Protein AF-A0A812VWT5-F1 (afdb_monomer_lite)

pLDDT: mean 78.78, std 20.84, range [31.23, 96.88]

Foldseek 3Di:
DDDDDDDDDDDDDDDDDDDDDDDDDDPDPDAPDQDFQAWKWFPPDVPDTFIFTFHDADPVRFTWTQGPVRDIDGRGHPVRIGHDPDDDDDDDDDDDDDDDDDDDDDDDDDDDDDDDDPDDDDDDDPPDDVVVVVLLVQLVVCLVVLPLVSLVVSLVVCVVVVNDDPSSVVSVVSSVVSVLVVLQVVLVVLLVCCLVVLDLVSLVVSLVSCVVSVVCVPRVVVSVVSNVLSVQLVVLLVQCLVCLLVLPLVSLVVSLVSNVVSVHDPVSSVLSVQSSVLSVQLVVLLVQCVVCLVVLDLVSLVVSLVSNVVSQPPDRPPSYDDDVVSVVSSVVSLVSSVVSLLVVLVVCLVVLVLVVNVVSVVVVVVSPDDCVSCVVSVVSSVLSVLQVVLLVQLVVCLVVLPLVSNVVSLVSNPVRPPPDDPSSVVSVVSNVVVVVVVVLVVLLVVLLVQCVVVLPDLDLVSLVVSVVSCVVSVHDCVSCVSSVVSSVLSVQLVVLLVQLVVQLVVLDLVSNVVSLVSNVVSVHDVVSSVVSVVSNVLSVQLVVLLVQLVVCLVVLPLVSLVVSLVSNVVSVHDPVSSVVSVVSSLVSQLVVLVVQCVVCLVVLDLVSLVVSLVSCVVSVNDDDSSVVSVVSSVLSVLLVVLLVQCVVQLVVLDLVSNVVSLVSCVVSVHDPVSSVVSVVSSVLSVLLVVLLVQCVVLLVVLALVSNVVSLVSNVVSPPDVVSSVVSNVSSVVSVPDDDDDDDDDDDDDDDDDDDDDDPDDDDDDDDDDDDDDDDDDDDDDDDDDDDDDDDDDDDDDDDDDDDDDDDDDDDDDDDDDDDDDDDDDDDDDDDDDDDDDDDDDDDDDD

Sequence (846 aa):
MLAPSPWPGGAPGGSFRFSPSPAPPAVAQCGPALVPGLRVEAEWVPGRWHCGQVVEVAPDGAVTIRYDDGYLQKNVAHGKVRAAANGPAIASGPLRAGVPPPPPPAVYPWPEDGTAKPGEQVYVGEDEDPCTKKFRKRLSIAVDKGRTEEVQALLLDAHKVGLQGPEVRWARDVLLAAEAAEFRKSAVMLVEDAVESGDYWKLQAAMQAAVGCGLGAEQAPRLKQAMRTHKARSEASRELRRAAQVRDVPRLRTAIEGALKVHLEEDVVKRARATLRALQARESARKELRRAAEAKDMTRLKAAIIAAEKSFQEKVPEMCGDDPKEKQELDAARAALRTHAMSRLSRLADAEDIESLGKGLQELSGHGVPAEEWQHFEQRHSQLKTRQRCQDKLAQATKARDKDAIVAAMEDAKVVLEQNSEVIEIAQKTVSMLEAEETMAKTRAEVAEELTRSVHGEDQRRLIAALTAADAAGFTSSEVAFARERLRRLRARVGAAQELREAAHSADMYRLRAAITAAKRAEVSESELAGAREALRCLELQADVRRSIEAAVTAKDVELLRRCIEDGKQAGLNRQEVARAQKHLQKLGQSSVGRELAEALQTGDAVRLRAAARAATDAGMTGAEVESAWHRLRELESHSWLRQQLDGALASNDAVRLQAAIKQAELGGLGPPELSAAKRHLDALNARLHARQELHLARTSGNPYALLAAVRQGQEAGLPQHELEVARRSAEAFSGFDTGPDTVPQLSAPPTQPQVQLTAERLEPPTMPPTILGSLYPPPSQCHGGDAGDPGFYQQLQQPARPGVQRQQSWPPIQPVPDSPLSVGVLTPFANSPAKQVPAPHWTAI

Secondary structure (DSSP, 8-state):
---------------PPPPPPPPPPP----PPPP-TT-EEEEEEETTEEEEEEEEEE-TTS-EEEEETTS-EEEEE-GGGEEE-S--PPPPPPPPPP--PPPPPPPPPPPPP-----S-------S---HHHHHHHHHHHHHHHTT-HHHHHHHHHHHHHTT--SHHHHHHHHHHHHHHHHHHHHHHHHHHHHHHHH--HHHHHHHHHHHHHTT-HHHHHHHHHHHHHHHHHHHHHHHHHHHHHHHT-HHHHHHHHHHHHHTT--HHHHHHHHHHHHHHHHHHHHHHHHHHHHHTT-HHHHHHHHHHHHHHHHS---SS----HHHHHHHHHHHHHHHHHHHHHHHHHHHTT-HHHHHHHHHHHHTTT--HHHHHHHHHHHHHHHHHHHHHHHHHHHHHHT-HHHHHHHHHHHHHHS-TT-HHHHHHHHHHHHHHHHHHHHHHHHHHHHHHHHHHHSS-HHHHHHHHHHHHHTT--TTTTHHHHHHHHHHHHHHHHHHHHHHHHHHT-HHHHHHHHHHHHHTT--HHHHHHHHHHHHHHHHHHHHHHHHHHHHHHT-HHHHHHHHHHHHHTT--HHHHHHHHHHHHHHHHHHHHHHHHHHHHHT-HHHHHHHHHHHHHTT--SHHHHHHHHHHHHHHHHHHHHHHHHHHHHHT-HHHHHHHHHHHHHTT--HHHHHHHHHHHHHHHHHHHHHHHHHHHHHHT-HHHHHHHHHHHHHTT--HHHHHHHHHHHHHHT----------------------------PPPP------------PPPP-PPPP----------PPPPPP---PPPPPPPPPPPPP---------------PPPPPPP----

Structure (mmCIF, N/CA/C/O backbone):
data_AF-A0A812VWT5-F1
#
_entry.id   AF-A0A812VWT5-F1
#
loop_
_atom_site.group_PDB
_atom_site.id
_atom_site.type_symbol
_atom_site.label_atom_id
_atom_site.label_alt_id
_atom_site.label_comp_id
_atom_site.label_asym_id
_atom_site.label_entity_id
_atom_site.label_seq_id
_atom_site.pdbx_PDB_ins_code
_atom_site.Cartn_x
_atom_site.Cartn_y
_atom_site.Cartn_z
_atom_site.occupancy
_atom_site.B_iso_or_equiv
_atom_site.auth_seq_id
_atom_site.auth_comp_id
_atom_site.auth_asym_id
_atom_site.auth_atom_id
_atom_site.pdbx_PDB_model_num
ATOM 1 N N . MET A 1 1 ? -19.954 46.744 -19.098 1.00 35.16 1 MET A N 1
ATOM 2 C CA . MET A 1 1 ? -19.742 47.735 -18.019 1.00 35.16 1 MET A CA 1
ATOM 3 C C . MET A 1 1 ? -18.461 47.309 -17.307 1.00 35.16 1 MET A C 1
ATOM 5 O O . MET A 1 1 ? -18.455 46.208 -16.785 1.00 35.16 1 MET A O 1
ATOM 9 N N . LEU A 1 2 ? -17.289 47.903 -17.596 1.00 33.66 2 LEU A N 1
ATOM 10 C CA . LEU A 1 2 ? -16.763 49.172 -17.029 1.00 33.66 2 LEU A CA 1
ATOM 11 C C . LEU A 1 2 ? -16.832 49.121 -15.485 1.00 33.66 2 LEU A C 1
ATOM 13 O O . LEU A 1 2 ? -17.930 48.949 -14.981 1.00 33.66 2 LEU A O 1
ATOM 17 N N . ALA A 1 3 ? -15.787 49.264 -14.662 1.00 36.91 3 ALA A N 1
ATOM 18 C CA . ALA A 1 3 ? -14.436 49.830 -14.782 1.00 36.91 3 ALA A CA 1
ATOM 19 C C . ALA A 1 3 ? -13.597 49.423 -13.505 1.00 36.91 3 ALA A C 1
ATOM 21 O O . ALA A 1 3 ? -14.121 48.653 -12.701 1.00 36.91 3 ALA A O 1
ATOM 22 N N . PRO A 1 4 ? -12.334 49.887 -13.307 1.00 61.69 4 PRO A N 1
ATOM 23 C CA . PRO A 1 4 ? -11.251 49.185 -12.566 1.00 61.69 4 PRO A CA 1
ATOM 24 C C . PRO A 1 4 ? -10.670 49.849 -11.269 1.00 61.69 4 PRO A C 1
ATOM 26 O O . PRO A 1 4 ? -11.051 50.963 -10.924 1.00 61.69 4 PRO A O 1
ATOM 29 N N . SER A 1 5 ? -9.634 49.183 -10.690 1.00 44.12 5 SER A N 1
ATOM 30 C CA . SER A 1 5 ? -8.480 49.670 -9.851 1.00 44.12 5 SER A CA 1
ATOM 31 C C . SER A 1 5 ? -8.661 49.866 -8.318 1.00 44.12 5 SER A C 1
ATOM 33 O O . SER A 1 5 ? -9.802 50.051 -7.907 1.00 44.12 5 SER A O 1
ATOM 35 N N . PRO A 1 6 ? -7.596 49.960 -7.451 1.00 58.00 6 PRO A N 1
ATOM 36 C CA . PRO A 1 6 ? -6.144 49.631 -7.537 1.00 58.00 6 PRO A CA 1
ATOM 37 C C . PRO A 1 6 ? -5.521 48.882 -6.289 1.00 58.00 6 PRO A C 1
ATOM 39 O O . PRO A 1 6 ? -6.210 48.512 -5.348 1.00 58.00 6 PRO A O 1
ATOM 42 N N . TRP A 1 7 ? -4.187 48.685 -6.343 1.00 42.47 7 TRP A N 1
ATOM 43 C CA . TRP A 1 7 ? -3.127 48.139 -5.436 1.00 42.47 7 TRP A CA 1
ATOM 44 C C . TRP A 1 7 ? -3.078 48.672 -3.963 1.00 42.47 7 TRP A C 1
ATOM 46 O O . TRP A 1 7 ? -3.858 49.587 -3.705 1.00 42.47 7 TRP A O 1
ATOM 56 N N . PRO A 1 8 ? -2.162 48.262 -3.013 1.00 52.69 8 PRO A N 1
ATOM 57 C CA . PRO A 1 8 ? -0.878 47.503 -3.128 1.00 52.69 8 PRO A CA 1
ATOM 58 C C . PRO A 1 8 ? -0.504 46.483 -1.996 1.00 52.69 8 PRO A C 1
ATOM 60 O O . PRO A 1 8 ? -1.099 46.465 -0.925 1.00 52.69 8 PRO A O 1
ATOM 63 N N . GLY A 1 9 ? 0.609 45.743 -2.176 1.00 32.06 9 GLY A N 1
ATOM 64 C CA . GLY A 1 9 ? 1.564 45.454 -1.081 1.00 32.06 9 GLY A CA 1
ATOM 65 C C . GLY A 1 9 ? 1.948 43.988 -0.806 1.00 32.06 9 GLY A C 1
ATOM 66 O O . GLY A 1 9 ? 1.089 43.162 -0.527 1.00 32.06 9 GLY A O 1
ATOM 67 N N . GLY A 1 10 ? 3.261 43.702 -0.771 1.00 33.50 10 GLY A N 1
ATOM 68 C CA . GLY A 1 10 ? 3.827 42.571 -0.013 1.00 33.50 10 GLY A CA 1
ATOM 69 C C . GLY A 1 10 ? 4.896 41.734 -0.727 1.00 33.50 10 GLY A C 1
ATOM 70 O O . GLY A 1 10 ? 4.572 40.777 -1.418 1.00 33.50 10 GLY A O 1
ATOM 71 N N . ALA A 1 11 ? 6.175 42.057 -0.508 1.00 38.00 11 ALA A N 1
ATOM 72 C CA . ALA A 1 11 ? 7.322 41.174 -0.775 1.00 38.00 11 ALA A CA 1
ATOM 73 C C . ALA A 1 11 ? 7.376 40.009 0.247 1.00 38.00 11 ALA A C 1
ATOM 75 O O . ALA A 1 11 ? 6.800 40.150 1.329 1.00 38.00 11 ALA A O 1
ATOM 76 N N . PRO A 1 12 ? 8.100 38.897 -0.025 1.00 47.25 12 PRO A N 1
ATOM 77 C CA . PRO A 1 12 ? 9.494 38.839 0.445 1.00 47.25 12 PRO A CA 1
ATOM 78 C C . PRO A 1 12 ? 10.492 38.007 -0.402 1.00 47.25 12 PRO A C 1
ATOM 80 O O . PRO A 1 12 ? 10.179 36.956 -0.945 1.00 47.25 12 PRO A O 1
ATOM 83 N N . GLY A 1 13 ? 11.741 38.491 -0.413 1.00 39.12 13 GLY A N 1
ATOM 84 C CA . GLY A 1 13 ? 12.980 37.746 -0.127 1.00 39.12 13 GLY A CA 1
ATOM 85 C C . GLY A 1 13 ? 13.284 36.424 -0.844 1.00 39.12 13 GLY A C 1
ATOM 86 O O . GLY A 1 13 ? 12.952 35.359 -0.337 1.00 39.12 13 GLY A O 1
ATOM 87 N N . GLY A 1 14 ? 14.086 36.490 -1.912 1.00 35.12 14 GLY A N 1
ATOM 88 C CA . GLY A 1 14 ? 14.807 35.344 -2.480 1.00 35.12 14 GLY A CA 1
ATOM 89 C C . GLY A 1 14 ? 16.299 35.650 -2.633 1.00 35.12 14 GLY A C 1
ATOM 90 O O . GLY A 1 14 ? 16.683 36.524 -3.407 1.00 35.12 14 GLY A O 1
ATOM 91 N N . SER A 1 15 ? 17.136 34.948 -1.866 1.00 37.47 15 SER A N 1
ATOM 92 C CA . SER A 1 15 ? 18.599 35.042 -1.865 1.00 37.47 15 SER A CA 1
ATOM 93 C C . SER A 1 15 ? 19.213 34.661 -3.217 1.00 37.47 15 SE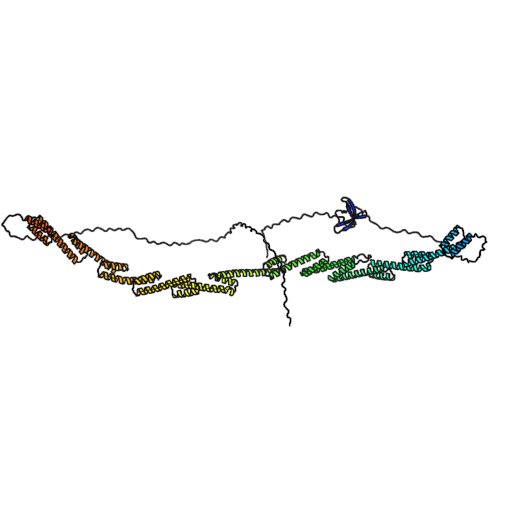R A C 1
ATOM 95 O O . SER A 1 15 ? 19.261 33.487 -3.579 1.00 37.47 15 SER A O 1
ATOM 97 N N . PHE A 1 16 ? 19.765 35.644 -3.928 1.00 33.09 16 PHE A N 1
ATOM 98 C CA . PHE A 1 16 ? 20.658 35.415 -5.062 1.00 33.09 16 PHE A CA 1
ATOM 99 C C . PHE A 1 16 ? 22.058 35.036 -4.557 1.00 33.09 16 PHE A C 1
ATOM 101 O O . PHE A 1 16 ? 22.739 35.830 -3.906 1.00 33.09 16 PHE A O 1
ATOM 108 N N . ARG A 1 17 ? 22.499 33.811 -4.866 1.00 36.69 17 ARG A N 1
ATOM 109 C CA . ARG A 1 17 ? 23.902 33.399 -4.744 1.00 36.69 17 ARG A CA 1
ATOM 110 C C . ARG A 1 17 ? 24.697 34.015 -5.897 1.00 36.69 17 ARG A C 1
ATOM 112 O O . ARG A 1 17 ? 24.420 33.736 -7.061 1.00 36.69 17 ARG A O 1
ATOM 119 N N . PHE A 1 18 ? 25.691 34.831 -5.557 1.00 33.50 18 PHE A N 1
ATOM 120 C CA . PHE A 1 18 ? 26.721 35.308 -6.477 1.00 33.50 18 PHE A CA 1
ATOM 121 C C . PHE A 1 18 ? 27.500 34.116 -7.052 1.00 33.50 18 PHE A C 1
ATOM 123 O O . PHE A 1 18 ? 28.161 33.388 -6.314 1.00 33.50 18 PHE A O 1
ATOM 130 N N . SER A 1 19 ? 27.427 33.932 -8.371 1.00 36.97 19 SER A N 1
ATOM 131 C CA . SER A 1 19 ? 28.408 33.151 -9.131 1.00 36.97 19 SER A CA 1
ATOM 132 C C . SER A 1 19 ? 29.555 34.081 -9.548 1.00 36.97 19 SER A C 1
ATOM 134 O O . SER A 1 19 ? 29.282 35.218 -9.942 1.00 36.97 19 SER A O 1
ATOM 136 N N . PRO A 1 20 ? 30.826 33.657 -9.445 1.00 39.16 20 PRO A N 1
ATOM 137 C CA . PRO A 1 20 ? 31.960 34.497 -9.799 1.00 39.16 20 PRO A CA 1
ATOM 138 C C . PRO A 1 20 ? 32.065 34.686 -11.317 1.00 39.16 20 PRO A C 1
ATOM 140 O O . PRO A 1 20 ? 31.946 33.747 -12.101 1.00 39.16 20 PRO A O 1
ATOM 143 N N . SER A 1 21 ? 32.298 35.940 -11.697 1.00 35.91 21 SER A N 1
ATOM 144 C CA . SER A 1 21 ? 32.537 36.418 -13.057 1.00 35.91 21 SER A CA 1
ATOM 145 C C . SER A 1 21 ? 33.792 35.768 -13.670 1.00 35.91 21 SER A C 1
ATOM 147 O O . SER A 1 21 ? 34.840 35.785 -13.017 1.00 35.91 21 SER A O 1
ATOM 149 N N . PRO A 1 22 ? 33.748 35.221 -14.899 1.00 40.50 22 PRO A N 1
ATOM 150 C CA . PRO A 1 22 ? 34.950 34.781 -15.595 1.00 40.50 22 PRO A CA 1
ATOM 151 C C . PRO A 1 22 ? 35.737 35.991 -16.124 1.00 40.50 22 PRO A C 1
ATOM 153 O O . PRO A 1 22 ? 35.184 36.911 -16.726 1.00 40.50 22 PRO A O 1
ATOM 156 N N . ALA A 1 23 ? 37.046 35.980 -15.877 1.00 38.72 23 ALA A N 1
ATOM 157 C CA . ALA A 1 23 ? 38.002 36.955 -16.389 1.00 38.72 23 ALA A CA 1
ATOM 158 C C . ALA A 1 23 ? 38.011 36.989 -17.936 1.00 38.72 23 ALA A C 1
ATOM 160 O O . ALA A 1 23 ? 37.822 35.946 -18.567 1.00 38.72 23 ALA A O 1
ATOM 161 N N . PRO A 1 24 ? 38.258 38.153 -18.567 1.00 39.75 24 PRO A N 1
ATOM 162 C CA . PRO A 1 24 ? 38.365 38.241 -20.020 1.00 39.75 24 PRO A CA 1
ATOM 163 C C . PRO A 1 24 ? 39.604 37.473 -20.521 1.00 39.75 24 PRO A C 1
ATOM 165 O O . PRO A 1 24 ? 40.674 37.591 -19.916 1.00 39.75 24 PRO A O 1
ATOM 168 N N . PRO A 1 25 ? 39.509 36.705 -21.623 1.00 39.38 25 PRO A N 1
ATOM 169 C CA . PRO A 1 25 ? 40.675 36.073 -22.222 1.00 39.38 25 PRO A CA 1
ATOM 170 C C . PRO A 1 25 ? 41.616 37.140 -22.789 1.00 39.38 25 PRO A C 1
ATOM 172 O O . PRO A 1 25 ? 41.198 38.061 -23.493 1.00 39.38 25 PRO A O 1
ATOM 175 N N . ALA A 1 26 ? 42.903 37.002 -22.474 1.00 37.00 26 ALA A N 1
ATOM 176 C CA . ALA A 1 26 ? 43.972 37.792 -23.059 1.00 37.00 26 ALA A CA 1
ATOM 177 C C . ALA A 1 26 ? 43.913 37.686 -24.590 1.00 37.00 26 ALA A C 1
ATOM 179 O O . ALA A 1 26 ? 43.965 36.593 -25.155 1.00 37.00 26 ALA A O 1
ATOM 180 N N . VAL A 1 27 ? 43.796 38.833 -25.257 1.00 35.31 27 VAL A N 1
ATOM 181 C CA . VAL A 1 27 ? 43.842 38.945 -26.714 1.00 35.31 27 VAL A CA 1
ATOM 182 C C . VAL A 1 27 ? 45.247 38.550 -27.170 1.00 35.31 27 VAL A C 1
ATOM 184 O O . VAL A 1 27 ? 46.178 39.352 -27.126 1.00 35.31 27 VAL A O 1
ATOM 187 N N . ALA A 1 28 ? 45.412 37.294 -27.583 1.00 38.78 28 ALA A N 1
ATOM 188 C CA . ALA A 1 28 ? 46.571 36.863 -28.345 1.00 38.78 28 ALA A CA 1
ATOM 189 C C . ALA A 1 28 ? 46.545 37.615 -29.681 1.00 38.78 28 ALA A C 1
ATOM 191 O O . ALA A 1 28 ? 45.610 37.477 -30.470 1.00 38.78 28 ALA A O 1
ATOM 192 N N . GLN A 1 29 ? 47.550 38.457 -29.908 1.00 39.56 29 GLN A N 1
ATOM 193 C CA . GLN A 1 29 ? 47.749 39.144 -31.177 1.00 39.56 29 GLN A CA 1
ATOM 194 C C . GLN A 1 29 ? 47.863 38.090 -32.287 1.00 39.56 29 GLN A C 1
ATOM 196 O O . GLN A 1 29 ? 48.835 37.340 -32.348 1.00 39.56 29 GLN A O 1
ATOM 201 N N . CYS A 1 30 ? 46.841 38.010 -33.140 1.00 35.66 30 CYS A N 1
ATOM 202 C CA . CYS A 1 30 ? 46.858 37.198 -34.350 1.00 35.66 30 CYS A CA 1
ATOM 203 C C . CYS A 1 30 ? 47.919 37.785 -35.289 1.00 35.66 30 CYS A C 1
ATOM 205 O O . CYS A 1 30 ? 47.693 38.809 -35.934 1.00 35.66 30 CYS A O 1
ATOM 207 N N . GLY A 1 31 ? 49.102 37.168 -35.323 1.00 58.31 31 GLY A N 1
ATOM 208 C CA . GLY A 1 31 ? 50.074 37.418 -36.380 1.00 58.31 31 GLY A CA 1
ATOM 209 C C . GLY A 1 31 ? 49.467 37.063 -37.748 1.00 58.31 31 GLY A C 1
ATOM 210 O O . GLY A 1 31 ? 48.572 36.219 -37.816 1.00 58.31 31 GLY A O 1
ATOM 211 N N . PRO A 1 32 ? 49.905 37.709 -38.841 1.00 67.38 32 PRO A N 1
ATOM 212 C CA . PRO A 1 32 ? 49.392 37.432 -40.180 1.00 67.38 32 PRO A CA 1
ATOM 213 C C . PRO A 1 32 ? 49.561 35.947 -40.525 1.00 67.38 32 PRO A C 1
ATOM 215 O O . PRO A 1 32 ? 50.627 35.376 -40.300 1.00 67.38 32 PRO A O 1
ATOM 218 N N . ALA A 1 33 ? 48.511 35.328 -41.071 1.00 83.31 33 ALA A N 1
ATOM 219 C CA . ALA A 1 33 ? 48.530 33.925 -41.473 1.00 83.31 33 ALA A CA 1
ATOM 220 C C . ALA A 1 33 ? 49.694 33.656 -42.446 1.00 83.31 33 ALA A C 1
ATOM 222 O O . ALA A 1 33 ? 49.816 34.317 -43.479 1.00 83.31 33 ALA A O 1
ATOM 223 N N . LEU A 1 34 ? 50.559 32.696 -42.111 1.00 89.81 34 LEU A N 1
ATOM 224 C CA . LEU A 1 34 ? 51.659 32.266 -42.972 1.00 89.81 34 LEU A CA 1
ATOM 225 C C . LEU A 1 34 ? 51.077 31.486 -44.161 1.00 89.81 34 LEU A C 1
ATOM 227 O O . LEU A 1 34 ? 50.364 30.506 -43.971 1.00 89.81 34 LEU A O 1
ATOM 231 N N . VAL A 1 35 ? 51.363 31.925 -45.388 1.00 92.38 35 VAL A N 1
ATOM 232 C CA . VAL A 1 35 ? 50.877 31.304 -46.636 1.00 92.38 35 VAL A CA 1
ATOM 233 C C . VAL A 1 35 ? 52.084 30.879 -47.482 1.00 92.38 35 VAL A C 1
ATOM 235 O O . VAL A 1 35 ? 53.073 31.621 -47.518 1.00 92.38 35 VAL A O 1
ATOM 238 N N . PRO A 1 36 ? 52.043 29.728 -48.186 1.00 93.88 36 PRO A N 1
ATOM 239 C CA . PRO A 1 36 ? 53.053 29.377 -49.182 1.00 93.88 36 PRO A CA 1
ATOM 240 C C . PRO A 1 36 ? 53.334 30.529 -50.152 1.00 93.88 36 PRO A C 1
ATOM 242 O O . PRO A 1 36 ? 52.423 31.133 -50.712 1.00 93.88 36 PRO A O 1
ATOM 245 N N . GLY A 1 37 ? 54.610 30.851 -50.328 1.00 91.12 37 GLY A N 1
ATOM 246 C CA . GLY A 1 37 ? 55.100 31.966 -51.130 1.00 91.12 37 GLY A CA 1
ATOM 247 C C . GLY A 1 37 ? 55.459 33.225 -50.332 1.00 91.12 37 GLY A C 1
ATOM 248 O O . GLY A 1 37 ? 56.142 34.091 -50.884 1.00 91.12 37 GLY A O 1
ATOM 249 N N . LEU A 1 38 ? 55.071 33.333 -49.056 1.00 92.75 38 LEU A N 1
ATOM 250 C CA . LEU A 1 38 ? 55.360 34.504 -48.222 1.00 92.75 38 LEU A CA 1
ATOM 251 C C . LEU A 1 38 ? 56.853 34.587 -47.856 1.00 92.75 38 LEU A C 1
ATOM 253 O O . LEU A 1 38 ? 57.447 33.588 -47.443 1.00 92.75 38 LEU A O 1
ATOM 257 N N . ARG A 1 39 ? 57.454 35.781 -47.976 1.00 94.31 39 ARG A N 1
ATOM 258 C CA . ARG A 1 39 ? 58.814 36.049 -47.478 1.00 94.31 39 ARG A CA 1
ATOM 259 C C . ARG A 1 39 ? 58.801 36.205 -45.960 1.00 94.31 39 ARG A C 1
ATOM 261 O O . ARG A 1 39 ? 58.067 37.026 -45.412 1.00 94.31 39 ARG A O 1
ATOM 268 N N . VAL A 1 40 ? 59.643 35.429 -45.298 1.00 95.94 40 VAL A N 1
ATOM 269 C CA . VAL A 1 40 ? 59.745 35.362 -43.841 1.00 95.94 40 VAL A CA 1
ATOM 270 C C . VAL A 1 40 ? 61.206 35.344 -43.423 1.00 95.94 40 VAL A C 1
ATOM 272 O O . VAL A 1 40 ? 62.080 34.949 -44.190 1.00 95.94 40 VAL A O 1
ATOM 275 N N . GLU A 1 41 ? 61.473 35.759 -42.198 1.00 96.12 41 GLU A N 1
ATOM 276 C CA . GLU A 1 41 ? 62.720 35.459 -41.515 1.00 96.12 41 GLU A CA 1
ATOM 277 C C . GLU A 1 41 ? 62.474 34.299 -40.557 1.00 96.12 41 GLU A C 1
ATOM 279 O O . GLU A 1 41 ? 61.500 34.320 -39.800 1.00 96.12 41 GLU A O 1
ATOM 284 N N . ALA A 1 42 ? 63.355 33.303 -40.562 1.00 96.00 42 ALA A N 1
ATOM 285 C CA . ALA A 1 42 ? 63.283 32.191 -39.627 1.00 96.00 42 ALA A CA 1
ATOM 286 C C . ALA A 1 42 ? 64.560 32.017 -38.820 1.00 96.00 42 ALA A C 1
ATOM 288 O O . ALA A 1 42 ? 65.673 32.194 -39.323 1.00 96.00 42 ALA A O 1
ATOM 289 N N . GLU A 1 43 ? 64.374 31.671 -37.553 1.00 95.94 43 GLU A N 1
ATOM 290 C CA . GLU A 1 43 ? 65.446 31.485 -36.591 1.00 95.94 43 GLU A CA 1
ATOM 291 C C . GLU A 1 43 ? 66.073 30.094 -36.753 1.00 95.94 43 GLU A C 1
ATOM 293 O O . GLU A 1 43 ? 65.530 29.085 -36.296 1.00 95.94 43 GLU A O 1
ATOM 298 N N . TRP A 1 44 ? 67.228 30.039 -37.418 1.00 88.19 44 TRP A N 1
ATOM 299 C CA . TRP A 1 44 ? 67.973 28.790 -37.607 1.00 88.19 44 TRP A CA 1
ATOM 300 C C . TRP A 1 44 ? 68.721 28.390 -36.328 1.00 88.19 44 TRP A C 1
ATOM 302 O O . TRP A 1 44 ? 68.715 27.229 -35.917 1.00 88.19 44 TRP A O 1
ATOM 312 N N . VAL A 1 45 ? 69.352 29.373 -35.679 1.00 88.38 45 VAL A N 1
ATOM 313 C CA . VAL A 1 45 ? 70.033 29.253 -34.383 1.00 88.38 45 VAL A CA 1
ATOM 314 C C . VAL A 1 45 ? 69.410 30.293 -33.453 1.00 88.38 45 VAL A C 1
ATOM 316 O O . VAL A 1 45 ? 69.203 31.413 -33.920 1.00 88.38 45 VAL A O 1
ATOM 319 N N . PRO A 1 46 ? 69.132 29.984 -32.171 1.00 91.19 46 PRO A N 1
ATOM 320 C CA . PRO A 1 46 ? 68.585 30.958 -31.228 1.00 91.19 46 PRO A CA 1
ATOM 321 C C . PRO A 1 46 ? 69.328 32.303 -31.287 1.00 91.19 46 PRO A C 1
ATOM 323 O O . PRO A 1 46 ? 70.546 32.355 -31.107 1.00 91.19 46 PRO A O 1
ATOM 326 N N . GLY A 1 47 ? 68.608 33.379 -31.594 1.00 88.81 47 GLY A N 1
ATOM 327 C CA . GLY A 1 47 ? 69.127 34.736 -31.763 1.00 88.81 47 GLY A CA 1
ATOM 328 C C . GLY A 1 47 ? 69.571 35.126 -33.182 1.00 88.81 47 GLY A C 1
ATOM 329 O O . GLY A 1 47 ? 69.898 36.295 -33.390 1.00 88.81 47 GLY A O 1
ATOM 330 N N . ARG A 1 48 ? 69.575 34.218 -34.172 1.00 92.62 48 ARG A N 1
ATOM 331 C CA . ARG A 1 48 ? 69.954 34.513 -35.571 1.00 92.62 48 ARG A CA 1
ATOM 332 C C . ARG A 1 48 ? 68.840 34.173 -36.557 1.00 92.62 48 ARG A C 1
ATOM 334 O O . ARG A 1 48 ? 68.450 33.017 -36.704 1.00 92.62 48 ARG A O 1
ATOM 341 N N . TRP A 1 49 ? 68.391 35.198 -37.274 1.00 95.81 49 TRP A N 1
ATOM 342 C CA . TRP A 1 49 ? 67.277 35.146 -38.214 1.00 95.81 49 TRP A CA 1
ATOM 343 C C . TRP A 1 49 ? 67.789 35.219 -39.652 1.00 95.81 49 TRP A C 1
ATOM 345 O O . TRP A 1 49 ? 68.624 36.064 -39.968 1.00 95.81 49 TRP A O 1
ATOM 355 N N . HIS A 1 50 ? 67.292 34.333 -40.512 1.00 95.56 50 HIS A N 1
ATOM 356 C CA . HIS A 1 50 ? 67.673 34.256 -41.922 1.00 95.56 50 HIS A CA 1
ATOM 357 C C . HIS A 1 50 ? 66.441 34.392 -42.816 1.00 95.56 50 HIS A C 1
ATOM 359 O O . HIS A 1 50 ? 65.399 33.799 -42.532 1.00 95.56 50 HIS A O 1
ATOM 365 N N . CYS A 1 51 ? 66.564 35.159 -43.900 1.00 95.62 51 CYS A N 1
ATOM 366 C CA . CYS A 1 51 ? 65.491 35.365 -44.867 1.00 95.62 51 CYS A CA 1
ATOM 367 C C . CYS A 1 51 ? 65.238 34.109 -45.709 1.00 95.62 51 CYS A C 1
ATOM 369 O O . CYS A 1 51 ? 66.165 33.445 -46.180 1.00 95.62 51 CYS A O 1
ATOM 371 N N . GLY A 1 52 ? 63.965 33.811 -45.935 1.00 94.94 52 GLY A N 1
ATOM 372 C CA . GLY A 1 52 ? 63.518 32.722 -46.784 1.00 94.94 52 GLY A CA 1
ATOM 373 C C . GLY A 1 52 ? 62.074 32.900 -47.235 1.00 94.94 52 GLY A C 1
ATOM 374 O O . GLY A 1 52 ? 61.432 33.926 -46.998 1.00 94.94 52 GLY A O 1
ATOM 375 N N . GLN A 1 53 ? 61.558 31.882 -47.909 1.00 96.50 53 GLN A N 1
ATOM 376 C CA . GLN A 1 53 ? 60.196 31.825 -48.416 1.00 96.50 53 GLN A CA 1
ATOM 377 C C . GLN A 1 53 ? 59.492 30.585 -47.871 1.00 96.50 53 GLN A C 1
ATOM 379 O O . GLN A 1 53 ? 60.050 29.486 -47.902 1.00 96.50 53 GLN A O 1
ATOM 384 N N . VAL A 1 54 ? 58.256 30.749 -47.402 1.00 96.38 54 VAL A N 1
ATOM 385 C CA . VAL A 1 54 ? 57.415 29.617 -46.996 1.00 96.38 54 VAL A CA 1
ATOM 386 C C . VAL A 1 54 ? 57.097 28.769 -48.227 1.00 96.38 54 VAL A C 1
ATOM 388 O O . VAL A 1 54 ? 56.555 29.278 -49.202 1.00 96.38 54 VAL A O 1
ATOM 391 N N . VAL A 1 55 ? 57.434 27.484 -48.205 1.00 96.06 55 VAL A N 1
ATOM 392 C CA . VAL A 1 55 ? 57.129 26.532 -49.287 1.00 96.06 55 VAL A CA 1
ATOM 393 C C . VAL A 1 55 ? 55.831 25.788 -48.995 1.00 96.06 55 VAL A C 1
ATOM 395 O O . VAL A 1 55 ? 55.023 25.582 -49.893 1.00 96.06 55 VAL A O 1
ATOM 398 N N . GLU A 1 56 ? 55.621 25.410 -47.736 1.00 94.88 56 GLU A N 1
ATOM 399 C CA . GLU A 1 56 ? 54.493 24.589 -47.301 1.00 94.88 56 GLU A CA 1
ATOM 400 C C . GLU A 1 56 ? 54.171 24.883 -45.831 1.00 94.88 56 GLU A C 1
ATOM 402 O O . GLU A 1 56 ? 55.079 25.147 -45.039 1.00 94.88 56 GLU A O 1
ATOM 407 N N . VAL A 1 57 ? 52.887 24.837 -45.471 1.00 95.50 57 VAL A N 1
ATOM 408 C CA . VAL A 1 57 ? 52.396 24.986 -44.094 1.00 95.50 57 VAL A CA 1
ATOM 409 C C . VAL A 1 57 ? 51.652 23.706 -43.737 1.00 95.50 57 VAL A C 1
ATOM 411 O O . VAL A 1 57 ? 50.692 23.342 -44.416 1.00 95.50 57 VAL A O 1
ATOM 414 N N . ALA A 1 58 ? 52.118 23.008 -42.708 1.00 90.81 58 ALA A N 1
ATOM 415 C CA . ALA A 1 58 ? 51.514 21.774 -42.234 1.00 90.81 58 ALA A CA 1
ATOM 416 C C . ALA A 1 58 ? 50.250 22.056 -41.385 1.00 90.81 58 ALA A C 1
ATOM 418 O O . ALA A 1 58 ? 50.099 23.160 -40.852 1.00 90.81 58 ALA A O 1
ATOM 419 N N . PRO A 1 59 ? 49.328 21.081 -41.234 1.00 87.12 59 PRO A N 1
ATOM 420 C CA . PRO A 1 59 ? 48.064 21.270 -40.508 1.00 87.12 59 PRO A CA 1
ATOM 421 C C . PRO A 1 59 ? 48.233 21.612 -39.019 1.00 87.12 59 PRO A C 1
ATOM 423 O O . PRO A 1 59 ? 47.326 22.172 -38.411 1.00 87.12 59 PRO A O 1
ATOM 426 N N . ASP A 1 60 ? 49.382 21.267 -38.435 1.00 85.06 60 ASP A N 1
ATOM 427 C CA . ASP A 1 60 ? 49.771 21.547 -37.048 1.00 85.06 60 ASP A CA 1
ATOM 428 C C . ASP A 1 60 ? 50.388 22.950 -36.861 1.00 85.06 60 ASP A C 1
ATOM 430 O O . ASP A 1 60 ? 50.735 23.333 -35.743 1.00 85.06 60 ASP A O 1
ATOM 434 N N . GLY A 1 61 ? 50.515 23.726 -37.944 1.00 89.25 61 GLY A N 1
ATOM 435 C CA . GLY A 1 61 ? 51.090 25.071 -37.950 1.00 89.25 61 GLY A CA 1
ATOM 436 C C . GLY A 1 61 ? 52.613 25.114 -38.112 1.00 89.25 61 GLY A C 1
ATOM 437 O O . GLY A 1 61 ? 53.189 26.206 -38.066 1.00 89.25 61 GLY A O 1
ATOM 438 N N . ALA A 1 62 ? 53.283 23.973 -38.309 1.00 93.44 62 ALA A N 1
ATOM 439 C CA . ALA A 1 62 ? 54.704 23.942 -38.640 1.00 93.44 62 ALA A CA 1
ATOM 440 C C . ALA A 1 62 ? 54.938 24.332 -40.111 1.00 93.44 62 ALA A C 1
ATOM 442 O O . ALA A 1 62 ? 54.128 24.044 -40.992 1.00 93.44 62 ALA A O 1
ATOM 443 N N . VAL A 1 63 ? 56.056 25.001 -40.394 1.00 96.38 63 VAL A N 1
ATOM 444 C CA . VAL A 1 63 ? 56.294 25.630 -41.699 1.00 96.38 63 VAL A CA 1
ATOM 445 C C . VAL A 1 63 ? 57.574 25.100 -42.330 1.00 96.38 63 VAL A C 1
ATOM 447 O O . VAL A 1 63 ? 58.595 24.945 -41.661 1.00 96.38 63 VAL A O 1
ATOM 450 N N . THR A 1 64 ? 57.537 24.831 -43.631 1.00 96.81 64 THR A N 1
ATOM 451 C CA . THR A 1 64 ? 58.734 24.511 -44.414 1.00 96.81 64 THR A CA 1
ATOM 452 C C . THR A 1 64 ? 59.236 25.770 -45.106 1.00 96.81 64 THR A C 1
ATOM 454 O O . THR A 1 64 ? 58.489 26.397 -45.858 1.00 96.81 64 THR A O 1
ATOM 457 N N . ILE A 1 65 ? 60.496 26.139 -44.874 1.00 96.81 65 ILE A N 1
ATOM 458 C CA . ILE A 1 65 ? 61.101 27.379 -45.376 1.00 96.81 65 ILE A CA 1
ATOM 459 C C . ILE A 1 65 ? 62.250 27.043 -46.320 1.00 96.81 65 ILE A C 1
ATOM 461 O O . ILE A 1 65 ? 63.131 26.249 -45.988 1.00 96.81 65 ILE A O 1
ATOM 465 N N . ARG A 1 66 ? 62.239 27.665 -47.501 1.00 96.88 66 ARG A N 1
ATOM 466 C CA . ARG A 1 66 ? 63.377 27.697 -48.421 1.00 96.88 66 ARG A CA 1
ATOM 467 C C . ARG A 1 66 ? 64.119 29.011 -48.219 1.00 96.88 66 ARG A C 1
ATOM 469 O O . ARG A 1 66 ? 63.584 30.064 -48.563 1.00 96.88 66 ARG A O 1
ATOM 476 N N . TYR A 1 67 ? 65.311 28.945 -47.652 1.00 96.12 67 TYR A N 1
ATOM 477 C CA . TYR A 1 67 ? 66.173 30.104 -47.449 1.00 96.12 67 TYR A CA 1
ATOM 478 C C . TYR A 1 67 ? 66.706 30.633 -48.785 1.00 96.12 67 TYR A C 1
ATOM 480 O O . TYR A 1 67 ? 66.721 29.918 -49.791 1.00 96.12 67 TYR A O 1
ATOM 488 N N . ASP A 1 68 ? 67.117 31.902 -48.810 1.00 93.06 68 ASP A N 1
ATOM 489 C CA . ASP A 1 68 ? 67.632 32.546 -50.030 1.00 93.06 68 ASP A CA 1
ATOM 490 C C . ASP A 1 68 ? 68.940 31.897 -50.551 1.00 93.06 68 ASP A C 1
ATOM 492 O O . ASP A 1 68 ? 69.279 32.057 -51.721 1.00 93.06 68 ASP A O 1
ATOM 496 N N . ASP A 1 69 ? 69.644 31.115 -49.723 1.00 92.00 69 ASP A N 1
ATOM 497 C CA . ASP A 1 69 ? 70.811 30.301 -50.106 1.00 92.00 69 ASP A CA 1
ATOM 498 C C . ASP A 1 69 ? 70.442 28.960 -50.782 1.00 92.00 69 ASP A C 1
ATOM 500 O O . ASP A 1 69 ? 71.320 28.203 -51.199 1.00 92.00 69 ASP A O 1
ATOM 504 N N . GLY A 1 70 ? 69.143 28.670 -50.914 1.00 91.44 70 GLY A N 1
ATOM 505 C CA . GLY A 1 70 ? 68.610 27.445 -51.505 1.00 91.44 70 GLY A CA 1
ATOM 506 C C . GLY A 1 70 ? 68.398 26.296 -50.515 1.00 91.44 70 GLY A C 1
ATOM 507 O O . GLY A 1 70 ? 67.826 25.277 -50.915 1.00 91.44 70 GLY A O 1
ATOM 508 N N . TYR A 1 71 ? 68.790 26.435 -49.242 1.00 94.38 71 TYR A N 1
ATOM 509 C CA . TYR A 1 71 ? 68.559 25.397 -48.237 1.00 94.38 71 TYR A CA 1
ATOM 510 C C . TYR A 1 71 ? 67.080 25.304 -47.848 1.00 94.38 71 TYR A C 1
ATOM 512 O O . TYR A 1 71 ? 66.374 26.306 -47.736 1.00 94.38 71 TYR A O 1
ATOM 520 N N . LEU A 1 72 ? 66.606 24.082 -47.603 1.00 94.81 72 LEU A N 1
ATOM 521 C CA . LEU A 1 72 ? 65.205 23.783 -47.324 1.00 94.81 72 LEU A CA 1
ATOM 522 C C . LEU A 1 72 ? 65.067 23.172 -45.924 1.00 94.81 72 LEU A C 1
ATOM 524 O O . LEU A 1 72 ? 65.461 22.029 -45.695 1.00 94.81 72 LEU A O 1
ATOM 528 N N . GLN A 1 73 ? 64.499 23.927 -44.983 1.00 96.06 73 GLN A N 1
ATOM 529 C CA . GLN A 1 73 ? 64.269 23.472 -43.612 1.00 96.06 73 GLN A CA 1
ATOM 530 C C . GLN A 1 73 ? 62.789 23.166 -43.397 1.00 96.06 73 GLN A C 1
ATOM 532 O O . GLN A 1 73 ? 61.930 24.028 -43.571 1.00 96.06 73 GLN A O 1
ATOM 537 N N . LYS A 1 74 ? 62.495 21.921 -43.021 1.00 96.69 74 LYS A N 1
ATOM 538 C CA . LYS A 1 74 ? 61.136 21.437 -42.746 1.00 96.69 74 LYS A CA 1
ATOM 539 C C . LYS A 1 74 ? 60.802 21.570 -41.259 1.00 96.69 74 LYS A C 1
ATOM 541 O O . LYS A 1 74 ? 61.702 21.518 -40.422 1.00 96.69 74 LYS A O 1
ATOM 546 N N . ASN A 1 75 ? 59.511 21.672 -40.946 1.00 94.19 75 ASN A N 1
ATOM 547 C CA . ASN A 1 75 ? 58.959 21.685 -39.584 1.00 94.19 75 ASN A CA 1
ATOM 548 C C . ASN A 1 75 ? 59.490 22.811 -38.673 1.00 94.19 75 ASN A C 1
ATOM 550 O O . ASN A 1 75 ? 59.737 22.600 -37.484 1.00 94.19 75 ASN A O 1
ATOM 554 N N . VAL A 1 76 ? 59.663 24.022 -39.205 1.00 95.44 76 VAL A N 1
ATOM 555 C CA . VAL A 1 76 ? 59.998 25.199 -38.394 1.00 95.44 76 VAL A CA 1
ATOM 556 C C . VAL A 1 76 ? 58.757 25.620 -37.603 1.00 95.44 76 VAL A C 1
ATOM 558 O O . VAL A 1 76 ? 57.706 25.892 -38.181 1.00 95.44 76 VAL A O 1
ATOM 561 N N . ALA A 1 77 ? 58.864 25.651 -36.273 1.00 94.19 77 ALA A N 1
ATOM 562 C CA . ALA A 1 77 ? 57.764 26.049 -35.397 1.00 94.19 77 ALA A CA 1
ATOM 563 C C . ALA A 1 77 ? 57.342 27.503 -35.665 1.00 94.19 77 ALA A C 1
ATOM 565 O O . ALA A 1 77 ? 58.200 28.368 -35.830 1.00 94.19 77 ALA A O 1
ATOM 566 N N . HIS A 1 78 ? 56.039 27.791 -35.622 1.00 92.31 78 HIS A N 1
ATOM 567 C CA . HIS A 1 78 ? 55.488 29.121 -35.913 1.00 92.31 78 HIS A CA 1
ATOM 568 C C . HIS A 1 78 ? 56.146 30.256 -35.097 1.00 92.31 78 HIS A C 1
ATOM 570 O O . HIS A 1 78 ? 56.383 31.337 -35.620 1.00 92.31 78 HIS A O 1
ATOM 576 N N . GLY A 1 79 ? 56.516 30.009 -33.832 1.00 91.88 79 GLY A N 1
ATOM 577 C CA . GLY A 1 79 ? 57.208 30.993 -32.981 1.00 91.88 79 GLY A CA 1
ATOM 578 C C . GLY A 1 79 ? 58.645 31.337 -33.408 1.00 91.88 79 GLY A C 1
ATOM 579 O O . GLY A 1 79 ? 59.208 32.306 -32.909 1.00 91.88 79 GLY A O 1
ATOM 580 N N . LYS A 1 80 ? 59.231 30.568 -34.334 1.00 95.12 80 LYS A N 1
ATOM 581 C CA . LYS A 1 80 ? 60.566 30.787 -34.918 1.00 95.12 80 LYS A CA 1
ATOM 582 C C . LYS A 1 80 ? 60.512 31.403 -36.314 1.00 95.12 80 LYS A C 1
ATOM 584 O O . LYS A 1 80 ? 61.521 31.411 -37.015 1.00 95.12 80 LYS A O 1
ATOM 589 N N . VAL A 1 81 ? 59.347 31.890 -36.732 1.00 94.62 81 VAL A N 1
ATOM 590 C CA . VAL A 1 81 ? 59.125 32.510 -38.039 1.00 94.62 81 VAL A CA 1
ATOM 591 C C . VAL A 1 81 ? 58.493 33.877 -37.816 1.00 94.62 81 VAL A C 1
ATOM 593 O O . VAL A 1 81 ? 57.524 34.007 -37.071 1.00 94.62 81 VAL A O 1
ATOM 596 N N . ARG A 1 82 ? 59.030 34.912 -38.459 1.00 94.31 82 ARG A N 1
ATOM 597 C CA . ARG A 1 82 ? 58.464 36.266 -38.431 1.00 94.31 82 ARG A CA 1
ATOM 598 C C . ARG A 1 82 ? 58.414 36.849 -39.836 1.00 94.31 82 ARG A C 1
ATOM 600 O O . ARG A 1 82 ? 59.200 36.468 -40.700 1.00 94.31 82 ARG A O 1
ATOM 607 N N . ALA A 1 83 ? 57.484 37.765 -40.083 1.00 90.25 83 ALA A N 1
ATOM 608 C CA . ALA A 1 83 ? 57.395 38.437 -41.375 1.00 90.25 83 ALA A CA 1
ATOM 609 C C . ALA A 1 83 ? 58.683 39.237 -41.641 1.00 90.25 83 ALA A C 1
ATOM 611 O O . ALA A 1 83 ? 59.123 40.001 -40.781 1.00 90.25 83 ALA A O 1
ATOM 612 N N . ALA A 1 84 ? 59.283 39.055 -42.821 1.00 86.50 84 ALA A N 1
ATOM 613 C CA . ALA A 1 84 ? 60.454 39.826 -43.222 1.00 86.50 84 ALA A CA 1
ATOM 614 C C . ALA A 1 84 ? 60.015 41.273 -43.494 1.00 86.50 84 ALA A C 1
ATOM 616 O O . ALA A 1 84 ? 59.233 41.533 -44.412 1.00 86.50 84 ALA A O 1
ATOM 617 N N . ALA A 1 85 ? 60.474 42.217 -42.675 1.00 65.56 85 ALA A N 1
ATOM 618 C CA . ALA A 1 85 ? 60.141 43.623 -42.844 1.00 65.56 85 ALA A CA 1
ATOM 619 C C . ALA A 1 85 ? 60.914 44.191 -44.050 1.00 65.56 85 ALA A C 1
ATOM 621 O O . ALA A 1 85 ? 62.093 44.505 -43.940 1.00 65.56 85 ALA A O 1
ATOM 622 N N . ASN A 1 86 ? 60.212 44.351 -45.178 1.00 60.06 86 ASN A N 1
ATOM 623 C CA . ASN A 1 86 ? 60.616 45.034 -46.419 1.00 60.06 86 ASN A CA 1
ATOM 624 C C . ASN A 1 86 ? 61.508 44.254 -47.410 1.00 60.06 86 ASN A C 1
ATOM 626 O O . ASN A 1 86 ? 62.716 44.130 -47.237 1.00 60.06 86 ASN A O 1
ATOM 630 N N . GLY A 1 87 ? 60.922 43.873 -48.553 1.00 41.62 87 GLY A N 1
ATOM 631 C CA . GLY A 1 87 ? 61.652 43.531 -49.781 1.00 41.62 87 GLY A CA 1
ATOM 632 C C . GLY A 1 87 ? 60.797 43.787 -51.040 1.00 41.62 87 GLY A C 1
ATOM 633 O O . GLY A 1 87 ? 59.677 43.277 -51.095 1.00 41.62 87 GLY A O 1
ATOM 634 N N . PRO A 1 88 ? 61.259 44.580 -52.032 1.00 45.00 88 PRO A N 1
ATOM 635 C CA . PRO A 1 88 ? 60.466 44.993 -53.196 1.00 45.00 88 PRO A CA 1
ATOM 636 C C . PRO A 1 88 ? 60.290 43.868 -54.233 1.00 45.00 88 PRO A C 1
ATOM 638 O O . PRO A 1 88 ? 61.214 43.112 -54.527 1.00 45.00 88 PRO A O 1
ATOM 641 N N . ALA A 1 89 ? 59.087 43.778 -54.806 1.00 38.25 89 ALA A N 1
ATOM 642 C CA . ALA A 1 89 ? 58.701 42.792 -55.814 1.00 38.25 89 ALA A CA 1
ATOM 643 C C . ALA A 1 89 ? 59.372 43.067 -57.175 1.00 38.25 89 ALA A C 1
ATOM 645 O O . ALA A 1 89 ? 59.147 44.115 -57.777 1.00 38.25 89 ALA A O 1
ATOM 646 N N . ILE A 1 90 ? 60.162 42.115 -57.685 1.00 38.97 90 ILE A N 1
ATOM 647 C CA . ILE A 1 90 ? 60.749 42.176 -59.033 1.00 38.97 90 ILE A CA 1
ATOM 648 C C . ILE A 1 90 ? 59.875 41.362 -59.994 1.00 38.97 90 ILE A C 1
ATOM 650 O O . ILE A 1 90 ? 59.735 40.148 -59.854 1.00 38.97 90 ILE A O 1
ATOM 654 N N . ALA A 1 91 ? 59.292 42.052 -60.975 1.00 38.59 91 ALA A N 1
ATOM 655 C CA . ALA A 1 91 ? 58.537 41.487 -62.087 1.00 38.59 91 ALA A CA 1
ATOM 656 C C . ALA A 1 91 ? 59.476 40.936 -63.177 1.00 38.59 91 ALA A C 1
ATOM 658 O O . ALA A 1 91 ? 60.452 41.584 -63.551 1.00 38.59 91 ALA A O 1
ATOM 659 N N . SER A 1 92 ? 59.165 39.757 -63.719 1.00 36.50 92 SER A N 1
ATOM 660 C CA . SER A 1 92 ? 59.895 39.133 -64.832 1.00 36.50 92 SER A CA 1
ATOM 661 C C . SER A 1 92 ? 59.103 39.279 -66.140 1.00 36.50 92 SER A C 1
ATOM 663 O O . SER A 1 92 ? 57.973 38.804 -66.230 1.00 36.50 92 SER A O 1
ATOM 665 N N . GLY A 1 93 ? 59.688 39.938 -67.147 1.00 31.23 93 GLY A N 1
ATOM 666 C CA . GLY A 1 93 ? 59.147 40.063 -68.512 1.00 31.23 93 GLY A CA 1
ATOM 667 C C . GLY A 1 93 ? 59.787 39.077 -69.515 1.00 31.23 93 GLY A C 1
ATOM 668 O O . GLY A 1 93 ? 60.849 38.527 -69.219 1.00 31.23 93 GLY A O 1
ATOM 669 N N . PRO A 1 94 ? 59.174 38.838 -70.697 1.00 42.97 94 PRO A N 1
ATOM 670 C CA . PRO A 1 94 ? 59.603 37.802 -71.641 1.00 42.97 94 PRO A CA 1
ATOM 671 C C . PRO A 1 94 ? 60.583 38.301 -72.725 1.00 42.97 94 PRO A C 1
ATOM 673 O O . PRO A 1 94 ? 60.505 39.436 -73.196 1.00 42.97 94 PRO A O 1
ATOM 676 N N . LEU A 1 95 ? 61.485 37.407 -73.148 1.00 32.91 95 LEU A N 1
ATOM 677 C CA . LEU A 1 95 ? 62.522 37.597 -74.175 1.00 32.91 95 LEU A CA 1
ATOM 678 C C . LEU A 1 95 ? 61.979 37.520 -75.616 1.00 32.91 95 LEU A C 1
ATOM 680 O O . LEU A 1 95 ? 61.080 36.741 -75.932 1.00 32.91 95 LEU A O 1
ATOM 684 N N . ARG A 1 96 ? 62.584 38.330 -76.493 1.00 34.34 96 ARG A N 1
ATOM 685 C CA . ARG A 1 96 ? 62.236 38.585 -77.901 1.00 34.34 96 ARG A CA 1
ATOM 686 C C . ARG A 1 96 ? 63.194 37.844 -78.852 1.00 34.34 96 ARG A C 1
ATOM 688 O O . ARG A 1 96 ? 64.375 37.703 -78.557 1.00 34.34 96 ARG A O 1
ATOM 695 N N . ALA A 1 97 ? 62.670 37.406 -79.996 1.00 38.50 97 ALA A N 1
ATOM 696 C CA . ALA A 1 97 ? 63.345 36.641 -81.047 1.00 38.50 97 ALA A CA 1
ATOM 697 C C . ALA A 1 97 ? 64.002 37.509 -82.148 1.00 38.50 97 ALA A C 1
ATOM 699 O O . ALA A 1 97 ? 63.507 38.597 -82.438 1.00 38.50 97 ALA A O 1
ATOM 700 N N . GLY A 1 98 ? 65.005 36.941 -82.841 1.00 35.22 98 GLY A N 1
ATOM 701 C CA . GLY A 1 98 ? 65.181 37.078 -84.300 1.00 35.22 98 GLY A CA 1
ATOM 702 C C . GLY A 1 98 ? 66.404 37.849 -84.827 1.00 35.22 98 GLY A C 1
ATOM 703 O O . GLY A 1 98 ? 66.397 39.073 -84.840 1.00 35.22 98 GLY A O 1
ATOM 704 N N . VAL A 1 99 ? 67.377 37.127 -85.403 1.00 38.34 99 VAL A N 1
ATOM 705 C CA . VAL A 1 99 ? 68.335 37.630 -86.415 1.00 38.34 99 VAL A CA 1
ATOM 706 C C . VAL A 1 99 ? 68.469 36.562 -87.523 1.00 38.34 99 VAL A C 1
ATOM 708 O O . VAL A 1 99 ? 68.721 35.406 -87.179 1.00 38.34 99 VAL A O 1
ATOM 711 N N . PRO A 1 100 ? 68.281 36.882 -88.821 1.00 47.19 100 PRO A N 1
ATOM 712 C CA . PRO A 1 100 ? 68.485 35.940 -89.931 1.00 47.19 100 PRO A CA 1
ATOM 713 C C . PRO A 1 100 ? 69.897 36.038 -90.567 1.00 47.19 100 PRO A C 1
ATOM 715 O O . PRO A 1 100 ? 70.478 37.125 -90.568 1.00 47.19 100 PRO A O 1
ATOM 718 N N . PRO A 1 101 ? 70.448 34.946 -91.145 1.00 43.81 101 PRO A N 1
ATOM 719 C CA . PRO A 1 101 ? 71.720 34.958 -91.883 1.00 43.81 101 PRO A CA 1
ATOM 720 C C . PRO A 1 101 ? 71.578 35.253 -93.405 1.00 43.81 101 PRO A C 1
ATOM 722 O O . PRO A 1 101 ? 70.483 35.108 -93.954 1.00 43.81 101 PRO A O 1
ATOM 725 N N . PRO A 1 102 ? 72.674 35.665 -94.089 1.00 50.25 102 PRO A N 1
ATOM 726 C CA . PRO A 1 102 ? 72.688 36.174 -95.473 1.00 50.25 102 PRO A CA 1
ATOM 727 C C . PRO A 1 102 ? 72.791 35.083 -96.573 1.00 50.25 102 PRO A C 1
ATOM 729 O O . PRO A 1 102 ? 73.141 33.941 -96.271 1.00 50.25 102 PRO A O 1
ATOM 732 N N . PRO A 1 103 ? 72.506 35.417 -97.855 1.00 46.12 103 PRO A N 1
ATOM 733 C CA . PRO A 1 103 ? 72.470 34.457 -98.969 1.00 46.12 103 PRO A CA 1
ATOM 734 C C . PRO A 1 103 ? 73.856 34.125 -99.581 1.00 46.12 103 PRO A C 1
ATOM 736 O O . PRO A 1 103 ? 74.737 34.987 -99.584 1.00 46.12 103 PRO A O 1
ATOM 739 N N . PRO A 1 104 ? 74.053 32.911 -100.147 1.00 45.91 104 PRO A N 1
ATOM 740 C CA . PRO A 1 104 ? 75.295 32.508 -100.820 1.00 45.91 104 PRO A CA 1
ATOM 741 C C . PRO A 1 104 ? 75.396 32.945 -102.307 1.00 45.91 104 PRO A C 1
ATOM 743 O O . PRO A 1 104 ? 74.370 33.177 -102.951 1.00 45.91 104 PRO A O 1
ATOM 746 N N . PRO A 1 105 ? 76.630 33.048 -102.857 1.00 41.84 105 PRO A N 1
ATOM 747 C CA . PRO A 1 105 ? 76.931 33.654 -104.161 1.00 41.84 105 PRO A CA 1
ATOM 748 C C . PRO A 1 105 ? 76.715 32.739 -105.383 1.00 41.84 105 PRO A C 1
ATOM 750 O O . PRO A 1 105 ? 76.757 31.513 -105.298 1.00 41.84 105 PRO A O 1
ATOM 753 N N . ALA A 1 106 ? 76.514 33.385 -106.537 1.00 38.31 106 ALA A N 1
ATOM 754 C CA . ALA A 1 106 ? 76.243 32.796 -107.848 1.00 38.31 106 ALA A CA 1
ATOM 755 C C . ALA A 1 106 ? 77.430 31.999 -108.427 1.00 38.31 106 ALA A C 1
ATOM 757 O O . ALA A 1 106 ? 78.567 32.470 -108.438 1.00 38.31 106 ALA A O 1
ATOM 758 N N . VAL A 1 107 ? 77.134 30.809 -108.957 1.00 41.06 107 VAL A N 1
ATOM 759 C CA . VAL A 1 107 ? 78.076 29.903 -109.634 1.00 41.06 107 VAL A CA 1
ATOM 760 C C . VAL A 1 107 ? 77.949 30.082 -111.151 1.00 41.06 107 VAL A C 1
ATOM 762 O O . VAL A 1 107 ? 76.851 29.989 -111.696 1.00 41.06 107 VAL A O 1
ATOM 765 N N . TYR A 1 108 ? 79.075 30.350 -111.818 1.00 32.25 108 TYR A N 1
ATOM 766 C CA . TYR A 1 108 ? 79.201 30.429 -113.278 1.00 32.25 108 TYR A CA 1
ATOM 767 C C . TYR A 1 108 ? 79.320 29.028 -113.916 1.00 32.25 108 TYR A C 1
ATOM 769 O O . TYR A 1 108 ? 79.968 28.158 -113.330 1.00 32.25 108 TYR A O 1
ATOM 777 N N . PRO A 1 109 ? 78.755 28.807 -115.120 1.00 39.41 109 PRO A N 1
ATOM 778 C CA . PRO A 1 109 ? 78.828 27.534 -115.833 1.00 39.41 109 PRO A CA 1
ATOM 779 C C . PRO A 1 109 ? 80.141 27.401 -116.624 1.00 39.41 109 PRO A C 1
ATOM 781 O O . PRO A 1 109 ? 80.515 28.308 -117.366 1.00 39.41 109 PRO A O 1
ATOM 784 N N . TRP A 1 110 ? 80.810 26.252 -116.499 1.00 37.62 110 TRP A N 1
ATOM 785 C CA . TRP A 1 110 ? 81.843 25.804 -117.441 1.00 37.62 110 TRP A CA 1
ATOM 786 C C . TRP A 1 110 ? 81.240 24.767 -118.404 1.00 37.62 110 TRP A C 1
ATOM 788 O O . TRP A 1 110 ? 80.376 24.003 -117.971 1.00 37.62 110 TRP A O 1
ATOM 798 N N . PRO A 1 111 ? 81.649 24.742 -119.686 1.00 41.94 111 PRO A N 1
ATOM 799 C CA . PRO A 1 111 ? 81.001 23.934 -120.710 1.00 41.94 111 PRO A CA 1
ATOM 800 C C . PRO A 1 111 ? 81.458 22.472 -120.694 1.00 41.94 111 PRO A C 1
ATOM 802 O O . PRO A 1 111 ? 82.642 22.167 -120.547 1.00 41.94 111 PRO A O 1
ATOM 805 N N . GLU A 1 112 ? 80.472 21.601 -120.886 1.00 35.94 112 GLU A N 1
ATOM 806 C CA . GLU A 1 112 ? 80.604 20.207 -121.292 1.00 35.94 112 GLU A CA 1
ATOM 807 C C . GLU A 1 112 ? 81.127 20.103 -122.737 1.00 35.94 112 GLU A C 1
ATOM 809 O O . GLU A 1 112 ? 80.938 21.014 -123.539 1.00 35.94 112 GLU A O 1
ATOM 814 N N . ASP A 1 113 ? 81.741 18.952 -123.022 1.00 35.75 113 ASP A N 1
ATOM 815 C CA . ASP A 1 113 ? 81.971 18.313 -124.326 1.00 35.75 113 ASP A CA 1
ATOM 816 C C . ASP A 1 113 ? 83.431 18.127 -124.739 1.00 35.75 113 ASP A C 1
ATOM 818 O O . ASP A 1 113 ? 84.238 19.049 -124.838 1.00 35.75 113 ASP A O 1
ATOM 822 N N . GLY A 1 114 ? 83.753 16.867 -125.041 1.00 37.53 114 GLY A N 1
ATOM 823 C CA . GLY A 1 114 ? 85.027 16.486 -125.635 1.00 37.53 114 GLY A CA 1
ATOM 824 C C . GLY A 1 114 ? 85.344 15.002 -125.522 1.00 37.53 114 GLY A C 1
ATOM 825 O O . GLY A 1 114 ? 86.397 14.630 -125.015 1.00 37.53 114 GLY A O 1
ATOM 826 N N . THR A 1 115 ? 84.431 14.149 -125.982 1.00 45.38 115 THR A N 1
ATOM 827 C CA . THR A 1 115 ? 84.678 12.733 -126.271 1.00 45.38 115 THR A CA 1
ATOM 828 C C . THR A 1 115 ? 85.826 12.591 -127.279 1.00 45.38 115 THR A C 1
ATOM 830 O O . THR A 1 115 ? 85.706 12.987 -128.436 1.00 45.38 115 THR A O 1
ATOM 833 N N . ALA A 1 116 ? 86.944 11.990 -126.865 1.00 35.84 116 ALA A N 1
ATOM 834 C CA . ALA A 1 116 ? 88.033 11.614 -127.764 1.00 35.84 116 ALA A CA 1
ATOM 835 C C . ALA A 1 116 ? 88.390 10.132 -127.588 1.00 35.84 116 ALA A C 1
ATOM 837 O O . ALA A 1 116 ? 88.565 9.622 -126.484 1.00 35.84 116 ALA A O 1
ATOM 838 N N . LYS A 1 117 ? 88.415 9.452 -128.733 1.00 45.03 117 LYS A N 1
ATOM 839 C CA . LYS A 1 117 ? 88.550 8.011 -128.962 1.00 45.03 117 LYS A CA 1
ATOM 840 C C . LYS A 1 117 ? 89.942 7.493 -128.544 1.00 45.03 117 LYS A C 1
ATOM 842 O O . LYS A 1 117 ? 90.923 8.174 -128.828 1.00 45.03 117 LYS A O 1
ATOM 847 N N . PRO A 1 118 ? 90.073 6.283 -127.965 1.00 38.38 118 PRO A N 1
ATOM 848 C CA . PRO A 1 118 ? 91.371 5.668 -127.714 1.00 38.38 118 PRO A CA 1
ATOM 849 C C . PRO A 1 118 ? 91.823 4.919 -128.973 1.00 38.38 118 PRO A C 1
ATOM 851 O O . PRO A 1 118 ? 91.232 3.910 -129.351 1.00 38.38 118 PRO A O 1
ATOM 854 N N . GLY A 1 119 ? 92.848 5.421 -129.655 1.00 46.25 119 GLY A N 1
ATOM 855 C CA . GLY A 1 119 ? 93.344 4.768 -130.864 1.00 46.25 119 GLY A CA 1
ATOM 856 C C . GLY A 1 119 ? 94.437 5.543 -131.576 1.00 46.25 119 GLY A C 1
ATOM 857 O O . GLY A 1 119 ? 94.329 5.759 -132.774 1.00 46.25 119 GLY A O 1
ATOM 858 N N . GLU A 1 120 ? 95.473 5.971 -130.858 1.00 38.81 120 GLU A N 1
ATOM 859 C CA . GLU A 1 120 ? 96.681 6.505 -131.486 1.00 38.81 120 GLU A CA 1
ATOM 860 C C . GLU A 1 120 ? 97.901 6.007 -130.699 1.00 38.81 120 GLU A C 1
ATOM 862 O O . GLU A 1 120 ? 98.144 6.401 -129.559 1.00 38.81 120 GLU A O 1
ATOM 867 N N . GLN A 1 121 ? 98.599 5.023 -131.276 1.00 43.44 121 GLN A N 1
ATOM 868 C CA . GLN A 1 121 ? 99.848 4.473 -130.752 1.00 43.44 121 GLN A CA 1
ATOM 869 C C . GLN A 1 121 ? 100.929 5.554 -130.837 1.00 43.44 121 GLN A C 1
ATOM 871 O O . GLN A 1 121 ? 101.488 5.798 -131.905 1.00 43.44 121 GLN A O 1
ATOM 876 N N . VAL A 1 122 ? 101.233 6.191 -129.706 1.00 39.59 122 VAL A N 1
ATOM 877 C CA . VAL A 1 122 ? 102.417 7.042 -129.575 1.00 39.59 122 VAL A CA 1
ATOM 878 C C . VAL A 1 122 ? 103.631 6.138 -129.395 1.00 39.59 122 VAL A C 1
ATOM 880 O O . VAL A 1 122 ? 103.740 5.373 -128.438 1.00 39.59 122 VAL A O 1
ATOM 883 N N . TYR A 1 123 ? 104.514 6.223 -130.381 1.00 41.97 123 TYR A N 1
ATOM 884 C CA . TYR A 1 123 ? 105.811 5.571 -130.463 1.00 41.97 123 TYR A CA 1
ATOM 885 C C . TYR A 1 123 ? 106.649 5.921 -129.218 1.00 41.97 123 TYR A C 1
ATOM 887 O O . TYR A 1 123 ? 107.005 7.079 -129.005 1.00 41.97 123 TYR A O 1
ATOM 895 N N . VAL A 1 124 ? 106.924 4.926 -128.371 1.00 42.31 124 VAL A N 1
ATOM 896 C CA . VAL A 1 124 ? 107.772 5.068 -127.179 1.00 42.31 124 VAL A CA 1
ATOM 897 C C . VAL A 1 124 ? 109.224 5.039 -127.647 1.00 42.31 124 VAL A C 1
ATOM 899 O O . VAL A 1 124 ? 109.696 4.008 -128.119 1.00 42.31 124 VAL A O 1
ATOM 902 N N . GLY A 1 125 ? 109.917 6.174 -127.544 1.00 43.69 125 GLY A N 1
ATOM 903 C CA . GLY A 1 125 ? 111.375 6.214 -127.663 1.00 43.69 125 GLY A CA 1
ATOM 904 C C . GLY A 1 125 ? 112.000 5.329 -126.583 1.00 43.69 125 GLY A C 1
ATOM 905 O O . GLY A 1 125 ? 111.574 5.368 -125.432 1.00 43.69 125 GLY A O 1
ATOM 906 N N . GLU A 1 126 ? 112.971 4.500 -126.955 1.00 45.06 126 GLU A N 1
ATOM 907 C CA . GLU A 1 126 ? 113.493 3.391 -126.141 1.00 45.06 126 GLU A CA 1
ATOM 908 C C . GLU A 1 126 ? 114.343 3.799 -124.914 1.00 45.06 126 GLU A C 1
ATOM 910 O O . GLU A 1 126 ? 114.920 2.932 -124.266 1.00 45.06 126 GLU A O 1
ATOM 915 N N . ASP A 1 127 ? 114.329 5.071 -124.502 1.00 55.28 127 ASP A N 1
ATOM 916 C CA . ASP A 1 127 ? 115.115 5.591 -123.371 1.00 55.28 127 ASP A CA 1
ATOM 917 C C . ASP A 1 127 ? 114.236 6.017 -122.170 1.00 55.28 127 ASP A C 1
ATOM 919 O O . ASP A 1 127 ? 114.417 7.087 -121.587 1.00 55.28 127 ASP A O 1
ATOM 923 N N . GLU A 1 128 ? 113.247 5.199 -121.779 1.00 54.75 128 GLU A N 1
ATOM 924 C CA . GLU A 1 128 ? 112.492 5.412 -120.529 1.00 54.75 128 GLU A CA 1
ATOM 925 C C . GLU A 1 128 ? 113.158 4.734 -119.315 1.00 54.75 128 GLU A C 1
ATOM 927 O O . GLU A 1 128 ? 113.421 3.529 -119.305 1.00 54.75 128 GLU A O 1
ATOM 932 N N . ASP A 1 129 ? 113.349 5.512 -118.245 1.00 63.69 129 ASP A N 1
ATOM 933 C CA . ASP A 1 129 ? 113.923 5.084 -116.965 1.00 63.69 129 ASP A CA 1
ATOM 934 C C . ASP A 1 129 ? 113.100 3.928 -116.328 1.00 63.69 129 ASP A C 1
ATOM 936 O O . ASP A 1 129 ? 111.895 4.071 -116.085 1.00 63.69 129 ASP A O 1
ATOM 940 N N . PRO A 1 130 ? 113.690 2.752 -116.028 1.00 72.81 130 PRO A N 1
ATOM 941 C CA . PRO A 1 130 ? 112.959 1.567 -115.558 1.00 72.81 130 PRO A CA 1
ATOM 942 C C . PRO A 1 130 ? 112.116 1.784 -114.287 1.00 72.81 130 PRO A C 1
ATOM 944 O O . PRO A 1 130 ? 111.170 1.022 -114.036 1.00 72.81 130 PRO A O 1
ATOM 947 N N . CYS A 1 131 ? 112.418 2.810 -113.486 1.00 72.31 131 CYS A N 1
ATOM 948 C CA . CYS A 1 131 ? 111.631 3.180 -112.308 1.00 72.31 131 CYS A CA 1
ATOM 949 C C . CYS A 1 131 ? 110.236 3.733 -112.657 1.00 72.31 131 CYS A C 1
ATOM 951 O O . CYS A 1 131 ? 109.249 3.317 -112.036 1.00 72.31 131 CYS A O 1
ATOM 953 N N . THR A 1 132 ? 110.105 4.594 -113.670 1.00 77.31 132 THR A N 1
ATOM 954 C CA . THR A 1 132 ? 108.805 5.176 -114.065 1.00 77.31 132 THR A CA 1
ATOM 955 C C . THR A 1 132 ? 107.907 4.126 -114.719 1.00 77.31 132 THR A C 1
ATOM 957 O O . THR A 1 132 ? 106.706 4.071 -114.440 1.00 77.31 132 THR A O 1
ATOM 960 N N . LYS A 1 133 ? 108.493 3.195 -115.480 1.00 79.00 133 LYS A N 1
ATOM 961 C CA . LYS A 1 133 ? 107.780 2.064 -116.098 1.00 79.00 133 LYS A CA 1
ATOM 962 C C . LYS A 1 133 ? 107.179 1.112 -115.059 1.00 79.00 133 LYS A C 1
ATOM 964 O O . LYS A 1 133 ? 106.023 0.696 -115.183 1.00 79.00 133 LYS A O 1
ATOM 969 N N . LYS A 1 134 ? 107.926 0.798 -113.989 1.00 82.50 134 LYS A N 1
ATOM 970 C CA . LYS A 1 134 ? 107.402 0.022 -112.847 1.00 82.50 134 LYS A CA 1
ATOM 971 C C . LYS A 1 134 ? 106.266 0.760 -112.137 1.00 82.50 134 LYS A C 1
ATOM 973 O O . LYS A 1 134 ? 105.287 0.123 -111.746 1.00 82.50 134 LYS A O 1
ATOM 978 N N . PHE A 1 135 ? 106.378 2.079 -111.989 1.00 85.56 135 PHE A N 1
ATOM 979 C CA . PHE A 1 135 ? 105.365 2.901 -111.335 1.00 85.56 135 PHE A CA 1
ATOM 980 C C . PHE A 1 135 ? 104.061 2.980 -112.140 1.00 85.56 135 PHE A C 1
ATOM 982 O O . PHE A 1 135 ? 103.004 2.665 -111.596 1.00 85.56 135 PHE A O 1
ATOM 989 N N . ARG A 1 136 ? 104.132 3.279 -113.448 1.00 83.75 136 ARG A N 1
ATOM 990 C CA . ARG A 1 136 ? 102.965 3.259 -114.352 1.00 83.75 136 ARG A CA 1
ATOM 991 C C . ARG A 1 136 ? 102.260 1.903 -114.326 1.00 83.75 136 ARG A C 1
ATOM 993 O O . ARG A 1 136 ? 101.039 1.849 -114.223 1.00 83.75 136 ARG A O 1
ATOM 1000 N N . LYS A 1 137 ? 103.023 0.802 -114.310 1.00 85.38 137 LYS A N 1
ATOM 1001 C CA . LYS A 1 137 ? 102.461 -0.551 -114.188 1.00 85.38 137 LYS A CA 1
ATOM 1002 C C . LYS A 1 137 ? 101.730 -0.765 -112.857 1.00 85.38 137 LYS A C 1
ATOM 1004 O O . LYS A 1 137 ? 100.653 -1.348 -112.856 1.00 85.38 137 LYS A O 1
ATOM 1009 N N . ARG A 1 138 ? 102.277 -0.294 -111.728 1.00 88.19 138 ARG A N 1
ATOM 1010 C CA . ARG A 1 138 ? 101.601 -0.379 -110.418 1.00 88.19 138 ARG A CA 1
ATOM 1011 C C . ARG A 1 138 ? 100.335 0.474 -110.364 1.00 88.19 138 ARG A C 1
ATOM 1013 O O . ARG A 1 138 ? 99.333 -0.010 -109.849 1.00 88.19 138 ARG A O 1
ATOM 1020 N N . LEU A 1 139 ? 100.377 1.691 -110.910 1.00 88.81 139 LEU A N 1
ATOM 1021 C CA . LEU A 1 139 ? 99.222 2.584 -110.985 1.00 88.81 139 LEU A CA 1
ATOM 1022 C C . LEU A 1 139 ? 98.109 1.967 -111.840 1.00 88.81 139 LEU A C 1
ATOM 1024 O O . LEU A 1 139 ? 96.986 1.867 -111.364 1.00 88.81 139 LEU A O 1
ATOM 1028 N N . SER A 1 140 ? 98.435 1.448 -113.029 1.00 87.31 140 SER A N 1
ATOM 1029 C CA . SER A 1 140 ? 97.478 0.716 -113.873 1.00 87.31 140 SER A CA 1
ATOM 1030 C C . SER A 1 140 ? 96.854 -0.458 -113.120 1.00 87.31 140 SER A C 1
ATOM 1032 O O . SER A 1 140 ? 95.639 -0.563 -113.062 1.00 87.31 140 SER A O 1
ATOM 1034 N N . ILE A 1 141 ? 97.666 -1.289 -112.453 1.00 87.25 141 ILE A N 1
ATOM 1035 C CA . ILE A 1 141 ? 97.163 -2.440 -111.688 1.00 87.25 141 ILE A CA 1
ATOM 1036 C C . ILE A 1 141 ? 96.232 -2.004 -110.545 1.00 87.25 141 ILE A C 1
ATOM 1038 O O . ILE A 1 141 ? 95.253 -2.696 -110.273 1.00 87.25 141 ILE A O 1
ATOM 1042 N N . ALA A 1 142 ? 96.534 -0.908 -109.843 1.00 88.31 142 ALA A N 1
ATOM 1043 C CA . ALA A 1 142 ? 95.691 -0.408 -108.755 1.00 88.31 142 ALA A CA 1
ATOM 1044 C C . ALA A 1 142 ? 94.346 0.123 -109.275 1.00 88.31 142 ALA A C 1
ATOM 1046 O O . ALA A 1 142 ? 93.307 -0.152 -108.668 1.00 88.31 142 ALA A O 1
ATOM 1047 N N . VAL A 1 143 ? 94.367 0.812 -110.421 1.00 88.88 143 VAL A N 1
ATOM 1048 C CA . VAL A 1 143 ? 93.165 1.289 -111.116 1.00 88.88 143 VAL A CA 1
ATOM 1049 C C . VAL A 1 143 ? 92.322 0.113 -111.615 1.00 88.88 143 VAL A C 1
ATOM 1051 O O . VAL A 1 143 ? 91.132 0.060 -111.317 1.00 88.88 143 VAL A O 1
ATOM 1054 N N . ASP A 1 144 ? 92.936 -0.882 -112.262 1.00 84.25 144 ASP A N 1
ATOM 1055 C CA . ASP A 1 144 ? 92.249 -2.085 -112.761 1.00 84.25 144 ASP A CA 1
ATOM 1056 C C . ASP A 1 144 ? 91.626 -2.912 -111.627 1.00 84.25 144 ASP A C 1
ATOM 1058 O O . ASP A 1 144 ? 90.577 -3.535 -111.789 1.00 84.25 144 ASP A O 1
ATOM 1062 N N . LYS A 1 145 ? 92.261 -2.913 -110.449 1.00 87.00 145 LYS A N 1
ATOM 1063 C CA . LYS A 1 145 ? 91.742 -3.577 -109.244 1.00 87.00 145 LYS A CA 1
ATOM 1064 C C . LYS A 1 145 ? 90.695 -2.751 -108.492 1.00 87.00 145 LYS A C 1
ATOM 1066 O O . LYS A 1 145 ? 90.132 -3.270 -107.529 1.00 87.00 145 LYS A O 1
ATOM 1071 N N . GLY A 1 146 ? 90.464 -1.494 -108.875 1.00 84.06 146 GLY A N 1
ATOM 1072 C CA . GLY A 1 146 ? 89.491 -0.605 -108.237 1.00 84.06 146 GLY A CA 1
ATOM 1073 C C . GLY A 1 146 ? 89.782 -0.287 -106.766 1.00 84.06 146 GLY A C 1
ATOM 1074 O O . GLY A 1 146 ? 88.855 -0.002 -106.013 1.00 84.06 146 GLY A O 1
ATOM 1075 N N . ARG A 1 147 ? 91.045 -0.364 -106.321 1.00 89.12 147 ARG A N 1
ATOM 1076 C CA . ARG A 1 147 ? 91.419 -0.085 -104.923 1.00 89.12 147 ARG A CA 1
ATOM 1077 C C . ARG A 1 147 ? 91.665 1.412 -104.741 1.00 89.12 147 ARG A C 1
ATOM 1079 O O . ARG A 1 147 ? 92.779 1.880 -104.956 1.00 89.12 147 ARG A O 1
ATOM 1086 N N . THR A 1 148 ? 90.630 2.154 -104.357 1.00 89.75 148 THR A N 1
ATOM 1087 C CA . THR A 1 148 ? 90.644 3.626 -104.241 1.00 89.75 148 THR A CA 1
ATOM 1088 C C . THR A 1 148 ? 91.763 4.151 -103.340 1.00 89.75 148 THR A C 1
ATOM 1090 O O . THR A 1 148 ? 92.498 5.041 -103.758 1.00 89.75 148 THR A O 1
ATOM 1093 N N . GLU A 1 149 ? 91.977 3.543 -102.171 1.00 89.06 149 GLU A N 1
ATOM 1094 C CA . GLU A 1 149 ? 93.059 3.916 -101.244 1.00 89.06 149 GLU A CA 1
ATOM 1095 C C . GLU A 1 149 ? 94.457 3.727 -101.861 1.00 89.06 149 GLU A C 1
ATOM 1097 O O . GLU A 1 149 ? 95.329 4.590 -101.735 1.00 89.06 149 GLU A O 1
ATOM 1102 N N . GLU A 1 150 ? 94.673 2.619 -102.584 1.00 89.94 150 GLU A N 1
ATOM 1103 C CA . GLU A 1 150 ? 95.944 2.353 -103.270 1.00 89.94 150 GLU A CA 1
ATOM 1104 C C . GLU A 1 150 ? 96.156 3.318 -104.442 1.00 89.94 150 GLU A C 1
ATOM 1106 O O . GLU A 1 150 ? 97.269 3.804 -104.641 1.00 89.94 150 GLU A O 1
ATOM 1111 N N . VAL A 1 151 ? 95.098 3.634 -105.197 1.00 88.94 151 VAL A N 1
ATOM 1112 C CA . VAL A 1 151 ? 95.145 4.626 -106.280 1.00 88.94 151 VAL A CA 1
ATOM 1113 C C . VAL A 1 151 ? 95.448 6.016 -105.720 1.00 88.94 151 VAL A C 1
ATOM 1115 O O . VAL A 1 151 ? 96.293 6.708 -106.278 1.00 88.94 151 VAL A O 1
ATOM 1118 N N . GLN A 1 152 ? 94.842 6.418 -104.601 1.00 89.75 152 GLN A N 1
ATOM 1119 C CA . GLN A 1 152 ? 95.098 7.711 -103.961 1.00 89.75 152 GLN A CA 1
ATOM 1120 C C . GLN A 1 152 ? 96.541 7.821 -103.448 1.00 89.75 152 GLN A C 1
ATOM 1122 O O . GLN A 1 152 ? 97.215 8.821 -103.712 1.00 89.75 152 GLN A O 1
ATOM 1127 N N . ALA A 1 153 ? 97.049 6.777 -102.782 1.00 90.31 153 ALA A N 1
ATOM 1128 C CA . ALA A 1 153 ? 98.438 6.718 -102.329 1.00 90.31 153 ALA A CA 1
ATOM 1129 C C . ALA A 1 153 ? 99.423 6.796 -103.508 1.00 90.31 153 ALA A C 1
ATOM 1131 O O . ALA A 1 153 ? 100.378 7.575 -103.476 1.00 90.31 153 ALA A O 1
ATOM 1132 N N . LEU A 1 154 ? 99.156 6.052 -104.588 1.00 90.25 154 LEU A N 1
ATOM 1133 C CA . LEU A 1 154 ? 99.977 6.092 -105.796 1.00 90.25 154 LEU A CA 1
ATOM 1134 C C . LEU A 1 154 ? 99.850 7.431 -106.537 1.00 90.25 154 LEU A C 1
ATOM 1136 O O . LEU A 1 154 ? 100.841 7.917 -107.055 1.00 90.25 154 LEU A O 1
ATOM 1140 N N . LEU A 1 155 ? 98.695 8.093 -106.567 1.00 89.94 155 LEU A N 1
ATOM 1141 C CA . LEU A 1 155 ? 98.574 9.432 -107.161 1.00 89.94 155 LEU A CA 1
ATOM 1142 C C . LEU A 1 155 ? 99.377 10.483 -106.381 1.00 89.94 155 LEU A C 1
ATOM 1144 O O . LEU A 1 155 ? 100.010 11.349 -106.989 1.00 89.94 155 LEU A O 1
ATOM 1148 N N . LEU A 1 156 ? 99.399 10.393 -105.048 1.00 89.94 156 LEU A N 1
ATOM 1149 C CA . LEU A 1 156 ? 100.233 11.253 -104.205 1.00 89.94 156 LEU A CA 1
ATOM 1150 C C . LEU A 1 156 ? 101.724 11.024 -104.467 1.00 89.94 156 LEU A C 1
ATOM 1152 O O . LEU A 1 156 ? 102.483 11.988 -104.586 1.00 89.94 156 LEU A O 1
ATOM 1156 N N . ASP A 1 157 ? 102.148 9.769 -104.600 1.00 89.06 157 ASP A N 1
ATOM 1157 C CA . ASP A 1 157 ? 103.535 9.448 -104.942 1.00 89.06 157 ASP A CA 1
ATOM 1158 C C . ASP A 1 157 ? 103.883 9.864 -106.382 1.00 89.06 157 ASP A C 1
ATOM 1160 O O . ASP A 1 157 ? 104.977 10.375 -106.619 1.00 89.06 157 ASP A O 1
ATOM 1164 N N . ALA A 1 158 ? 102.941 9.761 -107.327 1.00 86.12 158 ALA A N 1
ATOM 1165 C CA . ALA A 1 158 ? 103.106 10.252 -108.697 1.00 86.12 158 ALA A CA 1
ATOM 1166 C C . ALA A 1 158 ? 103.361 11.764 -108.710 1.00 86.12 158 ALA A C 1
ATOM 1168 O O . ALA A 1 158 ? 104.267 12.241 -109.393 1.00 86.12 158 ALA A O 1
ATOM 1169 N N . HIS A 1 159 ? 102.601 12.511 -107.904 1.00 88.06 159 HIS A N 1
ATOM 1170 C CA . HIS A 1 159 ? 102.759 13.954 -107.769 1.00 88.06 159 HIS A CA 1
ATOM 1171 C C . HIS A 1 159 ? 104.130 14.336 -107.193 1.00 88.06 159 HIS A C 1
ATOM 1173 O O . HIS A 1 159 ? 104.780 15.235 -107.724 1.00 88.06 159 HIS A O 1
ATOM 1179 N N . LYS A 1 160 ? 104.612 13.621 -106.165 1.00 86.56 160 LYS A N 1
ATOM 1180 C CA . LYS A 1 160 ? 105.938 13.862 -105.559 1.00 86.56 160 LYS A CA 1
ATOM 1181 C C . LYS A 1 160 ? 107.093 13.646 -106.537 1.00 86.56 160 LYS A C 1
ATOM 1183 O O . LYS A 1 160 ? 108.084 14.362 -106.466 1.00 86.56 160 LYS A O 1
ATOM 1188 N N . VAL A 1 161 ? 106.971 12.668 -107.435 1.00 84.19 161 VAL A N 1
ATOM 1189 C CA . VAL A 1 161 ? 107.995 12.351 -108.450 1.00 84.19 161 VAL A CA 1
ATOM 1190 C C . VAL A 1 161 ? 107.835 13.230 -109.706 1.00 84.19 161 VAL A C 1
ATOM 1192 O O . VAL A 1 161 ? 108.599 13.107 -110.657 1.00 84.19 161 VAL A O 1
ATOM 1195 N N . GLY A 1 162 ? 106.857 14.145 -109.725 1.00 84.31 162 GLY A N 1
ATOM 1196 C CA . GLY A 1 162 ? 106.588 15.018 -110.872 1.00 84.31 162 GLY A CA 1
ATOM 1197 C C . GLY A 1 162 ? 106.026 14.274 -112.086 1.00 84.31 162 GLY A C 1
ATOM 1198 O O . GLY A 1 162 ? 106.071 14.789 -113.201 1.00 84.31 162 GLY A O 1
ATOM 1199 N N . LEU A 1 163 ? 105.497 13.064 -111.888 1.00 81.62 163 LEU A N 1
ATOM 1200 C CA . LEU A 1 163 ? 104.954 12.224 -112.948 1.00 81.62 163 LEU A CA 1
ATOM 1201 C C . LEU A 1 163 ? 103.612 12.802 -113.406 1.00 81.62 163 LEU A C 1
ATOM 1203 O O . LEU A 1 163 ? 102.592 12.697 -112.723 1.00 81.62 163 LEU A O 1
ATOM 1207 N N . GLN A 1 164 ? 103.627 13.426 -114.579 1.00 81.81 164 GLN A N 1
ATOM 1208 C CA . GLN A 1 164 ? 102.439 13.900 -115.275 1.00 81.81 164 GLN A CA 1
ATOM 1209 C C . GLN A 1 164 ? 102.303 13.093 -116.561 1.00 81.81 164 GLN A C 1
ATOM 1211 O O . GLN A 1 164 ? 103.237 12.998 -117.352 1.00 81.81 164 GLN A O 1
ATOM 1216 N N . GLY A 1 165 ? 101.155 12.452 -116.744 1.00 85.00 165 GLY A N 1
ATOM 1217 C CA . GLY A 1 165 ? 100.918 11.585 -117.887 1.00 85.00 165 GLY A CA 1
ATOM 1218 C C . GLY A 1 165 ? 99.452 11.184 -117.995 1.00 85.00 165 GLY A C 1
ATOM 1219 O O . GLY A 1 165 ? 98.696 11.345 -117.025 1.00 85.00 165 GLY A O 1
ATOM 1220 N N . PRO A 1 166 ? 99.036 10.676 -119.164 1.00 83.19 166 PRO A N 1
ATOM 1221 C CA . PRO A 1 166 ? 97.664 10.243 -119.401 1.00 83.19 166 PRO A CA 1
ATOM 1222 C C . PRO A 1 166 ? 97.214 9.171 -118.399 1.00 83.19 166 PRO A C 1
ATOM 1224 O O . PRO A 1 166 ? 96.054 9.174 -117.997 1.00 83.19 166 PRO A O 1
ATOM 1227 N N . GLU A 1 167 ? 98.125 8.328 -117.906 1.00 83.38 167 GLU A N 1
ATOM 1228 C CA . GLU A 1 167 ? 97.823 7.290 -116.914 1.00 83.38 167 GLU A CA 1
ATOM 1229 C C . GLU A 1 167 ? 97.486 7.874 -115.536 1.00 83.38 167 GLU A C 1
ATOM 1231 O O . GLU A 1 167 ? 96.600 7.371 -114.852 1.00 83.38 167 GLU A O 1
ATOM 1236 N N . VAL A 1 168 ? 98.160 8.956 -115.130 1.00 86.12 168 VAL A N 1
ATOM 1237 C CA . VAL A 1 168 ? 97.898 9.654 -113.856 1.00 86.12 168 VAL A CA 1
ATOM 1238 C C . VAL A 1 168 ? 96.562 10.388 -113.919 1.00 86.12 168 VAL A C 1
ATOM 1240 O O . VAL A 1 168 ? 95.790 10.351 -112.962 1.00 86.12 168 VAL A O 1
ATOM 1243 N N . ARG A 1 169 ? 96.257 11.017 -115.061 1.00 87.06 169 ARG A N 1
ATOM 1244 C CA . ARG A 1 169 ? 94.948 11.640 -115.294 1.00 87.06 169 ARG A CA 1
ATOM 1245 C C . ARG A 1 169 ? 93.834 10.595 -115.270 1.00 87.06 169 ARG A C 1
ATOM 1247 O O . ARG A 1 169 ? 92.870 10.776 -114.539 1.00 87.06 169 ARG A O 1
ATOM 1254 N N . TRP A 1 170 ? 94.013 9.482 -115.978 1.00 86.50 170 TRP A N 1
ATOM 1255 C CA . TRP A 1 170 ? 93.056 8.379 -115.980 1.00 86.50 170 TRP A CA 1
ATOM 1256 C C . TRP A 1 170 ? 92.843 7.796 -114.578 1.00 86.50 170 TRP A C 1
ATOM 1258 O O . TRP A 1 170 ? 91.706 7.647 -114.148 1.00 86.50 170 TRP A O 1
ATOM 1268 N N . ALA A 1 171 ? 93.913 7.555 -113.817 1.00 86.50 171 ALA A N 1
ATOM 1269 C CA . ALA A 1 171 ? 93.813 7.088 -112.436 1.00 86.50 171 ALA A CA 1
ATOM 1270 C C . ALA A 1 171 ? 93.063 8.078 -111.527 1.00 86.50 171 ALA A C 1
ATOM 1272 O O . ALA A 1 171 ? 92.272 7.657 -110.683 1.00 86.50 171 ALA A O 1
ATOM 1273 N N . ARG A 1 172 ? 93.264 9.390 -111.716 1.00 88.75 172 ARG A N 1
ATOM 1274 C CA . ARG A 1 172 ? 92.515 10.433 -111.001 1.00 88.75 172 ARG A CA 1
ATOM 1275 C C . ARG A 1 172 ? 91.040 10.444 -111.391 1.00 88.75 172 ARG A C 1
ATOM 1277 O O . ARG A 1 172 ? 90.198 10.539 -110.505 1.00 88.75 172 ARG A O 1
ATOM 1284 N N . ASP A 1 173 ? 90.730 10.320 -112.677 1.00 87.81 173 ASP A N 1
ATOM 1285 C CA . ASP A 1 173 ? 89.351 10.268 -113.167 1.00 87.81 173 ASP A CA 1
ATOM 1286 C C . ASP A 1 173 ? 88.632 9.010 -112.647 1.00 87.81 173 ASP A C 1
ATOM 1288 O O . ASP A 1 173 ? 87.481 9.092 -112.219 1.00 87.81 173 ASP A O 1
ATOM 1292 N N . VAL A 1 174 ? 89.323 7.863 -112.585 1.00 86.75 174 VAL A N 1
ATOM 1293 C CA . VAL A 1 174 ? 88.783 6.626 -111.995 1.00 86.75 174 VAL A CA 1
ATOM 1294 C C . VAL A 1 174 ? 88.590 6.756 -110.482 1.00 86.75 174 VAL A C 1
ATOM 1296 O O . VAL A 1 174 ? 87.554 6.326 -109.977 1.00 86.75 174 VAL A O 1
ATOM 1299 N N . LEU A 1 175 ? 89.523 7.383 -109.755 1.00 89.81 175 LEU A N 1
ATOM 1300 C CA . LEU A 1 175 ? 89.359 7.651 -108.322 1.00 89.81 175 LEU A CA 1
ATOM 1301 C C . LEU A 1 175 ? 88.159 8.572 -108.062 1.00 89.81 175 LEU A C 1
ATOM 1303 O O . LEU A 1 175 ? 87.306 8.231 -107.248 1.00 89.81 175 LEU A O 1
ATOM 1307 N N . LEU A 1 176 ? 88.042 9.683 -108.796 1.00 88.88 176 LEU A N 1
ATOM 1308 C CA . LEU A 1 176 ? 86.903 10.600 -108.686 1.00 88.88 176 LEU A CA 1
ATOM 1309 C C . LEU A 1 176 ? 85.579 9.904 -109.027 1.00 88.88 176 LEU A C 1
ATOM 1311 O O . LEU A 1 176 ? 84.575 10.125 -108.352 1.00 88.88 176 LEU A O 1
ATOM 1315 N N . ALA A 1 177 ? 85.563 9.032 -110.039 1.00 86.56 177 ALA A N 1
ATOM 1316 C CA . ALA A 1 177 ? 84.382 8.244 -110.382 1.00 86.56 177 ALA A CA 1
ATOM 1317 C C . ALA A 1 177 ? 84.005 7.244 -109.272 1.00 86.56 177 ALA A C 1
ATOM 1319 O O . ALA A 1 177 ? 82.814 7.066 -108.994 1.00 86.56 177 ALA A O 1
ATOM 1320 N N . ALA A 1 178 ? 84.995 6.619 -108.628 1.00 86.19 178 ALA A N 1
ATOM 1321 C CA . ALA A 1 178 ? 84.795 5.683 -107.526 1.00 86.19 178 ALA A CA 1
ATOM 1322 C C . ALA A 1 178 ? 84.317 6.388 -106.246 1.00 86.19 178 ALA A C 1
ATOM 1324 O O . ALA A 1 178 ? 83.313 5.971 -105.670 1.00 86.19 178 ALA A O 1
ATOM 1325 N N . GLU A 1 179 ? 84.941 7.504 -105.859 1.00 87.75 179 GLU A N 1
ATOM 1326 C CA . GLU A 1 179 ? 84.492 8.341 -104.738 1.00 87.75 179 GLU A CA 1
ATOM 1327 C C . GLU A 1 179 ? 83.072 8.869 -104.993 1.00 87.75 179 GLU A C 1
ATOM 1329 O O . GLU A 1 179 ? 82.195 8.743 -104.139 1.00 87.75 179 GLU A O 1
ATOM 1334 N N . ALA A 1 180 ? 82.774 9.361 -106.202 1.00 86.25 180 ALA A N 1
ATOM 1335 C CA . ALA A 1 180 ? 81.418 9.771 -106.573 1.00 86.25 180 ALA A CA 1
ATOM 1336 C C . ALA A 1 180 ? 80.408 8.605 -106.533 1.00 86.25 180 ALA A C 1
ATOM 1338 O O . ALA A 1 180 ? 79.215 8.815 -106.297 1.00 86.25 180 ALA A O 1
ATOM 1339 N N . ALA A 1 181 ? 80.839 7.364 -106.775 1.00 86.56 181 ALA A N 1
ATOM 1340 C CA . ALA A 1 181 ? 79.993 6.183 -106.610 1.00 86.56 181 ALA A CA 1
ATOM 1341 C C . ALA A 1 181 ? 79.755 5.842 -105.127 1.00 86.56 181 ALA A C 1
ATOM 1343 O O . ALA A 1 181 ? 78.624 5.519 -104.759 1.00 86.56 181 ALA A O 1
ATOM 1344 N N . GLU A 1 182 ? 80.766 5.958 -104.263 1.00 87.50 182 GLU A N 1
ATOM 1345 C CA . GLU A 1 182 ? 80.624 5.767 -102.811 1.00 87.50 182 GLU A CA 1
ATOM 1346 C C . GLU A 1 182 ? 79.761 6.849 -102.154 1.00 87.50 182 GLU A C 1
ATOM 1348 O O . GLU A 1 182 ? 78.878 6.525 -101.354 1.00 87.50 182 GLU A O 1
ATOM 1353 N N . PHE A 1 183 ? 79.927 8.116 -102.543 1.00 88.44 183 PHE A N 1
ATOM 1354 C CA . PHE A 1 183 ? 79.049 9.202 -102.102 1.00 88.44 183 PHE A CA 1
ATOM 1355 C C . PHE A 1 183 ? 77.599 8.959 -102.524 1.00 88.44 183 PHE A C 1
ATOM 1357 O O . PHE A 1 183 ? 76.691 9.147 -101.715 1.00 88.44 183 PHE A O 1
ATOM 1364 N N . ARG A 1 184 ? 77.363 8.458 -103.746 1.00 89.44 184 ARG A N 1
ATOM 1365 C CA . ARG A 1 184 ? 76.019 8.052 -104.187 1.00 89.44 184 ARG A CA 1
ATOM 1366 C C . ARG A 1 184 ? 75.450 6.918 -103.333 1.00 89.44 184 ARG A C 1
ATOM 1368 O O . ARG A 1 184 ? 74.303 7.024 -102.911 1.00 89.44 184 ARG A O 1
ATOM 1375 N N . LYS A 1 185 ? 76.230 5.878 -103.013 1.00 90.38 185 LYS A N 1
ATOM 1376 C CA . LYS A 1 185 ? 75.789 4.795 -102.108 1.00 90.38 185 LYS A CA 1
ATOM 1377 C C . LYS A 1 185 ? 75.438 5.326 -100.715 1.00 90.38 185 LYS A C 1
ATOM 1379 O O . LYS A 1 185 ? 74.370 5.013 -100.198 1.00 90.38 185 LYS A O 1
ATOM 1384 N N . SER A 1 186 ? 76.292 6.173 -100.143 1.00 91.50 186 SER A N 1
ATOM 1385 C CA . SER A 1 186 ? 76.047 6.809 -98.842 1.00 91.50 186 SER A CA 1
ATOM 1386 C C . SER A 1 186 ? 74.797 7.694 -98.860 1.00 91.50 186 SER A C 1
ATOM 1388 O O . SER A 1 186 ? 73.998 7.657 -97.927 1.00 91.50 186 SER A O 1
ATOM 1390 N N . ALA A 1 187 ? 74.575 8.448 -99.941 1.00 92.00 187 ALA A N 1
ATOM 1391 C CA . ALA A 1 187 ? 73.369 9.250 -100.111 1.00 92.00 187 ALA A CA 1
ATOM 1392 C C . ALA A 1 187 ? 72.107 8.378 -100.209 1.00 92.00 187 ALA A C 1
ATOM 1394 O O . ALA A 1 187 ? 71.099 8.731 -99.604 1.00 92.00 187 ALA A O 1
ATOM 1395 N N . VAL A 1 188 ? 72.152 7.227 -100.892 1.00 92.06 188 VAL A N 1
ATOM 1396 C CA . VAL A 1 188 ? 71.032 6.266 -100.910 1.00 92.06 188 VAL A CA 1
ATOM 1397 C C . VAL A 1 188 ? 70.736 5.737 -99.503 1.00 92.06 188 VAL A C 1
ATOM 1399 O O . VAL A 1 188 ? 69.583 5.785 -99.083 1.00 92.06 188 VAL A O 1
ATOM 1402 N N . MET A 1 189 ? 71.758 5.337 -98.739 1.00 92.31 189 MET A N 1
ATOM 1403 C CA . MET A 1 189 ? 71.582 4.886 -97.348 1.00 92.31 189 MET A CA 1
ATOM 1404 C C . MET A 1 189 ? 70.970 5.977 -96.455 1.00 92.31 189 MET A C 1
ATOM 1406 O O . MET A 1 189 ? 70.091 5.695 -95.644 1.00 92.31 189 MET A O 1
ATOM 1410 N N . LEU A 1 190 ? 71.384 7.240 -96.627 1.00 93.19 190 LEU A N 1
ATOM 1411 C CA . LEU A 1 190 ? 70.791 8.378 -95.914 1.00 93.19 190 LEU A CA 1
ATOM 1412 C C . LEU A 1 190 ? 69.322 8.602 -96.290 1.00 93.19 190 LEU A C 1
ATOM 1414 O O . LEU A 1 190 ? 68.524 8.968 -95.429 1.00 93.19 190 LEU A O 1
ATOM 1418 N N . VAL A 1 191 ? 68.950 8.394 -97.557 1.00 93.06 191 VAL A N 1
ATOM 1419 C CA . VAL A 1 191 ? 67.548 8.451 -97.996 1.00 93.06 191 VAL A CA 1
ATOM 1420 C C . VAL A 1 191 ? 66.725 7.356 -97.329 1.00 93.06 191 VAL A C 1
ATOM 1422 O O . VAL A 1 191 ? 65.613 7.635 -96.882 1.00 93.06 191 VAL A O 1
ATOM 1425 N N . GLU A 1 192 ? 67.256 6.140 -97.234 1.00 92.81 192 GLU A N 1
ATOM 1426 C CA . GLU A 1 192 ? 66.568 5.023 -96.584 1.00 92.81 192 GLU A CA 1
ATOM 1427 C C . GLU A 1 192 ? 66.389 5.266 -95.081 1.00 92.81 192 GLU A C 1
ATOM 1429 O O . GLU A 1 192 ? 65.246 5.263 -94.624 1.00 92.81 192 GLU A O 1
ATOM 1434 N N . ASP A 1 193 ? 67.449 5.634 -94.349 1.00 93.00 193 ASP A N 1
ATOM 1435 C CA . ASP A 1 193 ? 67.350 5.986 -92.918 1.00 93.00 193 ASP A CA 1
ATOM 1436 C C . ASP A 1 193 ? 66.388 7.166 -92.683 1.00 93.00 193 ASP A C 1
ATOM 1438 O O . ASP A 1 193 ? 65.605 7.184 -91.730 1.00 93.00 193 ASP A O 1
ATOM 1442 N N . ALA A 1 194 ? 66.379 8.164 -93.571 1.00 93.50 194 ALA A N 1
ATOM 1443 C CA . ALA A 1 194 ? 65.468 9.299 -93.462 1.00 93.50 194 ALA A CA 1
ATOM 1444 C C . ALA A 1 194 ? 63.996 8.916 -93.699 1.00 93.50 194 ALA A C 1
ATOM 1446 O O . ALA A 1 194 ? 63.106 9.417 -93.007 1.00 93.50 194 ALA A O 1
ATOM 1447 N N . VAL A 1 195 ? 63.722 8.033 -94.662 1.00 92.00 195 VAL A N 1
ATOM 1448 C CA . VAL A 1 195 ? 62.365 7.532 -94.929 1.00 92.00 195 VAL A CA 1
ATOM 1449 C C . VAL A 1 195 ? 61.887 6.612 -93.806 1.00 92.00 195 VAL A C 1
ATOM 1451 O O . VAL A 1 195 ? 60.727 6.719 -93.407 1.00 92.00 195 VAL A O 1
ATOM 1454 N N . GLU A 1 196 ? 62.763 5.759 -93.276 1.00 90.56 196 GLU A N 1
ATOM 1455 C CA . GLU A 1 196 ? 62.450 4.845 -92.172 1.00 90.56 196 GLU A CA 1
ATOM 1456 C C . GLU A 1 196 ? 62.220 5.585 -90.855 1.00 90.56 196 GLU A C 1
ATOM 1458 O O . GLU A 1 196 ? 61.217 5.350 -90.180 1.00 90.56 196 GLU A O 1
ATOM 1463 N N . SER A 1 197 ? 63.099 6.529 -90.511 1.00 88.75 197 SER A N 1
ATOM 1464 C CA . SER A 1 197 ? 62.943 7.342 -89.299 1.00 88.75 197 SER A CA 1
ATOM 1465 C C . SER A 1 197 ? 61.725 8.261 -89.357 1.00 88.75 197 SER A C 1
ATOM 1467 O O . SER A 1 197 ? 61.186 8.642 -88.318 1.00 88.75 197 SER A O 1
ATOM 1469 N N . GLY A 1 198 ? 61.296 8.650 -90.563 1.00 86.19 198 GLY A N 1
ATOM 1470 C CA . GLY A 1 198 ? 60.192 9.580 -90.762 1.00 86.19 198 GLY A CA 1
ATOM 1471 C C . GLY A 1 198 ? 60.451 10.975 -90.185 1.00 86.19 198 GLY A C 1
ATOM 1472 O O . GLY A 1 198 ? 59.515 11.769 -90.118 1.00 86.19 198 GLY A O 1
ATOM 1473 N N . ASP A 1 199 ? 61.683 11.288 -89.772 1.00 90.00 199 ASP A N 1
ATOM 1474 C CA . ASP A 1 199 ? 62.047 12.592 -89.227 1.00 90.00 199 ASP A CA 1
ATOM 1475 C C . ASP A 1 199 ? 62.157 13.605 -90.368 1.00 90.00 199 ASP A C 1
ATOM 1477 O O . ASP A 1 199 ? 62.928 13.444 -91.316 1.00 90.00 199 ASP A O 1
ATOM 1481 N N . TYR A 1 200 ? 61.383 14.683 -90.267 1.00 90.31 200 TYR A N 1
ATOM 1482 C CA . TYR A 1 200 ? 61.375 15.756 -91.252 1.00 90.31 200 TYR A CA 1
ATOM 1483 C C . TYR A 1 200 ? 62.765 16.336 -91.526 1.00 90.31 200 TYR A C 1
ATOM 1485 O O . TYR A 1 200 ? 63.085 16.621 -92.682 1.00 90.31 200 TYR A O 1
ATOM 1493 N N . TRP A 1 201 ? 63.595 16.505 -90.494 1.00 92.50 201 TRP A N 1
ATOM 1494 C CA . TRP A 1 201 ? 64.928 17.083 -90.663 1.00 92.50 201 TRP A CA 1
ATOM 1495 C C . TRP A 1 201 ? 65.875 16.117 -91.366 1.00 92.50 201 TRP A C 1
ATOM 1497 O O . TRP A 1 201 ? 66.611 16.541 -92.259 1.00 92.50 201 TRP A O 1
ATOM 1507 N N . LYS A 1 202 ? 65.796 14.819 -91.048 1.00 92.44 202 LYS A N 1
ATOM 1508 C CA . LYS A 1 202 ? 66.531 13.780 -91.781 1.00 92.44 202 LYS A CA 1
ATOM 1509 C C . LYS A 1 202 ? 66.075 13.700 -93.237 1.00 92.44 202 LYS A C 1
ATOM 1511 O O . LYS A 1 202 ? 66.916 13.665 -94.129 1.00 92.44 202 LYS A O 1
ATOM 1516 N N . LEU A 1 203 ? 64.766 13.767 -93.500 1.00 93.25 203 LEU A N 1
ATOM 1517 C CA . LEU A 1 203 ? 64.205 13.798 -94.859 1.00 93.25 203 LEU A CA 1
ATOM 1518 C C . LEU A 1 203 ? 64.682 15.016 -95.659 1.00 93.25 203 LEU A C 1
ATOM 1520 O O . LEU A 1 203 ? 65.005 14.893 -96.841 1.00 93.25 203 LEU A O 1
ATOM 1524 N N . GLN A 1 204 ? 64.752 16.187 -95.024 1.00 93.56 204 GLN A N 1
ATOM 1525 C CA . GLN A 1 204 ? 65.242 17.405 -95.664 1.00 93.56 204 GLN A CA 1
ATOM 1526 C C . GLN A 1 204 ? 66.753 17.341 -95.944 1.00 93.56 204 GLN A C 1
ATOM 1528 O O . GLN A 1 204 ? 67.179 17.725 -97.035 1.00 93.56 204 GLN A O 1
ATOM 1533 N N . ALA A 1 205 ? 67.553 16.823 -95.008 1.00 92.12 205 ALA A N 1
ATOM 1534 C CA . ALA A 1 205 ? 68.989 16.615 -95.202 1.00 92.12 205 ALA A CA 1
ATOM 1535 C C . ALA A 1 205 ? 69.268 15.583 -96.311 1.00 92.12 205 ALA A C 1
ATOM 1537 O O . ALA A 1 205 ? 70.069 15.838 -97.212 1.00 92.12 205 ALA A O 1
ATOM 1538 N N . ALA A 1 206 ? 68.539 14.463 -96.313 1.00 93.19 206 ALA A N 1
ATOM 1539 C CA . ALA A 1 206 ? 68.631 13.438 -97.348 1.00 93.19 206 ALA A CA 1
ATOM 1540 C C . ALA A 1 206 ? 68.220 13.969 -98.732 1.00 93.19 206 ALA A C 1
ATOM 1542 O O . ALA A 1 206 ? 68.838 13.612 -99.732 1.00 93.19 206 ALA A O 1
ATOM 1543 N N . MET A 1 207 ? 67.239 14.879 -98.806 1.00 92.94 207 MET A N 1
ATOM 1544 C CA . MET A 1 207 ? 66.877 15.563 -100.056 1.00 92.94 207 MET A CA 1
ATOM 1545 C C . MET A 1 207 ? 68.034 16.391 -100.613 1.00 92.94 207 MET A C 1
ATOM 1547 O O . MET A 1 207 ? 68.321 16.313 -101.806 1.00 92.94 207 MET A O 1
ATOM 1551 N N . GLN A 1 208 ? 68.708 17.171 -99.766 1.00 92.81 208 GLN A N 1
ATOM 1552 C CA . GLN A 1 208 ? 69.856 17.976 -100.189 1.00 92.81 208 GLN A CA 1
ATOM 1553 C C . GLN A 1 208 ? 71.017 17.087 -100.660 1.00 92.81 208 GLN A C 1
ATOM 1555 O O . GLN A 1 208 ? 71.585 17.347 -101.721 1.00 92.81 208 GLN A O 1
ATOM 1560 N N . ALA A 1 209 ? 71.308 16.002 -99.935 1.00 91.31 209 ALA A N 1
ATOM 1561 C CA . ALA A 1 209 ? 72.338 15.034 -100.313 1.00 91.31 209 ALA A CA 1
ATOM 1562 C C . ALA A 1 209 ? 72.014 14.315 -101.638 1.00 91.31 209 ALA A C 1
ATOM 1564 O O . ALA A 1 209 ? 72.878 14.202 -102.509 1.00 91.31 209 ALA A O 1
ATOM 1565 N N . ALA A 1 210 ? 70.761 13.886 -101.830 1.00 91.62 210 ALA A N 1
ATOM 1566 C CA . ALA A 1 210 ? 70.318 13.218 -103.053 1.00 91.62 210 ALA A CA 1
ATOM 1567 C C . ALA A 1 210 ? 70.413 14.134 -104.284 1.00 91.62 210 ALA A C 1
ATOM 1569 O O . ALA A 1 210 ? 70.839 13.685 -105.349 1.00 91.62 210 ALA A O 1
ATOM 1570 N N . VAL A 1 211 ? 70.061 15.419 -104.146 1.00 91.25 211 VAL A N 1
ATOM 1571 C CA . VAL A 1 211 ? 70.212 16.411 -105.225 1.00 91.25 211 VAL A CA 1
ATOM 1572 C C . VAL A 1 211 ? 71.690 16.668 -105.528 1.00 91.25 211 VAL A C 1
ATOM 1574 O O . VAL A 1 211 ? 72.072 16.632 -106.695 1.00 91.25 211 VAL A O 1
ATOM 1577 N N . GLY A 1 212 ? 72.527 16.856 -104.500 1.00 87.94 212 GLY A N 1
ATOM 1578 C CA . GLY A 1 212 ? 73.966 17.094 -104.668 1.00 87.94 212 GLY A CA 1
ATOM 1579 C C . GLY A 1 212 ? 74.720 15.937 -105.336 1.00 87.94 212 GLY A C 1
ATOM 1580 O O . GLY A 1 212 ? 75.685 16.176 -106.053 1.00 87.94 212 GLY A O 1
ATOM 1581 N N . CYS A 1 213 ? 74.252 14.696 -105.164 1.00 89.62 213 CYS A N 1
ATOM 1582 C CA . CYS A 1 213 ? 74.870 13.500 -105.753 1.00 89.62 213 CYS A CA 1
ATOM 1583 C C . CYS A 1 213 ? 74.262 13.074 -107.107 1.00 89.62 213 CYS A C 1
ATOM 1585 O O . CYS A 1 213 ? 74.582 11.992 -107.604 1.00 89.62 213 CYS A O 1
ATOM 1587 N N . GLY A 1 214 ? 73.349 13.864 -107.689 1.00 88.12 214 GLY A N 1
ATOM 1588 C CA . GLY A 1 214 ? 72.692 13.536 -108.963 1.00 88.12 214 GLY A CA 1
ATOM 1589 C C . GLY A 1 214 ? 71.639 12.417 -108.889 1.00 88.12 214 GLY A C 1
ATOM 1590 O O . GLY A 1 214 ? 71.182 11.941 -109.923 1.00 88.12 214 GLY A O 1
ATOM 1591 N N . LEU A 1 215 ? 71.198 12.013 -107.691 1.00 87.38 215 LEU A N 1
ATOM 1592 C CA . LEU A 1 215 ? 70.166 10.980 -107.468 1.00 87.38 215 LEU A CA 1
ATOM 1593 C C . LEU A 1 215 ? 68.728 11.533 -107.550 1.00 87.38 215 LEU A C 1
ATOM 1595 O O . LEU A 1 215 ? 67.756 10.861 -107.192 1.00 87.38 215 LEU A O 1
ATOM 1599 N N . GLY A 1 216 ? 68.579 12.785 -107.992 1.00 83.12 216 GLY A N 1
ATOM 1600 C CA . GLY A 1 216 ? 67.324 13.530 -107.933 1.00 83.12 216 GLY A CA 1
ATOM 1601 C C . GLY A 1 216 ? 66.180 12.922 -108.748 1.00 83.12 216 GLY A C 1
ATOM 1602 O O . GLY A 1 216 ? 65.029 13.051 -108.340 1.00 83.12 216 GLY A O 1
ATOM 1603 N N . ALA A 1 217 ? 66.461 12.238 -109.860 1.00 83.12 217 ALA A N 1
ATOM 1604 C CA . ALA A 1 217 ? 65.412 11.670 -110.710 1.00 83.12 217 ALA A CA 1
ATOM 1605 C C . ALA A 1 217 ? 64.660 10.508 -110.032 1.00 83.12 217 ALA A C 1
ATOM 1607 O O . ALA A 1 217 ? 63.441 10.410 -110.160 1.00 83.12 217 ALA A O 1
ATOM 1608 N N . GLU A 1 218 ? 65.364 9.675 -109.261 1.00 87.56 218 GLU A N 1
ATOM 1609 C CA . GLU A 1 218 ? 64.789 8.469 -108.652 1.00 87.56 218 GLU A CA 1
ATOM 1610 C C . GLU A 1 218 ? 64.376 8.682 -107.191 1.00 87.56 218 GLU A C 1
ATOM 1612 O O . GLU A 1 218 ? 63.276 8.300 -106.787 1.00 87.56 218 GLU A O 1
ATOM 1617 N N . GLN A 1 219 ? 65.223 9.328 -106.382 1.00 92.25 219 GLN A N 1
ATOM 1618 C CA . GLN A 1 219 ? 65.020 9.385 -104.928 1.00 92.25 219 GLN A CA 1
ATOM 1619 C C . GLN A 1 219 ? 64.217 10.612 -104.468 1.00 92.25 219 GLN A C 1
ATOM 1621 O O . GLN A 1 219 ? 63.508 10.553 -103.459 1.00 92.25 219 GLN A O 1
ATOM 1626 N N . ALA A 1 220 ? 64.247 11.723 -105.215 1.00 89.25 220 ALA A N 1
ATOM 1627 C CA . ALA A 1 220 ? 63.489 12.921 -104.852 1.00 89.25 220 ALA A CA 1
ATOM 1628 C C . ALA A 1 220 ? 61.959 12.718 -104.785 1.00 89.25 220 ALA A C 1
ATOM 1630 O O . ALA A 1 220 ? 61.354 13.261 -103.855 1.00 89.25 220 ALA A O 1
ATOM 1631 N N . PRO A 1 221 ? 61.279 11.981 -105.696 1.00 91.56 221 PRO A N 1
ATOM 1632 C CA . PRO A 1 221 ? 59.841 11.739 -105.551 1.00 91.56 221 PRO A CA 1
ATOM 1633 C C . PRO A 1 221 ? 59.518 10.915 -104.297 1.00 91.56 221 PRO A C 1
ATOM 1635 O O . PRO A 1 221 ? 58.573 11.262 -103.584 1.00 91.56 221 PRO A O 1
ATOM 1638 N N . ARG A 1 222 ? 60.340 9.904 -103.971 1.00 92.12 222 ARG A N 1
ATOM 1639 C CA . ARG A 1 222 ? 60.197 9.072 -102.763 1.00 92.12 222 ARG A CA 1
ATOM 1640 C C . ARG A 1 222 ? 60.315 9.910 -101.487 1.00 92.12 222 ARG A C 1
ATOM 1642 O O . ARG A 1 222 ? 59.432 9.859 -100.632 1.00 92.12 222 ARG A O 1
ATOM 1649 N N . LEU A 1 223 ? 61.334 10.767 -101.398 1.00 92.31 223 LEU A N 1
ATOM 1650 C CA . LEU A 1 223 ? 61.503 11.697 -100.277 1.00 92.31 223 LEU A CA 1
ATOM 1651 C C . LEU A 1 223 ? 60.379 12.742 -100.195 1.00 92.31 223 LEU A C 1
ATOM 1653 O O . LEU A 1 223 ? 59.863 13.005 -99.110 1.00 92.31 223 LEU A O 1
ATOM 1657 N N . LYS A 1 224 ? 59.943 13.325 -101.323 1.00 92.69 224 LYS A N 1
ATOM 1658 C CA . LYS A 1 224 ? 58.813 14.278 -101.344 1.00 92.69 224 LYS A CA 1
ATOM 1659 C C . LYS A 1 224 ? 57.528 13.624 -100.840 1.00 92.69 224 LYS A C 1
ATOM 1661 O O . LYS A 1 224 ? 56.762 14.265 -100.117 1.00 92.69 224 LYS A O 1
ATOM 1666 N N . GLN A 1 225 ? 57.285 12.368 -101.207 1.00 92.69 225 GLN A N 1
ATOM 1667 C CA . GLN A 1 225 ? 56.155 11.596 -100.702 1.00 92.69 225 GLN A CA 1
ATOM 1668 C C . GLN A 1 225 ? 56.278 11.360 -99.190 1.00 92.69 225 GLN A C 1
ATOM 1670 O O . GLN A 1 225 ? 55.323 11.657 -98.471 1.00 92.69 225 GLN A O 1
ATOM 1675 N N . ALA A 1 226 ? 57.452 10.949 -98.698 1.00 91.75 226 ALA A N 1
ATOM 1676 C CA . ALA A 1 226 ? 57.716 10.771 -97.267 1.00 91.75 226 ALA A CA 1
ATOM 1677 C C . ALA A 1 226 ? 57.519 12.075 -96.458 1.00 91.75 226 ALA A C 1
ATOM 1679 O O . ALA A 1 226 ? 56.863 12.083 -95.412 1.00 91.75 226 ALA A O 1
ATOM 1680 N N . MET A 1 227 ? 57.977 13.218 -96.982 1.00 91.38 227 MET A N 1
ATOM 1681 C CA . MET A 1 227 ? 57.759 14.534 -96.365 1.00 91.38 227 MET A CA 1
ATOM 1682 C C . MET A 1 227 ? 56.274 14.925 -96.334 1.00 91.38 227 MET A C 1
ATOM 1684 O O . MET A 1 227 ? 55.802 15.463 -95.330 1.00 91.38 227 MET A O 1
ATOM 1688 N N . ARG A 1 228 ? 55.509 14.635 -97.400 1.00 92.31 228 ARG A N 1
ATOM 1689 C CA . ARG A 1 228 ? 54.049 14.852 -97.421 1.00 92.31 228 ARG A CA 1
ATOM 1690 C C . ARG A 1 228 ? 53.346 13.980 -96.382 1.00 92.31 228 ARG A C 1
ATOM 1692 O O . ARG A 1 228 ? 52.489 14.491 -95.663 1.00 92.31 228 ARG A O 1
ATOM 1699 N N . THR A 1 229 ? 53.732 12.708 -96.257 1.00 91.12 229 THR A N 1
ATOM 1700 C CA . THR A 1 229 ? 53.172 11.815 -95.232 1.00 91.12 229 THR A CA 1
ATOM 1701 C C . THR A 1 229 ? 53.513 12.282 -93.820 1.00 91.12 229 THR A C 1
ATOM 1703 O O . THR A 1 229 ? 52.624 12.321 -92.972 1.00 91.12 229 THR A O 1
ATOM 1706 N N . HIS A 1 230 ? 54.746 12.738 -93.566 1.00 91.94 230 HIS A N 1
ATOM 1707 C CA . HIS A 1 230 ? 55.121 13.308 -92.270 1.00 91.94 230 HIS A CA 1
ATOM 1708 C C . HIS A 1 230 ? 54.315 14.577 -91.952 1.00 91.94 230 HIS A C 1
ATOM 1710 O O . HIS A 1 230 ? 53.779 14.716 -90.851 1.00 91.94 230 HIS A O 1
ATOM 1716 N N . LYS A 1 231 ? 54.166 15.493 -92.920 1.00 92.50 231 LYS A N 1
ATOM 1717 C CA . LYS A 1 231 ? 53.365 16.714 -92.741 1.00 92.50 231 LYS A CA 1
ATOM 1718 C C . LYS A 1 231 ? 51.910 16.385 -92.396 1.00 92.50 231 LYS A C 1
ATOM 1720 O O . LYS A 1 231 ? 51.390 16.930 -91.425 1.00 92.50 231 LYS A O 1
ATOM 1725 N N . ALA A 1 232 ? 51.295 15.451 -93.119 1.00 92.00 232 ALA A N 1
ATOM 1726 C CA . ALA A 1 232 ? 49.933 15.002 -92.842 1.00 92.00 232 ALA A CA 1
ATOM 1727 C C . ALA A 1 232 ? 49.808 14.348 -91.448 1.00 92.00 232 ALA A C 1
ATOM 1729 O O . ALA A 1 232 ? 48.845 14.618 -90.731 1.00 92.00 232 ALA A O 1
ATOM 1730 N N . ARG A 1 233 ? 50.801 13.554 -91.008 1.00 92.00 233 ARG A N 1
ATOM 1731 C CA . ARG A 1 233 ? 50.849 12.993 -89.641 1.00 92.00 233 ARG A CA 1
ATOM 1732 C C . ARG A 1 233 ? 50.967 14.089 -88.579 1.00 92.00 233 ARG A C 1
ATOM 1734 O O . ARG A 1 233 ? 50.262 14.049 -87.571 1.00 92.00 233 ARG A O 1
ATOM 1741 N N . SER A 1 234 ? 51.814 15.091 -88.806 1.00 91.56 234 SER A N 1
ATOM 1742 C CA . SER A 1 234 ? 51.993 16.224 -87.889 1.00 91.56 234 SER A CA 1
ATOM 1743 C C . SER A 1 234 ? 50.718 17.068 -87.762 1.00 91.56 234 SER A C 1
ATOM 1745 O O . SER A 1 234 ? 50.316 17.426 -86.651 1.00 91.56 234 SER A O 1
ATOM 1747 N N . GLU A 1 235 ? 50.035 17.335 -88.877 1.00 92.25 235 GLU A N 1
ATOM 1748 C CA . GLU A 1 235 ? 48.745 18.034 -88.896 1.00 92.25 235 GLU A CA 1
ATOM 1749 C C . GLU A 1 235 ? 47.654 17.227 -88.179 1.00 92.25 235 GLU A C 1
ATOM 1751 O O . GLU A 1 235 ? 46.965 17.781 -87.320 1.00 92.25 235 GLU A O 1
ATOM 1756 N N . ALA A 1 236 ? 47.563 15.915 -88.425 1.00 92.75 236 ALA A N 1
ATOM 1757 C CA . ALA A 1 236 ? 46.637 15.033 -87.715 1.00 92.75 236 ALA A CA 1
ATOM 1758 C C . ALA A 1 236 ? 46.922 14.976 -86.201 1.00 92.75 236 ALA A C 1
ATOM 1760 O O . ALA A 1 236 ? 45.997 15.058 -85.393 1.00 92.75 236 ALA A O 1
ATOM 1761 N N . SER A 1 237 ? 48.196 14.917 -85.790 1.00 92.25 237 SER A N 1
ATOM 1762 C CA . SER A 1 237 ? 48.598 14.990 -84.375 1.00 92.25 237 SER A CA 1
ATOM 1763 C C . SER A 1 237 ? 48.200 16.324 -83.737 1.00 92.25 237 SER A C 1
ATOM 1765 O O . SER A 1 237 ? 47.722 16.362 -82.600 1.00 92.25 237 SER A O 1
ATOM 1767 N N . ARG A 1 238 ? 48.368 17.435 -84.464 1.00 91.75 238 ARG A N 1
ATOM 1768 C CA . ARG A 1 238 ? 47.979 18.769 -83.992 1.00 91.75 238 ARG A CA 1
ATOM 1769 C C . ARG A 1 238 ? 46.466 18.895 -83.855 1.00 91.75 238 ARG A C 1
ATOM 1771 O O . ARG A 1 238 ? 46.009 19.457 -82.863 1.00 91.75 238 ARG A O 1
ATOM 1778 N N . GLU A 1 239 ? 45.700 18.362 -84.802 1.00 92.38 239 GLU A N 1
ATOM 1779 C CA . GLU A 1 239 ? 44.238 18.402 -84.739 1.00 92.38 239 GLU A CA 1
ATOM 1780 C C . GLU A 1 239 ? 43.691 17.502 -83.626 1.00 92.38 239 GLU A C 1
ATOM 1782 O O . GLU A 1 239 ? 42.806 17.934 -82.895 1.00 92.38 239 GLU A O 1
ATOM 1787 N N . LEU A 1 240 ? 44.287 16.325 -83.391 1.00 92.25 240 LEU A N 1
ATOM 1788 C CA . LEU A 1 240 ? 43.992 15.500 -82.212 1.00 92.25 240 LEU A CA 1
ATOM 1789 C C . LEU A 1 240 ? 44.215 16.266 -80.904 1.00 92.25 240 LEU A C 1
ATOM 1791 O O . LEU A 1 240 ? 43.367 16.230 -80.012 1.00 92.25 240 LEU A O 1
ATOM 1795 N N . ARG A 1 241 ? 45.337 16.989 -80.794 1.00 90.38 241 ARG A N 1
ATOM 1796 C CA . ARG A 1 241 ? 45.630 17.808 -79.610 1.00 90.38 241 ARG A CA 1
ATOM 1797 C C . ARG A 1 241 ? 44.637 18.954 -79.447 1.00 90.38 241 ARG A C 1
ATOM 1799 O O . ARG A 1 241 ? 44.151 19.155 -78.340 1.00 90.38 241 ARG A O 1
ATOM 1806 N N . ARG A 1 242 ? 44.303 19.671 -80.525 1.00 90.00 242 ARG A N 1
ATOM 1807 C CA . ARG A 1 242 ? 43.312 20.761 -80.498 1.00 90.00 242 ARG A CA 1
ATOM 1808 C C . ARG A 1 242 ? 41.924 20.253 -80.126 1.00 90.00 242 ARG A C 1
ATOM 1810 O O . ARG A 1 242 ? 41.285 20.838 -79.263 1.00 90.00 242 ARG A O 1
ATOM 1817 N N . ALA A 1 243 ? 41.474 19.159 -80.733 1.00 91.81 243 ALA A N 1
ATOM 1818 C CA . ALA A 1 243 ? 40.176 18.566 -80.436 1.00 91.81 243 ALA A CA 1
ATOM 1819 C C . ALA A 1 243 ? 40.092 18.081 -78.980 1.00 91.81 243 ALA A C 1
ATOM 1821 O O . ALA A 1 243 ? 39.084 18.310 -78.315 1.00 91.81 243 ALA A O 1
ATOM 1822 N N . ALA A 1 244 ? 41.176 17.494 -78.456 1.00 89.38 244 ALA A N 1
ATOM 1823 C CA . ALA A 1 244 ? 41.270 17.127 -77.046 1.00 89.38 244 ALA A CA 1
ATOM 1824 C C . ALA A 1 244 ? 41.247 18.361 -76.124 1.00 89.38 244 ALA A C 1
ATOM 1826 O O . ALA A 1 244 ? 40.501 18.365 -75.152 1.00 89.38 244 ALA A O 1
ATOM 1827 N N . GLN A 1 245 ? 41.992 19.425 -76.449 1.00 88.31 245 GLN A N 1
ATOM 1828 C CA . GLN A 1 245 ? 42.026 20.672 -75.666 1.00 88.31 245 GLN A CA 1
ATOM 1829 C C . GLN A 1 245 ? 40.674 21.392 -75.629 1.00 88.31 245 GLN A C 1
ATOM 1831 O O . GLN A 1 245 ? 40.268 21.879 -74.579 1.00 88.31 245 GLN A O 1
ATOM 1836 N N . VAL A 1 246 ? 39.965 21.443 -76.761 1.00 88.81 246 VAL A N 1
ATOM 1837 C CA . VAL A 1 246 ? 38.627 22.055 -76.857 1.00 88.81 246 VAL A CA 1
ATOM 1838 C C . VAL A 1 246 ? 37.556 21.176 -76.190 1.00 88.81 246 VAL A C 1
ATOM 1840 O O . VAL A 1 246 ? 36.457 21.653 -75.928 1.00 88.81 246 VAL A O 1
ATOM 1843 N N . ARG A 1 247 ? 37.879 19.913 -75.863 1.00 88.06 247 ARG A N 1
ATOM 1844 C CA . ARG A 1 247 ? 36.972 18.929 -75.240 1.00 88.06 247 ARG A CA 1
ATOM 1845 C C . ARG A 1 247 ? 35.709 18.649 -76.052 1.00 88.06 247 ARG A C 1
ATOM 1847 O O . ARG A 1 247 ? 34.679 18.246 -75.519 1.00 88.06 247 ARG A O 1
ATOM 1854 N N . ASP A 1 248 ? 35.803 18.828 -77.361 1.00 89.38 248 ASP A N 1
ATOM 1855 C CA . ASP A 1 248 ? 34.711 18.588 -78.289 1.00 89.38 248 ASP A CA 1
ATOM 1856 C C . ASP A 1 248 ? 34.729 17.107 -78.707 1.00 89.38 248 ASP A C 1
ATOM 1858 O O . ASP A 1 248 ? 35.558 16.670 -79.508 1.00 89.38 248 ASP A O 1
ATOM 1862 N N . VAL A 1 249 ? 33.833 16.318 -78.102 1.00 92.19 249 VAL A N 1
ATOM 1863 C CA . VAL A 1 249 ? 33.687 14.869 -78.328 1.00 92.19 249 VAL A CA 1
ATOM 1864 C C . VAL A 1 249 ? 33.504 14.530 -79.818 1.00 92.19 249 VAL A C 1
ATOM 1866 O O . VAL A 1 249 ? 34.258 13.681 -80.310 1.00 92.19 249 VAL A O 1
ATOM 1869 N N . PRO A 1 250 ? 32.552 15.136 -80.563 1.00 92.81 250 PRO A N 1
ATOM 1870 C CA . PRO A 1 250 ? 32.419 14.877 -81.994 1.00 92.81 250 PRO A CA 1
ATOM 1871 C C . PRO A 1 250 ? 33.667 15.281 -82.783 1.00 92.81 250 PRO A C 1
ATOM 1873 O O . PRO A 1 250 ? 34.131 14.491 -83.608 1.00 92.81 250 PRO A O 1
ATOM 1876 N N . ARG A 1 251 ? 34.282 16.433 -82.492 1.00 93.06 251 ARG A N 1
ATOM 1877 C CA . ARG A 1 251 ? 35.516 16.845 -83.184 1.00 93.06 251 ARG A CA 1
ATOM 1878 C C . ARG A 1 251 ? 36.687 15.896 -82.919 1.00 93.06 251 ARG A C 1
ATOM 1880 O O . ARG A 1 251 ? 37.453 15.601 -83.836 1.00 93.06 251 ARG A O 1
ATOM 1887 N N . LEU A 1 252 ? 36.817 15.379 -81.697 1.00 93.44 252 LEU A N 1
ATOM 1888 C CA . LEU A 1 252 ? 37.867 14.427 -81.329 1.00 93.44 252 LEU A CA 1
ATOM 1889 C C . LEU A 1 252 ? 37.677 13.069 -82.015 1.00 93.44 252 LEU A C 1
ATOM 1891 O O . LEU A 1 252 ? 38.664 12.471 -82.441 1.00 93.44 252 LEU A O 1
ATOM 1895 N N . ARG A 1 253 ? 36.431 12.603 -82.195 1.00 94.25 253 ARG A N 1
ATOM 1896 C CA . ARG A 1 253 ? 36.136 11.409 -83.014 1.00 94.25 253 ARG A CA 1
ATOM 1897 C C . ARG A 1 253 ? 36.621 11.592 -84.450 1.00 94.25 253 ARG A C 1
ATOM 1899 O O . ARG A 1 253 ? 37.402 10.772 -84.928 1.00 94.25 253 ARG A O 1
ATOM 1906 N N . THR A 1 254 ? 36.243 12.702 -85.085 1.00 94.38 254 THR A N 1
ATOM 1907 C CA . THR A 1 254 ? 36.661 13.022 -86.458 1.00 94.38 254 THR A CA 1
ATOM 1908 C C . THR A 1 254 ? 38.185 13.123 -86.577 1.00 94.38 254 THR A C 1
ATOM 1910 O O . THR A 1 254 ? 38.772 12.621 -87.535 1.00 94.38 254 THR A O 1
ATOM 1913 N N . ALA A 1 255 ? 38.855 13.712 -85.581 1.00 93.12 255 ALA A N 1
ATOM 1914 C CA . ALA A 1 255 ? 40.313 13.811 -85.555 1.00 93.12 255 ALA A CA 1
ATOM 1915 C C . ALA A 1 255 ? 41.007 12.441 -85.385 1.00 93.12 255 ALA A C 1
ATOM 1917 O O . ALA A 1 255 ? 42.048 12.207 -85.999 1.00 93.12 255 ALA A O 1
ATOM 1918 N N . ILE A 1 256 ? 40.429 11.512 -84.610 1.00 93.56 256 ILE A N 1
ATOM 1919 C CA . ILE A 1 256 ? 40.923 10.126 -84.478 1.00 93.56 256 ILE A CA 1
ATOM 1920 C C . ILE A 1 256 ? 40.799 9.372 -85.803 1.00 93.56 256 ILE A C 1
ATOM 1922 O O . ILE A 1 256 ? 41.749 8.708 -86.217 1.00 93.56 256 ILE A O 1
ATOM 1926 N N . GLU A 1 257 ? 39.663 9.491 -86.488 1.00 93.94 257 GLU A N 1
ATOM 1927 C CA . GLU A 1 257 ? 39.470 8.890 -87.813 1.00 93.94 257 GLU A CA 1
ATOM 1928 C C . GLU A 1 257 ? 40.457 9.458 -88.839 1.00 93.94 257 GLU A C 1
ATOM 1930 O O . GLU A 1 257 ? 41.060 8.703 -89.604 1.00 93.94 257 GLU A O 1
ATOM 1935 N N . GLY A 1 258 ? 40.678 10.777 -88.813 1.00 92.44 258 GLY A N 1
ATOM 1936 C CA . GLY A 1 258 ? 41.700 11.439 -89.621 1.00 92.44 258 GLY A CA 1
ATOM 1937 C C . GLY A 1 258 ? 43.104 10.899 -89.340 1.00 92.44 258 GLY A C 1
ATOM 1938 O O . GLY A 1 258 ? 43.821 10.552 -90.272 1.00 92.44 258 GLY A O 1
ATOM 1939 N N . ALA A 1 259 ? 43.483 10.749 -88.069 1.00 92.94 259 ALA A N 1
ATOM 1940 C CA . ALA A 1 259 ? 44.794 10.232 -87.679 1.00 92.94 259 ALA A CA 1
ATOM 1941 C C . ALA A 1 259 ? 45.034 8.775 -88.108 1.00 92.94 259 ALA A C 1
ATOM 1943 O O . ALA A 1 259 ? 46.142 8.437 -88.529 1.00 92.94 259 ALA A O 1
ATOM 1944 N N . LEU A 1 260 ? 44.000 7.927 -88.058 1.00 93.81 260 LEU A N 1
ATOM 1945 C CA . LEU A 1 260 ? 44.078 6.542 -88.535 1.00 93.81 260 LEU A CA 1
ATOM 1946 C C . LEU A 1 260 ? 44.314 6.471 -90.050 1.00 93.81 260 LEU A C 1
ATOM 1948 O O . LEU A 1 260 ? 45.111 5.650 -90.496 1.00 93.81 260 LEU A O 1
ATOM 1952 N N . LYS A 1 261 ? 43.693 7.366 -90.834 1.00 94.00 261 LYS A N 1
ATOM 1953 C CA . LYS A 1 261 ? 43.881 7.432 -92.297 1.00 94.00 261 LYS A CA 1
ATOM 1954 C C . LYS A 1 261 ? 45.313 7.786 -92.713 1.00 94.00 261 LYS A C 1
ATOM 1956 O O . LYS A 1 261 ? 45.730 7.401 -93.798 1.00 94.00 261 LYS A O 1
ATOM 1961 N N . VAL A 1 262 ? 46.066 8.506 -91.876 1.00 92.94 262 VAL A N 1
ATOM 1962 C CA . VAL A 1 262 ? 47.468 8.890 -92.156 1.00 92.94 262 VAL A CA 1
ATOM 1963 C C . VAL A 1 262 ? 48.480 7.969 -91.447 1.00 92.94 262 VAL A C 1
ATOM 1965 O O . VAL A 1 262 ? 49.686 8.232 -91.452 1.00 92.94 262 VAL A O 1
ATOM 1968 N N . HIS A 1 263 ? 48.010 6.876 -90.834 1.00 92.00 263 HIS A N 1
ATOM 1969 C CA . HIS A 1 263 ? 48.838 5.941 -90.066 1.00 92.00 263 HIS A CA 1
ATOM 1970 C C . HIS A 1 263 ? 49.697 6.656 -89.009 1.00 92.00 263 HIS A C 1
ATOM 1972 O O . HIS A 1 263 ? 50.917 6.488 -88.965 1.00 92.00 263 HIS A O 1
ATOM 1978 N N . LEU A 1 264 ? 49.073 7.526 -88.209 1.00 92.69 264 LEU A N 1
ATOM 1979 C CA . LEU A 1 264 ? 49.732 8.132 -87.052 1.00 92.69 264 LEU A CA 1
ATOM 1980 C C . LEU A 1 264 ? 50.096 7.049 -86.019 1.00 92.69 264 LEU A C 1
ATOM 1982 O O . LEU A 1 264 ? 49.417 6.029 -85.937 1.00 92.69 264 LEU A O 1
ATOM 1986 N N . GLU A 1 265 ? 51.135 7.290 -85.217 1.00 91.62 265 GLU A N 1
ATOM 1987 C CA . GLU A 1 265 ? 51.572 6.377 -84.153 1.00 91.62 265 GLU A CA 1
ATOM 1988 C C . GLU A 1 265 ? 50.414 5.917 -83.255 1.00 91.62 265 GLU A C 1
ATOM 1990 O O . GLU A 1 265 ? 49.616 6.726 -82.760 1.00 91.62 265 GLU A O 1
ATOM 1995 N N . GLU A 1 266 ? 50.354 4.606 -83.012 1.00 91.94 266 GLU A N 1
ATOM 1996 C CA . GLU A 1 266 ? 49.261 3.968 -82.279 1.00 91.94 266 GLU A CA 1
ATOM 1997 C C . GLU A 1 266 ? 49.112 4.530 -80.862 1.00 91.94 266 GLU A C 1
ATOM 1999 O O . GLU A 1 266 ? 47.990 4.748 -80.405 1.00 91.94 266 GLU A O 1
ATOM 2004 N N . ASP A 1 267 ? 50.214 4.877 -80.195 1.00 90.56 267 ASP A N 1
ATOM 2005 C CA . ASP A 1 267 ? 50.191 5.454 -78.849 1.00 90.56 267 ASP A CA 1
ATOM 2006 C C . ASP A 1 267 ? 49.485 6.810 -78.794 1.00 90.56 267 ASP A C 1
ATOM 2008 O O . ASP A 1 267 ? 48.743 7.100 -77.849 1.00 90.56 267 ASP A O 1
ATOM 2012 N N . VAL A 1 268 ? 49.663 7.650 -79.819 1.00 91.31 268 VAL A N 1
ATOM 2013 C CA . VAL A 1 268 ? 48.988 8.953 -79.903 1.00 91.31 268 VAL A CA 1
ATOM 2014 C C . VAL A 1 268 ? 47.484 8.747 -80.078 1.00 91.31 268 VAL A C 1
ATOM 2016 O O . VAL A 1 268 ? 46.684 9.394 -79.395 1.00 91.31 268 VAL A O 1
ATOM 2019 N N . VAL A 1 269 ? 47.092 7.804 -80.936 1.00 92.31 269 VAL A N 1
ATOM 2020 C CA . VAL A 1 269 ? 45.683 7.465 -81.174 1.00 92.31 269 VAL A CA 1
ATOM 2021 C C . VAL A 1 269 ? 45.055 6.795 -79.947 1.00 92.31 269 VAL A C 1
ATOM 2023 O O . VAL A 1 269 ? 43.917 7.104 -79.589 1.00 92.31 269 VAL A O 1
ATOM 2026 N N . LYS A 1 270 ? 45.787 5.921 -79.251 1.00 92.06 270 LYS A N 1
ATOM 2027 C CA . LYS A 1 270 ? 45.352 5.254 -78.017 1.00 92.06 270 LYS A CA 1
ATOM 2028 C C . LYS A 1 270 ? 45.113 6.264 -76.899 1.00 92.06 270 LYS A C 1
ATOM 2030 O O . LYS A 1 270 ? 44.062 6.206 -76.257 1.00 92.06 270 LYS A O 1
ATOM 2035 N N . ARG A 1 271 ? 46.016 7.239 -76.726 1.00 90.69 271 ARG A N 1
ATOM 2036 C CA . ARG A 1 271 ? 45.817 8.369 -75.801 1.00 90.69 271 ARG A CA 1
ATOM 2037 C C . ARG A 1 271 ? 44.570 9.179 -76.162 1.00 90.69 271 ARG A C 1
ATOM 2039 O O . ARG A 1 271 ? 43.760 9.444 -75.280 1.00 90.69 271 ARG A O 1
ATOM 2046 N N . ALA A 1 272 ? 44.360 9.495 -77.442 1.00 90.81 272 ALA A N 1
ATOM 2047 C CA . ALA A 1 272 ? 43.171 10.222 -77.897 1.00 90.81 272 ALA A CA 1
ATOM 2048 C C . ALA A 1 272 ? 41.855 9.434 -77.715 1.00 90.81 272 ALA A C 1
ATOM 2050 O O . ALA A 1 272 ? 40.815 9.998 -77.384 1.00 90.81 272 ALA A O 1
ATOM 2051 N N . ARG A 1 273 ? 41.873 8.108 -77.892 1.00 92.12 273 ARG A N 1
ATOM 2052 C CA . ARG A 1 273 ? 40.712 7.246 -77.606 1.00 92.12 273 ARG A CA 1
ATOM 2053 C C . ARG A 1 273 ? 40.405 7.187 -76.110 1.00 92.12 273 ARG A C 1
ATOM 2055 O O . ARG A 1 273 ? 39.234 7.172 -75.738 1.00 92.12 273 ARG A O 1
ATOM 2062 N N . ALA A 1 274 ? 41.432 7.158 -75.261 1.00 89.94 274 ALA A N 1
ATOM 2063 C CA . ALA A 1 274 ? 41.262 7.210 -73.812 1.00 89.94 274 ALA A CA 1
ATOM 2064 C C . ALA A 1 274 ? 40.655 8.551 -73.368 1.00 89.94 274 ALA A C 1
ATOM 2066 O O . ALA A 1 274 ? 39.670 8.548 -72.631 1.00 89.94 274 ALA A O 1
ATOM 2067 N N . THR A 1 275 ? 41.153 9.683 -73.886 1.00 89.69 275 THR A N 1
ATOM 2068 C CA . THR A 1 275 ? 40.558 11.002 -73.602 1.00 89.69 275 THR A CA 1
ATOM 2069 C C . THR A 1 275 ? 39.115 11.089 -74.099 1.00 89.69 275 THR A C 1
ATOM 2071 O O . THR A 1 275 ? 38.255 11.588 -73.379 1.00 89.69 275 THR A O 1
ATOM 2074 N N . LEU A 1 276 ? 38.806 10.535 -75.276 1.00 91.69 276 LEU A N 1
ATOM 2075 C CA . LEU A 1 276 ? 37.440 10.491 -75.800 1.00 91.69 276 LEU A CA 1
ATOM 2076 C C . LEU A 1 276 ? 36.477 9.711 -74.889 1.00 91.69 276 LEU A C 1
ATOM 2078 O O . LEU A 1 276 ? 35.361 10.175 -74.649 1.00 91.69 276 LEU A O 1
ATOM 2082 N N . ARG A 1 277 ? 36.885 8.535 -74.392 1.00 90.38 277 ARG A N 1
ATOM 2083 C CA . ARG A 1 277 ? 36.067 7.733 -73.463 1.00 90.38 277 ARG A CA 1
ATOM 2084 C C . ARG A 1 277 ? 35.836 8.473 -72.150 1.00 90.38 277 ARG A C 1
ATOM 2086 O O . ARG A 1 277 ? 34.703 8.508 -71.682 1.00 90.38 277 ARG A O 1
ATOM 2093 N N . ALA A 1 278 ? 36.875 9.108 -71.608 1.00 88.62 278 ALA A N 1
ATOM 2094 C CA . ALA A 1 278 ? 36.758 9.893 -70.386 1.00 88.62 278 ALA A CA 1
ATOM 2095 C C . ALA A 1 278 ? 35.795 11.083 -70.562 1.00 88.62 278 ALA A C 1
ATOM 2097 O O . ALA A 1 278 ? 34.912 11.284 -69.733 1.00 88.62 278 ALA A O 1
ATOM 2098 N N . LEU A 1 279 ? 35.882 11.823 -71.675 1.00 89.38 279 LEU A N 1
ATOM 2099 C CA . LEU A 1 279 ? 34.962 12.933 -71.960 1.00 89.38 279 LEU A CA 1
ATOM 2100 C C . LEU A 1 279 ? 33.505 12.464 -72.128 1.00 89.38 279 LEU A C 1
ATOM 2102 O O . LEU A 1 279 ? 32.594 13.110 -71.619 1.00 89.38 279 LEU A O 1
ATOM 2106 N N . GLN A 1 280 ? 33.272 11.321 -72.782 1.00 91.69 280 GLN A N 1
ATOM 2107 C CA . GLN A 1 280 ? 31.926 10.739 -72.904 1.00 91.69 280 GLN A CA 1
ATOM 2108 C C . GLN A 1 280 ? 31.368 10.272 -71.558 1.00 91.69 280 GLN A C 1
ATOM 2110 O O . GLN A 1 280 ? 30.191 10.498 -71.275 1.00 91.69 280 GLN A O 1
ATOM 2115 N N . ALA A 1 281 ? 32.206 9.653 -70.720 1.00 88.62 281 ALA A N 1
ATOM 2116 C CA . ALA A 1 281 ? 31.826 9.262 -69.368 1.00 88.62 281 ALA A CA 1
ATOM 2117 C C . ALA A 1 281 ? 31.403 10.493 -68.551 1.00 88.62 281 ALA A C 1
ATOM 2119 O O . ALA A 1 281 ? 30.314 10.492 -67.977 1.00 88.62 281 ALA A O 1
ATOM 2120 N N . ARG A 1 282 ? 32.183 11.581 -68.604 1.00 89.88 282 ARG A N 1
ATOM 2121 C CA . ARG A 1 282 ? 31.843 12.857 -67.952 1.00 89.88 282 ARG A CA 1
ATOM 2122 C C . ARG A 1 282 ? 30.541 13.465 -68.474 1.00 89.88 282 ARG A C 1
ATOM 2124 O O . ARG A 1 282 ? 29.694 13.861 -67.677 1.00 89.88 282 ARG A O 1
ATOM 2131 N N . GLU A 1 283 ? 30.325 13.497 -69.791 1.00 90.25 283 GLU A N 1
ATOM 2132 C CA . GLU A 1 283 ? 29.079 14.024 -70.370 1.00 90.25 283 GLU A CA 1
ATOM 2133 C C . GLU A 1 283 ? 27.855 13.193 -69.947 1.00 90.25 283 GLU A C 1
ATOM 2135 O O . GLU A 1 283 ? 26.804 13.747 -69.614 1.00 90.25 283 GLU A O 1
ATOM 2140 N N . SER A 1 284 ? 27.990 11.863 -69.913 1.00 90.50 284 SER A N 1
ATOM 2141 C CA . SER A 1 284 ? 26.924 10.973 -69.442 1.00 90.50 284 SER A CA 1
ATOM 2142 C C . SER A 1 284 ? 26.627 11.164 -67.952 1.00 90.50 284 SER A C 1
ATOM 2144 O O . SER A 1 284 ? 25.460 11.288 -67.581 1.00 90.50 284 SER A O 1
ATOM 2146 N N . ALA A 1 285 ? 27.662 11.305 -67.116 1.00 89.62 285 ALA A N 1
ATOM 2147 C CA . ALA A 1 285 ? 27.513 11.555 -65.687 1.00 89.62 285 ALA A CA 1
ATOM 2148 C C . ALA A 1 285 ? 26.828 12.902 -65.410 1.00 89.62 285 ALA A C 1
ATOM 2150 O O . ALA A 1 285 ? 25.963 12.978 -64.542 1.00 89.62 285 ALA A O 1
ATOM 2151 N N . ARG A 1 286 ? 27.124 13.949 -66.196 1.00 90.25 286 ARG A N 1
ATOM 2152 C CA . ARG A 1 286 ? 26.418 15.243 -66.118 1.00 90.25 286 ARG A CA 1
ATOM 2153 C C . ARG A 1 286 ? 24.939 15.124 -66.478 1.00 90.25 286 ARG A C 1
ATOM 2155 O O . ARG A 1 286 ? 24.092 15.696 -65.794 1.00 90.25 286 ARG A O 1
ATOM 2162 N N . LYS A 1 287 ? 24.604 14.384 -67.541 1.00 90.81 287 LYS A N 1
ATOM 2163 C CA . LYS A 1 287 ? 23.200 14.159 -67.934 1.00 90.81 287 LYS A CA 1
ATOM 2164 C C . LYS A 1 287 ? 22.434 13.400 -66.852 1.00 90.81 287 LYS A C 1
ATOM 2166 O O . LYS A 1 287 ? 21.316 13.795 -66.529 1.00 90.81 287 LYS A O 1
ATOM 2171 N N . GLU A 1 288 ? 23.038 12.369 -66.266 1.00 90.44 288 GLU A N 1
ATOM 2172 C CA . GLU A 1 288 ? 22.432 11.614 -65.163 1.00 90.44 288 GLU A CA 1
ATOM 2173 C C . GLU A 1 288 ? 22.306 12.450 -63.883 1.00 90.44 288 GLU A C 1
ATOM 2175 O O . GLU A 1 288 ? 21.256 12.418 -63.248 1.00 90.44 288 GLU A O 1
ATOM 2180 N N . LEU A 1 289 ? 23.299 13.283 -63.551 1.00 89.81 289 LEU A N 1
ATOM 2181 C CA . LEU A 1 289 ? 23.203 14.255 -62.455 1.00 89.81 289 LEU A CA 1
ATOM 2182 C C . LEU A 1 289 ? 22.005 15.194 -62.615 1.00 89.81 289 LEU A C 1
ATOM 2184 O O . LEU A 1 289 ? 21.229 15.363 -61.675 1.00 89.81 289 LEU A O 1
ATOM 2188 N N . ARG A 1 290 ? 21.827 15.781 -63.806 1.00 90.06 290 ARG A N 1
ATOM 2189 C CA . ARG A 1 290 ? 20.698 16.685 -64.088 1.00 90.06 290 ARG A CA 1
ATOM 2190 C C . ARG A 1 290 ? 19.357 15.959 -63.997 1.00 90.06 290 ARG A C 1
ATOM 2192 O O . ARG A 1 290 ? 18.460 16.433 -63.308 1.00 90.06 290 ARG A O 1
ATOM 2199 N N . ARG A 1 291 ? 19.245 14.775 -64.610 1.00 90.00 291 ARG A N 1
ATOM 2200 C CA . ARG A 1 291 ? 18.032 13.939 -64.533 1.00 90.00 291 ARG A CA 1
ATOM 2201 C C . ARG A 1 291 ? 17.688 13.558 -63.098 1.00 90.00 291 ARG A C 1
ATOM 2203 O O . ARG A 1 291 ? 16.525 13.617 -62.710 1.00 90.00 291 ARG A O 1
ATOM 2210 N N . ALA A 1 292 ? 18.684 13.170 -62.306 1.00 89.81 292 ALA A N 1
ATOM 2211 C CA . ALA A 1 292 ? 18.475 12.785 -60.919 1.00 89.81 292 ALA A CA 1
ATOM 2212 C C . ALA A 1 292 ? 18.078 13.983 -60.040 1.00 89.81 292 ALA A C 1
ATOM 2214 O O . ALA A 1 292 ? 17.241 13.830 -59.150 1.00 89.81 292 ALA A O 1
ATOM 2215 N N . ALA A 1 293 ? 18.620 15.174 -60.319 1.00 87.44 293 ALA A N 1
ATOM 2216 C CA . ALA A 1 293 ? 18.229 16.407 -59.642 1.00 87.44 293 ALA A CA 1
ATOM 2217 C C . ALA A 1 293 ? 16.779 16.806 -59.977 1.00 87.44 293 ALA A C 1
ATOM 2219 O O . ALA A 1 293 ? 16.016 17.160 -59.081 1.00 87.44 293 ALA A O 1
ATOM 2220 N N . GLU A 1 294 ? 16.368 16.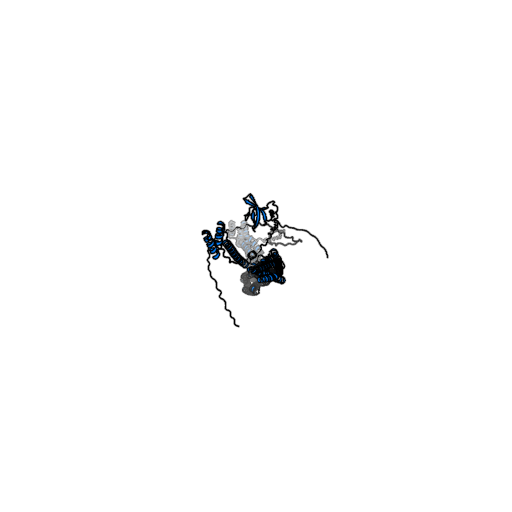682 -61.242 1.00 88.69 294 GLU A N 1
ATOM 222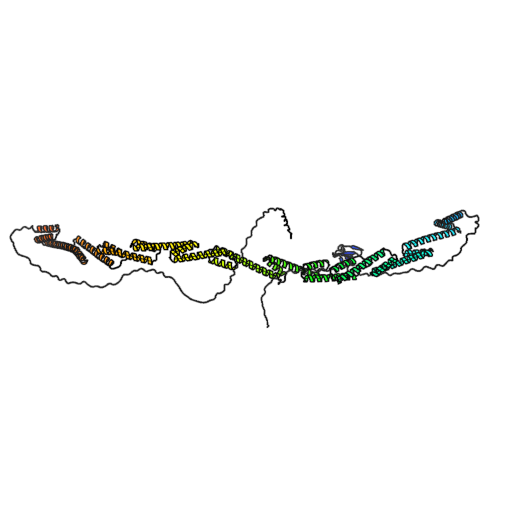1 C CA . GLU A 1 294 ? 14.994 16.961 -61.687 1.00 88.69 294 GLU A CA 1
ATOM 2222 C C . GLU A 1 294 ? 13.974 15.954 -61.136 1.00 88.69 294 GLU A C 1
ATOM 2224 O O . GLU A 1 294 ? 12.866 16.338 -60.756 1.00 88.69 294 GLU A O 1
ATOM 2229 N N . ALA A 1 295 ? 14.347 14.673 -61.044 1.00 88.19 295 ALA A N 1
ATOM 2230 C CA . ALA A 1 295 ? 13.470 13.607 -60.560 1.00 88.19 295 ALA A CA 1
ATOM 2231 C C . ALA A 1 295 ? 13.141 13.704 -59.058 1.00 88.19 295 ALA A C 1
ATOM 2233 O O . ALA A 1 295 ? 12.241 13.005 -58.594 1.00 88.19 295 ALA A O 1
ATOM 2234 N N . LYS A 1 296 ? 13.864 14.538 -58.291 1.00 86.94 296 LYS A N 1
ATOM 2235 C CA . LYS A 1 296 ? 13.734 14.681 -56.825 1.00 86.94 296 LYS A CA 1
ATOM 2236 C C . LYS A 1 296 ? 13.869 13.356 -56.055 1.00 86.94 296 LYS A C 1
ATOM 2238 O O . LYS A 1 296 ? 13.454 13.259 -54.900 1.00 86.94 296 LYS A O 1
ATOM 2243 N N . ASP A 1 297 ? 14.459 12.335 -56.675 1.00 86.88 297 ASP A N 1
ATOM 2244 C CA . ASP A 1 297 ? 14.740 11.050 -56.044 1.00 86.88 297 ASP A CA 1
ATOM 2245 C C . ASP A 1 297 ? 16.117 11.116 -55.387 1.00 86.88 297 ASP A C 1
ATOM 2247 O O . ASP A 1 297 ? 17.162 11.104 -56.042 1.00 86.88 297 ASP A O 1
ATOM 2251 N N . MET A 1 298 ? 16.103 11.177 -54.058 1.00 86.38 298 MET A N 1
ATOM 2252 C CA . MET A 1 298 ? 17.299 11.303 -53.238 1.00 86.38 298 MET A CA 1
ATOM 2253 C C . MET A 1 298 ? 18.289 10.147 -53.462 1.00 86.38 298 MET A C 1
ATOM 2255 O O . MET A 1 298 ? 19.498 10.365 -53.434 1.00 86.38 298 MET A O 1
ATOM 2259 N N . THR A 1 299 ? 17.806 8.923 -53.696 1.00 88.00 299 THR A N 1
ATOM 2260 C CA . THR A 1 299 ? 18.679 7.751 -53.885 1.00 88.00 299 THR A CA 1
ATOM 2261 C C . THR A 1 299 ? 19.392 7.800 -55.231 1.00 88.00 299 THR A C 1
ATOM 2263 O O . THR A 1 299 ? 20.609 7.608 -55.299 1.00 88.00 299 THR A O 1
ATOM 2266 N N . ARG A 1 300 ? 18.660 8.159 -56.290 1.00 88.38 300 ARG A N 1
ATOM 2267 C CA . ARG A 1 300 ? 19.219 8.352 -57.633 1.00 88.38 300 ARG A CA 1
ATOM 2268 C C . ARG A 1 300 ? 20.186 9.529 -57.676 1.00 88.38 300 ARG A C 1
ATOM 2270 O O . ARG A 1 300 ? 21.246 9.406 -58.281 1.00 88.38 300 ARG A O 1
ATOM 2277 N N . LEU A 1 301 ? 19.870 10.632 -56.994 1.00 89.81 301 LEU A N 1
ATOM 2278 C CA . LEU A 1 301 ? 20.743 11.807 -56.925 1.00 89.81 301 LEU A CA 1
ATOM 2279 C C . LEU A 1 301 ? 22.067 11.492 -56.218 1.00 89.81 301 LEU A C 1
ATOM 2281 O O . LEU A 1 301 ? 23.124 11.878 -56.712 1.00 89.81 301 LEU A O 1
ATOM 2285 N N . LYS A 1 302 ? 22.035 10.715 -55.126 1.00 87.19 302 LYS A N 1
ATOM 2286 C CA . LYS A 1 302 ? 23.252 10.222 -54.453 1.00 87.19 302 LYS A CA 1
ATOM 2287 C C . LYS A 1 302 ? 24.110 9.368 -55.387 1.00 87.19 302 LYS A C 1
ATOM 2289 O O . LYS A 1 302 ? 25.306 9.620 -55.520 1.00 87.19 302 LYS A O 1
ATOM 2294 N N . ALA A 1 303 ? 23.503 8.382 -56.051 1.00 88.06 303 ALA A N 1
ATOM 2295 C CA . ALA A 1 303 ? 24.218 7.513 -56.983 1.00 88.06 303 ALA A CA 1
ATOM 2296 C C . ALA A 1 303 ? 24.844 8.311 -58.142 1.00 88.06 303 ALA A C 1
ATOM 2298 O O . ALA A 1 303 ? 25.991 8.058 -58.512 1.00 88.06 303 ALA A O 1
ATOM 2299 N N . ALA A 1 304 ? 24.129 9.315 -58.659 1.00 89.88 304 ALA A N 1
ATOM 2300 C CA . ALA A 1 304 ? 24.616 10.186 -59.722 1.00 89.88 304 ALA A CA 1
ATOM 2301 C C . ALA A 1 304 ? 25.790 11.078 -59.275 1.00 89.88 304 ALA A C 1
ATOM 2303 O O . ALA A 1 304 ? 26.748 11.223 -60.030 1.00 89.88 304 ALA A O 1
ATOM 2304 N N . ILE A 1 305 ? 25.769 11.621 -58.048 1.00 89.81 305 ILE A N 1
ATOM 2305 C CA . ILE A 1 305 ? 26.895 12.393 -57.485 1.00 89.81 305 ILE A CA 1
ATOM 2306 C C . ILE A 1 305 ? 28.142 11.518 -57.353 1.00 89.81 305 ILE A C 1
ATOM 2308 O O . ILE A 1 305 ? 29.202 11.909 -57.833 1.00 89.81 305 ILE A O 1
ATOM 2312 N N . ILE A 1 306 ? 28.016 10.310 -56.794 1.00 88.56 306 ILE A N 1
ATOM 2313 C CA . ILE A 1 306 ? 29.148 9.379 -56.650 1.00 88.56 306 ILE A CA 1
ATOM 2314 C C . ILE A 1 306 ? 29.713 8.987 -58.025 1.00 88.56 306 ILE A C 1
ATOM 2316 O O . ILE A 1 306 ? 30.930 8.975 -58.227 1.00 88.56 306 ILE A O 1
ATOM 2320 N N . ALA A 1 307 ? 28.840 8.687 -58.992 1.00 87.69 307 ALA A N 1
ATOM 2321 C CA . ALA A 1 307 ? 29.252 8.360 -60.355 1.00 87.69 307 ALA A CA 1
ATOM 2322 C C . ALA A 1 307 ? 29.974 9.537 -61.036 1.00 87.69 307 ALA A C 1
ATOM 2324 O O . ALA A 1 307 ? 31.001 9.334 -61.688 1.00 87.69 307 ALA A O 1
ATOM 2325 N N . ALA A 1 308 ? 29.481 10.763 -60.840 1.00 87.56 308 ALA A N 1
ATOM 2326 C CA . ALA A 1 308 ? 30.100 11.970 -61.367 1.00 87.56 308 ALA A CA 1
ATOM 2327 C C . ALA A 1 308 ? 31.465 12.247 -60.732 1.00 87.56 308 ALA A C 1
ATOM 2329 O O . ALA A 1 308 ? 32.432 12.428 -61.467 1.00 87.56 308 ALA A O 1
ATOM 2330 N N . GLU A 1 309 ? 31.586 12.176 -59.403 1.00 88.94 309 GLU A N 1
ATOM 2331 C CA . GLU A 1 309 ? 32.863 12.329 -58.692 1.00 88.94 309 GLU A CA 1
ATOM 2332 C C . GLU A 1 309 ? 33.911 11.338 -59.195 1.00 88.94 309 GLU A C 1
ATOM 2334 O O . GLU A 1 309 ? 35.031 11.736 -59.518 1.00 88.94 309 GLU A O 1
ATOM 2339 N N . LYS A 1 310 ? 33.535 10.063 -59.349 1.00 88.69 310 LYS A N 1
ATOM 2340 C CA . LYS A 1 310 ? 34.430 9.037 -59.892 1.00 88.69 310 LYS A CA 1
ATOM 2341 C C . LYS A 1 310 ? 34.863 9.360 -61.326 1.00 88.69 310 LYS A C 1
ATOM 2343 O O . LYS A 1 310 ? 36.043 9.239 -61.645 1.00 88.69 310 LYS A O 1
ATOM 2348 N N . SER A 1 311 ? 33.934 9.810 -62.173 1.00 85.94 311 SER A N 1
ATOM 2349 C CA . SER A 1 311 ? 34.233 10.192 -63.563 1.00 85.94 311 SER A CA 1
ATOM 2350 C C . SER A 1 311 ? 35.088 11.465 -63.681 1.00 85.94 311 SER A C 1
ATOM 2352 O O . SER A 1 311 ? 35.838 11.635 -64.645 1.00 85.94 311 SER A O 1
ATOM 2354 N N . PHE A 1 312 ? 35.007 12.361 -62.694 1.00 83.62 312 PHE A N 1
ATOM 2355 C CA . PHE A 1 312 ? 35.817 13.577 -62.634 1.00 83.62 312 PHE A CA 1
ATOM 2356 C C . PHE A 1 312 ? 37.215 13.306 -62.067 1.00 83.62 312 PHE A C 1
ATOM 2358 O O . PHE A 1 312 ? 38.179 13.894 -62.553 1.00 83.62 312 PHE A O 1
ATOM 2365 N N . GLN A 1 313 ? 37.345 12.376 -61.114 1.00 82.69 313 GLN A N 1
ATOM 2366 C CA . GLN A 1 313 ? 38.627 11.955 -60.532 1.00 82.69 313 GLN A CA 1
ATOM 2367 C C . GLN A 1 313 ? 39.465 11.058 -61.450 1.00 82.69 313 GLN A C 1
ATOM 2369 O O . GLN A 1 313 ? 40.684 10.988 -61.277 1.00 82.69 313 GLN A O 1
ATOM 2374 N N . GLU A 1 314 ? 38.848 10.358 -62.408 1.00 81.38 314 GLU A N 1
ATOM 2375 C CA . GLU A 1 314 ? 39.583 9.573 -63.398 1.00 81.38 314 GLU A CA 1
ATOM 2376 C C . GLU A 1 314 ? 40.527 10.509 -64.171 1.00 81.38 314 GLU A C 1
ATOM 2378 O O . GLU A 1 314 ? 40.086 11.369 -64.939 1.00 81.38 314 GLU A O 1
ATOM 2383 N N . LYS A 1 315 ? 41.837 10.389 -63.887 1.00 72.88 315 LYS A N 1
ATOM 2384 C CA . LYS A 1 315 ? 42.892 11.249 -64.436 1.00 72.88 315 LYS A CA 1
ATOM 2385 C C . LYS A 1 315 ? 42.835 11.199 -65.957 1.00 72.88 315 LYS A C 1
ATOM 2387 O O . LYS A 1 315 ? 43.321 10.257 -66.583 1.00 72.88 315 LYS A O 1
ATOM 2392 N N . VAL A 1 316 ? 42.267 12.238 -66.558 1.00 69.38 316 VAL A N 1
ATOM 2393 C CA . VAL A 1 316 ? 42.382 12.452 -67.997 1.00 69.38 316 VAL A CA 1
ATOM 2394 C C . VAL A 1 316 ? 43.863 12.723 -68.275 1.00 69.38 316 VAL A C 1
ATOM 2396 O O . VAL A 1 316 ? 44.466 13.510 -67.541 1.00 69.38 316 VAL A O 1
ATOM 2399 N N . PRO A 1 317 ? 44.475 12.081 -69.291 1.00 68.75 317 PRO A N 1
ATOM 2400 C CA . PRO A 1 317 ? 45.828 12.416 -69.732 1.00 68.75 317 PRO A CA 1
ATOM 2401 C C . PRO A 1 317 ? 45.990 13.941 -69.807 1.00 68.75 317 PRO A C 1
ATOM 2403 O O . PRO A 1 317 ? 45.094 14.576 -70.356 1.00 68.75 317 PRO A O 1
ATOM 2406 N N . GLU A 1 318 ? 47.087 14.489 -69.255 1.00 65.88 318 GLU A N 1
ATOM 2407 C CA . GLU A 1 318 ? 47.386 15.891 -68.830 1.00 65.88 318 GLU A CA 1
ATOM 2408 C C . GLU A 1 318 ? 46.912 17.065 -69.724 1.00 65.88 318 GLU A C 1
ATOM 2410 O O . GLU A 1 318 ? 46.977 18.231 -69.356 1.00 65.88 318 GLU A O 1
ATOM 2415 N N . MET A 1 319 ? 46.386 16.768 -70.899 1.00 57.28 319 MET A N 1
ATOM 2416 C CA . MET A 1 319 ? 45.857 17.637 -71.941 1.00 57.28 319 MET A CA 1
ATOM 2417 C C . MET A 1 319 ? 44.574 18.424 -71.587 1.00 57.28 319 MET A C 1
ATOM 2419 O O . MET A 1 319 ? 44.094 19.177 -72.433 1.00 57.28 319 MET A O 1
ATOM 2423 N N . CYS A 1 320 ? 43.962 18.235 -70.412 1.00 60.72 320 CYS A N 1
ATOM 2424 C CA . CYS A 1 320 ? 42.602 18.709 -70.110 1.00 60.72 320 CYS A CA 1
ATOM 2425 C C . CYS A 1 320 ? 42.453 19.181 -68.645 1.00 60.72 320 CYS A C 1
ATOM 2427 O O . CYS A 1 320 ? 42.120 18.368 -67.791 1.00 60.72 320 CYS A O 1
ATOM 2429 N N . GLY A 1 321 ? 42.621 20.478 -68.354 1.00 70.69 321 GLY A N 1
ATOM 2430 C CA . GLY A 1 321 ? 42.446 21.051 -66.999 1.00 70.69 321 GLY A CA 1
ATOM 2431 C C . GLY A 1 321 ? 40.981 21.182 -66.552 1.00 70.69 321 GLY A C 1
ATOM 2432 O O . GLY A 1 321 ? 40.119 21.401 -67.390 1.00 70.69 321 GLY A O 1
ATOM 2433 N N . ASP A 1 322 ? 40.667 21.005 -65.269 1.00 75.94 322 ASP A N 1
ATOM 2434 C CA . ASP A 1 322 ? 39.293 20.886 -64.728 1.00 75.94 322 ASP A CA 1
ATOM 2435 C C . ASP A 1 322 ? 38.287 21.927 -65.270 1.00 75.94 322 ASP A C 1
ATOM 2437 O O . ASP A 1 322 ? 38.576 23.122 -65.315 1.00 75.94 322 ASP A O 1
ATOM 2441 N N . ASP A 1 323 ? 37.101 21.482 -65.722 1.00 79.69 323 ASP A N 1
ATOM 2442 C CA . ASP A 1 323 ? 36.038 22.399 -66.172 1.00 79.69 323 ASP A CA 1
ATOM 2443 C C . ASP A 1 323 ? 35.338 23.012 -64.942 1.00 79.69 323 ASP A C 1
ATOM 2445 O O . ASP A 1 323 ? 34.702 22.277 -64.178 1.00 79.69 323 ASP A O 1
ATOM 2449 N N . PRO A 1 324 ? 35.377 24.342 -64.732 1.00 82.56 324 PRO A N 1
ATOM 2450 C CA . PRO A 1 324 ? 34.657 24.971 -63.624 1.00 82.56 324 PRO A CA 1
ATOM 2451 C C . PRO A 1 324 ? 33.143 24.716 -63.686 1.00 82.56 324 PRO A C 1
ATOM 2453 O O . PRO A 1 324 ? 32.490 24.696 -62.641 1.00 82.56 324 PRO A O 1
ATOM 2456 N N . LYS A 1 325 ? 32.578 24.458 -64.877 1.00 85.44 325 LYS A N 1
ATOM 2457 C CA . LYS A 1 325 ? 31.154 24.118 -65.030 1.00 85.44 325 LYS A CA 1
ATOM 2458 C C . LYS A 1 325 ? 30.812 22.742 -64.457 1.00 85.44 325 LYS A C 1
ATOM 2460 O O . LYS A 1 325 ? 29.719 22.574 -63.929 1.00 85.44 325 LYS A O 1
ATOM 2465 N N . GLU A 1 326 ? 31.723 21.769 -64.542 1.00 85.81 326 GLU A N 1
ATOM 2466 C CA . GLU A 1 326 ? 31.527 20.430 -63.956 1.00 85.81 326 GLU A CA 1
ATOM 2467 C C . GLU A 1 326 ? 31.446 20.522 -62.433 1.00 85.81 326 GLU A C 1
ATOM 2469 O O . GLU A 1 326 ? 30.538 19.962 -61.817 1.00 85.81 326 GLU A O 1
ATOM 2474 N N . LYS A 1 327 ? 32.345 21.312 -61.838 1.00 86.00 327 LYS A N 1
ATOM 2475 C CA . LYS A 1 327 ? 32.334 21.589 -60.402 1.00 86.00 327 LYS A CA 1
ATOM 2476 C C . LYS A 1 327 ? 31.057 22.318 -59.978 1.00 86.00 327 LYS A C 1
ATOM 2478 O O . LYS A 1 327 ? 30.414 21.898 -59.024 1.00 86.00 327 LYS A O 1
ATOM 2483 N N . GLN A 1 328 ? 30.645 23.344 -60.727 1.00 87.81 328 GLN A N 1
ATOM 2484 C CA . GLN A 1 328 ? 29.419 24.093 -60.441 1.00 87.81 328 GLN A CA 1
ATOM 2485 C C . GLN A 1 328 ? 28.159 23.210 -60.504 1.00 87.81 328 GLN A C 1
ATOM 2487 O O . GLN A 1 328 ? 27.284 23.341 -59.652 1.00 87.81 328 GLN A O 1
ATOM 2492 N N . GLU A 1 329 ? 28.054 22.300 -61.478 1.00 88.12 329 GLU A N 1
ATOM 2493 C CA . GLU A 1 329 ? 26.918 21.368 -61.582 1.00 88.12 329 GLU A CA 1
ATOM 2494 C C . GLU A 1 329 ? 26.896 20.338 -60.452 1.00 88.12 329 GLU A C 1
ATOM 2496 O O . GLU A 1 329 ? 25.829 20.008 -59.934 1.00 88.12 329 GLU A O 1
ATOM 2501 N N . LEU A 1 330 ? 28.066 19.852 -60.044 1.00 87.62 330 LEU A N 1
ATOM 2502 C CA . LEU A 1 330 ? 28.194 18.922 -58.930 1.00 87.62 330 LEU A CA 1
ATOM 2503 C C . LEU A 1 330 ? 27.853 19.595 -57.594 1.00 87.62 330 LEU A C 1
ATOM 2505 O O . LEU A 1 330 ? 27.122 19.022 -56.785 1.00 87.62 330 LEU A O 1
ATOM 2509 N N . ASP A 1 331 ? 28.310 20.829 -57.385 1.00 87.00 331 ASP A N 1
ATOM 2510 C CA . ASP A 1 331 ? 27.959 21.622 -56.205 1.00 87.00 331 ASP A CA 1
ATOM 2511 C C . ASP A 1 331 ? 26.459 21.971 -56.192 1.00 87.00 331 ASP A C 1
ATOM 2513 O O . ASP A 1 331 ? 25.817 21.876 -55.144 1.00 87.00 331 ASP A O 1
ATOM 2517 N N . ALA A 1 332 ? 25.857 22.263 -57.352 1.00 87.50 332 ALA A N 1
ATOM 2518 C CA . ALA A 1 332 ? 24.411 22.456 -57.478 1.00 87.50 332 ALA A CA 1
ATOM 2519 C C . ALA A 1 332 ? 23.616 21.175 -57.152 1.00 87.50 332 ALA A C 1
ATOM 2521 O O . ALA A 1 332 ? 22.613 21.235 -56.440 1.00 87.50 332 ALA A O 1
ATOM 2522 N N . ALA A 1 333 ? 24.075 20.005 -57.609 1.00 87.19 333 ALA A N 1
ATOM 2523 C CA . ALA A 1 333 ? 23.455 18.720 -57.282 1.00 87.19 333 ALA A CA 1
ATOM 2524 C C . ALA A 1 333 ? 23.571 18.385 -55.785 1.00 87.19 333 ALA A C 1
ATOM 2526 O O . ALA A 1 333 ? 22.605 17.917 -55.176 1.00 87.19 333 ALA A O 1
ATOM 2527 N N . ARG A 1 334 ? 24.722 18.678 -55.163 1.00 87.75 334 ARG A N 1
ATOM 2528 C CA . ARG A 1 334 ? 24.907 18.558 -53.708 1.00 87.75 334 ARG A CA 1
ATOM 2529 C C . ARG A 1 334 ? 23.974 19.499 -52.945 1.00 87.75 334 ARG A C 1
ATOM 2531 O O . ARG A 1 334 ? 23.367 19.070 -51.967 1.00 87.75 334 ARG A O 1
ATOM 2538 N N . ALA A 1 335 ? 23.813 20.742 -53.398 1.00 87.12 335 ALA A N 1
ATOM 2539 C CA . ALA A 1 335 ? 22.868 21.684 -52.803 1.00 87.12 335 ALA A CA 1
ATOM 2540 C C . ALA A 1 335 ? 21.419 21.172 -52.899 1.00 87.12 335 ALA A C 1
ATOM 2542 O O . ALA A 1 335 ? 20.715 21.157 -51.893 1.00 87.12 335 ALA A O 1
ATOM 2543 N N . ALA A 1 336 ? 20.999 20.651 -54.058 1.00 87.12 336 ALA A N 1
ATOM 2544 C CA . ALA A 1 336 ? 19.672 20.054 -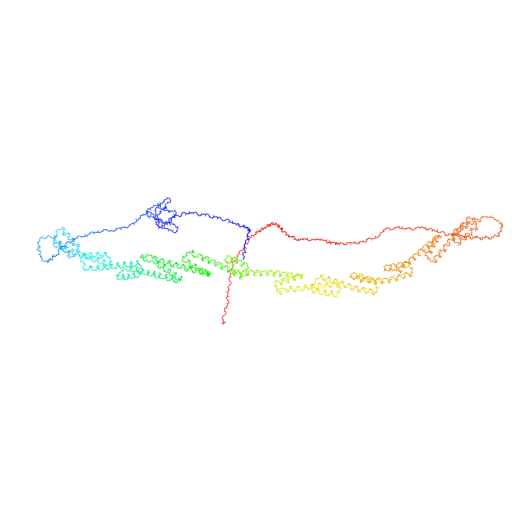54.227 1.00 87.12 336 ALA A CA 1
ATOM 2545 C C . ALA A 1 336 ? 19.452 18.839 -53.305 1.00 87.12 336 ALA A C 1
ATOM 2547 O O . ALA A 1 336 ? 18.394 18.713 -52.682 1.00 87.12 336 ALA A O 1
ATOM 2548 N N . LEU A 1 337 ? 20.464 17.972 -53.160 1.00 88.88 337 LEU A N 1
ATOM 2549 C CA . LEU A 1 337 ? 20.419 16.841 -52.231 1.00 88.88 337 LEU A CA 1
ATOM 2550 C C . LEU A 1 337 ? 20.233 17.314 -50.782 1.00 88.88 337 LEU A C 1
ATOM 2552 O O . LEU A 1 337 ? 19.400 16.753 -50.066 1.00 88.88 337 LEU A O 1
ATOM 2556 N N . ARG A 1 338 ? 20.962 18.361 -50.368 1.00 87.56 338 ARG A N 1
ATOM 2557 C CA . ARG A 1 338 ? 20.819 18.979 -49.039 1.00 87.56 338 ARG A CA 1
ATOM 2558 C C . ARG A 1 338 ? 19.403 19.497 -48.820 1.00 87.56 338 ARG A C 1
ATOM 2560 O O . ARG A 1 338 ? 18.775 19.123 -47.833 1.00 87.56 338 ARG A O 1
ATOM 2567 N N . THR A 1 339 ? 18.864 20.279 -49.756 1.00 89.00 339 THR A N 1
ATOM 2568 C CA . THR A 1 339 ? 17.501 20.822 -49.651 1.00 89.00 339 THR A CA 1
ATOM 2569 C C . THR A 1 339 ? 16.461 19.709 -49.510 1.00 89.00 339 THR A C 1
ATOM 2571 O O . THR A 1 339 ? 15.615 19.767 -48.619 1.00 89.00 339 THR A O 1
ATOM 2574 N N . HIS A 1 340 ? 16.545 18.655 -50.327 1.00 88.62 340 HIS A N 1
ATOM 2575 C CA . HIS A 1 340 ? 15.610 17.529 -50.246 1.00 88.62 340 HIS A CA 1
ATOM 2576 C C . HIS A 1 340 ? 15.708 16.755 -48.933 1.00 88.62 340 HIS A C 1
ATOM 2578 O O . HIS A 1 340 ? 14.676 16.383 -48.364 1.00 88.62 340 HIS A O 1
ATOM 2584 N N . ALA A 1 341 ? 16.924 16.525 -48.444 1.00 88.56 341 ALA A N 1
ATOM 2585 C CA . ALA A 1 341 ? 17.141 15.841 -47.180 1.00 88.56 341 ALA A CA 1
ATOM 2586 C C . ALA A 1 341 ? 16.600 16.662 -45.994 1.00 88.56 341 ALA A C 1
ATOM 2588 O O . ALA A 1 341 ? 15.905 16.101 -45.147 1.00 88.56 341 ALA A O 1
ATOM 2589 N N . MET A 1 342 ? 16.788 17.988 -45.992 1.00 88.69 342 MET A N 1
ATOM 2590 C CA . MET A 1 342 ? 16.205 18.872 -44.971 1.00 88.69 342 MET A CA 1
ATOM 2591 C C . MET A 1 342 ? 14.675 18.900 -45.023 1.00 88.69 342 MET A C 1
ATOM 2593 O O . MET A 1 342 ? 14.023 18.767 -43.990 1.00 88.69 342 MET A O 1
ATOM 2597 N N . SER A 1 343 ? 14.067 18.963 -46.213 1.00 90.81 343 SER A N 1
ATOM 2598 C CA . SER A 1 343 ? 12.602 18.874 -46.340 1.00 90.81 343 SER A CA 1
ATOM 2599 C C . SER A 1 343 ? 12.034 17.512 -45.914 1.00 90.81 343 SER A C 1
ATOM 2601 O O . SER A 1 343 ? 10.857 17.417 -45.561 1.00 90.81 343 SER A O 1
ATOM 2603 N N . ARG A 1 344 ? 12.822 16.430 -45.989 1.00 91.50 344 ARG A N 1
ATOM 2604 C CA . ARG A 1 344 ? 12.436 15.117 -45.449 1.00 91.50 344 ARG A CA 1
ATOM 2605 C C . ARG A 1 344 ? 12.534 15.111 -43.925 1.00 91.50 344 ARG A C 1
ATOM 2607 O O . ARG A 1 344 ? 11.574 14.681 -43.298 1.00 91.50 344 ARG A O 1
ATOM 2614 N N . LEU A 1 345 ? 13.628 15.613 -43.345 1.00 91.31 345 LEU A N 1
ATOM 2615 C CA . LEU A 1 345 ? 13.764 15.729 -41.888 1.00 91.31 345 LEU A CA 1
ATOM 2616 C C . LEU A 1 345 ? 12.662 16.588 -41.270 1.00 91.31 345 LEU A C 1
ATOM 2618 O O . LEU A 1 345 ? 12.081 16.164 -40.281 1.00 91.31 345 LEU A O 1
ATOM 2622 N N . SER A 1 346 ? 12.321 17.725 -41.886 1.00 92.81 346 SER A N 1
ATOM 2623 C CA . SER A 1 346 ? 11.212 18.571 -41.426 1.00 92.81 346 SER A CA 1
ATOM 2624 C C . SER A 1 346 ? 9.907 17.787 -41.358 1.00 92.81 346 SER A C 1
ATOM 2626 O O . SER A 1 346 ? 9.301 17.709 -40.301 1.00 92.81 346 SER A O 1
ATOM 2628 N N . ARG A 1 347 ? 9.531 17.095 -42.443 1.00 91.81 347 ARG A N 1
ATOM 2629 C CA . ARG A 1 347 ? 8.308 16.277 -42.468 1.00 91.81 347 ARG A CA 1
ATOM 2630 C C . ARG A 1 347 ? 8.312 15.155 -41.429 1.00 91.81 347 ARG A C 1
ATOM 2632 O O . ARG A 1 347 ? 7.267 14.859 -40.868 1.00 91.81 347 ARG A O 1
ATOM 2639 N N . LEU A 1 348 ? 9.463 14.527 -41.182 1.00 91.81 348 LEU A N 1
ATOM 2640 C CA . LEU A 1 348 ? 9.598 13.478 -40.164 1.00 91.81 348 LEU A CA 1
ATOM 2641 C C . LEU A 1 348 ? 9.518 14.041 -38.740 1.00 91.81 348 LEU A C 1
ATOM 2643 O O . LEU A 1 348 ? 8.943 13.401 -37.866 1.00 91.81 348 LEU A O 1
ATOM 2647 N N . ALA A 1 349 ? 10.066 15.235 -38.515 1.00 90.94 349 ALA A N 1
ATOM 2648 C CA . ALA A 1 349 ? 9.978 15.938 -37.243 1.00 90.94 349 ALA A CA 1
ATOM 2649 C C . ALA A 1 349 ? 8.545 16.411 -36.950 1.00 90.94 349 ALA A C 1
ATOM 2651 O O . ALA A 1 349 ? 8.098 16.287 -35.809 1.00 90.94 349 ALA A O 1
ATOM 2652 N N . ASP A 1 350 ? 7.830 16.888 -37.972 1.00 88.69 350 ASP A N 1
ATOM 2653 C CA . ASP A 1 350 ? 6.423 17.300 -37.885 1.00 88.69 350 ASP A CA 1
ATOM 2654 C C . ASP A 1 350 ? 5.489 16.099 -37.665 1.00 88.69 350 ASP A C 1
ATOM 2656 O O . ASP A 1 350 ? 4.515 16.197 -36.925 1.00 88.69 350 ASP A O 1
ATOM 2660 N N . ALA A 1 351 ? 5.801 14.947 -38.270 1.00 90.25 351 ALA A N 1
ATOM 2661 C CA . ALA A 1 351 ? 5.064 13.695 -38.077 1.00 90.25 351 ALA A CA 1
ATOM 2662 C C . ALA A 1 351 ? 5.391 12.973 -36.753 1.00 90.25 351 ALA A C 1
ATOM 2664 O O . ALA A 1 351 ? 4.802 11.931 -36.477 1.00 90.25 351 ALA A O 1
ATOM 2665 N N . GLU A 1 352 ? 6.342 13.488 -35.967 1.00 91.12 352 GLU A N 1
ATOM 2666 C CA . GLU A 1 352 ? 6.844 12.885 -34.722 1.00 91.12 352 GLU A CA 1
ATOM 2667 C C . GLU A 1 352 ? 7.343 11.423 -34.866 1.00 91.12 352 GLU A C 1
ATOM 2669 O O . GLU A 1 352 ? 7.393 10.675 -33.890 1.00 91.12 352 GLU A O 1
ATOM 2674 N N . ASP A 1 353 ? 7.780 11.005 -36.063 1.00 92.06 353 ASP A N 1
ATOM 2675 C CA . ASP A 1 353 ? 8.318 9.656 -36.305 1.00 92.06 353 ASP A CA 1
ATOM 2676 C C . ASP A 1 353 ? 9.787 9.569 -35.855 1.00 92.06 353 ASP A C 1
ATOM 2678 O O . ASP A 1 353 ? 10.726 9.848 -36.609 1.00 92.06 353 ASP A O 1
ATOM 2682 N N . ILE A 1 354 ? 9.981 9.184 -34.592 1.00 90.12 354 ILE A N 1
ATOM 2683 C CA . ILE A 1 354 ? 11.284 9.125 -33.917 1.00 90.12 354 ILE A CA 1
ATOM 2684 C C . ILE A 1 354 ? 12.275 8.212 -34.651 1.00 90.12 354 ILE A C 1
ATOM 2686 O O . ILE A 1 354 ? 13.446 8.571 -34.804 1.00 90.12 354 ILE A O 1
ATOM 2690 N N . GLU A 1 355 ? 11.835 7.038 -35.109 1.00 90.44 355 GLU A N 1
ATOM 2691 C CA . GLU A 1 355 ? 12.727 6.064 -35.744 1.00 90.44 355 GLU A CA 1
ATOM 2692 C C . GLU A 1 355 ? 13.187 6.538 -37.120 1.00 90.44 355 GLU A C 1
ATOM 2694 O O . GLU A 1 355 ? 14.384 6.486 -37.437 1.00 90.44 355 GLU A O 1
ATOM 2699 N N . SER A 1 356 ? 12.248 7.018 -37.937 1.00 91.44 356 SER A N 1
ATOM 2700 C CA . SER A 1 356 ? 12.563 7.523 -39.271 1.00 91.44 356 SER A CA 1
ATOM 2701 C C . SER A 1 356 ? 13.385 8.808 -39.205 1.00 91.44 356 SER A C 1
ATOM 2703 O O . SER A 1 356 ? 14.298 8.977 -40.019 1.00 91.44 356 SER A O 1
ATOM 2705 N N . LEU A 1 357 ? 13.120 9.690 -38.232 1.00 91.00 357 LEU A N 1
ATOM 2706 C CA . LEU A 1 357 ? 13.904 10.906 -38.000 1.00 91.00 357 LEU A CA 1
ATOM 2707 C C . LEU A 1 357 ? 15.350 10.567 -37.607 1.00 91.00 357 LEU A C 1
ATOM 2709 O O . LEU A 1 357 ? 16.286 11.136 -38.170 1.00 91.00 357 LEU A O 1
ATOM 2713 N N . GLY A 1 358 ? 15.545 9.584 -36.721 1.00 90.19 358 GLY A N 1
ATOM 2714 C CA . GLY A 1 358 ? 16.873 9.092 -36.344 1.00 90.19 358 GLY A CA 1
ATOM 2715 C C . GLY A 1 358 ? 17.657 8.507 -37.526 1.00 90.19 358 GLY A C 1
ATOM 2716 O O . GLY A 1 358 ? 18.823 8.855 -37.725 1.00 90.19 358 GLY A O 1
ATOM 2717 N N . LYS A 1 359 ? 17.012 7.677 -38.360 1.00 90.81 359 LYS A N 1
ATOM 2718 C CA . LYS A 1 359 ? 17.619 7.148 -39.600 1.00 90.81 359 LYS A CA 1
ATOM 2719 C C . LYS A 1 359 ? 17.965 8.272 -40.582 1.00 90.81 359 LYS A C 1
ATOM 2721 O O . LYS A 1 359 ? 19.052 8.273 -41.152 1.00 90.81 359 LYS A O 1
ATOM 2726 N N . GLY A 1 360 ? 17.080 9.258 -40.738 1.00 90.00 360 GLY A N 1
ATOM 2727 C CA . GLY A 1 360 ? 17.311 10.425 -41.592 1.00 90.00 360 GLY A CA 1
ATOM 2728 C C . GLY A 1 360 ? 18.515 11.268 -41.156 1.00 90.00 360 GLY A C 1
ATOM 2729 O O . GLY A 1 360 ? 19.297 11.691 -42.007 1.00 90.00 360 GLY A O 1
ATOM 2730 N N . LEU A 1 361 ? 18.698 11.473 -39.847 1.00 89.94 361 LEU A N 1
ATOM 2731 C CA . LEU A 1 361 ? 19.858 12.179 -39.285 1.00 89.94 361 LEU A CA 1
ATOM 2732 C C . LEU A 1 361 ? 21.169 11.417 -39.534 1.00 89.94 361 LEU A C 1
ATOM 2734 O O . LEU A 1 361 ? 22.166 12.018 -39.935 1.00 89.94 361 LEU A O 1
ATOM 2738 N N . GLN A 1 362 ? 21.161 10.090 -39.369 1.00 89.31 362 GLN A N 1
ATOM 2739 C CA . GLN A 1 362 ? 22.326 9.245 -39.653 1.00 89.31 362 GLN A CA 1
ATOM 2740 C C . GLN A 1 362 ? 22.688 9.232 -41.145 1.00 89.31 362 GLN A C 1
ATOM 2742 O O . GLN A 1 362 ? 23.864 9.251 -41.501 1.00 89.31 362 GLN A O 1
ATOM 2747 N N . GLU A 1 363 ? 21.690 9.225 -42.032 1.00 87.38 363 GLU A N 1
ATOM 2748 C CA . GLU A 1 363 ? 21.928 9.363 -43.470 1.00 87.38 363 GLU A CA 1
ATOM 2749 C C . GLU A 1 363 ? 22.578 10.717 -43.798 1.00 87.38 363 GLU A C 1
ATOM 2751 O O . GLU A 1 363 ? 23.481 10.775 -44.626 1.00 87.38 363 GLU A O 1
ATOM 2756 N N . LEU A 1 364 ? 22.152 11.804 -43.150 1.00 86.50 364 LEU A N 1
ATOM 2757 C CA . LEU A 1 364 ? 22.664 13.153 -43.403 1.00 86.50 364 LEU A CA 1
ATOM 2758 C C . LEU A 1 364 ? 24.091 13.388 -42.903 1.00 86.50 364 LEU A C 1
ATOM 2760 O O . LEU A 1 364 ? 24.868 14.053 -43.596 1.00 86.50 364 LEU A O 1
ATOM 2764 N N . SER A 1 365 ? 24.462 12.811 -41.757 1.00 86.06 365 SER A N 1
ATOM 2765 C CA . SER A 1 365 ? 25.829 12.914 -41.230 1.00 86.06 365 SER A CA 1
ATOM 2766 C C . SER A 1 365 ? 26.861 12.288 -42.178 1.00 86.06 365 SER A C 1
ATOM 2768 O O . SER A 1 365 ? 27.954 12.827 -42.350 1.00 86.06 365 SER A O 1
ATOM 2770 N N . GLY A 1 366 ? 26.485 11.225 -42.897 1.00 82.00 366 GLY A N 1
ATOM 2771 C CA . GLY A 1 366 ? 27.317 10.595 -43.927 1.00 82.00 366 GLY A CA 1
ATOM 2772 C C . GLY A 1 366 ? 27.524 11.427 -45.202 1.00 82.00 366 GLY A C 1
ATOM 2773 O O . GLY A 1 366 ? 28.319 11.037 -46.056 1.00 82.00 366 GLY A O 1
ATOM 2774 N N . HIS A 1 367 ? 26.833 12.562 -45.362 1.00 78.75 367 HIS A N 1
ATOM 2775 C CA . HIS A 1 367 ? 26.849 13.367 -46.592 1.00 78.75 367 HIS A CA 1
ATOM 2776 C C . HIS A 1 367 ? 27.556 14.720 -46.461 1.00 78.75 367 HIS A C 1
ATOM 2778 O O . HIS A 1 367 ? 27.448 15.558 -47.359 1.00 78.75 367 HIS A O 1
ATOM 2784 N N . GLY A 1 368 ? 28.297 14.938 -45.369 1.00 77.06 368 GLY A N 1
ATOM 2785 C CA . GLY A 1 368 ? 29.093 16.156 -45.184 1.00 77.06 368 GLY A CA 1
ATOM 2786 C C . GLY A 1 368 ? 28.243 17.428 -45.140 1.00 77.06 368 GLY A C 1
ATOM 2787 O O . GLY A 1 368 ? 28.692 18.494 -45.564 1.00 77.06 368 GLY A O 1
ATOM 2788 N N . VAL A 1 369 ? 26.991 17.309 -44.690 1.00 83.06 369 VAL A N 1
ATOM 2789 C CA . VAL A 1 369 ? 26.153 18.465 -44.369 1.00 83.06 369 VAL A CA 1
ATOM 2790 C C . VAL A 1 369 ? 26.616 19.004 -43.016 1.00 83.06 369 VAL A C 1
ATOM 2792 O O . VAL A 1 369 ? 26.712 18.213 -42.071 1.00 83.06 369 VAL A O 1
ATOM 2795 N N . PRO A 1 370 ? 26.949 20.302 -42.908 1.00 82.38 370 PRO A N 1
ATOM 2796 C CA . PRO A 1 370 ? 27.460 20.869 -41.666 1.00 82.38 370 PRO A CA 1
ATOM 2797 C C . PRO A 1 370 ? 26.466 20.642 -40.523 1.00 82.38 370 PRO A C 1
ATOM 2799 O O . PRO A 1 370 ? 25.256 20.765 -40.710 1.00 82.38 370 PRO A O 1
ATOM 2802 N N . ALA A 1 371 ? 26.991 20.290 -39.345 1.00 84.25 371 ALA A N 1
ATOM 2803 C CA . ALA A 1 371 ? 26.190 19.923 -38.174 1.00 84.25 371 ALA A CA 1
ATOM 2804 C C . ALA A 1 371 ? 25.183 21.010 -37.770 1.00 84.25 371 ALA A C 1
ATOM 2806 O O . ALA A 1 371 ? 24.067 20.706 -37.355 1.00 84.25 371 ALA A O 1
ATOM 2807 N N . GLU A 1 372 ? 25.553 22.272 -37.979 1.00 88.75 372 GLU A N 1
ATOM 2808 C CA . GLU A 1 372 ? 24.735 23.450 -37.684 1.00 88.75 372 GLU A CA 1
ATOM 2809 C C . GLU A 1 372 ? 23.365 23.417 -38.385 1.00 88.75 372 GLU A C 1
ATOM 2811 O O . GLU A 1 372 ? 22.361 23.821 -37.800 1.00 88.75 372 GLU A O 1
ATOM 2816 N N . GLU A 1 373 ? 23.283 22.877 -39.609 1.00 87.19 373 GLU A N 1
ATOM 2817 C CA . GLU A 1 373 ? 22.039 22.867 -40.392 1.00 87.19 373 GLU A CA 1
ATOM 2818 C C . GLU A 1 373 ? 20.999 21.868 -39.855 1.00 87.19 373 GLU A C 1
ATOM 2820 O O . GLU A 1 373 ? 19.800 22.077 -40.038 1.00 87.19 373 GLU A O 1
ATOM 2825 N N . TRP A 1 374 ? 21.420 20.801 -39.165 1.00 91.00 374 TRP A N 1
ATOM 2826 C CA . TRP A 1 374 ? 20.521 19.746 -38.667 1.00 91.00 374 TRP A CA 1
ATOM 2827 C C . TRP A 1 374 ? 20.509 19.581 -37.143 1.00 91.00 374 TRP A C 1
ATOM 2829 O O . TRP A 1 374 ? 19.740 18.769 -36.625 1.00 91.00 374 TRP A O 1
ATOM 2839 N N . GLN A 1 375 ? 21.272 20.391 -36.407 1.00 88.75 375 GLN A N 1
ATOM 2840 C CA . GLN A 1 375 ? 21.321 20.365 -34.942 1.00 88.75 375 GLN A CA 1
ATOM 2841 C C . GLN A 1 375 ? 19.937 20.544 -34.292 1.00 88.75 375 GLN A C 1
ATOM 2843 O O . GLN A 1 375 ? 19.614 19.881 -33.307 1.00 88.75 375 GLN A O 1
ATOM 2848 N N . HIS A 1 376 ? 19.078 21.391 -34.865 1.00 90.75 376 HIS A N 1
ATOM 2849 C CA . HIS A 1 376 ? 17.713 21.585 -34.367 1.00 90.75 376 HIS A CA 1
ATOM 2850 C C . HIS A 1 376 ? 16.846 20.317 -34.510 1.00 90.75 376 HIS A C 1
ATOM 2852 O O . HIS A 1 376 ? 16.031 20.029 -33.633 1.00 90.75 376 HIS A O 1
ATOM 2858 N N . PHE A 1 377 ? 17.053 19.511 -35.560 1.00 92.12 377 PHE A N 1
ATOM 2859 C CA . PHE A 1 377 ? 16.386 18.215 -35.724 1.00 92.12 377 PHE A CA 1
ATOM 2860 C C . PHE A 1 377 ? 16.930 17.162 -34.758 1.00 92.12 377 PHE A C 1
ATOM 2862 O O . PHE A 1 377 ? 16.161 16.344 -34.259 1.00 92.12 377 PHE A O 1
ATOM 2869 N N . GLU A 1 378 ? 18.229 17.190 -34.453 1.00 90.50 378 GLU A N 1
ATOM 2870 C CA . GLU A 1 378 ? 18.820 16.326 -33.426 1.00 90.50 378 GLU A CA 1
ATOM 2871 C C . GLU A 1 378 ? 18.259 16.654 -32.036 1.00 90.50 378 GLU A C 1
ATOM 2873 O O . GLU A 1 378 ? 17.816 15.756 -31.313 1.00 90.50 378 GLU A O 1
ATOM 2878 N N . GLN A 1 379 ? 18.174 17.944 -31.698 1.00 91.06 379 GLN A N 1
ATOM 2879 C CA . GLN A 1 379 ? 17.533 18.412 -30.472 1.00 91.06 379 GLN A CA 1
ATOM 2880 C C . GLN A 1 379 ? 16.060 17.977 -30.428 1.00 91.06 379 GLN A C 1
ATOM 2882 O O . GLN A 1 379 ? 15.624 17.396 -29.432 1.00 91.06 379 GLN A O 1
ATOM 2887 N N . ARG A 1 380 ? 15.308 18.152 -31.522 1.00 90.81 380 ARG A N 1
ATOM 2888 C CA . ARG A 1 380 ? 13.908 17.708 -31.629 1.00 90.81 380 ARG A CA 1
ATOM 2889 C C . ARG A 1 380 ? 13.770 16.193 -31.462 1.00 90.81 380 ARG A C 1
ATOM 2891 O O . ARG A 1 380 ? 12.915 15.738 -30.710 1.00 90.81 380 ARG A O 1
ATOM 2898 N N . HIS A 1 381 ? 14.633 15.404 -32.095 1.00 91.94 381 HIS A N 1
ATOM 2899 C CA . HIS A 1 381 ? 14.665 13.950 -31.943 1.00 91.94 381 HIS A CA 1
ATOM 2900 C C . HIS A 1 381 ? 14.984 13.530 -30.499 1.00 91.94 381 HIS A C 1
ATOM 2902 O O . HIS A 1 381 ? 14.341 12.617 -29.976 1.00 91.94 381 HIS A O 1
ATOM 2908 N N . SER A 1 382 ? 15.918 14.207 -29.818 1.00 89.12 382 SER A N 1
ATOM 2909 C CA . SER A 1 382 ? 16.184 13.940 -28.397 1.00 89.12 382 SER A CA 1
ATOM 2910 C C . SER A 1 382 ? 14.981 14.264 -27.508 1.00 89.12 382 SER A C 1
ATOM 2912 O O . SER A 1 382 ? 14.654 13.455 -26.642 1.00 89.12 382 SER A O 1
ATOM 2914 N N . GLN A 1 383 ? 14.272 15.367 -27.783 1.00 89.25 383 GLN A N 1
ATOM 2915 C CA . GLN A 1 383 ? 13.059 15.762 -27.062 1.00 89.25 383 GLN A CA 1
ATOM 2916 C C . GLN A 1 383 ? 11.938 14.734 -27.254 1.00 89.25 383 GLN A C 1
ATOM 2918 O O . GLN A 1 383 ? 11.308 14.313 -26.283 1.00 89.25 383 GLN A O 1
ATOM 2923 N N . LEU A 1 384 ? 11.714 14.277 -28.490 1.00 89.31 384 LEU A N 1
ATOM 2924 C CA . LEU A 1 384 ? 10.711 13.251 -28.782 1.00 89.31 384 LEU A CA 1
ATOM 2925 C C . LEU A 1 384 ? 11.070 11.905 -28.130 1.00 89.31 384 LEU A C 1
ATOM 2927 O O . LEU A 1 384 ? 10.199 11.252 -27.562 1.00 89.31 384 LEU A O 1
ATOM 2931 N N . LYS A 1 385 ? 12.353 11.514 -28.103 1.00 90.62 385 LYS A N 1
ATOM 2932 C CA . LYS A 1 385 ? 12.802 10.310 -27.379 1.00 90.62 385 LYS A CA 1
ATOM 2933 C C . LYS A 1 385 ? 12.593 10.405 -25.874 1.00 90.62 385 LYS A C 1
ATOM 2935 O O . LYS A 1 385 ? 12.171 9.425 -25.260 1.00 90.62 385 LYS A O 1
ATOM 2940 N N . THR A 1 386 ? 12.903 11.547 -25.260 1.00 88.75 386 THR A N 1
ATOM 2941 C CA . THR A 1 386 ? 12.625 11.748 -23.831 1.00 88.75 386 THR A CA 1
ATOM 2942 C C . THR A 1 386 ? 11.126 11.697 -23.566 1.00 88.75 386 THR A C 1
ATOM 2944 O O . THR A 1 386 ? 10.707 11.027 -22.627 1.00 88.75 386 THR A O 1
ATOM 2947 N N . ARG A 1 387 ? 10.319 12.299 -24.449 1.00 89.81 387 ARG A N 1
ATOM 2948 C CA . ARG A 1 387 ? 8.856 12.274 -24.380 1.00 89.81 387 ARG A CA 1
ATOM 2949 C C . ARG A 1 387 ? 8.306 10.846 -24.418 1.00 89.81 387 ARG A C 1
ATOM 2951 O O . ARG A 1 387 ? 7.556 10.472 -23.521 1.00 89.81 387 ARG A O 1
ATOM 2958 N N . GLN A 1 388 ? 8.731 10.043 -25.397 1.00 91.19 388 GLN A N 1
ATOM 2959 C CA . GLN A 1 388 ? 8.315 8.645 -25.543 1.00 91.19 388 GLN A CA 1
ATOM 2960 C C . GLN A 1 388 ? 8.721 7.805 -24.325 1.00 91.19 388 GLN A C 1
ATOM 2962 O O . GLN A 1 388 ? 7.891 7.104 -23.761 1.00 91.19 388 GLN A O 1
ATOM 2967 N N . ARG A 1 389 ? 9.962 7.941 -23.837 1.00 89.06 389 ARG A N 1
ATOM 2968 C CA . ARG A 1 389 ? 10.415 7.225 -22.630 1.00 89.06 389 ARG A CA 1
ATOM 2969 C C . ARG A 1 389 ? 9.594 7.577 -21.392 1.00 89.06 389 ARG A C 1
ATOM 2971 O O . ARG A 1 389 ? 9.305 6.689 -20.595 1.00 89.06 389 ARG A O 1
ATOM 2978 N N . CYS A 1 390 ? 9.243 8.849 -21.206 1.00 89.12 390 CYS A N 1
ATOM 2979 C CA . CYS A 1 390 ? 8.381 9.270 -20.101 1.00 89.12 390 CYS A CA 1
ATOM 2980 C C . CYS A 1 390 ? 6.971 8.677 -20.236 1.00 89.12 390 CYS A C 1
ATOM 2982 O O . CYS A 1 390 ? 6.428 8.196 -19.245 1.00 89.12 390 CYS A O 1
ATOM 2984 N N . GLN A 1 391 ? 6.405 8.644 -21.448 1.00 88.69 391 GLN A N 1
ATOM 2985 C CA . GLN A 1 391 ? 5.110 8.004 -21.709 1.00 88.69 391 GLN A CA 1
ATOM 2986 C C . GLN A 1 391 ? 5.145 6.494 -21.441 1.00 88.69 391 GLN A C 1
ATOM 2988 O O . GLN A 1 391 ? 4.261 5.991 -20.752 1.00 88.69 391 GLN A O 1
ATOM 2993 N N . ASP A 1 392 ? 6.176 5.787 -21.909 1.00 88.69 392 ASP A N 1
ATOM 2994 C CA . ASP A 1 392 ? 6.334 4.343 -21.697 1.00 88.69 392 ASP A CA 1
ATOM 2995 C C . ASP A 1 392 ? 6.498 4.005 -20.211 1.00 88.69 392 ASP A C 1
ATOM 2997 O O . ASP A 1 392 ? 5.841 3.093 -19.705 1.00 88.69 392 ASP A O 1
ATOM 3001 N N . LYS A 1 393 ? 7.329 4.769 -19.485 1.00 89.50 393 LYS A N 1
ATOM 3002 C CA . LYS A 1 393 ? 7.486 4.630 -18.028 1.00 89.50 393 LYS A CA 1
ATOM 3003 C C . LYS A 1 393 ? 6.162 4.841 -17.301 1.00 89.50 393 LYS A C 1
ATOM 3005 O O . LYS A 1 393 ? 5.818 4.050 -16.426 1.00 89.50 393 LYS A O 1
ATOM 3010 N N . LEU A 1 394 ? 5.422 5.888 -17.668 1.00 89.75 394 LEU A N 1
ATOM 3011 C CA . LEU A 1 394 ? 4.136 6.204 -17.058 1.00 89.75 394 LEU A CA 1
ATOM 3012 C C . LEU A 1 394 ? 3.113 5.098 -17.346 1.00 89.75 394 LEU A C 1
ATOM 3014 O O . LEU A 1 394 ? 2.493 4.591 -16.418 1.00 89.75 394 LEU A O 1
ATOM 3018 N N . ALA A 1 395 ? 3.016 4.634 -18.595 1.00 87.19 395 ALA A N 1
ATOM 3019 C CA . ALA A 1 395 ? 2.145 3.526 -18.981 1.00 87.19 395 ALA A CA 1
ATOM 3020 C C . ALA A 1 395 ? 2.506 2.216 -18.259 1.00 87.19 395 ALA A C 1
ATOM 3022 O O . ALA A 1 395 ? 1.615 1.487 -17.813 1.00 87.19 395 ALA A O 1
ATOM 3023 N N . GLN A 1 396 ? 3.799 1.916 -18.106 1.00 89.75 396 GLN A N 1
ATOM 3024 C CA . GLN A 1 396 ? 4.272 0.744 -17.370 1.00 89.75 396 GLN A CA 1
ATOM 3025 C C . GLN A 1 396 ? 3.924 0.835 -15.879 1.00 89.75 396 GLN A C 1
ATOM 3027 O O . GLN A 1 396 ? 3.427 -0.144 -15.321 1.00 89.75 396 GLN A O 1
ATOM 3032 N N . ALA A 1 397 ? 4.122 1.999 -15.253 1.00 90.31 397 ALA A N 1
ATOM 3033 C CA . ALA A 1 397 ? 3.763 2.236 -13.856 1.00 90.31 397 ALA A CA 1
ATOM 3034 C C . ALA A 1 397 ? 2.244 2.118 -13.636 1.00 90.31 397 ALA A C 1
ATOM 3036 O O . ALA A 1 397 ? 1.798 1.424 -12.720 1.00 90.31 397 ALA A O 1
ATOM 3037 N N . THR A 1 398 ? 1.436 2.693 -14.535 1.00 88.31 398 THR A N 1
ATOM 3038 C CA . THR A 1 398 ? -0.029 2.570 -14.496 1.00 88.31 398 THR A CA 1
ATOM 3039 C C . THR A 1 398 ? -0.480 1.118 -14.661 1.00 88.31 398 THR A C 1
ATOM 3041 O O . THR A 1 398 ? -1.356 0.659 -13.927 1.00 88.31 398 THR A O 1
ATOM 3044 N N . LYS A 1 399 ? 0.142 0.355 -15.573 1.00 89.38 399 LYS A N 1
ATOM 3045 C CA . LYS A 1 399 ? -0.147 -1.076 -15.767 1.00 89.38 399 LYS A CA 1
ATOM 3046 C C . LYS A 1 399 ? 0.228 -1.917 -14.544 1.00 89.38 399 LYS A C 1
ATOM 3048 O O . LYS A 1 399 ? -0.476 -2.876 -14.237 1.00 89.38 399 LYS A O 1
ATOM 3053 N N . ALA A 1 400 ? 1.313 -1.564 -13.857 1.00 89.62 400 ALA A N 1
ATOM 3054 C CA . ALA A 1 400 ? 1.749 -2.231 -12.634 1.00 89.62 400 ALA A CA 1
ATOM 3055 C C . ALA A 1 400 ? 0.882 -1.886 -11.407 1.00 89.62 400 ALA A C 1
ATOM 3057 O O . ALA A 1 400 ? 0.976 -2.590 -10.406 1.00 89.62 400 ALA A O 1
ATOM 3058 N N . ARG A 1 401 ? 0.034 -0.843 -11.483 1.00 90.25 401 ARG A N 1
ATOM 3059 C CA . ARG A 1 401 ? -0.735 -0.293 -10.347 1.00 90.25 401 ARG A CA 1
ATOM 3060 C C . ARG A 1 401 ? 0.140 0.075 -9.135 1.00 90.25 401 ARG A C 1
ATOM 3062 O O . ARG A 1 401 ? -0.328 0.060 -8.002 1.00 90.25 401 ARG A O 1
ATOM 3069 N N . ASP A 1 402 ? 1.399 0.432 -9.371 1.00 89.75 402 ASP A N 1
ATOM 3070 C CA . ASP A 1 402 ? 2.312 0.886 -8.322 1.00 89.75 402 ASP A CA 1
ATOM 3071 C C . ASP A 1 402 ? 2.171 2.404 -8.149 1.00 89.75 402 ASP A C 1
ATOM 3073 O O . ASP A 1 402 ? 2.570 3.182 -9.018 1.00 89.75 402 ASP A O 1
ATOM 3077 N N . LYS A 1 403 ? 1.559 2.824 -7.037 1.00 90.12 403 LYS A N 1
ATOM 3078 C CA . LYS A 1 403 ? 1.257 4.230 -6.748 1.00 90.12 403 LYS A CA 1
ATOM 3079 C C . LYS A 1 403 ? 2.515 5.102 -6.765 1.00 90.12 403 LYS A C 1
ATOM 3081 O O . LYS A 1 403 ? 2.508 6.152 -7.410 1.00 90.12 403 LYS A O 1
ATOM 3086 N N . ASP A 1 404 ? 3.577 4.671 -6.092 1.00 89.56 404 ASP A N 1
ATOM 3087 C CA . ASP A 1 404 ? 4.796 5.467 -5.935 1.00 89.56 404 ASP A CA 1
ATOM 3088 C C . ASP A 1 404 ? 5.531 5.586 -7.274 1.00 89.56 404 ASP A C 1
ATOM 3090 O O . ASP A 1 404 ? 5.990 6.669 -7.651 1.00 89.56 404 ASP A O 1
ATOM 3094 N N . ALA A 1 405 ? 5.547 4.501 -8.056 1.00 90.25 405 ALA A N 1
ATOM 3095 C CA . ALA A 1 405 ? 6.093 4.519 -9.409 1.00 90.25 405 ALA A CA 1
ATOM 3096 C C . ALA A 1 405 ? 5.297 5.436 -10.355 1.00 90.25 405 ALA A C 1
ATOM 3098 O O . ALA A 1 405 ? 5.902 6.117 -11.185 1.00 90.25 405 ALA A O 1
ATOM 3099 N N . ILE A 1 406 ? 3.961 5.489 -10.238 1.00 89.44 406 ILE A N 1
ATOM 3100 C CA . ILE A 1 406 ? 3.125 6.390 -11.051 1.00 89.44 406 ILE A CA 1
ATOM 3101 C C . ILE A 1 406 ? 3.413 7.850 -10.689 1.00 89.44 406 ILE A C 1
ATOM 3103 O O . ILE A 1 406 ? 3.590 8.665 -11.592 1.00 89.44 406 ILE A O 1
ATOM 3107 N N . VAL A 1 407 ? 3.507 8.189 -9.399 1.00 90.44 407 VAL A N 1
ATOM 3108 C CA . VAL A 1 407 ? 3.804 9.564 -8.954 1.00 90.44 407 VAL A CA 1
ATOM 3109 C C . VAL A 1 407 ? 5.187 10.013 -9.433 1.00 90.44 407 VAL A C 1
ATOM 3111 O O . VAL A 1 407 ? 5.297 11.085 -10.030 1.00 90.44 407 VAL A O 1
ATOM 3114 N N . ALA A 1 408 ? 6.216 9.176 -9.270 1.00 89.50 408 ALA A N 1
ATOM 3115 C CA . ALA A 1 408 ? 7.563 9.477 -9.758 1.00 89.50 408 ALA A CA 1
ATOM 3116 C C . ALA A 1 408 ? 7.596 9.637 -11.291 1.00 89.50 408 ALA A C 1
ATOM 3118 O O . ALA A 1 408 ? 8.148 10.607 -11.811 1.00 89.50 408 ALA A O 1
ATOM 3119 N N . ALA A 1 409 ? 6.939 8.733 -12.029 1.00 90.00 409 ALA A N 1
ATOM 3120 C CA . ALA A 1 409 ? 6.841 8.830 -13.485 1.00 90.00 409 ALA A CA 1
ATOM 3121 C C . ALA A 1 409 ? 6.053 10.072 -13.939 1.00 90.00 409 ALA A C 1
ATOM 3123 O O . ALA A 1 409 ? 6.358 10.638 -14.989 1.00 90.00 409 ALA A O 1
ATOM 3124 N N . MET A 1 410 ? 5.064 10.526 -13.162 1.00 89.44 410 MET A N 1
ATOM 3125 C CA . MET A 1 410 ? 4.328 11.761 -13.432 1.00 89.44 410 MET A CA 1
ATOM 3126 C C . MET A 1 410 ? 5.175 13.017 -13.212 1.00 89.44 410 MET A C 1
ATOM 3128 O O . MET A 1 410 ? 5.010 13.980 -13.959 1.00 89.44 410 MET A O 1
ATOM 3132 N N . GLU A 1 411 ? 6.051 13.049 -12.207 1.00 88.88 411 GLU A N 1
ATOM 3133 C CA . GLU A 1 411 ? 6.976 14.172 -11.999 1.00 88.88 411 GLU A CA 1
ATOM 3134 C C . GLU A 1 411 ? 7.973 14.286 -13.155 1.00 88.88 411 GLU A C 1
ATOM 3136 O O . GLU A 1 411 ? 8.089 15.360 -13.752 1.00 88.88 411 GLU A O 1
ATOM 3141 N N . ASP A 1 412 ? 8.581 13.164 -13.554 1.00 86.88 412 ASP A N 1
ATOM 3142 C CA . ASP A 1 412 ? 9.433 13.078 -14.747 1.00 86.88 412 ASP A CA 1
ATOM 3143 C C . ASP A 1 412 ? 8.675 13.535 -16.008 1.00 86.88 412 ASP A C 1
ATOM 3145 O O . ASP A 1 412 ? 9.194 14.280 -16.844 1.00 86.88 412 ASP A O 1
ATOM 3149 N N . ALA A 1 413 ? 7.420 13.100 -16.149 1.00 88.06 413 ALA A N 1
ATOM 3150 C CA . ALA A 1 413 ? 6.564 13.433 -17.277 1.00 88.06 413 ALA A CA 1
ATOM 3151 C C . ALA A 1 413 ? 6.164 14.916 -17.304 1.00 88.06 413 ALA A C 1
ATOM 3153 O O . ALA A 1 413 ? 6.141 15.490 -18.384 1.00 88.06 413 ALA A O 1
ATOM 3154 N N . LYS A 1 414 ? 5.910 15.569 -16.163 1.00 88.50 414 LYS A N 1
ATOM 3155 C CA . LYS A 1 414 ? 5.551 17.003 -16.097 1.00 88.50 414 LYS A CA 1
ATOM 3156 C C . LYS A 1 414 ? 6.664 17.937 -16.572 1.00 88.50 414 LYS A C 1
ATOM 3158 O O . LYS A 1 414 ? 6.373 19.049 -17.000 1.00 88.50 414 LYS A O 1
ATOM 3163 N N . VAL A 1 415 ? 7.925 17.515 -16.464 1.00 86.31 415 VAL A N 1
ATOM 3164 C CA . VAL A 1 415 ? 9.077 18.300 -16.938 1.00 86.31 415 VAL A CA 1
ATOM 3165 C C . VAL A 1 415 ? 9.198 18.240 -18.465 1.00 86.31 415 VAL A C 1
ATOM 3167 O O . VAL A 1 415 ? 9.660 19.197 -19.083 1.00 86.31 415 VAL A O 1
ATOM 3170 N N . VAL A 1 416 ? 8.794 17.121 -19.074 1.00 85.62 416 VAL A N 1
ATOM 3171 C CA . VAL A 1 416 ? 9.043 16.817 -20.495 1.00 85.62 416 VAL A CA 1
ATOM 3172 C C . VAL A 1 416 ? 7.788 16.957 -21.364 1.00 85.62 416 VAL A C 1
ATOM 3174 O O . VAL A 1 416 ? 7.884 17.340 -22.528 1.00 85.62 416 VAL A O 1
ATOM 3177 N N . LEU A 1 417 ? 6.614 16.634 -20.825 1.00 80.00 417 LEU A N 1
ATOM 3178 C CA . LEU A 1 417 ? 5.317 16.786 -21.476 1.00 80.00 417 LEU A CA 1
ATOM 3179 C C . LEU A 1 417 ? 4.717 18.143 -21.112 1.00 80.00 417 LEU A C 1
ATOM 3181 O O . LEU A 1 417 ? 4.771 18.576 -19.963 1.00 80.00 417 LEU A O 1
ATOM 3185 N N . GLU A 1 418 ? 4.090 18.794 -22.089 1.00 79.19 418 GLU A N 1
ATOM 3186 C CA . GLU A 1 418 ? 3.235 19.950 -21.826 1.00 79.19 418 GLU A CA 1
ATOM 3187 C C . GLU A 1 418 ? 2.130 19.568 -20.827 1.00 79.19 418 GLU A C 1
ATOM 3189 O O . GLU A 1 418 ? 1.653 18.430 -20.809 1.00 79.19 418 GLU A O 1
ATOM 3194 N N . GLN A 1 419 ? 1.722 20.527 -19.991 1.00 63.97 419 GLN A N 1
ATOM 3195 C CA . GLN A 1 419 ? 0.938 20.315 -18.764 1.00 63.97 419 GLN A CA 1
ATOM 3196 C C . GLN A 1 419 ? -0.443 19.640 -18.946 1.00 63.97 419 GLN A C 1
ATOM 3198 O O . GLN A 1 419 ? -1.081 19.332 -17.946 1.00 63.97 419 GLN A O 1
ATOM 3203 N N . ASN A 1 420 ? -0.875 19.337 -20.177 1.00 64.12 420 ASN A N 1
ATOM 3204 C CA . ASN A 1 420 ? -2.210 18.829 -20.515 1.00 64.12 420 ASN A CA 1
ATOM 3205 C C . ASN A 1 420 ? -2.190 17.542 -21.365 1.00 64.12 420 ASN A C 1
ATOM 3207 O O . ASN A 1 420 ? -3.040 17.359 -22.235 1.00 64.12 420 ASN A O 1
ATOM 3211 N N . SER A 1 421 ? -1.212 16.649 -21.186 1.00 78.94 421 SER A N 1
ATOM 3212 C CA . SER A 1 421 ? -1.272 15.356 -21.883 1.00 78.94 421 SER A CA 1
ATOM 3213 C C . SER A 1 421 ? -2.315 14.436 -21.231 1.00 78.94 421 SER A C 1
ATOM 3215 O O . SER A 1 421 ? -2.250 14.213 -20.020 1.00 78.94 421 SER A O 1
ATOM 3217 N N . GLU A 1 422 ? -3.216 13.851 -22.027 1.00 86.75 422 GLU A N 1
ATOM 3218 C CA . GLU A 1 422 ? -4.241 12.881 -21.583 1.00 86.75 422 GLU A CA 1
ATOM 3219 C C . GLU A 1 422 ? -3.652 11.756 -20.709 1.00 86.75 422 GLU A C 1
ATOM 3221 O O . GLU A 1 422 ? -4.281 11.277 -19.768 1.00 86.75 422 GLU A O 1
ATOM 3226 N N . VAL A 1 423 ? -2.398 11.370 -20.968 1.00 86.06 423 VAL A N 1
ATOM 3227 C CA . VAL A 1 423 ? -1.680 10.332 -20.211 1.00 86.06 423 VAL A CA 1
ATOM 3228 C C . VAL A 1 423 ? -1.468 10.733 -18.743 1.00 86.06 423 VAL A C 1
ATOM 3230 O O . VAL A 1 423 ? -1.593 9.892 -17.853 1.00 86.06 423 VAL A O 1
ATOM 3233 N N . ILE A 1 424 ? -1.195 12.015 -18.467 1.00 86.88 424 ILE A N 1
ATOM 3234 C CA . ILE A 1 424 ? -1.037 12.527 -17.095 1.00 86.88 424 ILE A CA 1
ATOM 3235 C C . ILE A 1 424 ? -2.389 12.532 -16.368 1.00 86.88 424 ILE A C 1
ATOM 3237 O O . ILE A 1 424 ? -2.433 12.188 -15.188 1.00 86.88 424 ILE A O 1
ATOM 3241 N N . GLU A 1 425 ? -3.490 12.865 -17.047 1.00 87.62 425 GLU A N 1
ATOM 3242 C CA . GLU A 1 425 ? -4.833 12.830 -16.447 1.00 87.62 425 GLU A CA 1
ATOM 3243 C C . GLU A 1 425 ? -5.269 11.402 -16.100 1.00 87.62 425 GLU A C 1
ATOM 3245 O O . GLU A 1 425 ? -5.775 11.149 -15.003 1.00 87.62 425 GLU A O 1
ATOM 3250 N N . ILE A 1 426 ? -5.022 10.445 -17.003 1.00 87.81 426 ILE A N 1
ATOM 3251 C CA . ILE A 1 426 ? -5.290 9.024 -16.750 1.00 87.81 426 ILE A CA 1
ATOM 3252 C C . ILE A 1 426 ? -4.479 8.550 -15.537 1.00 87.81 426 ILE A C 1
ATOM 3254 O O . ILE A 1 426 ? -5.043 7.926 -14.636 1.00 87.81 426 ILE A O 1
ATOM 3258 N N . ALA A 1 427 ? -3.190 8.899 -15.469 1.00 87.62 427 ALA A N 1
ATOM 3259 C CA . ALA A 1 427 ? -2.330 8.556 -14.341 1.00 87.62 427 ALA A CA 1
ATOM 3260 C C . ALA A 1 427 ? -2.829 9.167 -13.015 1.00 87.62 427 ALA A C 1
ATOM 3262 O O . ALA A 1 427 ? -2.961 8.447 -12.023 1.00 87.62 427 ALA A O 1
ATOM 3263 N N . GLN A 1 428 ? -3.210 10.451 -13.004 1.00 89.38 428 GLN A N 1
ATOM 3264 C CA . GLN A 1 428 ? -3.807 11.115 -11.834 1.00 89.38 428 GLN A CA 1
ATOM 3265 C C . GLN A 1 428 ? -5.077 10.412 -11.355 1.00 89.38 428 GLN A C 1
ATOM 3267 O O . GLN A 1 428 ? -5.238 10.165 -10.159 1.00 89.38 428 GLN A O 1
ATOM 3272 N N . LYS A 1 429 ? -5.965 10.050 -12.286 1.00 90.50 429 LYS A N 1
ATOM 3273 C CA . LYS A 1 429 ? -7.195 9.318 -11.973 1.00 90.50 429 LYS A CA 1
ATOM 3274 C C . LYS A 1 429 ? -6.901 7.927 -11.406 1.00 90.50 429 LYS A C 1
ATOM 3276 O O . LYS A 1 429 ? -7.607 7.472 -10.512 1.00 90.50 429 LYS A O 1
ATOM 3281 N N . THR A 1 430 ? -5.856 7.252 -11.888 1.00 89.38 430 THR A N 1
ATOM 3282 C CA . THR A 1 430 ? -5.446 5.965 -11.308 1.00 89.38 430 THR A CA 1
ATOM 3283 C C . THR A 1 430 ? -4.839 6.108 -9.918 1.00 89.38 430 THR A C 1
ATOM 3285 O O . THR A 1 430 ? -5.161 5.294 -9.059 1.00 89.38 430 THR A O 1
ATOM 3288 N N . VAL A 1 431 ? -4.044 7.150 -9.652 1.00 89.62 431 VAL A N 1
ATOM 3289 C CA . VAL A 1 431 ? -3.518 7.416 -8.301 1.00 89.62 431 VAL A CA 1
ATOM 3290 C C . VAL A 1 431 ? -4.660 7.702 -7.330 1.00 89.62 431 VAL A C 1
ATOM 3292 O O . VAL A 1 431 ? -4.707 7.081 -6.274 1.00 89.62 431 VAL A O 1
ATOM 3295 N N . SER A 1 432 ? -5.625 8.552 -7.699 1.00 89.19 432 SER A N 1
ATOM 3296 C CA . SER A 1 432 ? -6.769 8.851 -6.825 1.00 89.19 432 SER A CA 1
ATOM 3297 C C . SER A 1 432 ? -7.655 7.626 -6.572 1.00 89.19 432 SER A C 1
ATOM 3299 O O . SER A 1 432 ? -8.142 7.441 -5.457 1.00 89.19 432 SER A O 1
ATOM 3301 N N . MET A 1 433 ? -7.813 6.742 -7.563 1.00 88.12 433 MET A N 1
ATOM 3302 C CA . MET A 1 433 ? -8.465 5.445 -7.364 1.00 88.12 433 MET A CA 1
ATOM 3303 C C . MET A 1 433 ? -7.685 4.531 -6.411 1.00 88.12 433 MET A C 1
ATOM 3305 O O . MET A 1 433 ? -8.295 3.952 -5.518 1.00 88.12 433 MET A O 1
ATOM 3309 N N . LEU A 1 434 ? -6.362 4.405 -6.568 1.00 85.69 434 LEU A N 1
ATOM 3310 C CA . LEU A 1 434 ? -5.527 3.577 -5.687 1.00 85.69 434 LEU A CA 1
ATOM 3311 C C . LEU A 1 434 ? -5.501 4.122 -4.250 1.00 85.69 434 LEU A C 1
ATOM 3313 O O . LEU A 1 434 ? -5.533 3.346 -3.302 1.00 85.69 434 LEU A O 1
ATOM 3317 N N . GLU A 1 435 ? -5.517 5.443 -4.069 1.00 86.00 435 GLU A N 1
ATOM 3318 C CA . GLU A 1 435 ? -5.649 6.080 -2.752 1.00 86.00 435 GLU A CA 1
ATOM 3319 C C . GLU A 1 435 ? -7.012 5.815 -2.109 1.00 86.00 435 GLU A C 1
ATOM 3321 O O . GLU A 1 435 ? -7.097 5.548 -0.906 1.00 86.00 435 GLU A O 1
ATOM 3326 N N . ALA A 1 436 ? -8.086 5.841 -2.899 1.00 81.81 436 ALA A N 1
ATOM 3327 C CA . ALA A 1 436 ? -9.410 5.449 -2.431 1.00 81.81 436 ALA A CA 1
ATOM 3328 C C . ALA A 1 436 ? -9.456 3.955 -2.050 1.00 81.81 436 ALA A C 1
ATOM 3330 O O . ALA A 1 436 ? -10.021 3.606 -1.015 1.00 81.81 436 ALA A O 1
ATOM 3331 N N . GLU A 1 437 ? -8.824 3.072 -2.832 1.00 84.44 437 GLU A N 1
ATOM 3332 C CA . GLU A 1 437 ? -8.691 1.644 -2.507 1.00 84.44 437 GLU A CA 1
ATOM 3333 C C . GLU A 1 437 ? -7.874 1.438 -1.214 1.00 84.44 437 GLU A C 1
ATOM 3335 O O . GLU A 1 437 ? -8.295 0.678 -0.342 1.00 84.44 437 GLU A O 1
ATOM 3340 N N . GLU A 1 438 ? -6.756 2.150 -1.034 1.00 86.06 438 GLU A N 1
ATOM 3341 C CA . GLU A 1 438 ? -5.901 2.060 0.159 1.00 86.06 438 GLU A CA 1
ATOM 3342 C C . GLU A 1 438 ? -6.614 2.578 1.419 1.00 86.06 438 GLU A C 1
ATOM 3344 O O . GLU A 1 438 ? -6.553 1.950 2.478 1.00 86.06 438 GLU A O 1
ATOM 3349 N N . THR A 1 439 ? -7.332 3.699 1.322 1.00 84.94 439 THR A N 1
ATOM 3350 C CA . THR A 1 439 ? -8.126 4.238 2.441 1.00 84.94 439 THR A CA 1
ATOM 3351 C C . THR A 1 439 ? -9.310 3.333 2.785 1.00 84.94 439 THR A C 1
ATOM 3353 O O . THR A 1 439 ? -9.572 3.095 3.968 1.00 84.94 439 THR A O 1
ATOM 3356 N N . MET A 1 440 ? -9.978 2.738 1.791 1.00 82.31 440 MET A N 1
ATOM 3357 C CA . MET A 1 440 ? -11.005 1.716 2.025 1.00 82.31 440 MET A CA 1
ATOM 3358 C C . MET A 1 440 ? -10.426 0.434 2.640 1.00 82.31 440 MET A C 1
ATOM 3360 O O . MET A 1 440 ? -11.045 -0.156 3.523 1.00 82.31 440 MET A O 1
ATOM 3364 N N . ALA A 1 441 ? -9.226 0.009 2.238 1.00 83.81 441 ALA A N 1
ATOM 3365 C CA . ALA A 1 441 ? -8.552 -1.143 2.833 1.00 83.81 441 ALA A CA 1
ATOM 3366 C C . ALA A 1 441 ? -8.137 -0.879 4.290 1.00 83.81 441 ALA A C 1
ATOM 3368 O O . ALA A 1 441 ? -8.361 -1.735 5.146 1.00 83.81 441 ALA A O 1
ATOM 3369 N N . LYS A 1 442 ? -7.598 0.312 4.593 1.00 85.12 442 LYS A N 1
ATOM 3370 C CA . LYS A 1 442 ? -7.247 0.731 5.963 1.00 85.12 442 LYS A CA 1
ATOM 3371 C C . LYS A 1 442 ? -8.474 0.789 6.867 1.00 85.12 442 LYS A C 1
ATOM 3373 O O . LYS A 1 442 ? -8.474 0.168 7.923 1.00 85.12 442 LYS A O 1
ATOM 3378 N N . THR A 1 443 ? -9.540 1.454 6.423 1.00 87.81 443 THR A N 1
ATOM 3379 C CA . THR A 1 443 ? -10.799 1.518 7.186 1.00 87.81 443 THR A CA 1
ATOM 3380 C C . THR A 1 443 ? -11.403 0.131 7.392 1.00 87.81 443 THR A C 1
ATOM 3382 O O . THR A 1 443 ? -11.819 -0.189 8.503 1.00 87.81 443 THR A O 1
ATOM 3385 N N . ARG A 1 444 ? -11.380 -0.749 6.379 1.00 89.00 444 ARG A N 1
ATOM 3386 C CA . ARG A 1 444 ? -11.767 -2.157 6.555 1.00 89.00 444 ARG A CA 1
ATOM 3387 C C . ARG A 1 444 ? -10.894 -2.876 7.584 1.00 89.00 444 ARG A C 1
ATOM 3389 O O . ARG A 1 444 ? -11.446 -3.569 8.429 1.00 89.00 444 ARG A O 1
ATOM 3396 N N . ALA A 1 445 ? -9.573 -2.711 7.563 1.00 87.69 445 ALA A N 1
ATOM 3397 C CA . ALA A 1 445 ? -8.679 -3.352 8.531 1.00 87.69 445 ALA A CA 1
ATOM 3398 C C . ALA A 1 445 ? -8.935 -2.873 9.974 1.00 87.69 445 ALA A C 1
ATOM 3400 O O . ALA A 1 445 ? -9.087 -3.698 10.875 1.00 87.69 445 ALA A O 1
ATOM 3401 N N . GLU A 1 446 ? -9.070 -1.562 10.189 1.00 90.06 446 GLU A N 1
ATOM 3402 C CA . GLU A 1 446 ? -9.388 -0.977 11.501 1.00 90.06 446 GLU A CA 1
ATOM 3403 C C . GLU A 1 446 ? -10.739 -1.472 12.034 1.00 90.06 446 GLU A C 1
ATOM 3405 O O . GLU A 1 446 ? -10.867 -1.848 13.202 1.00 90.06 446 GLU A O 1
ATOM 3410 N N . VAL A 1 447 ? -11.748 -1.529 11.161 1.00 92.44 447 VAL A N 1
ATOM 3411 C CA . VAL A 1 447 ? -13.077 -2.039 11.508 1.00 92.44 447 VAL A CA 1
ATOM 3412 C C . VAL A 1 447 ? -13.048 -3.545 11.778 1.00 92.44 447 VAL A C 1
ATOM 3414 O O . VAL A 1 447 ? -13.700 -3.992 12.720 1.00 92.44 447 VAL A O 1
ATOM 3417 N N . ALA A 1 448 ? -12.267 -4.333 11.029 1.00 90.19 448 ALA A N 1
ATOM 3418 C CA . ALA A 1 448 ? -12.075 -5.761 11.302 1.00 90.19 448 ALA A CA 1
ATOM 3419 C C . ALA A 1 448 ? -11.438 -5.995 12.678 1.00 90.19 448 ALA A C 1
ATOM 3421 O O . ALA A 1 448 ? -11.892 -6.861 13.432 1.00 90.19 448 ALA A O 1
ATOM 3422 N N . GLU A 1 449 ? -10.410 -5.220 13.032 1.00 90.62 449 GLU A N 1
ATOM 3423 C CA . GLU A 1 449 ? -9.791 -5.298 14.354 1.00 90.62 449 GLU A CA 1
ATOM 3424 C C . GLU A 1 449 ? -10.764 -4.908 15.469 1.00 90.62 449 GLU A C 1
ATOM 3426 O O . GLU A 1 449 ? -10.850 -5.614 16.476 1.00 90.62 449 GLU A O 1
ATOM 3431 N N . GLU A 1 450 ? -11.509 -3.811 15.310 1.00 92.88 450 GLU A N 1
ATOM 3432 C CA . GLU A 1 450 ? -12.466 -3.359 16.324 1.00 92.88 450 GLU A CA 1
ATOM 3433 C C . GLU A 1 450 ? -13.646 -4.329 16.465 1.00 92.88 450 GLU A C 1
ATOM 3435 O O . GLU A 1 450 ? -14.106 -4.584 17.583 1.00 92.88 450 GLU A O 1
ATOM 3440 N N . LEU A 1 451 ? -14.093 -4.941 15.365 1.00 93.50 451 LEU A N 1
ATOM 3441 C CA . LEU A 1 451 ? -15.076 -6.021 15.384 1.00 93.50 451 LEU A CA 1
ATOM 3442 C C . LEU A 1 451 ? -14.525 -7.231 16.139 1.00 93.50 451 LEU A C 1
ATOM 3444 O O . LEU A 1 451 ? -15.191 -7.745 17.036 1.00 93.50 451 LEU A O 1
ATOM 3448 N N . THR A 1 452 ? -13.289 -7.639 15.849 1.00 92.44 452 THR A N 1
ATOM 3449 C CA . THR A 1 452 ? -12.632 -8.758 16.536 1.00 92.44 452 THR A CA 1
ATOM 3450 C C . THR A 1 452 ? -12.501 -8.477 18.033 1.00 92.44 452 THR A C 1
ATOM 3452 O O . THR A 1 452 ? -12.899 -9.314 18.845 1.00 92.44 452 THR A O 1
ATOM 3455 N N . ARG A 1 453 ? -12.041 -7.283 18.428 1.00 93.06 453 ARG A N 1
ATOM 3456 C CA . ARG A 1 453 ? -11.982 -6.853 19.838 1.00 93.06 453 ARG A CA 1
ATOM 3457 C C . ARG A 1 453 ? -13.360 -6.881 20.503 1.00 93.06 453 ARG A C 1
ATOM 3459 O O . ARG A 1 453 ? -13.501 -7.408 21.605 1.00 93.06 453 ARG A O 1
ATOM 3466 N N . SER A 1 454 ? -14.384 -6.363 19.827 1.00 94.44 454 SER A N 1
ATOM 3467 C CA . SER A 1 454 ? -15.747 -6.273 20.367 1.00 94.44 454 SER A CA 1
ATOM 3468 C C . SER A 1 454 ? -16.426 -7.633 20.516 1.00 94.44 454 SER A C 1
ATOM 3470 O O . SER A 1 454 ? -17.202 -7.830 21.446 1.00 94.44 454 SER A O 1
ATOM 3472 N N . VAL A 1 455 ? -16.126 -8.587 19.633 1.00 93.44 455 VAL A N 1
ATOM 3473 C CA . VAL A 1 455 ? -16.663 -9.955 19.693 1.00 93.44 455 VAL A CA 1
ATOM 3474 C C . VAL A 1 455 ? -16.164 -10.713 20.925 1.00 93.44 455 VAL A C 1
ATOM 3476 O O . VAL A 1 455 ? -16.925 -11.477 21.528 1.00 93.44 455 VAL A O 1
ATOM 3479 N N . HIS A 1 456 ? -14.909 -10.483 21.317 1.00 92.25 456 HIS A N 1
ATOM 3480 C CA . HIS A 1 456 ? -14.323 -11.071 22.523 1.00 92.25 456 HIS A CA 1
ATOM 3481 C C . HIS A 1 456 ? -14.759 -10.346 23.805 1.00 92.25 456 HIS A C 1
ATOM 3483 O O . HIS A 1 456 ? -14.744 -10.945 24.878 1.00 92.25 456 HIS A O 1
ATOM 3489 N N . GLY A 1 457 ? -15.183 -9.083 23.704 1.00 92.00 457 GLY A N 1
ATOM 3490 C CA . GLY A 1 457 ? -15.751 -8.332 24.820 1.00 92.00 457 GLY A CA 1
ATOM 3491 C C . GLY A 1 457 ? -17.138 -8.823 25.258 1.00 92.00 457 GLY A C 1
ATOM 3492 O O . GLY A 1 457 ? -17.830 -9.561 24.551 1.00 92.00 457 GLY A O 1
ATOM 3493 N N . GLU A 1 458 ? -17.564 -8.382 26.444 1.00 91.50 458 GLU A N 1
ATOM 3494 C CA . GLU A 1 458 ? -18.931 -8.593 26.953 1.00 91.50 458 GLU A CA 1
ATOM 3495 C C . GLU A 1 458 ? -19.855 -7.380 26.722 1.00 91.50 458 GLU A C 1
ATOM 3497 O O . GLU A 1 458 ? -21.049 -7.443 27.010 1.00 91.50 458 GLU A O 1
ATOM 3502 N N . ASP A 1 459 ? -19.334 -6.276 26.173 1.00 93.38 459 ASP A N 1
ATOM 3503 C CA . ASP A 1 459 ? -20.107 -5.054 25.948 1.00 93.38 459 ASP A CA 1
ATOM 3504 C C . ASP A 1 459 ? -20.964 -5.143 24.674 1.00 93.38 459 ASP A C 1
ATOM 3506 O O . ASP A 1 459 ? -20.498 -4.966 23.542 1.00 93.38 459 ASP A O 1
ATOM 3510 N N . GLN A 1 460 ? -22.263 -5.367 24.879 1.00 95.50 460 GLN A N 1
ATOM 3511 C CA . GLN A 1 460 ? -23.265 -5.407 23.819 1.00 95.50 460 GLN A CA 1
ATOM 3512 C C . GLN A 1 460 ? -23.292 -4.123 22.972 1.00 95.50 460 GLN A C 1
ATOM 3514 O O . GLN A 1 460 ? -23.492 -4.201 21.757 1.00 95.50 460 GLN A O 1
ATOM 3519 N N . ARG A 1 461 ? -23.135 -2.939 23.580 1.00 95.12 461 ARG A N 1
ATOM 3520 C CA . ARG A 1 461 ? -23.242 -1.658 22.858 1.00 95.12 461 ARG A CA 1
ATOM 3521 C C . ARG A 1 461 ? -22.059 -1.475 21.919 1.00 95.12 461 ARG A C 1
ATOM 3523 O O . ARG A 1 461 ? -22.257 -1.085 20.768 1.00 95.12 461 ARG A O 1
ATOM 3530 N N . ARG A 1 462 ? -20.860 -1.830 22.383 1.00 95.00 462 ARG A N 1
ATOM 3531 C CA . ARG A 1 462 ? -19.636 -1.782 21.578 1.00 95.00 462 ARG A CA 1
ATOM 3532 C C . ARG A 1 462 ? -19.711 -2.723 20.373 1.00 95.00 462 ARG A C 1
ATOM 3534 O O . ARG A 1 462 ? -19.408 -2.305 19.260 1.00 95.00 462 ARG A O 1
ATOM 3541 N N . LEU A 1 463 ? -20.222 -3.944 20.562 1.00 96.38 463 LEU A N 1
ATOM 3542 C CA . LEU A 1 463 ? -20.410 -4.898 19.462 1.00 96.38 463 LEU A CA 1
ATOM 3543 C C . LEU A 1 463 ? -21.436 -4.423 18.421 1.00 96.38 463 LEU A C 1
ATOM 3545 O O . LEU A 1 463 ? -21.233 -4.638 17.228 1.00 96.38 463 LEU A O 1
ATOM 3549 N N . ILE A 1 464 ? -22.514 -3.750 18.842 1.00 95.69 464 ILE A N 1
ATOM 3550 C CA . ILE A 1 464 ? -23.474 -3.135 17.909 1.00 95.69 464 ILE A CA 1
ATOM 3551 C C . ILE A 1 464 ? -22.793 -2.036 17.086 1.00 95.69 464 ILE A C 1
ATOM 3553 O O . ILE A 1 464 ? -22.929 -2.036 15.866 1.00 95.69 464 ILE A O 1
ATOM 3557 N N . ALA A 1 465 ? -22.038 -1.141 17.732 1.00 94.12 465 ALA A N 1
ATOM 3558 C CA . ALA A 1 465 ? -21.323 -0.067 17.045 1.00 94.12 465 ALA A CA 1
ATOM 3559 C C . ALA A 1 465 ? -20.297 -0.614 16.034 1.00 94.12 465 ALA A C 1
ATOM 3561 O O . ALA A 1 465 ? -20.246 -0.158 14.890 1.00 94.12 465 ALA A O 1
ATOM 3562 N N . ALA A 1 466 ? -19.542 -1.649 16.416 1.00 94.75 466 ALA A N 1
ATOM 3563 C CA . ALA A 1 466 ? -18.588 -2.309 15.528 1.00 94.75 466 ALA A CA 1
ATOM 3564 C C . ALA A 1 466 ? -19.272 -2.986 14.327 1.00 94.75 466 ALA A C 1
ATOM 3566 O O . ALA A 1 466 ? -18.788 -2.874 13.205 1.00 94.75 466 ALA A O 1
ATOM 3567 N N . LEU A 1 467 ? -20.430 -3.629 14.528 1.00 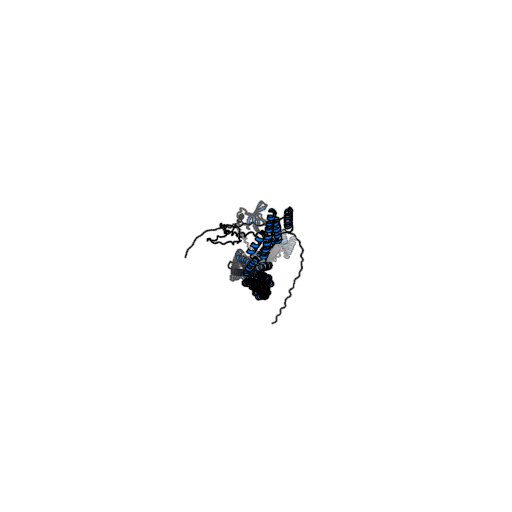94.75 467 LEU A N 1
ATOM 3568 C CA . LEU A 1 467 ? -21.220 -4.203 13.432 1.00 94.75 467 LEU A CA 1
ATOM 3569 C C . LEU A 1 467 ? -21.751 -3.130 12.473 1.00 94.75 467 LEU A C 1
ATOM 3571 O O . LEU A 1 467 ? -21.683 -3.323 11.264 1.00 94.75 467 LEU A O 1
ATOM 3575 N N . THR A 1 468 ? -22.219 -1.985 12.981 1.00 94.88 468 THR A N 1
ATOM 3576 C CA . THR A 1 468 ? -22.652 -0.875 12.114 1.00 94.88 468 THR A CA 1
ATOM 3577 C C . THR A 1 468 ? -21.493 -0.262 11.328 1.00 94.88 468 THR A C 1
ATOM 3579 O O . THR A 1 468 ? -21.665 0.089 10.163 1.00 94.88 468 THR A O 1
ATOM 3582 N N . ALA A 1 469 ? -20.301 -0.179 11.931 1.00 92.69 469 ALA A N 1
ATOM 3583 C CA . ALA A 1 469 ? -19.093 0.252 11.234 1.00 92.69 469 ALA A CA 1
ATOM 3584 C C . ALA A 1 469 ? -18.668 -0.766 10.160 1.00 92.69 469 ALA A C 1
ATOM 3586 O O . ALA A 1 469 ? -18.259 -0.369 9.073 1.00 92.69 469 ALA A O 1
ATOM 3587 N N . ALA A 1 470 ? -18.828 -2.068 10.426 1.00 93.06 470 ALA A N 1
ATOM 3588 C CA . ALA A 1 470 ? -18.576 -3.135 9.457 1.00 93.06 470 ALA A CA 1
ATOM 3589 C C . ALA A 1 470 ? -19.547 -3.083 8.269 1.00 93.06 470 ALA A C 1
ATOM 3591 O O . ALA A 1 470 ? -19.110 -3.168 7.122 1.00 93.06 470 ALA A O 1
ATOM 3592 N N . ASP A 1 471 ? -20.840 -2.862 8.511 1.00 92.88 471 ASP A N 1
ATOM 3593 C CA . ASP A 1 471 ? -21.812 -2.684 7.426 1.00 92.88 471 ASP A CA 1
ATOM 3594 C C . ASP A 1 471 ? -21.462 -1.435 6.575 1.00 92.88 471 ASP A C 1
ATOM 3596 O O . ASP A 1 471 ? -21.497 -1.498 5.346 1.00 92.88 471 ASP A O 1
ATOM 3600 N N . ALA A 1 472 ? -21.029 -0.328 7.199 1.00 90.62 472 ALA A N 1
ATOM 3601 C CA . ALA A 1 472 ? -20.591 0.887 6.495 1.00 90.62 472 ALA A CA 1
ATOM 3602 C C . ALA A 1 472 ? -19.279 0.707 5.701 1.00 90.62 472 ALA A C 1
ATOM 3604 O O . ALA A 1 472 ? -19.125 1.289 4.629 1.00 90.62 472 ALA A O 1
ATOM 3605 N N . ALA A 1 473 ? -18.356 -0.129 6.187 1.00 91.88 473 ALA A N 1
ATOM 3606 C CA . ALA A 1 473 ? -17.119 -0.506 5.493 1.00 91.88 473 ALA A CA 1
ATOM 3607 C C . ALA A 1 473 ? -17.329 -1.617 4.436 1.00 91.88 473 ALA A C 1
ATOM 3609 O O . ALA A 1 473 ? -16.369 -2.129 3.846 1.00 91.88 473 ALA A O 1
ATOM 3610 N N . GLY A 1 474 ? -18.584 -2.011 4.191 1.00 92.38 474 GLY A N 1
ATOM 3611 C CA . GLY A 1 474 ? -18.967 -2.959 3.150 1.00 92.38 474 GLY A CA 1
ATOM 3612 C C . GLY A 1 474 ? -18.572 -4.404 3.444 1.00 92.38 474 GLY A C 1
ATOM 3613 O O . GLY A 1 474 ? -18.290 -5.145 2.501 1.00 92.38 474 GLY A O 1
ATOM 3614 N N . PHE A 1 475 ? -18.483 -4.815 4.711 1.00 93.25 475 PHE A N 1
ATOM 3615 C CA . PHE A 1 475 ? -18.283 -6.226 5.048 1.00 93.25 475 PHE A CA 1
ATOM 3616 C C . PHE A 1 475 ? -19.466 -7.075 4.567 1.00 93.25 475 PHE A C 1
ATOM 3618 O O . PHE A 1 475 ? -20.629 -6.668 4.603 1.00 93.25 475 PHE A O 1
ATOM 3625 N N . THR A 1 476 ? -19.170 -8.282 4.106 1.00 92.94 476 THR A N 1
ATOM 3626 C CA . THR A 1 476 ? -20.174 -9.242 3.646 1.00 92.94 476 THR A CA 1
ATOM 3627 C C . THR A 1 476 ? -20.885 -9.905 4.824 1.00 92.94 476 THR A C 1
ATOM 3629 O O . THR A 1 476 ? -20.344 -10.039 5.922 1.00 92.94 476 THR A O 1
ATOM 3632 N N . SER A 1 477 ? -22.107 -10.401 4.593 1.00 90.94 477 SER A N 1
ATOM 3633 C CA . SER A 1 477 ? -22.899 -11.065 5.642 1.00 90.94 477 SER A CA 1
ATOM 3634 C C . SER A 1 477 ? -22.203 -12.288 6.253 1.00 90.94 477 SER A C 1
ATOM 3636 O O . SER A 1 477 ? -22.457 -12.603 7.414 1.00 90.94 477 SER A O 1
ATOM 3638 N N . SER A 1 478 ? -21.323 -12.959 5.503 1.00 92.25 478 SER A N 1
ATOM 3639 C CA . SER A 1 478 ? -20.507 -14.076 5.990 1.00 92.25 478 SER A CA 1
ATOM 3640 C C . SER A 1 478 ? -19.407 -13.634 6.954 1.00 92.25 478 SER A C 1
ATOM 3642 O O . SER A 1 478 ? -19.196 -14.303 7.962 1.00 92.25 478 SER A O 1
ATOM 3644 N N . GLU A 1 479 ? -18.742 -12.505 6.694 1.00 91.56 479 GLU A N 1
ATOM 3645 C CA . GLU A 1 479 ? -17.640 -12.007 7.534 1.00 91.56 479 GLU A CA 1
ATOM 3646 C C . GLU A 1 479 ? -18.138 -11.551 8.914 1.00 91.56 479 GLU A C 1
ATOM 3648 O O . GLU A 1 479 ? -17.468 -11.755 9.923 1.00 91.56 479 GLU A O 1
ATOM 3653 N N . VAL A 1 480 ? -19.358 -11.007 8.984 1.00 96.38 480 VAL A N 1
ATOM 3654 C CA . VAL A 1 480 ? -19.973 -10.550 10.245 1.00 96.38 480 VAL A CA 1
ATOM 3655 C C . VAL A 1 480 ? -20.888 -11.588 10.908 1.00 96.38 480 VAL A C 1
ATOM 3657 O O . VAL A 1 480 ? -21.447 -11.318 11.974 1.00 96.38 480 VAL A O 1
ATOM 3660 N N . ALA A 1 481 ? -21.058 -12.781 10.322 1.00 93.31 481 ALA A N 1
ATOM 3661 C CA . ALA A 1 481 ? -21.997 -13.796 10.817 1.00 93.31 481 ALA A CA 1
ATOM 3662 C C . ALA A 1 481 ? -21.699 -14.212 12.267 1.00 93.31 481 ALA A C 1
ATOM 3664 O O . ALA A 1 481 ? -22.603 -14.258 13.104 1.00 93.31 481 ALA A O 1
ATOM 3665 N N . PHE A 1 482 ? -20.421 -14.439 12.583 1.00 94.50 482 PHE A N 1
ATOM 3666 C CA . PHE A 1 482 ? -19.984 -14.799 13.932 1.00 94.50 482 PHE A CA 1
ATOM 3667 C C . PHE A 1 482 ? -20.276 -13.688 14.950 1.00 94.50 482 PHE A C 1
ATOM 3669 O O . PHE A 1 482 ? -20.807 -13.950 16.030 1.00 94.50 482 PHE A O 1
ATOM 3676 N N . ALA A 1 483 ? -20.009 -12.431 14.584 1.00 94.88 483 ALA A N 1
ATOM 3677 C CA . ALA A 1 483 ? -20.280 -11.273 15.430 1.00 94.88 483 ALA A CA 1
ATOM 3678 C C . ALA A 1 483 ? -21.784 -11.059 15.675 1.00 94.88 483 ALA A C 1
ATOM 3680 O O . ALA A 1 483 ? -22.195 -10.747 16.795 1.00 94.88 483 ALA A O 1
ATOM 3681 N N . ARG A 1 484 ? -22.627 -11.287 14.660 1.00 95.00 484 ARG A N 1
ATOM 3682 C CA . ARG A 1 484 ? -24.093 -11.223 14.793 1.00 95.00 484 ARG A CA 1
ATOM 3683 C C . ARG A 1 484 ? -24.636 -12.321 15.708 1.00 95.00 484 ARG A C 1
ATOM 3685 O O . ARG A 1 484 ? -25.483 -12.039 16.557 1.00 95.00 484 ARG A O 1
ATOM 3692 N N . GLU A 1 485 ? -24.125 -13.545 15.593 1.00 95.38 485 GLU A N 1
ATOM 3693 C CA . GLU A 1 485 ? -24.493 -14.642 16.497 1.00 95.38 485 GLU A CA 1
ATOM 3694 C C . GLU A 1 485 ? -24.032 -14.361 17.937 1.00 95.38 485 GLU A C 1
ATOM 3696 O O . GLU A 1 485 ? -24.799 -14.532 18.887 1.00 95.38 485 GLU A O 1
ATOM 3701 N N . ARG A 1 486 ? -22.821 -13.817 18.117 1.00 95.31 486 ARG A N 1
ATOM 3702 C CA . ARG A 1 486 ? -22.341 -13.355 19.429 1.00 95.31 486 ARG A CA 1
ATOM 3703 C C . ARG A 1 486 ? -23.255 -12.281 20.024 1.00 95.31 486 ARG A C 1
ATOM 3705 O O . ARG A 1 486 ? -23.625 -12.383 21.194 1.00 95.31 486 ARG A O 1
ATOM 3712 N N . LEU A 1 487 ? -23.673 -11.295 19.229 1.00 95.56 487 LEU A N 1
ATOM 3713 C CA . LEU A 1 487 ? -24.610 -10.257 19.663 1.00 95.56 487 LEU A CA 1
ATOM 3714 C C . LEU A 1 487 ? -25.967 -10.845 20.077 1.00 95.56 487 LEU A C 1
ATOM 3716 O O . LEU A 1 487 ? -26.551 -10.402 21.067 1.00 95.56 487 LEU A O 1
ATOM 3720 N N . ARG A 1 488 ? -26.465 -11.852 19.350 1.00 94.50 488 ARG A N 1
ATOM 3721 C CA . ARG A 1 488 ? -27.702 -12.564 19.702 1.00 94.50 488 ARG A CA 1
ATOM 3722 C C . ARG A 1 488 ? -27.593 -13.222 21.078 1.00 94.50 488 ARG A C 1
ATOM 3724 O O . ARG A 1 488 ? -28.512 -13.072 21.884 1.00 94.50 488 ARG A O 1
ATOM 3731 N N . ARG A 1 489 ? -26.466 -13.878 21.371 1.00 94.44 489 ARG A N 1
ATOM 3732 C CA . ARG A 1 489 ? -26.196 -14.473 22.692 1.00 94.44 489 ARG A CA 1
ATOM 3733 C C . ARG A 1 489 ? -26.104 -13.418 23.794 1.00 94.44 489 ARG A C 1
ATOM 3735 O O . ARG A 1 489 ? -26.754 -13.575 24.821 1.00 94.44 489 ARG A O 1
ATOM 3742 N N . LEU A 1 490 ? -25.383 -12.314 23.568 1.00 94.25 490 LEU A N 1
ATOM 3743 C CA . LEU A 1 490 ? -25.293 -11.218 24.546 1.00 94.25 490 LEU A CA 1
ATOM 3744 C C . LEU A 1 490 ? -26.665 -10.593 24.840 1.00 94.25 490 LEU A C 1
ATOM 3746 O O . LEU A 1 490 ? -26.986 -10.357 26.000 1.00 94.25 490 LEU A O 1
ATOM 3750 N N . ARG A 1 491 ? -27.511 -10.393 23.821 1.00 94.56 491 ARG A N 1
ATOM 3751 C CA . ARG A 1 491 ? -28.891 -9.907 24.009 1.00 94.56 491 ARG A CA 1
ATOM 3752 C C . ARG A 1 491 ? -29.738 -10.871 24.834 1.00 94.56 491 ARG A C 1
ATOM 3754 O O . ARG A 1 491 ? -30.458 -10.423 25.720 1.00 94.56 491 ARG A O 1
ATOM 3761 N N . ALA A 1 492 ? -29.640 -12.172 24.559 1.00 93.44 492 ALA A N 1
ATOM 3762 C CA . ALA A 1 492 ? -30.329 -13.189 25.350 1.00 93.44 492 ALA A CA 1
ATOM 3763 C C . ALA A 1 492 ? -29.859 -13.170 26.813 1.00 93.44 492 ALA A C 1
ATOM 3765 O O . ALA A 1 492 ? -30.691 -13.214 27.716 1.00 93.44 492 ALA A O 1
ATOM 3766 N N . ARG A 1 493 ? -28.549 -13.023 27.049 1.00 94.69 493 ARG A N 1
ATOM 3767 C CA . ARG A 1 493 ? -27.960 -12.911 28.390 1.00 94.69 493 ARG A CA 1
ATOM 3768 C C . ARG A 1 493 ? -28.452 -11.669 29.134 1.00 94.69 493 ARG A C 1
ATOM 3770 O O . ARG A 1 493 ? -28.927 -11.794 30.255 1.00 94.69 493 ARG A O 1
ATOM 3777 N N . VAL A 1 494 ? -28.396 -10.489 28.511 1.00 94.25 494 VAL A N 1
ATOM 3778 C CA . VAL A 1 494 ? -28.860 -9.226 29.120 1.00 94.25 494 VAL A CA 1
ATOM 3779 C C . VAL A 1 494 ? -30.363 -9.266 29.407 1.00 94.25 494 VAL A C 1
ATOM 3781 O O . VAL A 1 494 ? -30.781 -8.863 30.491 1.00 94.25 494 VAL A O 1
ATOM 3784 N N . GLY A 1 495 ? -31.165 -9.796 28.478 1.00 93.88 495 GLY A N 1
ATOM 3785 C CA . GLY A 1 495 ? -32.604 -9.983 28.678 1.00 93.88 495 GLY A CA 1
ATOM 3786 C C . GLY A 1 495 ? -32.904 -10.922 29.846 1.00 93.88 495 GLY A C 1
ATOM 3787 O O . GLY A 1 495 ? -33.638 -10.550 30.756 1.00 93.88 495 GLY A O 1
ATOM 3788 N N . ALA A 1 496 ? -32.262 -12.092 29.887 1.00 94.56 496 ALA A N 1
ATOM 3789 C CA . ALA A 1 496 ? -32.447 -13.049 30.975 1.00 94.56 496 ALA A CA 1
ATOM 3790 C C . ALA A 1 496 ? -31.954 -12.510 32.332 1.00 94.56 496 ALA A C 1
ATOM 3792 O O . ALA A 1 496 ? -32.586 -12.762 33.353 1.00 94.56 496 ALA A O 1
ATOM 3793 N N . ALA A 1 497 ? -30.866 -11.734 32.360 1.00 93.50 497 ALA A N 1
ATOM 3794 C CA . ALA A 1 497 ? -30.381 -11.051 33.561 1.00 93.50 497 ALA A CA 1
ATOM 3795 C C . ALA A 1 497 ? -31.374 -9.996 34.075 1.00 93.50 497 ALA A C 1
ATOM 3797 O O . ALA A 1 497 ? -31.561 -9.838 35.285 1.00 93.50 497 ALA A O 1
ATOM 3798 N N . GLN A 1 498 ? -32.022 -9.261 33.168 1.00 94.50 498 GLN A N 1
ATOM 3799 C CA . GLN A 1 498 ? -33.066 -8.307 33.529 1.00 94.50 498 GLN A CA 1
ATOM 3800 C C . GLN A 1 498 ? -34.316 -9.023 34.058 1.00 94.50 498 GLN A C 1
ATOM 3802 O O . GLN A 1 498 ? -34.794 -8.668 35.134 1.00 94.50 498 GLN A O 1
ATOM 3807 N N . GLU A 1 499 ? -34.788 -10.068 33.374 1.00 94.81 499 GLU A N 1
ATOM 3808 C CA . GLU A 1 499 ? -35.907 -10.896 33.844 1.00 94.81 499 GLU A CA 1
ATOM 3809 C C . GLU A 1 499 ? -35.619 -11.524 35.213 1.00 94.81 499 GLU A C 1
ATOM 3811 O O . GLU A 1 499 ? -36.502 -11.569 36.069 1.00 94.81 499 GLU A O 1
ATOM 3816 N N . LEU A 1 500 ? -34.379 -11.964 35.453 1.00 95.25 500 LEU A N 1
ATOM 3817 C CA . LEU A 1 500 ? -33.929 -12.496 36.738 1.00 95.25 500 LEU A CA 1
ATOM 3818 C C . LEU A 1 500 ? -34.030 -11.450 37.852 1.00 95.25 500 LEU A C 1
ATOM 3820 O O . LEU A 1 500 ? -34.552 -11.745 38.930 1.00 95.25 500 LEU A O 1
ATOM 3824 N N . ARG A 1 501 ? -33.577 -10.219 37.585 1.00 94.62 501 ARG A N 1
ATOM 3825 C CA . ARG A 1 501 ? -33.698 -9.100 38.528 1.00 94.62 501 ARG A CA 1
ATOM 3826 C C . ARG A 1 501 ? -35.159 -8.754 38.786 1.00 94.62 501 ARG A C 1
ATOM 3828 O O . ARG A 1 501 ? -35.548 -8.652 39.945 1.00 94.62 501 ARG A O 1
ATOM 3835 N N . GLU A 1 502 ? -35.980 -8.619 37.752 1.00 94.38 502 GLU A N 1
ATOM 3836 C CA . GLU A 1 502 ? -37.411 -8.327 37.903 1.00 94.38 502 GLU A CA 1
ATOM 3837 C C . GLU A 1 502 ? -38.143 -9.429 38.681 1.00 94.38 502 GLU A C 1
ATOM 3839 O O . GLU A 1 502 ? -38.949 -9.133 39.566 1.00 94.38 502 GLU A O 1
ATOM 3844 N N . ALA A 1 503 ? -37.827 -10.698 38.415 1.00 95.06 503 ALA A N 1
ATOM 3845 C CA . ALA A 1 503 ? -38.394 -11.823 39.145 1.00 95.06 503 ALA A CA 1
ATOM 3846 C C . ALA A 1 503 ? -37.992 -11.799 40.628 1.00 95.06 503 ALA A C 1
ATOM 3848 O O . ALA A 1 503 ? -38.850 -12.011 41.486 1.00 95.06 503 ALA A O 1
ATOM 3849 N N . ALA A 1 504 ? -36.736 -11.461 40.939 1.00 93.38 504 ALA A N 1
ATOM 3850 C CA . ALA A 1 504 ? -36.268 -11.323 42.318 1.00 93.38 504 ALA A CA 1
ATOM 3851 C C . ALA A 1 504 ? -36.999 -10.194 43.067 1.00 93.38 504 ALA A C 1
ATOM 3853 O O . ALA A 1 504 ? -37.356 -10.366 44.230 1.00 93.38 504 ALA A O 1
ATOM 3854 N N . HIS A 1 505 ? -37.293 -9.075 42.394 1.00 93.75 505 HIS A N 1
ATOM 3855 C CA . HIS A 1 505 ? -38.052 -7.962 42.982 1.00 93.75 505 HIS A CA 1
ATOM 3856 C C . HIS A 1 505 ? -39.548 -8.264 43.127 1.00 93.75 505 HIS A C 1
ATOM 3858 O O . HIS A 1 505 ? -40.184 -7.765 44.051 1.00 93.75 505 HIS A O 1
ATOM 3864 N N . SER A 1 506 ? -40.121 -9.075 42.232 1.00 94.12 506 SER A N 1
ATOM 3865 C CA . SER A 1 506 ? -41.553 -9.404 42.261 1.00 94.12 506 SER A CA 1
ATOM 3866 C C . SER A 1 506 ? -41.980 -10.243 43.470 1.00 94.12 506 SER A C 1
ATOM 3868 O O . SER A 1 506 ? -43.175 -10.361 43.725 1.00 94.12 506 SER A O 1
ATOM 3870 N N . ALA A 1 507 ? -41.019 -10.826 44.199 1.00 90.00 507 ALA A N 1
ATOM 3871 C CA . ALA A 1 507 ? -41.246 -11.739 45.319 1.00 90.00 507 ALA A CA 1
ATOM 3872 C C . ALA A 1 507 ? -42.109 -12.978 44.977 1.00 90.00 507 ALA A C 1
ATOM 3874 O O . ALA A 1 507 ? -42.605 -13.659 45.875 1.00 90.00 507 ALA A O 1
ATOM 3875 N N . ASP A 1 508 ? -42.268 -13.308 43.690 1.00 94.12 508 ASP A N 1
ATOM 3876 C CA . ASP A 1 508 ? -42.939 -14.525 43.231 1.00 94.12 508 ASP A CA 1
ATOM 3877 C C . ASP A 1 508 ? -41.922 -15.666 43.070 1.00 94.12 508 ASP A C 1
ATOM 3879 O O . ASP A 1 508 ? -41.067 -15.667 42.177 1.00 94.12 508 ASP A O 1
ATOM 3883 N N . MET A 1 509 ? -42.047 -16.671 43.938 1.00 95.00 509 MET A N 1
ATOM 3884 C CA . MET A 1 509 ? -41.183 -17.850 43.973 1.00 95.00 509 MET A CA 1
ATOM 3885 C C . MET A 1 509 ? -41.173 -18.627 42.644 1.00 95.00 509 MET A C 1
ATOM 3887 O O . MET A 1 509 ? -40.116 -19.102 42.216 1.00 95.00 509 MET A O 1
ATOM 3891 N N . TYR A 1 510 ? -42.319 -18.762 41.968 1.00 95.31 510 TYR A N 1
ATOM 3892 C CA . TYR A 1 510 ? -42.410 -19.523 40.716 1.00 95.31 510 TYR A CA 1
ATOM 3893 C C . TYR A 1 510 ? -41.761 -18.763 39.564 1.00 95.31 510 TYR A C 1
ATOM 3895 O O . TYR A 1 510 ? -40.976 -19.345 38.804 1.00 95.31 510 TYR A O 1
ATOM 3903 N N . ARG A 1 511 ? -42.019 -17.452 39.479 1.00 96.62 511 ARG A N 1
ATOM 3904 C CA . ARG A 1 511 ? -41.390 -16.577 38.483 1.00 96.62 511 ARG A CA 1
ATOM 3905 C C . ARG A 1 511 ? -39.870 -16.553 38.647 1.00 96.62 511 ARG A C 1
ATOM 3907 O O . ARG A 1 511 ? -39.155 -16.666 37.654 1.00 96.62 511 ARG A O 1
ATOM 3914 N N . LEU A 1 512 ? -39.370 -16.487 39.883 1.00 96.75 512 LEU A N 1
ATOM 3915 C CA . LEU A 1 512 ? -37.933 -16.485 40.170 1.00 96.75 512 LEU A CA 1
ATOM 3916 C C . LEU A 1 512 ? -37.251 -17.809 39.797 1.00 96.75 512 LEU A C 1
ATOM 3918 O O . LEU A 1 512 ? -36.191 -17.796 39.173 1.00 96.75 512 LEU A O 1
ATOM 3922 N N . ARG A 1 513 ? -37.868 -18.961 40.089 1.00 96.69 513 ARG A N 1
ATOM 3923 C CA . ARG A 1 513 ? -37.346 -20.277 39.664 1.00 96.69 513 ARG A CA 1
ATOM 3924 C C . ARG A 1 513 ? -37.287 -20.416 38.139 1.00 96.69 513 ARG A C 1
ATOM 3926 O O . ARG A 1 513 ? -36.288 -20.909 37.600 1.00 96.69 513 ARG A O 1
ATOM 3933 N N . ALA A 1 514 ? -38.331 -19.964 37.444 1.00 95.56 514 ALA A N 1
ATOM 3934 C CA . ALA A 1 514 ? -38.358 -19.945 35.984 1.00 95.56 514 ALA A CA 1
ATOM 3935 C C . ALA A 1 514 ? -37.248 -19.039 35.423 1.00 95.56 514 ALA A C 1
ATOM 3937 O O . ALA A 1 514 ? -36.476 -19.480 34.568 1.00 95.56 514 ALA A O 1
ATOM 3938 N N . ALA A 1 515 ? -37.095 -17.831 35.977 1.00 96.19 515 ALA A N 1
ATOM 3939 C CA . ALA A 1 515 ? -36.066 -16.878 35.571 1.00 96.19 515 ALA A CA 1
ATOM 3940 C C . ALA A 1 515 ? -34.641 -17.398 35.826 1.00 96.19 515 ALA A C 1
ATOM 3942 O O . ALA A 1 515 ? -33.790 -17.273 34.953 1.00 96.19 515 ALA A O 1
ATOM 3943 N N . ILE A 1 516 ? -34.376 -18.075 36.953 1.00 96.31 516 ILE A N 1
ATOM 3944 C CA . ILE A 1 516 ? -33.076 -18.728 37.216 1.00 96.31 516 ILE A CA 1
ATOM 3945 C C . ILE A 1 516 ? -32.764 -19.775 36.139 1.00 96.31 516 ILE A C 1
ATOM 3947 O O . ILE A 1 516 ? -31.623 -19.896 35.692 1.00 96.31 516 ILE A O 1
ATOM 3951 N N . THR A 1 517 ? -33.766 -20.541 35.706 1.00 96.12 517 THR A N 1
ATOM 3952 C CA . THR A 1 517 ? -33.584 -21.572 34.674 1.00 96.12 517 THR A CA 1
ATOM 3953 C C . THR A 1 517 ? -33.317 -20.949 33.300 1.00 96.12 517 THR A C 1
ATOM 3955 O O . THR A 1 517 ? -32.434 -21.419 32.579 1.00 96.12 517 THR A O 1
ATOM 3958 N N . ALA A 1 518 ? -34.029 -19.873 32.953 1.00 94.88 518 ALA A N 1
ATOM 3959 C CA . ALA A 1 518 ? -33.796 -19.106 31.729 1.00 94.88 518 ALA A CA 1
ATOM 3960 C C . ALA A 1 518 ? -32.408 -18.438 31.728 1.00 94.88 518 ALA A C 1
ATOM 3962 O O . ALA A 1 518 ? -31.655 -18.590 30.767 1.00 94.88 518 ALA A O 1
ATOM 3963 N N . ALA A 1 519 ? -32.024 -17.804 32.838 1.00 95.19 519 ALA A N 1
ATOM 3964 C CA . ALA A 1 519 ? -30.723 -17.169 33.034 1.00 95.19 519 ALA A CA 1
ATOM 3965 C C . ALA A 1 519 ? -29.556 -18.164 32.930 1.00 95.19 519 ALA A C 1
ATOM 3967 O O . ALA A 1 519 ? -28.546 -17.855 32.300 1.00 95.19 519 ALA A O 1
ATOM 3968 N N . LYS A 1 520 ? -29.710 -19.392 33.449 1.00 95.19 520 LYS A N 1
ATOM 3969 C CA . LYS A 1 520 ? -28.724 -20.472 33.255 1.00 95.19 520 LYS A CA 1
ATOM 3970 C C . LYS A 1 520 ? -28.549 -20.850 31.782 1.00 95.19 520 LYS A C 1
ATOM 3972 O O . LYS A 1 520 ? -27.423 -21.028 31.336 1.00 95.19 520 LYS A O 1
ATOM 3977 N N . ARG A 1 521 ? -29.644 -20.961 31.020 1.00 95.19 521 ARG A N 1
ATOM 3978 C CA . ARG A 1 521 ? -29.587 -21.267 29.575 1.00 95.19 521 ARG A CA 1
ATOM 3979 C C . ARG A 1 521 ? -28.968 -20.132 28.759 1.00 95.19 521 ARG A C 1
ATOM 3981 O O . ARG A 1 521 ? -28.382 -20.397 27.718 1.00 95.19 521 ARG A O 1
ATOM 3988 N N . ALA A 1 522 ? -29.114 -18.894 29.223 1.00 95.50 522 ALA A N 1
ATOM 3989 C CA . ALA A 1 522 ? -28.558 -17.701 28.591 1.00 95.50 522 ALA A CA 1
ATOM 3990 C C . ALA A 1 522 ? -27.144 -17.337 29.088 1.00 95.50 522 ALA A C 1
ATOM 3992 O O . ALA A 1 522 ? -26.645 -16.270 28.738 1.00 95.50 522 ALA A O 1
ATOM 3993 N N . GLU A 1 523 ? -26.511 -18.197 29.899 1.00 95.38 523 GLU A N 1
ATOM 3994 C CA . GLU A 1 523 ? -25.151 -18.005 30.427 1.00 95.38 523 GLU A CA 1
ATOM 3995 C C . GLU A 1 523 ? -24.979 -16.690 31.215 1.00 95.38 523 GLU A C 1
ATOM 3997 O O . GLU A 1 523 ? -23.948 -16.019 31.152 1.00 95.38 523 GLU A O 1
ATOM 4002 N N . VAL A 1 524 ? -26.003 -16.284 31.970 1.00 95.56 524 VAL A N 1
ATOM 4003 C CA . VAL A 1 524 ? -25.913 -15.149 32.904 1.00 95.56 524 VAL A CA 1
ATOM 4004 C C . VAL A 1 524 ? -24.816 -15.411 33.950 1.00 95.56 524 VAL A C 1
ATOM 4006 O O . VAL A 1 524 ? -24.549 -16.560 34.299 1.00 95.56 524 VAL A O 1
ATOM 4009 N N . SER A 1 525 ? -24.139 -14.358 34.426 1.00 95.00 525 SER A N 1
ATOM 4010 C CA . SER A 1 525 ? -23.022 -14.503 35.370 1.00 95.00 525 SER A CA 1
ATOM 4011 C C . SER A 1 525 ? -23.448 -15.207 36.667 1.00 95.00 525 SER A C 1
ATOM 4013 O O . SER A 1 525 ? -24.551 -15.011 37.183 1.00 95.00 525 SER A O 1
ATOM 4015 N N . GLU A 1 526 ? -22.546 -16.014 37.238 1.00 95.00 526 GLU A N 1
ATOM 4016 C CA . GLU A 1 526 ? -22.832 -16.732 38.489 1.00 95.00 526 GLU A CA 1
ATOM 4017 C C . GLU A 1 526 ? -23.068 -15.790 39.677 1.00 95.00 526 GLU A C 1
ATOM 4019 O O . GLU A 1 526 ? -23.787 -16.164 40.596 1.00 95.00 526 GLU A O 1
ATOM 4024 N N . SER A 1 527 ? -22.549 -14.557 39.655 1.00 93.69 527 SER A N 1
ATOM 4025 C CA . SER A 1 527 ? -22.842 -13.557 40.691 1.00 93.69 527 SER A CA 1
ATOM 4026 C C . SER A 1 527 ? -24.319 -13.149 40.703 1.00 93.69 527 SER A C 1
ATOM 4028 O O . SER A 1 527 ? -24.942 -13.118 41.764 1.00 93.69 527 SER A O 1
ATOM 4030 N N . GLU A 1 528 ? -24.911 -12.899 39.533 1.00 93.50 528 GLU A N 1
ATOM 4031 C CA . GLU A 1 528 ? -26.334 -12.560 39.412 1.00 93.50 528 GLU A CA 1
ATOM 4032 C C . GLU A 1 528 ? -27.222 -13.767 39.742 1.00 93.50 528 GLU A C 1
ATOM 4034 O O . GLU A 1 528 ? -28.218 -13.640 40.461 1.00 93.50 528 GLU A O 1
ATOM 4039 N N . LEU A 1 529 ? -26.828 -14.965 39.294 1.00 95.19 529 LEU A N 1
ATOM 4040 C CA . LEU A 1 529 ? -27.508 -16.208 39.664 1.00 95.19 529 LEU A CA 1
ATOM 4041 C C . LEU A 1 529 ? -27.427 -16.485 41.171 1.00 95.19 529 LEU A C 1
ATOM 4043 O O . LEU A 1 529 ? -28.404 -16.970 41.741 1.00 95.19 529 LEU A O 1
ATOM 4047 N N . ALA A 1 530 ? -26.301 -16.191 41.825 1.00 93.38 530 ALA A N 1
ATOM 4048 C CA . ALA A 1 530 ? -26.138 -16.354 43.267 1.00 93.38 530 ALA A CA 1
ATOM 4049 C C . ALA A 1 530 ? -27.092 -15.437 44.041 1.00 93.38 530 ALA A C 1
ATOM 4051 O O . ALA A 1 530 ? -27.813 -15.932 44.910 1.00 93.38 530 ALA A O 1
ATOM 4052 N N . GLY A 1 531 ? -27.180 -14.157 43.659 1.00 93.38 531 GLY A N 1
ATOM 4053 C CA . GLY A 1 531 ? -28.129 -13.213 44.257 1.00 93.38 531 GLY A CA 1
ATOM 4054 C C . GLY A 1 531 ? -29.586 -13.661 44.094 1.00 93.38 531 GLY A C 1
ATOM 4055 O O . GLY A 1 531 ? -30.357 -13.649 45.051 1.00 93.38 531 GLY A O 1
ATOM 4056 N N . ALA A 1 532 ? -29.959 -14.165 42.914 1.00 94.94 532 ALA A N 1
ATOM 4057 C CA . ALA A 1 532 ? -31.300 -14.707 42.684 1.00 94.94 532 ALA A CA 1
ATOM 4058 C C . ALA A 1 532 ? -31.582 -15.995 43.483 1.00 94.94 532 ALA A C 1
ATOM 4060 O O . ALA A 1 532 ? -32.688 -16.177 43.990 1.00 94.94 532 ALA A O 1
ATOM 4061 N N . ARG A 1 533 ? -30.595 -16.892 43.631 1.00 95.69 533 ARG A N 1
ATOM 4062 C CA . ARG A 1 533 ? -30.711 -18.109 44.463 1.00 95.69 533 ARG A CA 1
ATOM 4063 C C . ARG A 1 533 ? -30.824 -17.773 45.949 1.00 95.69 533 ARG A C 1
ATOM 4065 O O . ARG A 1 533 ? -31.484 -18.495 46.688 1.00 95.69 533 ARG A O 1
ATOM 4072 N N . GLU A 1 534 ? -30.151 -16.726 46.407 1.00 94.50 534 GLU A N 1
ATOM 4073 C CA . GLU A 1 534 ? -30.282 -16.225 47.774 1.00 94.50 534 GLU A CA 1
ATOM 4074 C C . GLU A 1 534 ? -31.661 -15.605 48.009 1.00 94.50 534 GLU A C 1
ATOM 4076 O O . GLU A 1 534 ? -32.340 -16.006 48.949 1.00 94.50 534 GLU A O 1
ATOM 4081 N N . ALA A 1 535 ? -32.142 -14.759 47.091 1.00 94.06 535 ALA A N 1
ATOM 4082 C CA . ALA A 1 535 ? -33.507 -14.233 47.140 1.00 94.06 535 ALA A CA 1
ATOM 4083 C C . ALA A 1 535 ? -34.561 -15.356 47.160 1.00 94.06 535 ALA A C 1
ATOM 4085 O O . ALA A 1 535 ? -35.505 -15.303 47.947 1.00 94.06 535 ALA A O 1
ATOM 4086 N N . LEU A 1 536 ? -34.373 -16.409 46.354 1.00 95.56 536 LEU A N 1
ATOM 4087 C CA . LEU A 1 536 ? -35.255 -17.577 46.357 1.00 95.56 536 LEU A CA 1
ATOM 4088 C C . LEU A 1 536 ? -35.247 -18.296 47.713 1.00 95.56 536 LEU A C 1
ATOM 4090 O O . LEU A 1 536 ? -36.318 -18.601 48.231 1.00 95.56 536 LEU A O 1
ATOM 4094 N N . ARG A 1 537 ? -34.066 -18.520 48.307 1.00 94.12 537 ARG A N 1
ATOM 4095 C CA . ARG A 1 537 ? -33.936 -19.127 49.644 1.00 94.12 537 ARG A CA 1
ATOM 4096 C C . ARG A 1 537 ? -34.630 -18.290 50.718 1.00 94.12 537 ARG A C 1
ATOM 4098 O O . ARG A 1 537 ? -35.317 -18.851 51.565 1.00 94.12 537 ARG A O 1
ATOM 4105 N N . CYS A 1 538 ? -34.506 -16.963 50.660 1.00 93.12 538 CYS A N 1
ATOM 4106 C CA . CYS A 1 538 ? -35.217 -16.065 51.571 1.00 93.12 538 CYS A CA 1
ATOM 4107 C C . CYS A 1 538 ? -36.741 -16.192 51.421 1.00 93.12 538 CYS A C 1
ATOM 4109 O O . CYS A 1 538 ? -37.439 -16.292 52.426 1.00 93.12 538 CYS A O 1
ATOM 4111 N N . LEU A 1 539 ? -37.265 -16.243 50.190 1.00 94.19 539 LEU A N 1
ATOM 4112 C CA . LEU A 1 539 ? -38.705 -16.412 49.940 1.00 94.19 539 LEU A CA 1
ATOM 4113 C C . LEU A 1 539 ? -39.229 -17.782 50.396 1.00 94.19 539 LEU A C 1
ATOM 4115 O O . LEU A 1 539 ? -40.322 -17.862 50.955 1.00 94.19 539 LEU A O 1
ATOM 4119 N N . GLU A 1 540 ? -38.461 -18.853 50.185 1.00 94.75 540 GLU A N 1
ATOM 4120 C CA . GLU A 1 540 ? -38.795 -20.198 50.674 1.00 94.75 540 GLU A CA 1
ATOM 4121 C C . GLU A 1 540 ? -38.866 -20.219 52.205 1.00 94.75 540 GLU A C 1
ATOM 4123 O O . GLU A 1 540 ? -39.864 -20.669 52.771 1.00 94.75 540 GLU A O 1
ATOM 4128 N N . LEU A 1 541 ? -37.870 -19.627 52.871 1.00 93.44 541 LEU A N 1
ATOM 4129 C CA . LEU A 1 541 ? -37.825 -19.532 54.327 1.00 93.44 541 LEU A CA 1
ATOM 4130 C C . LEU A 1 541 ? -38.973 -18.666 54.875 1.00 93.44 541 LEU A C 1
ATOM 4132 O O . LEU A 1 541 ? -39.615 -19.043 55.853 1.00 93.44 541 LEU A O 1
ATOM 4136 N N . GLN A 1 542 ? -39.326 -17.561 54.209 1.00 93.94 542 GLN A N 1
ATOM 4137 C CA . GLN A 1 542 ? -40.524 -16.778 54.544 1.00 93.94 542 GLN A CA 1
ATOM 4138 C C . GLN A 1 542 ? -41.814 -17.601 54.410 1.00 93.94 542 GLN A C 1
ATOM 4140 O O . GLN A 1 542 ? -42.689 -17.523 55.275 1.00 93.94 542 GLN A O 1
ATOM 4145 N N . ALA A 1 543 ? -41.951 -18.401 53.349 1.00 93.25 543 ALA A N 1
ATOM 4146 C CA . ALA A 1 543 ? -43.122 -19.249 53.134 1.00 93.25 543 ALA A CA 1
ATOM 4147 C C . ALA A 1 543 ? -43.228 -20.388 54.164 1.00 93.25 543 ALA A C 1
ATOM 4149 O O . ALA A 1 543 ? -44.339 -20.754 54.560 1.00 93.25 543 ALA A O 1
ATOM 4150 N N . ASP A 1 544 ? -42.101 -20.950 54.602 1.00 92.94 544 ASP A N 1
ATOM 4151 C CA . ASP A 1 544 ? -42.056 -21.934 55.687 1.00 92.94 544 ASP A CA 1
ATOM 4152 C C . ASP A 1 544 ? -42.440 -21.296 57.026 1.00 92.94 544 ASP A C 1
ATOM 4154 O O . ASP A 1 544 ? -43.311 -21.817 57.724 1.00 92.94 544 ASP A O 1
ATOM 4158 N N . VAL A 1 545 ? -41.888 -20.124 57.360 1.00 94.31 545 VAL A N 1
ATOM 4159 C CA . VAL A 1 545 ? -42.231 -19.438 58.614 1.00 94.31 545 VAL A CA 1
ATOM 4160 C C . VAL A 1 545 ? -43.697 -19.000 58.643 1.00 94.31 545 VAL A C 1
ATOM 4162 O O . VAL A 1 545 ? -44.338 -19.136 59.682 1.00 94.31 545 VAL A O 1
ATOM 4165 N N . ARG A 1 546 ? -44.281 -18.548 57.524 1.00 93.38 546 ARG A N 1
ATOM 4166 C CA . ARG A 1 546 ? -45.730 -18.258 57.449 1.00 93.38 546 ARG A CA 1
ATOM 4167 C C . ARG A 1 546 ? -46.572 -19.477 57.813 1.00 93.38 546 ARG A C 1
ATOM 4169 O O . ARG A 1 546 ? -47.459 -19.365 58.657 1.00 93.38 546 ARG A O 1
ATOM 4176 N N . ARG A 1 547 ? -46.247 -20.641 57.240 1.00 93.94 547 ARG A N 1
ATOM 4177 C CA . ARG A 1 547 ? -46.916 -21.910 57.566 1.00 93.94 547 ARG A CA 1
ATOM 4178 C C . ARG A 1 547 ? -46.738 -22.279 59.041 1.00 93.94 547 ARG A C 1
ATOM 4180 O O . ARG A 1 547 ? -47.704 -22.692 59.677 1.00 93.94 547 ARG A O 1
ATOM 4187 N N . SER A 1 548 ? -45.550 -22.067 59.608 1.00 94.19 548 SER A N 1
ATOM 4188 C CA . SER A 1 548 ? -45.282 -22.303 61.035 1.00 94.19 548 SER A CA 1
ATOM 4189 C C . SER A 1 548 ? -46.048 -21.344 61.955 1.00 94.19 548 SER A C 1
ATOM 4191 O O . SER A 1 548 ? -46.583 -21.782 62.971 1.00 94.19 548 SER A O 1
ATOM 4193 N N . ILE A 1 549 ? -46.177 -20.061 61.594 1.00 93.56 549 ILE A N 1
ATOM 4194 C CA . ILE A 1 549 ? -47.006 -19.088 62.327 1.00 93.56 549 ILE A CA 1
ATOM 4195 C C . ILE A 1 549 ? -48.476 -19.517 62.286 1.00 93.56 549 ILE A C 1
ATOM 4197 O O . ILE A 1 549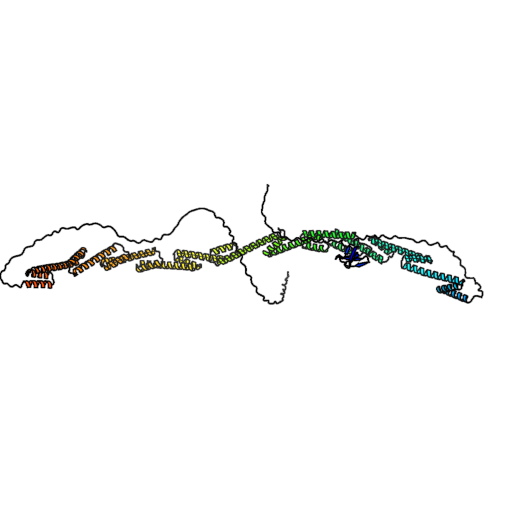 ? -49.128 -19.537 63.327 1.00 93.56 549 ILE A O 1
ATOM 4201 N N . GLU A 1 550 ? -49.005 -19.887 61.118 1.00 93.75 550 GLU A N 1
ATOM 4202 C CA . GLU A 1 550 ? -50.387 -20.369 60.984 1.00 93.75 550 GLU A CA 1
ATOM 4203 C C . GLU A 1 550 ? -50.632 -21.644 61.812 1.00 93.75 550 GLU A C 1
ATOM 4205 O O . GLU A 1 550 ? -51.637 -21.740 62.526 1.00 93.75 550 GLU A O 1
ATOM 4210 N N . ALA A 1 551 ? -49.687 -22.589 61.798 1.00 93.06 551 ALA A N 1
ATOM 4211 C CA . ALA A 1 551 ? -49.729 -23.795 62.625 1.00 93.06 551 ALA A CA 1
ATOM 4212 C C . ALA A 1 551 ? -49.687 -23.473 64.133 1.00 93.06 551 ALA A C 1
ATOM 4214 O O . ALA A 1 551 ? -50.466 -24.023 64.910 1.00 93.06 551 ALA A O 1
ATOM 4215 N N . ALA A 1 552 ? -48.840 -22.535 64.564 1.00 93.06 552 ALA A N 1
ATOM 4216 C CA . ALA A 1 552 ? -48.754 -22.125 65.966 1.00 93.06 552 ALA A CA 1
ATOM 4217 C C . ALA A 1 552 ? -50.020 -21.383 66.437 1.00 93.06 552 ALA A C 1
ATOM 4219 O O . ALA A 1 552 ? -50.518 -21.628 67.539 1.00 93.06 552 ALA A O 1
ATOM 4220 N N . VAL A 1 553 ? -50.592 -20.518 65.589 1.00 91.75 553 VAL A N 1
ATOM 4221 C CA . VAL A 1 553 ? -51.856 -19.816 65.874 1.00 91.75 553 VAL A CA 1
ATOM 4222 C C . VAL A 1 553 ? -53.017 -20.805 65.997 1.00 91.75 553 VAL A C 1
ATOM 4224 O O . VAL A 1 553 ? -53.837 -20.666 66.906 1.00 91.75 553 VAL A O 1
ATOM 4227 N N . THR A 1 554 ? -53.090 -21.809 65.118 1.00 92.56 554 THR A N 1
ATOM 4228 C CA . THR A 1 554 ? -54.139 -22.843 65.168 1.00 92.56 554 THR A CA 1
ATOM 4229 C C . THR A 1 554 ? -53.986 -23.767 66.376 1.00 92.56 554 THR A C 1
ATOM 4231 O O . THR A 1 554 ? -54.987 -24.066 67.030 1.00 92.56 554 THR A O 1
ATOM 4234 N N . ALA A 1 555 ? -52.755 -24.140 66.738 1.00 92.62 555 ALA A N 1
ATOM 4235 C CA . ALA A 1 555 ? -52.458 -24.921 67.940 1.00 92.62 555 ALA A CA 1
ATOM 4236 C C . ALA A 1 555 ? -52.648 -24.137 69.256 1.00 92.62 555 ALA A C 1
ATOM 4238 O O . ALA A 1 555 ? -52.753 -24.749 70.317 1.00 92.62 555 ALA A O 1
ATOM 4239 N N . LYS A 1 556 ? -52.717 -22.797 69.196 1.00 91.94 556 LYS A N 1
ATOM 4240 C CA . LYS A 1 556 ? -52.755 -21.883 70.356 1.00 91.94 556 LYS A CA 1
ATOM 4241 C C . LYS A 1 556 ? -51.554 -22.038 71.302 1.00 91.94 556 LYS A C 1
ATOM 4243 O O . LYS A 1 556 ? -51.667 -21.748 72.492 1.00 91.94 556 LYS A O 1
ATOM 4248 N N . ASP A 1 557 ? -50.410 -22.463 70.776 1.00 90.69 557 ASP A N 1
ATOM 4249 C CA . ASP A 1 557 ? -49.173 -22.598 71.542 1.00 90.69 557 ASP A CA 1
ATOM 4250 C C . ASP A 1 557 ? -48.425 -21.255 71.569 1.00 90.69 557 ASP A C 1
ATOM 4252 O O . ASP A 1 557 ? -47.968 -20.743 70.544 1.00 90.69 557 ASP A O 1
ATOM 4256 N N . VAL A 1 558 ? -48.334 -20.666 72.763 1.00 88.50 558 VAL A N 1
ATOM 4257 C CA . VAL A 1 558 ? -47.738 -19.343 73.001 1.00 88.50 558 VAL A CA 1
ATOM 4258 C C . VAL A 1 558 ? -46.230 -19.352 72.736 1.00 88.50 558 VAL A C 1
ATOM 4260 O O . VAL A 1 558 ? -45.704 -18.390 72.171 1.00 88.50 558 VAL A O 1
ATOM 4263 N N . GLU A 1 559 ? -45.534 -20.429 73.100 1.00 91.06 559 GLU A N 1
ATOM 4264 C CA . GLU A 1 559 ? -44.076 -20.514 72.982 1.00 91.06 559 GLU A CA 1
ATOM 4265 C C . GLU A 1 559 ? -43.655 -20.817 71.543 1.00 91.06 559 GLU A C 1
ATOM 4267 O O . GLU A 1 559 ? -42.756 -20.156 71.006 1.00 91.06 559 GLU A O 1
ATOM 4272 N N . LEU A 1 560 ? -44.370 -21.720 70.859 1.00 92.50 560 LEU A N 1
ATOM 4273 C CA . LEU A 1 560 ? -44.170 -21.923 69.420 1.00 92.50 560 LEU A CA 1
ATOM 4274 C C . LEU A 1 560 ? -44.453 -20.642 68.631 1.00 92.50 560 LEU A C 1
ATOM 4276 O O . LEU A 1 560 ? -43.672 -20.297 67.743 1.00 92.50 560 LEU A O 1
ATOM 4280 N N . LEU A 1 561 ? -45.517 -19.903 68.963 1.00 93.75 561 LEU A N 1
ATOM 4281 C CA . LEU A 1 561 ? -45.846 -18.659 68.265 1.00 93.75 561 LEU A CA 1
ATOM 4282 C C . LEU A 1 561 ? -44.787 -17.571 68.498 1.00 93.75 561 LEU A C 1
ATOM 4284 O O . LEU A 1 561 ? -44.426 -16.875 67.548 1.00 93.75 561 LEU A O 1
ATOM 4288 N N . ARG A 1 562 ? -44.238 -17.443 69.717 1.00 92.75 562 ARG A N 1
ATOM 4289 C CA . ARG A 1 562 ? -43.103 -16.541 70.005 1.00 92.75 562 ARG A CA 1
ATOM 4290 C C . ARG A 1 562 ? -41.885 -16.874 69.157 1.00 92.75 562 ARG A C 1
ATOM 4292 O O . ARG A 1 562 ? -41.326 -15.975 68.529 1.00 92.75 562 ARG A O 1
ATOM 4299 N N . ARG A 1 563 ? -41.510 -18.154 69.107 1.00 93.56 563 ARG A N 1
ATOM 4300 C CA . ARG A 1 563 ? -40.372 -18.614 68.307 1.00 93.56 563 ARG A CA 1
ATOM 4301 C C . ARG A 1 563 ? -40.590 -18.345 66.817 1.00 93.56 563 ARG A C 1
ATOM 4303 O O . ARG A 1 563 ? -39.737 -17.731 66.191 1.00 93.56 563 ARG A O 1
ATOM 4310 N N . CYS A 1 564 ? -41.766 -18.683 66.284 1.00 95.06 564 CYS A N 1
ATOM 4311 C CA . CYS A 1 564 ? -42.102 -18.437 64.878 1.00 95.06 564 CYS A CA 1
ATOM 4312 C C . CYS A 1 564 ? -42.130 -16.938 64.524 1.00 95.06 564 CYS A C 1
ATOM 4314 O O . CYS A 1 564 ? -41.785 -16.562 63.407 1.00 95.06 564 CYS A O 1
ATOM 4316 N N . ILE A 1 565 ? -42.527 -16.065 65.459 1.00 92.88 565 ILE A N 1
ATOM 4317 C CA . ILE A 1 565 ? -42.463 -14.606 65.280 1.00 92.88 565 ILE A CA 1
ATOM 4318 C C . ILE A 1 565 ? -41.012 -14.133 65.162 1.00 92.88 565 ILE A C 1
ATOM 4320 O O . ILE A 1 565 ? -40.724 -13.277 64.326 1.00 92.88 565 ILE A O 1
ATOM 4324 N N . GLU A 1 566 ? -40.110 -14.661 65.987 1.00 92.69 566 GLU A N 1
ATOM 4325 C CA . GLU A 1 566 ? -38.696 -14.285 65.958 1.00 92.69 566 GLU A CA 1
ATOM 4326 C C . GLU A 1 566 ? -38.000 -14.813 64.699 1.00 92.69 566 GLU A C 1
ATOM 4328 O O . GLU A 1 566 ? -37.378 -14.031 63.976 1.00 92.69 566 GLU A O 1
ATOM 4333 N N . ASP A 1 567 ? -38.225 -16.086 64.362 1.00 92.19 567 ASP A N 1
ATOM 4334 C CA . ASP A 1 567 ? -37.780 -16.689 63.100 1.00 92.19 567 ASP A CA 1
ATOM 4335 C C . ASP A 1 567 ? -38.327 -15.888 61.903 1.00 92.19 567 ASP A C 1
ATOM 4337 O O . ASP A 1 567 ? -37.627 -15.648 60.922 1.00 92.19 567 ASP A O 1
ATOM 4341 N N . GLY A 1 568 ? -39.555 -15.372 62.011 1.00 92.81 568 GLY A N 1
ATOM 4342 C CA . GLY A 1 568 ? -40.186 -14.534 60.995 1.00 92.81 568 GLY A CA 1
ATOM 4343 C C . GLY A 1 568 ? -39.533 -13.172 60.804 1.00 92.81 568 GLY A C 1
ATOM 4344 O O . GLY A 1 568 ? -39.414 -12.702 59.671 1.00 92.81 568 GLY A O 1
ATOM 4345 N N . LYS A 1 569 ? -39.065 -12.542 61.885 1.00 92.69 569 LYS A N 1
ATOM 4346 C CA . LYS A 1 569 ? -38.278 -11.304 61.787 1.00 92.69 569 LYS A CA 1
ATOM 4347 C C . LYS A 1 569 ? -36.926 -11.566 61.131 1.00 92.69 569 LYS A C 1
ATOM 4349 O O . LYS A 1 569 ? -36.524 -10.782 60.276 1.00 92.69 569 LYS A O 1
ATOM 4354 N N . GLN A 1 570 ? -36.257 -12.662 61.496 1.00 91.38 570 GLN A N 1
ATOM 4355 C CA . GLN A 1 570 ? -34.970 -13.052 60.905 1.00 91.38 570 GLN A CA 1
ATOM 4356 C C . GLN A 1 570 ? -35.108 -13.401 59.415 1.00 91.38 570 GLN A C 1
ATOM 4358 O O . GLN A 1 570 ? -34.256 -13.027 58.615 1.00 91.38 570 GLN A O 1
ATOM 4363 N N . ALA A 1 571 ? -36.224 -14.025 59.028 1.00 92.44 571 ALA A N 1
ATOM 4364 C CA . ALA A 1 571 ? -36.595 -14.319 57.643 1.00 92.44 571 ALA A CA 1
ATOM 4365 C C . ALA A 1 571 ? -36.922 -13.078 56.790 1.00 92.44 571 ALA A C 1
ATOM 4367 O O . ALA A 1 571 ? -37.100 -13.184 55.574 1.00 92.44 571 ALA A O 1
ATOM 4368 N N . GLY A 1 572 ? -37.086 -11.910 57.416 1.00 92.56 572 GLY A N 1
ATOM 4369 C CA . GLY A 1 572 ? -37.534 -10.695 56.742 1.00 92.56 572 GLY A CA 1
ATOM 4370 C C . GLY A 1 572 ? -39.012 -10.715 56.339 1.00 92.56 572 GLY A C 1
ATOM 4371 O O . GLY A 1 572 ? -39.368 -10.097 55.335 1.00 92.56 572 GLY A O 1
ATOM 4372 N N . LEU A 1 573 ? -39.884 -11.411 57.085 1.00 93.31 573 LEU A N 1
ATOM 4373 C CA . LEU A 1 573 ? -41.332 -11.329 56.856 1.00 93.31 573 LEU A CA 1
ATOM 4374 C C . LEU A 1 573 ? -41.833 -9.886 56.976 1.00 93.31 573 LEU A C 1
ATOM 4376 O O . LEU A 1 573 ? -41.290 -9.059 57.714 1.00 93.31 573 LEU A O 1
ATOM 4380 N N . ASN A 1 574 ? -42.922 -9.586 56.264 1.00 92.81 574 ASN A N 1
ATOM 4381 C CA . ASN A 1 574 ? -43.518 -8.257 56.289 1.00 92.81 574 ASN A CA 1
ATOM 4382 C C . ASN A 1 574 ? -43.907 -7.881 57.730 1.00 92.81 574 ASN A C 1
ATOM 4384 O O . ASN A 1 574 ? -44.579 -8.644 58.429 1.00 92.81 574 ASN A O 1
ATOM 4388 N N . ARG A 1 575 ? -43.543 -6.664 58.159 1.00 91.00 575 ARG A N 1
ATOM 4389 C CA . ARG A 1 575 ? -43.872 -6.114 59.486 1.00 91.00 575 ARG A CA 1
ATOM 4390 C C . ARG A 1 575 ? -45.356 -6.246 59.828 1.00 91.00 575 ARG A C 1
ATOM 4392 O O . ARG A 1 575 ? -45.687 -6.456 60.989 1.00 91.00 575 ARG A O 1
ATOM 4399 N N . GLN A 1 576 ? -46.245 -6.161 58.835 1.00 92.81 576 GLN A N 1
ATOM 4400 C CA . GLN A 1 576 ? -47.682 -6.345 59.049 1.00 92.81 576 GLN A CA 1
ATOM 4401 C C . GLN A 1 576 ? -48.051 -7.779 59.457 1.00 92.81 576 GLN A C 1
ATOM 4403 O O . GLN A 1 576 ? -48.912 -7.961 60.314 1.00 92.81 576 GLN A O 1
ATOM 4408 N N . GLU A 1 577 ? -47.414 -8.794 58.871 1.00 92.94 577 GLU A N 1
ATOM 4409 C CA . GLU A 1 577 ? -47.663 -10.207 59.194 1.00 92.94 577 GLU A CA 1
ATOM 4410 C C . GLU A 1 577 ? -47.145 -10.529 60.596 1.00 92.94 577 GLU A C 1
ATOM 4412 O O . GLU A 1 577 ? -47.871 -11.101 61.411 1.00 92.94 577 GLU A O 1
ATOM 4417 N N . VAL A 1 578 ? -45.943 -10.045 60.916 1.00 93.44 578 VAL A N 1
ATOM 4418 C CA . VAL A 1 578 ? -45.357 -10.146 62.259 1.00 93.44 578 VAL A CA 1
ATOM 4419 C C . VAL A 1 578 ? -46.242 -9.445 63.296 1.00 93.44 578 VAL A C 1
ATOM 4421 O O . VAL A 1 578 ? -46.536 -10.024 64.340 1.00 93.44 578 VAL A O 1
ATOM 4424 N N . ALA A 1 579 ? -46.746 -8.242 63.002 1.00 89.88 579 ALA A N 1
ATOM 4425 C CA . ALA A 1 579 ? -47.649 -7.514 63.895 1.00 89.88 579 ALA A CA 1
ATOM 4426 C C . ALA A 1 579 ? -48.991 -8.241 64.102 1.00 89.88 579 ALA A C 1
ATOM 4428 O O . ALA A 1 579 ? -49.520 -8.264 65.215 1.00 89.88 579 ALA A O 1
ATOM 4429 N N . ARG A 1 580 ? -49.543 -8.878 63.057 1.00 91.69 580 ARG A N 1
ATOM 4430 C CA . ARG A 1 580 ? -50.747 -9.722 63.182 1.00 91.69 580 ARG A CA 1
ATOM 4431 C C . ARG A 1 580 ? -50.486 -10.915 64.101 1.00 91.69 580 ARG A C 1
ATOM 4433 O O . ARG A 1 580 ? -51.285 -11.153 65.006 1.00 91.69 580 ARG A O 1
ATOM 4440 N N . ALA A 1 581 ? -49.366 -11.615 63.919 1.00 91.75 581 ALA A N 1
ATOM 4441 C CA . ALA A 1 581 ? -48.969 -12.734 64.773 1.00 91.75 581 ALA A CA 1
ATOM 4442 C C . ALA A 1 581 ? -48.744 -12.294 66.233 1.00 91.75 581 ALA A C 1
ATOM 4444 O O . ALA A 1 581 ? -49.253 -12.931 67.153 1.00 91.75 581 ALA A O 1
ATOM 4445 N N . GLN A 1 582 ? -48.086 -11.151 66.459 1.00 91.44 582 GLN A N 1
ATOM 4446 C CA . GLN A 1 582 ? -47.912 -10.554 67.791 1.00 91.44 582 GLN A CA 1
ATOM 4447 C C . GLN A 1 582 ? -49.246 -10.191 68.450 1.00 91.44 582 GLN A C 1
ATOM 4449 O O . GLN A 1 582 ? -49.435 -10.443 69.638 1.00 91.44 582 GLN A O 1
ATOM 4454 N N . LYS A 1 583 ? -50.205 -9.656 67.688 1.00 89.38 583 LYS A N 1
ATOM 4455 C CA . LYS A 1 583 ? -51.556 -9.380 68.195 1.00 89.38 583 LYS A CA 1
ATOM 4456 C C . LYS A 1 583 ? -52.283 -10.669 68.594 1.00 89.38 583 LYS A C 1
ATOM 4458 O O . LYS A 1 583 ? -53.006 -10.676 69.587 1.00 89.38 583 LYS A O 1
ATOM 4463 N N . HIS A 1 584 ? -52.098 -11.761 67.849 1.00 90.31 584 HIS A N 1
ATOM 4464 C CA . HIS A 1 584 ? -52.611 -13.078 68.242 1.00 90.31 584 HIS A CA 1
ATOM 4465 C C . HIS A 1 584 ? -51.938 -13.602 69.514 1.00 90.31 584 HIS A C 1
ATOM 4467 O O . HIS A 1 584 ? -52.637 -14.081 70.405 1.00 90.31 584 HIS A O 1
ATOM 4473 N N . LEU A 1 585 ? -50.619 -13.441 69.638 1.00 88.75 585 LEU A N 1
ATOM 4474 C CA . LEU A 1 585 ? -49.868 -13.805 70.837 1.00 88.75 585 LEU A CA 1
ATOM 4475 C C . LEU A 1 585 ? -50.364 -13.041 72.075 1.00 88.75 585 LEU A C 1
ATOM 4477 O O . LEU A 1 585 ? -50.607 -13.654 73.111 1.00 88.75 585 LEU A O 1
ATOM 4481 N N . GLN A 1 586 ? -50.582 -11.727 71.954 1.00 84.00 586 GLN A N 1
ATOM 4482 C CA . GLN A 1 586 ? -51.143 -10.900 73.028 1.00 84.00 586 GLN A CA 1
ATOM 4483 C C . GLN A 1 586 ? -52.528 -11.394 73.455 1.00 84.00 586 GLN A C 1
ATOM 4485 O O . GLN A 1 586 ? -52.771 -11.575 74.643 1.00 84.00 586 GLN A O 1
ATOM 4490 N N . LYS A 1 587 ? -53.419 -11.691 72.499 1.00 85.69 587 LYS A N 1
ATOM 4491 C CA . LYS A 1 587 ? -54.753 -12.235 72.805 1.00 85.69 587 LYS A CA 1
ATOM 4492 C C . LYS A 1 587 ? -54.688 -13.572 73.550 1.00 85.69 587 LYS A C 1
ATOM 4494 O O . LYS A 1 587 ? -55.467 -13.789 74.474 1.00 85.69 587 LYS A O 1
ATOM 4499 N N . LEU A 1 588 ? -53.781 -14.467 73.151 1.00 85.38 588 LEU A N 1
ATOM 4500 C CA . LEU A 1 588 ? -53.606 -15.761 73.816 1.00 85.38 588 LEU A CA 1
ATOM 4501 C C . LEU A 1 588 ? -53.051 -15.582 75.236 1.00 85.38 588 LEU A C 1
ATOM 4503 O O . LEU A 1 588 ? -53.618 -16.153 76.168 1.00 85.38 588 LEU A O 1
ATOM 4507 N N . GLY A 1 589 ? -52.037 -14.728 75.412 1.00 78.44 589 GLY A N 1
ATOM 4508 C CA . GLY A 1 589 ? -51.456 -14.415 76.722 1.00 78.44 589 GLY A CA 1
ATOM 4509 C C . GLY A 1 589 ? -52.448 -13.760 77.689 1.00 78.44 589 GLY A C 1
ATOM 4510 O O . GLY A 1 589 ? -52.541 -14.169 78.842 1.00 78.44 589 GLY A O 1
ATOM 4511 N N . GLN A 1 590 ? -53.271 -12.820 77.214 1.00 79.62 590 GLN A N 1
ATOM 4512 C CA . GLN A 1 590 ? -54.323 -12.192 78.027 1.00 79.62 590 GLN A CA 1
ATOM 4513 C C . GLN A 1 590 ? -55.342 -13.221 78.557 1.00 79.62 590 GLN A C 1
ATOM 4515 O O . GLN A 1 590 ? -55.825 -13.096 79.678 1.00 79.62 590 GLN A O 1
ATOM 4520 N N . SER A 1 591 ? -55.638 -14.279 77.790 1.00 80.25 591 SER A N 1
ATOM 4521 C CA . SER A 1 591 ? -56.620 -15.306 78.179 1.00 80.25 591 SER A CA 1
ATOM 4522 C C . SER A 1 591 ? -56.117 -16.337 79.202 1.00 80.25 591 SER A C 1
ATOM 4524 O O . SER A 1 591 ? -56.925 -16.952 79.906 1.00 80.25 591 SER A O 1
ATOM 4526 N N . SER A 1 592 ? -54.803 -16.579 79.271 1.00 81.50 592 SER A N 1
ATOM 4527 C CA . SER A 1 592 ? -54.207 -17.470 80.276 1.00 81.50 592 SER A CA 1
ATOM 4528 C C . SER A 1 592 ? -53.928 -16.712 81.566 1.00 81.50 592 SER A C 1
ATOM 4530 O O . SER A 1 592 ? -54.358 -17.143 82.633 1.00 81.50 592 SER A O 1
ATOM 4532 N N . VAL A 1 593 ? -53.308 -15.536 81.457 1.00 82.75 593 VAL A N 1
ATOM 4533 C CA . VAL A 1 593 ? -52.937 -14.728 82.620 1.00 82.75 593 VAL A CA 1
ATOM 4534 C C . VAL A 1 593 ? -54.169 -14.138 83.311 1.00 82.75 593 VAL A C 1
ATOM 4536 O O . VAL A 1 593 ? -54.217 -14.099 84.537 1.00 82.75 593 VAL A O 1
ATOM 4539 N N . GLY A 1 594 ? -55.225 -13.794 82.562 1.00 82.06 594 GLY A N 1
ATOM 4540 C CA . GLY A 1 594 ? -56.509 -13.400 83.149 1.00 82.06 594 GLY A CA 1
ATOM 4541 C C . GLY A 1 594 ? -57.160 -14.505 83.990 1.00 82.06 594 GLY A C 1
ATOM 4542 O O . GLY A 1 594 ? -57.745 -14.217 85.031 1.00 82.06 594 GLY A O 1
ATOM 4543 N N . ARG A 1 595 ? -57.006 -15.783 83.603 1.00 83.31 595 ARG A N 1
ATOM 4544 C CA . ARG A 1 595 ? -57.498 -16.920 84.403 1.00 83.31 595 ARG A CA 1
ATOM 4545 C C . ARG A 1 595 ? -56.705 -17.098 85.696 1.00 83.31 595 ARG A C 1
ATOM 4547 O O . ARG A 1 595 ? -57.315 -17.273 86.745 1.00 83.31 595 ARG A O 1
ATOM 4554 N N . GLU A 1 596 ? -55.378 -17.007 85.635 1.00 84.81 596 GLU A N 1
ATOM 4555 C CA . GLU A 1 596 ? -54.517 -17.095 86.824 1.00 84.81 596 GLU A CA 1
ATOM 4556 C C . GLU A 1 596 ? -54.746 -15.926 87.793 1.00 84.81 596 GLU A C 1
ATOM 4558 O O . GLU A 1 596 ? -54.776 -16.124 89.008 1.00 84.81 596 GLU A O 1
ATOM 4563 N N . LEU A 1 597 ? -54.965 -14.717 87.266 1.00 86.44 597 LEU A N 1
ATOM 4564 C CA . LEU A 1 597 ? -55.298 -13.536 88.062 1.00 86.44 597 LEU A CA 1
ATOM 4565 C C . LEU A 1 597 ? -56.659 -13.680 88.753 1.00 86.44 597 LEU A C 1
ATOM 4567 O O . LEU A 1 597 ? -56.768 -13.385 89.943 1.00 86.44 597 LEU A O 1
ATOM 4571 N N . ALA A 1 598 ? -57.677 -14.164 88.035 1.00 84.12 598 ALA A N 1
ATOM 4572 C CA . ALA A 1 598 ? -59.000 -14.423 88.599 1.00 84.12 598 ALA A CA 1
ATOM 4573 C C . ALA A 1 598 ? -58.955 -15.499 89.698 1.00 84.12 598 ALA A C 1
ATOM 4575 O O . ALA A 1 598 ? -59.568 -15.329 90.752 1.00 84.12 598 ALA A O 1
ATOM 4576 N N . GLU A 1 599 ? -58.185 -16.572 89.494 1.00 87.44 599 GLU A N 1
ATOM 4577 C CA . GLU A 1 599 ? -57.993 -17.612 90.510 1.00 87.44 599 GLU A CA 1
ATOM 4578 C C . GLU A 1 599 ? -57.268 -17.059 91.749 1.00 87.44 599 GLU A C 1
ATOM 4580 O O . GLU A 1 599 ? -57.701 -17.294 92.876 1.00 87.44 599 GLU A O 1
ATOM 4585 N N . ALA A 1 600 ? -56.208 -16.265 91.564 1.00 87.75 600 ALA A N 1
ATOM 4586 C CA . ALA A 1 600 ? -55.467 -15.663 92.673 1.00 87.75 600 ALA A CA 1
ATOM 4587 C C . ALA A 1 600 ? -56.294 -14.625 93.456 1.00 87.75 600 ALA A C 1
ATOM 4589 O O . ALA A 1 600 ? -56.159 -14.509 94.677 1.00 87.75 600 ALA A O 1
ATOM 4590 N N . LEU A 1 601 ? -57.180 -13.890 92.775 1.00 87.00 601 LEU A N 1
ATOM 4591 C CA . LEU A 1 601 ? -58.166 -13.007 93.407 1.00 87.00 601 LEU A CA 1
ATOM 4592 C C . LEU A 1 601 ? -59.134 -13.794 94.297 1.00 87.00 601 LEU A C 1
ATOM 4594 O O . LEU A 1 601 ? -59.492 -13.328 95.379 1.00 87.00 601 LEU A O 1
ATOM 4598 N N . GLN A 1 602 ? -59.531 -14.990 93.856 1.00 88.12 602 GLN A N 1
ATOM 4599 C CA . GLN A 1 602 ? -60.460 -15.848 94.581 1.00 88.12 602 GLN A CA 1
ATOM 4600 C C . GLN A 1 602 ? -59.817 -16.522 95.801 1.00 88.12 602 GLN A C 1
ATOM 4602 O O . GLN A 1 602 ? -60.477 -16.657 96.831 1.00 88.12 602 GLN A O 1
ATOM 4607 N N . THR A 1 603 ? -58.542 -16.923 95.724 1.00 89.00 603 THR A N 1
ATOM 4608 C CA . THR A 1 603 ? -57.853 -17.562 96.859 1.00 89.00 603 THR A CA 1
ATOM 4609 C C . THR A 1 603 ? -57.507 -16.586 97.981 1.00 89.00 603 THR A C 1
ATOM 4611 O O . THR A 1 603 ? -57.395 -17.006 99.131 1.00 89.00 603 THR A O 1
ATOM 4614 N N . GLY A 1 604 ? -57.330 -15.294 97.675 1.00 85.38 604 GLY A N 1
ATOM 4615 C CA . GLY A 1 604 ? -56.988 -14.274 98.672 1.00 85.38 604 GLY A CA 1
ATOM 4616 C C . GLY A 1 604 ? -55.590 -14.438 99.284 1.00 85.38 604 GLY A C 1
ATOM 4617 O O . GLY A 1 604 ? -55.315 -13.877 100.342 1.00 85.38 604 GLY A O 1
ATOM 4618 N N . ASP A 1 605 ? -54.707 -15.200 98.637 1.00 89.44 605 ASP A N 1
ATOM 4619 C CA . ASP A 1 605 ? -53.304 -15.321 99.035 1.00 89.44 605 ASP A CA 1
ATOM 4620 C C . ASP A 1 605 ? -52.508 -14.140 98.467 1.00 89.44 605 ASP A C 1
ATOM 4622 O O . ASP A 1 605 ? -52.340 -14.011 97.252 1.00 89.44 605 ASP A O 1
ATOM 4626 N N . ALA A 1 606 ? -51.989 -13.288 99.352 1.00 88.31 606 ALA A N 1
ATOM 4627 C CA . ALA A 1 606 ? -51.224 -12.103 98.981 1.00 88.31 606 ALA A CA 1
ATOM 4628 C C . ALA A 1 606 ? -49.992 -12.430 98.114 1.00 88.31 606 ALA A C 1
ATOM 4630 O O . ALA A 1 606 ? -49.653 -11.666 97.207 1.00 88.31 606 ALA A O 1
ATOM 4631 N N . VAL A 1 607 ? -49.314 -13.562 98.339 1.00 90.19 607 VAL A N 1
ATOM 4632 C CA . VAL A 1 607 ? -48.108 -13.915 97.570 1.00 90.19 607 VAL A CA 1
ATOM 4633 C C . VAL A 1 607 ? -48.486 -14.326 96.150 1.00 90.19 607 VAL A C 1
ATOM 4635 O O . VAL A 1 607 ? -47.917 -13.805 95.184 1.00 90.19 607 VAL A O 1
ATOM 4638 N N . ARG A 1 608 ? -49.486 -15.204 96.017 1.00 90.19 608 ARG A N 1
ATOM 4639 C CA . ARG A 1 608 ? -49.988 -15.670 94.718 1.00 90.19 608 ARG A CA 1
ATOM 4640 C C . ARG A 1 608 ? -50.625 -14.532 93.918 1.00 90.19 608 ARG A C 1
ATOM 4642 O O . ARG A 1 608 ? -50.352 -14.406 92.726 1.00 90.19 608 ARG A O 1
ATOM 4649 N N . LEU A 1 609 ? -51.388 -13.654 94.574 1.00 91.44 609 LEU A N 1
ATOM 4650 C CA . LEU A 1 609 ? -52.008 -12.482 93.951 1.00 91.44 609 LEU A CA 1
ATOM 4651 C C . LEU A 1 609 ? -50.968 -11.478 93.444 1.00 91.44 609 LEU A C 1
ATOM 4653 O O . LEU A 1 609 ? -51.109 -10.963 92.337 1.00 91.44 609 LEU A O 1
ATOM 4657 N N . ARG A 1 610 ? -49.882 -11.246 94.193 1.00 91.38 610 ARG A N 1
ATOM 4658 C CA . ARG A 1 610 ? -48.778 -10.379 93.750 1.00 91.38 610 ARG A CA 1
ATOM 4659 C C . ARG A 1 610 ? -48.061 -10.946 92.522 1.00 91.38 610 ARG A C 1
ATOM 4661 O O . ARG A 1 610 ? -47.731 -10.185 91.614 1.00 91.38 610 ARG A O 1
ATOM 4668 N N . ALA A 1 611 ? -47.819 -12.257 92.489 1.00 88.00 611 ALA A N 1
ATOM 4669 C CA . ALA A 1 611 ? -47.201 -12.919 91.340 1.00 88.00 611 ALA A CA 1
ATOM 4670 C C . ALA A 1 611 ? -48.107 -12.851 90.098 1.00 88.00 611 ALA A C 1
ATOM 4672 O O . ALA A 1 611 ? -47.648 -12.437 89.034 1.00 88.00 611 ALA A O 1
ATOM 4673 N N . ALA A 1 612 ? -49.398 -13.160 90.253 1.00 89.25 612 ALA A N 1
ATOM 4674 C CA . ALA A 1 612 ? -50.370 -13.114 89.164 1.00 89.25 612 ALA A CA 1
ATOM 4675 C C . ALA A 1 612 ? -50.608 -11.684 88.643 1.00 89.25 612 ALA A C 1
ATOM 4677 O O . ALA A 1 612 ? -50.659 -11.473 87.434 1.00 89.25 612 ALA A O 1
ATOM 4678 N N . ALA A 1 613 ? -50.685 -10.677 89.522 1.00 86.81 613 ALA A N 1
ATOM 4679 C CA . ALA A 1 613 ? -50.855 -9.277 89.122 1.00 86.81 613 ALA A CA 1
ATOM 4680 C C . ALA A 1 613 ? -49.635 -8.734 88.358 1.00 86.81 613 ALA A C 1
ATOM 4682 O O . ALA A 1 613 ? -49.795 -7.992 87.386 1.00 86.81 613 ALA A O 1
ATOM 4683 N N . ARG A 1 614 ? -48.415 -9.134 88.748 1.00 85.94 614 ARG A N 1
ATOM 4684 C CA . ARG A 1 614 ? -47.193 -8.822 87.987 1.00 85.94 614 ARG A CA 1
ATOM 4685 C C . ARG A 1 614 ? -47.196 -9.507 86.627 1.00 85.94 614 ARG A C 1
ATOM 4687 O O . ARG A 1 614 ? -47.039 -8.816 85.631 1.00 85.94 614 ARG A O 1
ATOM 4694 N N . ALA A 1 615 ? -47.494 -10.807 86.574 1.00 84.12 615 ALA A N 1
ATOM 4695 C CA . ALA A 1 615 ? -47.608 -11.536 85.312 1.00 84.12 615 ALA A CA 1
ATOM 4696 C C . ALA A 1 615 ? -48.658 -10.910 84.374 1.00 84.12 615 ALA A C 1
ATOM 4698 O O . ALA A 1 615 ? -48.416 -10.798 83.174 1.00 84.12 615 ALA A O 1
ATOM 4699 N N . ALA A 1 616 ? -49.794 -10.444 84.909 1.00 84.62 616 ALA A N 1
ATOM 4700 C CA . ALA A 1 616 ? -50.826 -9.735 84.147 1.00 84.62 616 ALA A CA 1
ATOM 4701 C C . ALA A 1 616 ? -50.328 -8.393 83.603 1.00 84.62 616 ALA A C 1
ATOM 4703 O O . ALA A 1 616 ? -50.537 -8.088 82.428 1.00 84.62 616 ALA A O 1
ATOM 4704 N N . THR A 1 617 ? -49.615 -7.627 84.429 1.00 84.44 617 THR A N 1
ATOM 4705 C CA . THR A 1 617 ? -49.020 -6.345 84.026 1.00 84.44 617 THR A CA 1
ATOM 4706 C C . THR A 1 617 ? -47.951 -6.552 82.945 1.00 84.44 617 THR A C 1
ATOM 4708 O O . THR A 1 617 ? -47.968 -5.865 81.925 1.00 84.44 617 THR A O 1
ATOM 4711 N N . ASP A 1 618 ? -47.085 -7.555 83.108 1.00 79.25 618 ASP A N 1
ATOM 4712 C CA . ASP A 1 618 ? -46.031 -7.918 82.150 1.00 79.25 618 ASP A CA 1
ATOM 4713 C C . ASP A 1 618 ? -46.612 -8.464 80.832 1.00 79.25 618 ASP A C 1
ATOM 4715 O O . ASP A 1 618 ? -46.066 -8.230 79.753 1.00 79.25 618 ASP A O 1
ATOM 4719 N N . ALA A 1 619 ? -47.766 -9.138 80.891 1.00 75.31 619 ALA A N 1
ATOM 4720 C CA . ALA A 1 619 ? -48.536 -9.560 79.720 1.00 75.31 619 ALA A CA 1
ATOM 4721 C C . ALA A 1 619 ? -49.301 -8.404 79.039 1.00 75.31 619 ALA A C 1
ATOM 4723 O O . ALA A 1 619 ? -50.007 -8.629 78.051 1.00 75.31 619 ALA A O 1
ATOM 4724 N N . GLY A 1 620 ? -49.169 -7.172 79.543 1.00 77.25 620 GLY A N 1
ATOM 4725 C CA . GLY A 1 620 ? -49.819 -5.982 79.001 1.00 77.25 620 GLY A CA 1
ATOM 4726 C C . GLY A 1 620 ? -51.325 -5.936 79.257 1.00 77.25 620 GLY A C 1
ATOM 4727 O O . GLY A 1 620 ? -52.044 -5.267 78.511 1.00 77.25 620 GLY A O 1
ATOM 4728 N N . MET A 1 621 ? -51.827 -6.655 80.266 1.00 80.19 621 MET A N 1
ATOM 4729 C CA . MET A 1 621 ? -53.201 -6.477 80.727 1.00 80.19 621 MET A CA 1
ATOM 4730 C C . MET A 1 621 ? -53.295 -5.148 81.474 1.00 80.19 621 MET A C 1
ATOM 4732 O O . MET A 1 621 ? -52.635 -4.932 82.487 1.00 80.19 621 MET A O 1
ATOM 4736 N N . THR A 1 622 ? -54.131 -4.254 80.964 1.00 77.38 622 THR A N 1
ATOM 4737 C CA . THR A 1 622 ? -54.496 -2.998 81.617 1.00 77.38 622 THR A CA 1
ATOM 4738 C C . THR A 1 622 ? -56.009 -2.982 81.791 1.00 77.38 622 THR A C 1
ATOM 4740 O O . THR A 1 622 ? -56.746 -3.453 80.925 1.00 77.38 622 THR A O 1
ATOM 4743 N N . GLY A 1 623 ? -56.489 -2.495 82.933 1.00 81.38 623 GLY A N 1
ATOM 4744 C CA . GLY A 1 623 ? -57.921 -2.413 83.209 1.00 81.38 623 GLY A CA 1
ATOM 4745 C C . GLY A 1 623 ? -58.289 -2.744 84.648 1.00 81.38 623 GLY A C 1
ATOM 4746 O O . GLY A 1 623 ? -57.441 -3.081 85.478 1.00 81.38 623 GLY A O 1
ATOM 4747 N N . ALA A 1 624 ? -59.592 -2.663 84.910 1.00 81.44 624 ALA A N 1
ATOM 4748 C CA . ALA A 1 624 ? -60.173 -2.758 86.245 1.00 81.44 624 ALA A CA 1
ATOM 4749 C C . ALA A 1 624 ? -59.806 -4.055 86.986 1.00 81.44 624 ALA A C 1
ATOM 4751 O O . ALA A 1 624 ? -59.715 -4.047 88.208 1.00 81.44 624 ALA A O 1
ATOM 4752 N N . GLU A 1 625 ? -59.561 -5.160 86.276 1.00 82.44 625 GLU A N 1
ATOM 4753 C CA . GLU A 1 625 ? -59.217 -6.453 86.883 1.00 82.44 625 GLU A CA 1
ATOM 4754 C C . GLU A 1 625 ? -57.832 -6.439 87.551 1.00 82.44 625 GLU A C 1
ATOM 4756 O O . GLU A 1 625 ? -57.684 -6.890 88.688 1.00 82.44 625 GLU A O 1
ATOM 4761 N N . VAL A 1 626 ? -56.824 -5.857 86.889 1.00 87.50 626 VAL A N 1
ATOM 4762 C CA . VAL A 1 626 ? -55.462 -5.732 87.440 1.00 87.50 626 VAL A CA 1
ATOM 4763 C C . VAL A 1 626 ? -55.442 -4.712 88.579 1.00 87.50 626 VAL A C 1
ATOM 4765 O O . VAL A 1 626 ? -54.829 -4.954 89.618 1.00 87.50 626 VAL A O 1
ATOM 4768 N N . GLU A 1 627 ? -56.166 -3.599 88.436 1.00 86.56 627 GLU A N 1
ATOM 4769 C CA . GLU A 1 627 ? -56.315 -2.603 89.506 1.00 86.56 627 GLU A CA 1
ATOM 4770 C C . GLU A 1 627 ? -57.024 -3.179 90.739 1.00 86.56 627 GLU A C 1
ATOM 4772 O O . GLU A 1 627 ? -56.579 -2.949 91.866 1.00 86.56 627 GLU A O 1
ATOM 4777 N N . SER A 1 628 ? -58.067 -3.991 90.532 1.00 86.19 628 SER A N 1
ATOM 4778 C CA . SER A 1 628 ? -58.775 -4.697 91.608 1.00 86.19 628 SER A CA 1
ATOM 4779 C C . SER A 1 628 ? -57.851 -5.673 92.339 1.00 86.19 628 SER A C 1
ATOM 4781 O O . SER A 1 628 ? -57.865 -5.721 93.569 1.00 86.19 628 SER A O 1
ATOM 4783 N N . ALA A 1 629 ? -56.988 -6.394 91.614 1.00 88.00 629 ALA A N 1
ATOM 4784 C CA . ALA A 1 629 ? -55.973 -7.265 92.210 1.00 88.00 629 ALA A CA 1
ATOM 4785 C C . ALA A 1 629 ? -54.954 -6.493 93.060 1.00 88.00 629 ALA A C 1
ATOM 4787 O O . ALA A 1 629 ? -54.671 -6.894 94.191 1.00 88.00 629 ALA A O 1
ATOM 4788 N N . TRP A 1 630 ? -54.451 -5.353 92.578 1.00 89.44 630 TRP A N 1
ATOM 4789 C CA . TRP A 1 630 ? -53.537 -4.506 93.354 1.00 89.44 630 TRP A CA 1
ATOM 4790 C C . TRP A 1 630 ? -54.205 -3.841 94.563 1.00 89.44 630 TRP A C 1
ATOM 4792 O O . TRP A 1 630 ? -53.556 -3.646 95.594 1.00 89.44 630 TRP A O 1
ATOM 4802 N N . HIS A 1 631 ? -55.484 -3.473 94.467 1.00 89.38 631 HIS A N 1
ATOM 4803 C CA . HIS A 1 631 ? -56.247 -2.971 95.611 1.00 89.38 631 HIS A CA 1
ATOM 4804 C C . HIS A 1 631 ? -56.408 -4.062 96.672 1.00 89.38 631 HIS A C 1
ATOM 4806 O O . HIS A 1 631 ? -56.056 -3.859 97.834 1.00 89.38 631 HIS A O 1
ATOM 4812 N N . ARG A 1 632 ? -56.841 -5.255 96.251 1.00 89.25 632 ARG A N 1
ATOM 4813 C CA . ARG A 1 632 ? -57.033 -6.397 97.145 1.00 89.25 632 ARG A CA 1
ATOM 4814 C C . ARG A 1 632 ? -55.733 -6.842 97.814 1.00 89.25 632 ARG A C 1
ATOM 4816 O O . ARG A 1 632 ? -55.739 -7.177 98.994 1.00 89.25 632 ARG A O 1
ATOM 4823 N N . LEU A 1 633 ? -54.611 -6.800 97.096 1.00 90.94 633 LEU A N 1
ATOM 4824 C CA . LEU A 1 633 ? -53.297 -7.078 97.671 1.00 90.94 633 LEU A CA 1
ATOM 4825 C C . LEU A 1 633 ? -52.938 -6.086 98.788 1.00 90.94 633 LEU A C 1
ATOM 4827 O O . LEU A 1 633 ? -52.498 -6.515 99.851 1.00 90.94 633 LEU A O 1
ATOM 4831 N N . ARG A 1 634 ? -53.168 -4.781 98.575 1.00 90.81 634 ARG A N 1
ATOM 4832 C CA . ARG A 1 634 ? -52.909 -3.743 99.589 1.00 90.81 634 ARG A CA 1
ATOM 4833 C C . ARG A 1 634 ? -53.751 -3.935 100.850 1.00 90.81 634 ARG A C 1
ATOM 4835 O O . ARG A 1 634 ? -53.231 -3.748 101.945 1.00 90.81 634 ARG A O 1
ATOM 4842 N N . GLU A 1 635 ? -55.011 -4.344 100.706 1.00 87.88 635 GLU A N 1
ATOM 4843 C CA . GLU A 1 635 ? -55.874 -4.701 101.845 1.00 87.88 635 GLU A CA 1
ATOM 4844 C C . GLU A 1 635 ? -55.340 -5.912 102.624 1.00 87.88 635 GLU A C 1
ATOM 4846 O O . GLU A 1 635 ? -55.305 -5.913 103.851 1.00 87.88 635 GLU A O 1
ATOM 4851 N N . LEU A 1 636 ? -54.906 -6.965 101.927 1.00 89.06 636 LEU A N 1
ATOM 4852 C CA . LEU A 1 636 ? -54.381 -8.166 102.583 1.00 89.06 636 LEU A CA 1
ATOM 4853 C C . LEU A 1 636 ? -53.055 -7.886 103.303 1.00 89.06 636 LEU A C 1
ATOM 4855 O O . LEU A 1 636 ? -52.839 -8.367 104.419 1.00 89.06 636 LEU A O 1
ATOM 4859 N N . GLU A 1 637 ? -52.181 -7.087 102.692 1.00 90.44 637 GLU A N 1
ATOM 4860 C CA . GLU A 1 637 ? -50.923 -6.650 103.298 1.00 90.44 637 GLU A CA 1
ATOM 4861 C C . GLU A 1 637 ? -51.168 -5.774 104.532 1.00 90.44 637 GLU A C 1
ATOM 4863 O O . GLU A 1 637 ? -50.562 -6.026 105.578 1.00 90.44 637 GLU A O 1
ATOM 4868 N N . SER A 1 638 ? -52.093 -4.808 104.456 1.00 88.62 638 SER A N 1
ATOM 4869 C CA . SER A 1 638 ? -52.433 -3.957 105.603 1.00 88.62 638 SER A CA 1
ATOM 4870 C C . SER A 1 638 ? -53.002 -4.777 106.763 1.00 88.62 638 SER A C 1
ATOM 4872 O O . SER A 1 638 ? -52.553 -4.610 107.899 1.00 88.62 638 SER A O 1
ATOM 4874 N N . HIS A 1 639 ? -53.894 -5.737 106.493 1.00 89.81 639 HIS A N 1
ATOM 4875 C CA . HIS A 1 639 ? -54.406 -6.655 107.512 1.00 89.81 639 HIS A CA 1
ATOM 4876 C C . HIS A 1 639 ? -53.294 -7.504 108.142 1.00 89.81 639 HIS A C 1
ATOM 4878 O O . HIS A 1 639 ? -53.262 -7.665 109.362 1.00 89.81 639 HIS A O 1
ATOM 4884 N N . SER A 1 640 ? -52.360 -8.031 107.343 1.00 89.44 640 SER A N 1
ATOM 4885 C CA . SER A 1 640 ? -51.241 -8.824 107.871 1.00 89.44 640 SER A CA 1
ATOM 4886 C C . SER A 1 640 ? -50.324 -8.009 108.791 1.00 89.44 640 SER A C 1
ATOM 4888 O O . SER A 1 640 ? -49.920 -8.495 109.848 1.00 89.44 640 SER A O 1
ATOM 4890 N N . TRP A 1 641 ? -50.062 -6.747 108.439 1.00 89.62 641 TRP A N 1
ATOM 4891 C CA . TRP A 1 641 ? -49.263 -5.838 109.256 1.00 89.62 641 TRP A CA 1
ATOM 4892 C C . TRP A 1 641 ? -49.972 -5.486 110.568 1.00 89.62 641 TRP A C 1
ATOM 4894 O O . TRP A 1 641 ? -49.352 -5.518 111.630 1.00 89.62 641 TRP A O 1
ATOM 4904 N N . LEU A 1 642 ? -51.282 -5.220 110.517 1.00 91.06 642 LEU A N 1
ATOM 4905 C CA . LEU A 1 642 ? -52.091 -4.955 111.710 1.00 91.06 642 LEU A CA 1
ATOM 4906 C C . LEU A 1 642 ? -52.129 -6.158 112.658 1.00 91.06 642 LEU A C 1
ATOM 4908 O O . LEU A 1 642 ? -51.992 -5.967 113.864 1.00 91.06 642 LEU A O 1
ATOM 4912 N N . ARG A 1 643 ? -52.236 -7.387 112.132 1.00 89.00 643 ARG A N 1
ATOM 4913 C CA . ARG A 1 643 ? -52.106 -8.617 112.936 1.00 89.00 643 ARG A CA 1
ATOM 4914 C C . ARG A 1 643 ? -50.754 -8.697 113.622 1.00 89.00 643 ARG A C 1
ATOM 4916 O O . ARG A 1 643 ? -50.698 -8.899 114.826 1.00 89.00 643 ARG A O 1
ATOM 4923 N N . GLN A 1 644 ? -49.674 -8.454 112.884 1.00 89.75 644 GLN A N 1
ATOM 4924 C CA . GLN A 1 644 ? -48.328 -8.489 113.447 1.00 89.75 644 GLN A CA 1
ATOM 4925 C C . GLN A 1 644 ? -48.127 -7.431 114.548 1.00 89.75 644 GLN A C 1
ATOM 4927 O O . GLN A 1 644 ? -47.472 -7.705 115.555 1.00 89.75 644 GLN A O 1
ATOM 4932 N N . GLN A 1 645 ? -48.704 -6.233 114.390 1.00 90.44 645 GLN A N 1
ATOM 4933 C CA . GLN A 1 645 ? -48.704 -5.201 115.435 1.00 90.44 645 GLN A CA 1
ATOM 4934 C C . GLN A 1 645 ? -49.529 -5.618 116.657 1.00 90.44 645 GLN A C 1
ATOM 4936 O O . GLN A 1 645 ? -49.078 -5.426 117.787 1.00 90.44 645 GLN A O 1
ATOM 4941 N N . LEU A 1 646 ? -50.707 -6.209 116.439 1.00 91.44 646 LEU A N 1
ATOM 4942 C CA . LEU A 1 646 ? -51.576 -6.720 117.498 1.00 91.44 646 LEU A CA 1
ATOM 4943 C C . LEU A 1 646 ? -50.880 -7.835 118.293 1.00 91.44 646 LEU A C 1
ATOM 4945 O O . LEU A 1 646 ? -50.814 -7.753 119.517 1.00 91.44 646 LEU A O 1
ATOM 4949 N N . ASP A 1 647 ? -50.288 -8.815 117.609 1.00 90.00 647 ASP A N 1
ATOM 4950 C CA . ASP A 1 647 ? -49.539 -9.924 118.209 1.00 90.00 647 ASP A CA 1
ATOM 4951 C C . ASP A 1 647 ? -48.302 -9.426 118.967 1.00 90.00 647 ASP A C 1
ATOM 4953 O O . ASP A 1 647 ? -48.029 -9.858 120.089 1.00 90.00 647 ASP A O 1
ATOM 4957 N N . GLY A 1 648 ? -47.574 -8.460 118.398 1.00 90.44 648 GLY A N 1
ATOM 4958 C CA . GLY A 1 648 ? -46.442 -7.817 119.066 1.00 90.44 648 GLY A CA 1
ATOM 4959 C C . GLY A 1 648 ? -46.856 -7.060 120.331 1.00 90.44 648 GLY A C 1
ATOM 4960 O O . GLY A 1 648 ? -46.144 -7.092 121.340 1.00 90.44 648 GLY A O 1
ATOM 4961 N N . ALA A 1 649 ? -48.019 -6.408 120.311 1.00 90.88 649 ALA A N 1
ATOM 4962 C CA . ALA A 1 649 ? -48.562 -5.741 121.485 1.00 90.88 649 ALA A CA 1
ATOM 4963 C C . ALA A 1 649 ? -49.046 -6.748 122.541 1.00 90.88 649 ALA A C 1
ATOM 4965 O O . ALA A 1 649 ? -48.729 -6.574 123.719 1.00 90.88 649 ALA A O 1
ATOM 4966 N N . LEU A 1 650 ? -49.704 -7.838 122.134 1.00 90.44 650 LEU A N 1
ATOM 4967 C CA . LEU A 1 650 ? -50.079 -8.945 123.021 1.00 90.44 650 LEU A CA 1
ATOM 4968 C C . LEU A 1 650 ? -48.861 -9.560 123.720 1.00 90.44 650 LEU A C 1
ATOM 4970 O O . LEU A 1 650 ? -48.887 -9.751 124.936 1.00 90.44 650 LEU A O 1
ATOM 4974 N N . ALA A 1 651 ? -47.775 -9.799 122.981 1.00 90.06 651 ALA A N 1
ATOM 4975 C CA . ALA A 1 651 ? -46.540 -10.366 123.520 1.00 90.06 651 ALA A CA 1
ATOM 4976 C C . ALA A 1 651 ? -45.856 -9.449 124.551 1.00 90.06 651 ALA A C 1
ATOM 4978 O O . ALA A 1 651 ? -45.253 -9.934 125.508 1.00 90.06 651 ALA A O 1
ATOM 4979 N N . SER A 1 652 ? -45.961 -8.126 124.379 1.00 90.44 652 SER A N 1
ATOM 4980 C CA . SER A 1 652 ? -45.347 -7.149 125.289 1.00 90.44 652 SER A CA 1
ATOM 4981 C C . SER A 1 652 ? -46.004 -7.064 126.672 1.00 90.44 652 SER A C 1
ATOM 4983 O O . SER A 1 652 ? -45.364 -6.577 127.601 1.00 90.44 652 SER A O 1
ATOM 4985 N N . ASN A 1 653 ? -47.250 -7.536 126.829 1.00 88.81 653 ASN A N 1
ATOM 4986 C CA . ASN A 1 653 ? -48.063 -7.367 128.046 1.00 88.81 653 ASN A CA 1
ATOM 4987 C C . ASN A 1 653 ? -48.173 -5.906 128.545 1.00 88.81 653 ASN A C 1
ATOM 4989 O O . ASN A 1 653 ? -48.452 -5.669 129.721 1.00 88.81 653 ASN A O 1
ATOM 4993 N N . ASP A 1 654 ? -47.981 -4.925 127.661 1.00 91.50 654 ASP A N 1
ATOM 4994 C CA . ASP A 1 654 ? -48.171 -3.502 127.944 1.00 91.50 654 ASP A CA 1
ATOM 4995 C C . ASP A 1 654 ? -49.595 -3.084 127.549 1.00 91.50 654 ASP A C 1
ATOM 4997 O O . ASP A 1 654 ? -49.964 -3.098 126.370 1.00 91.50 654 ASP A O 1
ATOM 5001 N N . ALA A 1 655 ? -50.402 -2.709 128.545 1.00 90.44 655 ALA A N 1
ATOM 5002 C CA . ALA A 1 655 ? -51.799 -2.332 128.351 1.00 90.44 655 ALA A CA 1
ATOM 5003 C C . ALA A 1 655 ? -51.958 -1.128 127.405 1.00 90.44 655 ALA A C 1
ATOM 5005 O O . ALA A 1 655 ? -52.860 -1.121 126.565 1.00 90.44 655 ALA A O 1
ATOM 5006 N N . VAL A 1 656 ? -51.064 -0.134 127.475 1.00 91.88 656 VAL A N 1
ATOM 5007 C CA . VAL A 1 656 ? -51.160 1.079 126.644 1.00 91.88 656 VAL A CA 1
ATOM 5008 C C . VAL A 1 656 ? -50.857 0.741 125.186 1.00 91.88 656 VAL A C 1
ATOM 5010 O O . VAL A 1 656 ? -51.591 1.143 124.277 1.00 91.88 656 VAL A O 1
ATOM 5013 N N . ARG A 1 657 ? -49.809 -0.057 124.957 1.00 92.50 657 ARG A N 1
ATOM 5014 C CA . ARG A 1 657 ? -49.417 -0.504 123.615 1.00 92.50 657 ARG A CA 1
ATOM 5015 C C . ARG A 1 657 ? -50.478 -1.403 122.981 1.00 92.50 657 ARG A C 1
ATOM 5017 O O . ARG A 1 657 ? -50.786 -1.235 121.801 1.00 92.50 657 ARG A O 1
ATOM 5024 N N . LEU A 1 658 ? -51.072 -2.309 123.758 1.00 93.75 658 LEU A N 1
ATOM 5025 C CA . LEU A 1 658 ? -52.155 -3.178 123.297 1.00 93.75 658 LEU A CA 1
ATOM 5026 C C . LEU A 1 658 ? -53.424 -2.390 122.961 1.00 93.75 658 LEU A C 1
ATOM 5028 O O . LEU A 1 658 ? -54.032 -2.635 121.922 1.00 93.75 658 LEU A O 1
ATOM 5032 N N . GLN A 1 659 ? -53.790 -1.393 123.767 1.00 93.31 659 GLN A N 1
ATOM 5033 C CA . GLN A 1 659 ? -54.935 -0.532 123.473 1.00 93.31 659 GLN A CA 1
ATOM 5034 C C . GLN A 1 659 ? -54.736 0.279 122.182 1.00 93.31 659 GLN A C 1
ATOM 5036 O O . GLN A 1 659 ? -55.670 0.410 121.387 1.00 93.31 659 GLN A O 1
ATOM 5041 N N . ALA A 1 660 ? -53.529 0.804 121.948 1.00 91.25 660 ALA A N 1
ATOM 5042 C CA . ALA A 1 660 ? -53.197 1.499 120.706 1.00 91.25 660 ALA A CA 1
ATOM 5043 C C . ALA A 1 660 ? -53.259 0.556 119.490 1.00 91.25 660 ALA A C 1
ATOM 5045 O O . ALA A 1 660 ? -53.864 0.913 118.477 1.00 91.25 660 ALA A O 1
ATOM 5046 N N . ALA A 1 661 ? -52.713 -0.659 119.613 1.00 91.94 661 ALA A N 1
ATOM 5047 C CA . ALA A 1 661 ? -52.754 -1.669 118.555 1.00 91.94 661 ALA A CA 1
ATOM 5048 C C . ALA A 1 661 ? -54.189 -2.125 118.235 1.00 91.94 661 ALA A C 1
ATOM 5050 O O . ALA A 1 661 ? -54.537 -2.246 117.064 1.00 91.94 661 ALA A O 1
ATOM 5051 N N . ILE A 1 662 ? -55.052 -2.297 119.245 1.00 91.62 662 ILE A N 1
ATOM 5052 C CA . ILE A 1 662 ? -56.478 -2.619 119.054 1.00 91.62 662 ILE A CA 1
ATOM 5053 C C . ILE A 1 662 ? -57.190 -1.504 118.285 1.00 91.62 662 ILE A C 1
ATOM 5055 O O . ILE A 1 662 ? -57.883 -1.794 117.316 1.00 91.62 662 ILE A O 1
ATOM 5059 N N . LYS A 1 663 ? -56.987 -0.231 118.656 1.00 91.62 663 LYS A N 1
ATOM 5060 C CA . LYS A 1 663 ? -57.597 0.906 117.939 1.00 91.62 663 LYS A CA 1
ATOM 5061 C C . LYS A 1 663 ? -57.131 0.984 116.485 1.00 91.62 663 LYS A C 1
ATOM 5063 O O . LYS A 1 663 ? -57.932 1.257 115.596 1.00 91.62 663 LYS A O 1
ATOM 5068 N N . GLN A 1 664 ? -55.845 0.743 116.233 1.00 90.88 664 GLN A N 1
ATOM 5069 C CA . GLN A 1 664 ? -55.304 0.719 114.873 1.00 90.88 664 GLN A CA 1
ATOM 5070 C C . GLN A 1 664 ? -55.865 -0.453 114.059 1.00 90.88 664 GLN A C 1
ATOM 5072 O O . GLN A 1 664 ? -56.242 -0.264 112.906 1.00 90.88 664 GLN A O 1
ATOM 5077 N N . ALA A 1 665 ? -55.976 -1.638 114.661 1.00 90.44 665 ALA A N 1
ATOM 5078 C CA . ALA A 1 665 ? -56.576 -2.808 114.030 1.00 90.44 665 ALA A CA 1
ATOM 5079 C C . ALA A 1 665 ? -58.080 -2.617 113.746 1.00 90.44 665 ALA A C 1
ATOM 5081 O O . ALA A 1 665 ? -58.545 -3.012 112.681 1.00 90.44 665 ALA A O 1
ATOM 5082 N N . GLU A 1 666 ? -58.826 -1.951 114.633 1.00 91.19 666 GLU A N 1
ATOM 5083 C CA . GLU A 1 666 ? -60.234 -1.579 114.416 1.00 91.19 666 GLU A CA 1
ATOM 5084 C C . GLU A 1 666 ? -60.408 -0.605 113.251 1.00 91.19 666 GLU A C 1
ATOM 5086 O O . GLU A 1 666 ? -61.223 -0.847 112.361 1.00 91.19 666 GLU A O 1
ATOM 5091 N N . LEU A 1 667 ? -59.624 0.479 113.232 1.00 89.31 667 LEU A N 1
ATOM 5092 C CA . LEU A 1 667 ? -59.654 1.455 112.139 1.00 89.31 667 LEU A CA 1
ATOM 5093 C C . LEU A 1 667 ? -59.239 0.830 110.803 1.00 89.31 667 LEU A C 1
ATOM 5095 O O . LEU A 1 667 ? -59.742 1.226 109.755 1.00 89.31 667 LEU A O 1
ATOM 5099 N N . GLY A 1 668 ? -58.345 -0.157 110.845 1.00 86.94 668 GLY A N 1
ATOM 5100 C CA . GLY A 1 668 ? -57.908 -0.915 109.681 1.00 86.94 668 GLY A CA 1
ATOM 5101 C C . GLY A 1 668 ? -58.830 -2.063 109.270 1.00 86.94 668 GLY A C 1
ATOM 5102 O O . GLY A 1 668 ? -58.454 -2.818 108.380 1.00 86.94 668 GLY A O 1
ATOM 5103 N N . GLY A 1 669 ? -60.002 -2.214 109.898 1.00 88.88 669 GLY A N 1
ATOM 5104 C CA . GLY A 1 669 ? -61.003 -3.212 109.511 1.00 88.88 669 GLY A CA 1
ATOM 5105 C C . GLY A 1 669 ? -60.632 -4.660 109.842 1.00 88.88 669 GLY A C 1
ATOM 5106 O O . GLY A 1 669 ? -61.189 -5.583 109.244 1.00 88.88 669 GLY A O 1
ATOM 5107 N N . LEU A 1 670 ? -59.707 -4.883 110.783 1.00 89.25 670 LEU A N 1
ATOM 5108 C CA . LEU A 1 670 ? -59.329 -6.228 111.208 1.00 89.25 670 LEU A CA 1
ATOM 5109 C C . LEU A 1 670 ? -60.539 -6.960 111.817 1.00 89.25 670 LEU A C 1
ATOM 5111 O O . LEU A 1 670 ? -61.390 -6.360 112.473 1.00 89.25 670 LEU A O 1
ATOM 5115 N N . GLY A 1 671 ? -60.644 -8.267 111.578 1.00 85.50 671 GLY A N 1
ATOM 5116 C CA . GLY A 1 671 ? -61.841 -9.033 111.918 1.00 85.50 671 GLY A CA 1
ATOM 5117 C C . GLY A 1 671 ? -62.170 -9.048 113.423 1.00 85.50 671 GLY A C 1
ATOM 5118 O O . GLY A 1 671 ? -61.269 -9.050 114.268 1.00 85.50 671 GLY A O 1
ATOM 5119 N N . PRO A 1 672 ? -63.463 -9.180 113.788 1.00 85.44 672 PRO A N 1
ATOM 5120 C CA . PRO A 1 672 ? -63.895 -9.216 115.181 1.00 85.44 672 PRO A CA 1
ATOM 5121 C C . PRO A 1 672 ? -63.287 -10.338 116.050 1.00 85.44 672 PRO A C 1
ATOM 5123 O O . PRO A 1 672 ? -63.133 -10.075 117.244 1.00 85.44 672 PRO A O 1
ATOM 5126 N N . PRO A 1 673 ? -62.913 -11.552 115.567 1.00 86.44 673 PRO A N 1
ATOM 5127 C CA . PRO A 1 673 ? -62.381 -12.580 116.468 1.00 86.44 673 PRO A CA 1
ATOM 5128 C C . PRO A 1 673 ? -61.024 -12.188 117.068 1.00 86.44 673 PRO A C 1
ATOM 5130 O O . PRO A 1 673 ? -60.847 -12.298 118.281 1.00 86.44 673 PRO A O 1
ATOM 5133 N N . GLU A 1 674 ? -60.108 -11.660 116.256 1.00 88.06 674 GLU A N 1
ATOM 5134 C CA . GLU A 1 674 ? -58.761 -11.246 116.681 1.00 88.06 674 GLU A CA 1
ATOM 5135 C C . GLU A 1 674 ? -58.834 -10.041 117.627 1.00 88.06 674 GLU A C 1
ATOM 5137 O O . GLU A 1 674 ? -58.238 -10.044 118.706 1.00 88.06 674 GLU A O 1
ATOM 5142 N N . LEU A 1 675 ? -59.674 -9.058 117.287 1.00 91.06 675 LEU A N 1
ATOM 5143 C CA . LEU A 1 675 ? -59.942 -7.905 118.146 1.00 91.06 675 LEU A CA 1
ATOM 5144 C C . LEU A 1 675 ? -60.581 -8.309 119.479 1.00 91.06 675 LEU A C 1
ATOM 5146 O O . LEU A 1 675 ? -60.226 -7.764 120.522 1.00 91.06 675 LEU A O 1
ATOM 5150 N N . SER A 1 676 ? -61.511 -9.269 119.472 1.00 88.81 676 SER A N 1
ATOM 5151 C CA . SER A 1 676 ? -62.172 -9.733 120.697 1.00 88.81 676 SER A CA 1
ATOM 5152 C C . SER A 1 676 ? -61.208 -10.454 121.642 1.00 88.81 676 SER A C 1
ATOM 5154 O O . SER A 1 676 ? -61.283 -10.251 122.854 1.00 88.81 676 SER A O 1
ATOM 5156 N N . ALA A 1 677 ? -60.272 -11.241 121.102 1.00 88.62 677 ALA A N 1
ATOM 5157 C CA . ALA A 1 677 ? -59.223 -11.884 121.886 1.00 88.62 677 ALA A CA 1
ATOM 5158 C C . ALA A 1 677 ? -58.279 -10.839 122.500 1.00 88.62 677 ALA A C 1
ATOM 5160 O O . ALA A 1 677 ? -58.003 -10.890 123.700 1.00 88.62 677 ALA A O 1
ATOM 5161 N N . ALA A 1 678 ? -57.862 -9.843 121.711 1.00 90.88 678 ALA A N 1
ATOM 5162 C CA . ALA A 1 678 ? -56.985 -8.783 122.191 1.00 90.88 678 ALA A CA 1
ATOM 5163 C C . ALA A 1 678 ? -57.636 -7.893 123.260 1.00 90.88 678 ALA A C 1
ATOM 5165 O O . ALA A 1 678 ? -56.992 -7.571 124.258 1.00 90.88 678 ALA A O 1
ATOM 5166 N N . LYS A 1 679 ? -58.923 -7.555 123.110 1.00 92.25 679 LYS A N 1
ATOM 5167 C CA . LYS A 1 679 ? -59.688 -6.802 124.119 1.00 92.25 679 LYS A CA 1
ATOM 5168 C C . LYS A 1 679 ? -59.789 -7.546 125.446 1.00 92.25 679 LYS A C 1
ATOM 5170 O O . LYS A 1 679 ? -59.497 -6.961 126.480 1.00 92.25 679 LYS A O 1
ATOM 5175 N N . ARG A 1 680 ? -60.098 -8.848 125.418 1.00 90.62 680 ARG A N 1
ATOM 5176 C CA . ARG A 1 680 ? -60.120 -9.676 126.638 1.00 90.62 680 ARG A CA 1
ATOM 5177 C C . ARG A 1 680 ? -58.764 -9.684 127.347 1.00 90.62 680 ARG A C 1
ATOM 5179 O O . ARG A 1 680 ? -58.718 -9.636 128.573 1.00 90.62 680 ARG A O 1
ATOM 5186 N N . HIS A 1 681 ? -57.665 -9.731 126.588 1.00 91.75 681 HIS A N 1
ATOM 5187 C CA . HIS A 1 681 ? -56.315 -9.666 127.159 1.00 91.75 681 HIS A CA 1
ATOM 5188 C C . HIS A 1 681 ? -56.015 -8.290 127.766 1.00 91.75 681 HIS A C 1
ATOM 5190 O O . HIS A 1 681 ? -55.461 -8.211 128.861 1.00 91.75 681 HIS A O 1
ATOM 5196 N N . LEU A 1 682 ? -56.437 -7.208 127.105 1.00 92.94 682 LEU A N 1
ATOM 5197 C CA . LEU A 1 682 ? -56.335 -5.848 127.638 1.00 92.94 682 LEU A CA 1
ATOM 5198 C C . LEU A 1 682 ? -57.122 -5.685 128.947 1.00 92.94 682 LEU A C 1
ATOM 5200 O O . LEU A 1 682 ? -56.588 -5.136 129.910 1.00 92.94 682 LEU A O 1
ATOM 5204 N N . ASP A 1 683 ? -58.351 -6.199 129.008 1.00 90.19 683 ASP A N 1
ATOM 5205 C CA . ASP A 1 683 ? -59.189 -6.156 130.212 1.00 90.19 683 ASP A CA 1
ATOM 5206 C C . ASP A 1 683 ? -58.525 -6.907 131.377 1.00 90.19 683 ASP A C 1
ATOM 5208 O O . ASP A 1 683 ? -58.483 -6.403 132.501 1.00 90.19 683 ASP A O 1
ATOM 5212 N N . ALA A 1 684 ? -57.915 -8.066 131.103 1.00 89.12 684 ALA A N 1
ATOM 5213 C CA . ALA A 1 684 ? -57.149 -8.815 132.096 1.00 89.12 684 ALA A CA 1
ATOM 5214 C C . ALA A 1 684 ? -55.907 -8.046 132.592 1.00 89.12 684 ALA A C 1
ATOM 5216 O O . ALA A 1 684 ? -55.613 -8.051 133.790 1.00 89.12 684 ALA A O 1
ATOM 5217 N N . LEU A 1 685 ? -55.181 -7.353 131.705 1.00 91.81 685 LEU A N 1
ATOM 5218 C CA . LEU A 1 685 ? -54.034 -6.519 132.091 1.00 91.81 685 LEU A CA 1
ATOM 5219 C C . LEU A 1 685 ? -54.457 -5.309 132.936 1.00 91.81 685 LEU A C 1
ATOM 5221 O O . LEU A 1 685 ? -53.805 -5.010 133.938 1.00 91.81 685 LEU A O 1
ATOM 5225 N N . ASN A 1 686 ? -55.563 -4.652 132.585 1.00 91.19 686 ASN A N 1
ATOM 5226 C CA . ASN A 1 686 ? -56.105 -3.535 133.360 1.00 91.19 686 ASN A CA 1
ATOM 5227 C C . ASN A 1 686 ? -56.598 -3.989 134.739 1.00 91.19 686 ASN A C 1
ATOM 5229 O O . ASN A 1 686 ? -56.325 -3.316 135.733 1.00 91.19 686 ASN A O 1
ATOM 5233 N N . ALA A 1 687 ? -57.243 -5.158 134.825 1.00 88.44 687 ALA A N 1
ATOM 5234 C CA . ALA A 1 687 ? -57.636 -5.754 136.101 1.00 88.44 687 ALA A CA 1
ATOM 5235 C C . ALA A 1 687 ? -56.418 -6.009 137.008 1.00 88.44 687 ALA A C 1
ATOM 5237 O O . ALA A 1 687 ? -56.453 -5.675 138.193 1.00 88.44 687 ALA A O 1
ATOM 5238 N N . ARG A 1 688 ? -55.307 -6.519 136.453 1.00 91.50 688 ARG A N 1
ATOM 5239 C CA . ARG A 1 688 ? -54.036 -6.677 137.190 1.00 91.50 688 ARG A CA 1
ATOM 5240 C C . ARG A 1 688 ? -53.470 -5.340 137.654 1.00 91.50 688 ARG A C 1
ATOM 5242 O O . ARG A 1 688 ? -53.027 -5.223 138.794 1.00 91.50 688 ARG A O 1
ATOM 5249 N N . LEU A 1 689 ? -53.466 -4.331 136.788 1.00 90.31 689 LEU A N 1
ATOM 5250 C CA . LEU A 1 689 ? -52.922 -3.016 137.122 1.00 90.31 689 LEU A CA 1
ATOM 5251 C C . LEU A 1 689 ? -53.719 -2.351 138.255 1.00 90.31 689 LEU A C 1
ATOM 5253 O O . LEU A 1 689 ? -53.112 -1.880 139.217 1.00 90.31 689 LEU A O 1
ATOM 5257 N N . HIS A 1 690 ? -55.052 -2.406 138.201 1.00 87.56 690 HIS A N 1
ATOM 5258 C CA . HIS A 1 690 ? -55.914 -1.948 139.294 1.00 87.56 690 HIS A CA 1
ATOM 5259 C C . HIS A 1 690 ? -55.676 -2.733 140.582 1.00 87.56 690 HIS A C 1
ATOM 5261 O O . HIS A 1 690 ? -55.487 -2.131 141.635 1.00 87.56 690 HIS A O 1
ATOM 5267 N N . ALA A 1 691 ? -55.596 -4.063 140.511 1.00 88.69 691 ALA A N 1
ATOM 5268 C CA . ALA A 1 691 ? -55.354 -4.869 141.700 1.00 88.69 691 ALA A CA 1
ATOM 5269 C C . ALA A 1 691 ? -53.986 -4.578 142.349 1.00 88.69 691 ALA A C 1
ATOM 5271 O O . ALA A 1 691 ? -53.881 -4.591 143.573 1.00 88.69 691 ALA A O 1
ATOM 5272 N N . ARG A 1 692 ? -52.945 -4.253 141.566 1.00 89.44 692 ARG A N 1
ATOM 5273 C CA . ARG A 1 692 ? -51.649 -3.785 142.102 1.00 89.44 692 ARG A CA 1
ATOM 5274 C C . ARG A 1 692 ? -51.763 -2.443 142.809 1.00 89.44 692 ARG A C 1
ATOM 5276 O O . ARG A 1 692 ? -51.146 -2.266 143.857 1.00 89.44 692 ARG A O 1
ATOM 5283 N N . GLN A 1 693 ? -52.511 -1.504 142.233 1.00 90.12 693 GLN A N 1
ATOM 5284 C CA . GLN A 1 693 ? -52.742 -0.194 142.841 1.00 90.12 693 GLN A CA 1
ATOM 5285 C C . GLN A 1 693 ? -53.493 -0.338 144.166 1.00 90.12 693 GLN A C 1
ATOM 5287 O O . GLN A 1 693 ? -53.032 0.198 145.169 1.00 90.12 693 GLN A O 1
ATOM 5292 N N . GLU A 1 694 ? -54.564 -1.132 144.199 1.00 88.06 694 GLU A N 1
ATOM 5293 C CA . GLU A 1 694 ? -55.319 -1.434 145.423 1.00 88.06 694 GLU A CA 1
ATOM 5294 C C . GLU A 1 694 ? -54.449 -2.138 146.469 1.00 88.06 694 GLU A C 1
ATOM 5296 O O . GLU A 1 694 ? -54.443 -1.760 147.636 1.00 88.06 694 GLU A O 1
ATOM 5301 N N . LEU A 1 695 ? -53.633 -3.114 146.060 1.00 88.94 695 LEU A N 1
ATOM 5302 C CA . LEU A 1 695 ? -52.710 -3.817 146.955 1.00 88.94 695 LEU A CA 1
ATOM 5303 C C . LEU A 1 695 ? -51.619 -2.885 147.504 1.00 88.94 695 LEU A C 1
ATOM 5305 O O . LEU A 1 695 ? -51.232 -3.007 148.668 1.00 88.94 695 LEU A O 1
ATOM 5309 N N . HIS A 1 696 ? -51.163 -1.913 146.712 1.00 89.56 696 HIS A N 1
ATOM 5310 C CA . HIS A 1 696 ? -50.246 -0.872 147.168 1.00 89.56 696 HIS A CA 1
ATOM 5311 C C . HIS A 1 696 ? -50.916 0.095 148.155 1.00 89.56 696 HIS A C 1
ATOM 5313 O O . HIS A 1 696 ? -50.356 0.337 149.223 1.00 89.56 696 HIS A O 1
ATOM 5319 N N . LEU A 1 697 ? -52.118 0.591 147.842 1.00 87.88 697 LEU A N 1
ATOM 5320 C CA . LEU A 1 697 ? -52.906 1.475 148.712 1.00 87.88 697 LEU A CA 1
ATOM 5321 C C . LEU A 1 697 ? -53.280 0.793 150.033 1.00 87.88 697 LEU A C 1
ATOM 5323 O O . LEU A 1 697 ? -53.157 1.377 151.109 1.00 87.88 697 LEU A O 1
ATOM 5327 N N . ALA A 1 698 ? -53.677 -0.475 149.981 1.00 87.06 698 ALA A N 1
ATOM 5328 C CA . ALA A 1 698 ? -53.980 -1.250 151.172 1.00 87.06 698 ALA A CA 1
ATOM 5329 C C . ALA A 1 698 ? -52.728 -1.451 152.037 1.00 87.06 698 ALA A C 1
ATOM 5331 O O . ALA A 1 698 ? -52.793 -1.323 153.261 1.00 87.06 698 ALA A O 1
ATOM 5332 N N . ARG A 1 699 ? -51.565 -1.680 151.415 1.00 86.94 699 ARG A N 1
ATOM 5333 C CA . ARG A 1 699 ? -50.290 -1.822 152.128 1.00 86.94 699 ARG A CA 1
ATOM 5334 C C . ARG A 1 699 ? -49.838 -0.513 152.776 1.00 86.94 699 ARG A C 1
ATOM 5336 O O . ARG A 1 699 ? -49.316 -0.557 153.886 1.00 86.94 699 ARG A O 1
ATOM 5343 N N . THR A 1 700 ? -50.035 0.633 152.124 1.00 85.88 700 THR A N 1
ATOM 5344 C CA . THR A 1 700 ? -49.704 1.944 152.708 1.00 85.88 700 THR A CA 1
ATOM 5345 C C . THR A 1 700 ? -50.679 2.355 153.806 1.00 85.88 700 THR A C 1
ATOM 5347 O O . THR A 1 700 ? -50.266 3.018 154.753 1.00 85.88 700 THR A O 1
ATOM 5350 N N . SER A 1 701 ? -51.941 1.921 153.733 1.00 87.06 701 SER A N 1
ATOM 5351 C CA . SER A 1 701 ? -52.942 2.204 154.770 1.00 87.06 701 SER A CA 1
ATOM 5352 C C . SER A 1 701 ? -52.657 1.524 156.116 1.00 87.06 701 SER A C 1
ATOM 5354 O O . SER A 1 701 ? -53.185 1.955 157.137 1.00 87.06 701 SER A O 1
ATOM 5356 N N . GLY A 1 702 ? -51.862 0.444 156.127 1.00 82.19 702 GLY A N 1
ATOM 5357 C CA . GLY A 1 702 ? -51.569 -0.350 157.326 1.00 82.19 702 GLY A CA 1
ATOM 5358 C C . GLY A 1 702 ? -52.760 -1.147 157.877 1.00 82.19 702 GLY A C 1
ATOM 5359 O O . GLY A 1 702 ? -52.633 -1.780 158.921 1.00 82.19 702 GLY A O 1
ATOM 5360 N N . ASN A 1 703 ? -53.915 -1.143 157.201 1.00 86.94 703 ASN A N 1
ATOM 5361 C CA . ASN A 1 703 ? -55.095 -1.886 157.635 1.00 86.94 703 ASN A CA 1
ATOM 5362 C C . ASN A 1 703 ? -55.012 -3.356 157.165 1.00 86.94 703 ASN A C 1
ATOM 5364 O O . ASN A 1 703 ? -55.086 -3.613 155.956 1.00 86.94 703 ASN A O 1
ATOM 5368 N N . PRO A 1 704 ? -54.919 -4.339 158.083 1.00 83.19 704 PRO A N 1
ATOM 5369 C CA . PRO A 1 704 ? -54.753 -5.744 157.712 1.00 83.19 704 PRO A CA 1
ATOM 5370 C C . PRO A 1 704 ? -55.956 -6.301 156.934 1.00 83.19 704 PRO A C 1
ATOM 5372 O O . PRO A 1 704 ? -55.775 -7.120 156.034 1.00 83.19 704 PRO A O 1
ATOM 5375 N N . TYR A 1 705 ? -57.177 -5.824 157.202 1.00 86.12 705 TYR A N 1
ATOM 5376 C CA . TYR A 1 705 ? -58.383 -6.292 156.509 1.00 86.12 705 TYR A CA 1
ATOM 5377 C C . TYR A 1 705 ? -58.469 -5.772 155.071 1.00 86.12 705 TYR A C 1
ATOM 5379 O O . TYR A 1 705 ? -58.794 -6.537 154.162 1.00 86.12 705 TYR A O 1
ATOM 5387 N N . ALA A 1 706 ? -58.126 -4.498 154.849 1.00 86.12 706 ALA A N 1
ATOM 5388 C CA . ALA A 1 706 ? -58.051 -3.927 153.503 1.00 86.12 706 ALA A CA 1
ATOM 5389 C C . ALA A 1 706 ? -56.977 -4.640 152.667 1.00 86.12 706 ALA A C 1
ATOM 5391 O O . ALA A 1 706 ? -57.185 -4.922 151.489 1.00 86.12 706 ALA A O 1
ATOM 5392 N N . LEU A 1 707 ? -55.854 -5.002 153.296 1.00 88.88 707 LEU A N 1
ATOM 5393 C CA . LEU A 1 707 ? -54.765 -5.709 152.632 1.00 88.88 707 LEU A CA 1
ATOM 5394 C C . LEU A 1 707 ? -55.137 -7.149 152.266 1.00 88.88 707 LEU A C 1
ATOM 5396 O O . LEU A 1 707 ? -54.838 -7.584 151.157 1.00 88.88 707 LEU A O 1
ATOM 5400 N N . LEU A 1 708 ? -55.849 -7.872 153.134 1.00 87.69 708 LEU A N 1
ATOM 5401 C CA . LEU A 1 708 ? -56.375 -9.202 152.805 1.00 87.69 708 LEU A CA 1
ATOM 5402 C C . LEU A 1 708 ? -57.424 -9.153 151.681 1.00 87.69 708 LEU A C 1
ATOM 5404 O O . LEU A 1 708 ? -57.410 -10.016 150.798 1.00 87.69 708 LEU A O 1
ATOM 5408 N N . ALA A 1 709 ? -58.290 -8.134 151.666 1.00 87.81 709 ALA A N 1
ATOM 5409 C CA . ALA A 1 709 ? -59.242 -7.915 150.576 1.00 87.81 709 ALA A CA 1
ATOM 5410 C C . ALA A 1 709 ? -58.523 -7.623 149.245 1.00 87.81 709 ALA A C 1
ATOM 5412 O O . ALA A 1 709 ? -58.826 -8.259 148.234 1.00 87.81 709 ALA A O 1
ATOM 5413 N N . ALA A 1 710 ? -57.509 -6.752 149.259 1.00 89.12 710 ALA A N 1
ATOM 5414 C CA . ALA A 1 710 ? -56.706 -6.439 148.079 1.00 89.12 710 ALA A CA 1
ATOM 5415 C C . ALA A 1 710 ? -55.869 -7.638 147.593 1.00 89.12 710 ALA A C 1
ATOM 5417 O O . ALA A 1 710 ? -55.703 -7.829 146.391 1.00 89.12 710 ALA A O 1
ATOM 5418 N N . VAL A 1 711 ? -55.394 -8.504 148.497 1.00 89.75 711 VAL A N 1
ATOM 5419 C CA . VAL A 1 711 ? -54.748 -9.779 148.135 1.00 89.75 711 VAL A CA 1
ATOM 5420 C C . VAL A 1 711 ? -55.729 -10.708 147.426 1.00 89.75 711 VAL A C 1
ATOM 5422 O O . VAL A 1 711 ? -55.367 -11.312 146.419 1.00 89.75 711 VAL A O 1
ATOM 5425 N N . ARG A 1 712 ? -56.971 -10.823 147.910 1.00 89.56 712 ARG A N 1
ATOM 5426 C CA . ARG A 1 712 ? -57.997 -11.642 147.248 1.00 89.56 712 ARG A CA 1
ATOM 5427 C C . ARG A 1 712 ? -58.337 -11.095 145.859 1.00 89.56 712 ARG A C 1
ATOM 5429 O O . ARG A 1 712 ? -58.365 -11.860 144.900 1.00 89.56 712 ARG A O 1
ATOM 5436 N N . GLN A 1 713 ? -58.503 -9.780 145.731 1.00 88.44 713 GLN A N 1
ATOM 5437 C CA . GLN A 1 713 ? -58.739 -9.133 144.439 1.00 88.44 713 GLN A CA 1
ATOM 5438 C C . GLN A 1 713 ? -57.536 -9.285 143.491 1.00 88.44 713 GLN A C 1
ATOM 5440 O O . GLN A 1 713 ? -57.702 -9.547 142.302 1.00 88.44 713 GLN A O 1
ATOM 5445 N N . GLY A 1 714 ? -56.313 -9.206 144.020 1.00 88.88 714 GLY A N 1
ATOM 5446 C CA . GLY A 1 714 ? -55.084 -9.514 143.294 1.00 88.88 714 GLY A CA 1
ATOM 5447 C C . GLY A 1 714 ? -55.009 -10.956 142.806 1.00 88.88 714 GLY A C 1
ATOM 5448 O O . GLY A 1 714 ? -54.551 -11.195 141.691 1.00 88.88 714 GLY A O 1
ATOM 5449 N N . GLN A 1 715 ? -55.500 -11.914 143.593 1.00 91.38 715 GLN A N 1
ATOM 5450 C CA . GLN A 1 715 ? -55.610 -13.313 143.175 1.00 91.38 715 GLN A CA 1
ATOM 5451 C C . GLN A 1 715 ? -56.611 -13.500 142.042 1.00 91.38 715 GLN A C 1
ATOM 5453 O O . GLN A 1 715 ? -56.289 -14.158 141.056 1.00 91.38 715 GLN A O 1
ATOM 5458 N N . GLU A 1 716 ? -57.789 -12.889 142.152 1.00 88.25 716 GLU A N 1
ATOM 5459 C CA . GLU A 1 716 ? -58.826 -12.951 141.116 1.00 88.25 716 GLU A CA 1
ATOM 5460 C C . GLU A 1 716 ? -58.367 -12.272 139.810 1.00 88.25 716 GLU A C 1
ATOM 5462 O O . GLU A 1 716 ? -58.639 -12.780 138.723 1.00 88.25 716 GLU A O 1
ATOM 5467 N N . ALA A 1 717 ? -57.575 -11.197 139.895 1.00 87.50 717 ALA A N 1
ATOM 5468 C CA . ALA A 1 717 ? -56.938 -10.560 138.739 1.00 87.50 717 ALA A CA 1
ATOM 5469 C C . ALA A 1 717 ? -55.730 -11.348 138.179 1.00 87.50 717 ALA A C 1
ATOM 5471 O O . ALA A 1 717 ? -55.194 -11.017 137.116 1.00 87.50 717 ALA A O 1
ATOM 5472 N N . GLY A 1 718 ? -55.273 -12.396 138.871 1.00 89.50 718 GLY A N 1
ATOM 5473 C CA . GLY A 1 718 ? -54.120 -13.198 138.467 1.00 89.50 718 GLY A CA 1
ATOM 5474 C C . GLY A 1 718 ? -52.784 -12.464 138.605 1.00 89.50 718 GLY A C 1
ATOM 5475 O O . GLY A 1 718 ? -51.930 -12.578 137.721 1.00 89.50 718 GLY A O 1
ATOM 5476 N N . LEU A 1 719 ? -52.607 -11.685 139.677 1.00 89.75 719 LEU A N 1
ATOM 5477 C CA . LEU A 1 719 ? -51.302 -11.144 140.058 1.00 89.75 719 LEU A CA 1
ATOM 5478 C C . LEU A 1 719 ? -50.321 -12.266 140.408 1.00 89.75 719 LEU A C 1
ATOM 5480 O O . LEU A 1 719 ? -50.726 -13.313 140.918 1.00 89.75 719 LEU A O 1
ATOM 5484 N N . PRO A 1 720 ? -49.019 -12.076 140.138 1.00 89.12 720 PRO A N 1
ATOM 5485 C CA . PRO A 1 720 ? -48.035 -13.107 140.405 1.00 89.12 720 PRO A CA 1
ATOM 5486 C C . PRO A 1 720 ? -47.928 -13.369 141.913 1.00 89.12 720 PRO A C 1
ATOM 5488 O O . PRO A 1 720 ? -47.922 -12.447 142.728 1.00 89.12 720 PRO A O 1
ATOM 5491 N N . GLN A 1 721 ? -47.802 -14.647 142.274 1.00 88.38 721 GLN A N 1
ATOM 5492 C CA . GLN A 1 721 ? -47.877 -15.123 143.657 1.00 88.38 721 GLN A CA 1
ATOM 5493 C C . GLN A 1 721 ? -46.916 -14.392 144.609 1.00 88.38 721 GLN A C 1
ATOM 5495 O O . GLN A 1 721 ? -47.277 -14.121 145.748 1.00 88.38 721 GLN A O 1
ATOM 5500 N N . HIS A 1 722 ? -45.731 -13.997 144.135 1.00 91.06 722 HIS A N 1
ATOM 5501 C CA . HIS A 1 722 ? -44.761 -13.266 144.951 1.00 91.06 722 HIS A CA 1
ATOM 5502 C C . HIS A 1 722 ? -45.266 -11.879 145.398 1.00 91.06 722 HIS A C 1
ATOM 5504 O O . HIS A 1 722 ? -45.005 -11.483 146.531 1.00 91.06 722 HIS A O 1
ATOM 5510 N N . GLU A 1 723 ? -46.022 -11.150 144.564 1.00 90.25 723 GLU A N 1
ATOM 5511 C CA . GLU A 1 723 ? -46.612 -9.853 144.947 1.00 90.25 723 GLU A CA 1
ATOM 5512 C C . GLU A 1 723 ? -47.674 -10.046 146.037 1.00 90.25 723 GLU A C 1
ATOM 5514 O O . GLU A 1 723 ? -47.743 -9.285 147.006 1.00 90.25 723 GLU A O 1
ATOM 5519 N N . LEU A 1 724 ? -48.455 -11.120 145.912 1.00 91.38 724 LEU A N 1
ATOM 5520 C CA . LEU A 1 724 ? -49.497 -11.494 146.863 1.00 91.38 724 LEU A CA 1
ATOM 5521 C C . LEU A 1 724 ? -48.910 -11.973 148.196 1.00 91.38 724 LEU A C 1
ATOM 5523 O O . LEU A 1 724 ? -49.419 -11.617 149.256 1.00 91.38 724 LEU A O 1
ATOM 5527 N N . GLU A 1 725 ? -47.825 -12.745 148.166 1.00 88.81 725 GLU A N 1
ATOM 5528 C CA . GLU A 1 725 ? -47.120 -13.215 149.363 1.00 88.81 725 GLU A CA 1
ATOM 5529 C C . GLU A 1 725 ? -46.482 -12.069 150.146 1.00 88.81 725 GLU A C 1
ATOM 5531 O O . GLU A 1 725 ? -46.573 -12.042 151.373 1.00 88.81 725 GLU A O 1
ATOM 5536 N N . VAL A 1 726 ? -45.886 -11.089 149.459 1.00 87.44 726 VAL A N 1
ATOM 5537 C CA . VAL A 1 726 ? -45.342 -9.888 150.113 1.00 87.44 726 VAL A CA 1
ATOM 5538 C C . VAL A 1 726 ? -46.447 -9.113 150.839 1.00 87.44 726 VAL A C 1
ATOM 5540 O O . VAL A 1 726 ? -46.245 -8.664 151.972 1.00 87.44 726 VAL A O 1
ATOM 5543 N N . ALA A 1 727 ? -47.627 -8.981 150.226 1.00 87.00 727 ALA A N 1
ATOM 5544 C CA . ALA A 1 727 ? -48.780 -8.359 150.873 1.00 87.00 727 ALA A CA 1
ATOM 5545 C C . ALA A 1 727 ? -49.322 -9.185 152.050 1.00 87.00 727 ALA A C 1
ATOM 5547 O O . ALA A 1 727 ? -49.614 -8.610 153.095 1.00 87.00 727 ALA A O 1
ATOM 5548 N N . ARG A 1 728 ? -49.383 -10.518 151.942 1.00 88.12 728 ARG A N 1
ATOM 5549 C CA . ARG A 1 728 ? -49.798 -11.397 153.054 1.00 88.12 728 ARG A CA 1
ATOM 5550 C C . ARG A 1 728 ? -48.861 -11.301 154.251 1.00 88.12 728 ARG A C 1
ATOM 5552 O O . ARG A 1 728 ? -49.333 -11.085 155.359 1.00 88.12 728 ARG A O 1
ATOM 5559 N N . ARG A 1 729 ? -47.545 -11.352 154.023 1.00 87.31 729 ARG A N 1
ATOM 5560 C CA . ARG A 1 729 ? -46.547 -11.157 155.090 1.00 87.31 729 ARG A CA 1
ATOM 5561 C C . ARG A 1 729 ? -46.690 -9.794 155.759 1.00 87.31 729 ARG A C 1
ATOM 5563 O O . ARG A 1 729 ? -46.529 -9.681 156.967 1.00 87.31 729 ARG A O 1
ATOM 5570 N N . SER A 1 730 ? -47.008 -8.761 154.978 1.00 85.19 730 SER A N 1
ATOM 5571 C CA . SER A 1 730 ? -47.274 -7.431 155.529 1.00 85.19 730 SER A CA 1
ATOM 5572 C C . SER A 1 730 ? -48.543 -7.439 156.393 1.00 85.19 730 SER A C 1
ATOM 5574 O O . SER A 1 730 ? -48.520 -6.886 157.484 1.00 85.19 730 SER A O 1
ATOM 5576 N N . ALA A 1 731 ? -49.618 -8.117 155.972 1.00 82.38 731 ALA A N 1
ATOM 5577 C CA . ALA A 1 731 ? -50.842 -8.253 156.769 1.00 82.38 731 ALA A CA 1
ATOM 5578 C C . ALA A 1 731 ? -50.607 -9.024 158.082 1.00 82.38 731 ALA A C 1
ATOM 5580 O O . ALA A 1 731 ? -51.086 -8.601 159.132 1.00 82.38 731 ALA A O 1
ATOM 5581 N N . GLU A 1 732 ? -49.826 -10.106 158.036 1.00 79.88 732 GLU A N 1
ATOM 5582 C CA . GLU A 1 732 ? -49.440 -10.895 159.214 1.00 79.88 732 GLU A CA 1
ATOM 5583 C C . GLU A 1 732 ? -48.617 -10.060 160.205 1.00 79.88 732 GLU A C 1
ATOM 5585 O O . GLU A 1 732 ? -48.896 -10.084 161.405 1.00 79.88 732 GLU A O 1
ATOM 5590 N N . ALA A 1 733 ? -47.680 -9.243 159.711 1.00 78.12 733 ALA A N 1
ATOM 5591 C CA . ALA A 1 733 ? -46.888 -8.336 160.542 1.00 78.12 733 ALA A CA 1
ATOM 5592 C C . ALA A 1 733 ? -47.751 -7.310 161.302 1.00 78.12 733 ALA A C 1
ATOM 5594 O O . ALA A 1 733 ? -47.412 -6.942 162.425 1.00 78.12 733 ALA A O 1
ATOM 5595 N N . PHE A 1 734 ? -48.883 -6.886 160.733 1.00 72.50 734 PHE A N 1
ATOM 5596 C CA . PHE A 1 734 ? -49.820 -5.977 161.401 1.00 72.50 734 PHE A CA 1
ATOM 5597 C C . PHE A 1 734 ? -50.750 -6.677 162.412 1.00 72.50 734 PHE A C 1
ATOM 5599 O O . PHE A 1 734 ? -51.380 -5.995 163.215 1.00 72.50 734 PHE A O 1
ATOM 5606 N N . SER A 1 735 ? -50.826 -8.014 162.418 1.00 66.25 735 SER A N 1
ATOM 5607 C CA . SER A 1 735 ? -51.741 -8.791 163.278 1.00 66.25 735 SER A CA 1
ATOM 5608 C C . SER A 1 735 ? -51.144 -9.276 164.613 1.00 66.25 735 SER A C 1
ATOM 5610 O O . SER A 1 735 ? -51.856 -9.863 165.419 1.00 66.25 735 SER A O 1
ATOM 5612 N N . GLY A 1 736 ? -49.858 -9.015 164.879 1.00 55.78 736 GLY A N 1
ATOM 5613 C CA . GLY A 1 736 ? -49.119 -9.549 166.036 1.00 55.78 736 GLY A CA 1
ATOM 5614 C C . GLY A 1 736 ? -49.229 -8.786 167.368 1.00 55.78 736 GLY A C 1
ATOM 5615 O O . GLY A 1 736 ? -48.379 -8.998 168.229 1.00 55.78 736 GLY A O 1
ATOM 5616 N N . PHE A 1 737 ? -50.208 -7.893 167.559 1.00 51.47 737 PHE A N 1
ATOM 5617 C CA . PHE A 1 737 ? -50.412 -7.179 168.832 1.00 51.47 737 PHE A CA 1
ATOM 5618 C C . PHE A 1 737 ? -51.594 -7.777 169.614 1.00 51.47 737 PHE A C 1
ATOM 5620 O O . PHE A 1 737 ? -52.747 -7.665 169.206 1.00 51.47 737 PHE A O 1
ATOM 5627 N N . ASP A 1 738 ? -51.268 -8.431 170.730 1.00 41.31 738 ASP A N 1
ATOM 5628 C CA . ASP A 1 738 ? -52.148 -9.238 171.578 1.00 41.31 738 ASP A CA 1
ATOM 5629 C C . ASP A 1 738 ? -52.767 -8.381 172.706 1.00 41.31 738 ASP A C 1
ATOM 5631 O O . ASP A 1 738 ? -52.086 -8.003 173.662 1.00 41.31 738 ASP A O 1
ATOM 5635 N N . THR A 1 739 ? -54.057 -8.050 172.601 1.00 44.81 739 THR A N 1
ATOM 5636 C CA . THR A 1 739 ? -54.895 -7.583 173.723 1.00 44.81 739 THR A CA 1
ATOM 5637 C C . THR A 1 739 ? -56.278 -8.221 173.607 1.00 44.81 739 THR A C 1
ATOM 5639 O O . THR A 1 739 ? -56.971 -8.014 172.612 1.00 44.81 739 THR A O 1
ATOM 5642 N N . GLY A 1 740 ? -56.656 -9.007 174.621 1.00 33.59 740 GLY A N 1
ATOM 5643 C CA . GLY A 1 740 ? -57.964 -9.656 174.761 1.00 33.59 740 GLY A CA 1
ATOM 5644 C C . GLY A 1 740 ? -59.128 -8.704 175.118 1.00 33.59 740 GLY A C 1
ATOM 5645 O O . GLY A 1 740 ? -59.021 -7.499 174.907 1.00 33.59 740 GLY A O 1
ATOM 5646 N N . PRO A 1 741 ? -60.252 -9.228 175.649 1.00 48.53 741 PRO A N 1
ATOM 5647 C CA . PRO A 1 741 ? -61.483 -9.437 174.878 1.00 48.53 741 PRO A CA 1
ATOM 5648 C C . PRO A 1 741 ? -62.646 -8.490 175.260 1.00 48.53 741 PRO A C 1
ATOM 5650 O O . PRO A 1 741 ? -62.533 -7.671 176.162 1.00 48.53 741 PRO A O 1
ATOM 5653 N N . ASP A 1 742 ? -63.778 -8.689 174.572 1.00 38.66 742 ASP A N 1
ATOM 5654 C CA . ASP A 1 742 ? -65.125 -8.124 174.775 1.00 38.66 742 ASP A CA 1
ATOM 5655 C C . ASP A 1 742 ? -65.402 -6.700 174.267 1.00 38.66 742 ASP A C 1
ATOM 5657 O O . ASP A 1 742 ? -65.308 -5.717 174.992 1.00 38.66 742 ASP A O 1
ATOM 5661 N N . THR A 1 743 ? -65.897 -6.598 173.027 1.00 40.69 743 THR A N 1
ATOM 5662 C CA . THR A 1 743 ? -67.204 -5.973 172.710 1.00 40.69 743 THR A CA 1
ATOM 5663 C C . THR A 1 743 ? -67.515 -6.106 171.216 1.00 40.69 743 THR A C 1
ATOM 5665 O O . THR A 1 743 ? -66.759 -5.665 170.357 1.00 40.69 743 THR A O 1
ATOM 5668 N N . VAL A 1 744 ? -68.659 -6.714 170.898 1.00 50.56 744 VAL A N 1
ATOM 5669 C CA . VAL A 1 744 ? -69.249 -6.716 169.552 1.00 50.56 744 VAL A CA 1
ATOM 5670 C C . VAL A 1 744 ? -70.069 -5.434 169.382 1.00 50.56 744 VAL A C 1
ATOM 5672 O O . VAL A 1 744 ? -70.940 -5.178 170.215 1.00 50.56 744 VAL A O 1
ATOM 5675 N N . PRO A 1 745 ? -69.905 -4.699 168.270 1.00 43.38 745 PRO A N 1
ATOM 5676 C CA . PRO A 1 745 ? -71.025 -4.000 167.666 1.00 43.38 745 PRO A CA 1
ATOM 5677 C C . PRO A 1 745 ? -71.278 -4.501 166.240 1.00 43.38 745 PRO A C 1
ATOM 5679 O O . PRO A 1 745 ? -70.438 -4.424 165.346 1.00 43.38 745 PRO A O 1
ATOM 5682 N N . GLN A 1 746 ? -72.500 -5.000 166.056 1.00 43.12 746 GLN A N 1
ATOM 5683 C CA . GLN A 1 746 ? -73.243 -4.948 164.801 1.00 43.12 746 GLN A CA 1
ATOM 5684 C C . GLN A 1 746 ? -73.394 -3.495 164.310 1.00 43.12 746 GLN A C 1
ATOM 5686 O O . GLN A 1 746 ? -73.247 -2.559 165.090 1.00 43.12 746 GLN A O 1
ATOM 5691 N N . LEU A 1 747 ? -73.845 -3.371 163.057 1.00 33.25 747 LEU A N 1
ATOM 5692 C CA . LEU A 1 747 ? -74.179 -2.175 162.267 1.00 33.25 747 LEU A CA 1
ATOM 5693 C C . LEU A 1 747 ? -73.028 -1.659 161.397 1.00 33.25 747 LEU A C 1
ATOM 5695 O O . LEU A 1 747 ? -71.909 -1.510 161.856 1.00 33.25 747 LEU A O 1
ATOM 5699 N N . SER A 1 748 ? -73.211 -1.277 160.138 1.00 35.16 748 SER A N 1
ATOM 5700 C CA . SER A 1 748 ? -74.305 -1.366 159.165 1.00 35.16 748 SER A CA 1
ATOM 5701 C C . SER A 1 748 ? -73.713 -0.871 157.841 1.00 35.16 748 SER A C 1
ATOM 5703 O O . SER A 1 748 ? -72.722 -0.143 157.837 1.00 35.16 748 SER A O 1
ATOM 5705 N N . ALA A 1 749 ? -74.310 -1.281 156.724 1.00 46.31 749 ALA A N 1
ATOM 5706 C CA . ALA A 1 749 ? -73.896 -0.959 155.360 1.00 46.31 749 ALA A CA 1
ATOM 5707 C C . ALA A 1 749 ? -73.496 0.519 155.132 1.00 46.31 749 ALA A C 1
ATOM 5709 O O . ALA A 1 749 ? -74.254 1.412 155.523 1.00 46.31 749 ALA A O 1
ATOM 5710 N N . PRO A 1 750 ? -72.375 0.796 154.435 1.00 47.84 750 PRO A N 1
ATOM 5711 C CA . PRO A 1 750 ? -72.098 2.124 153.918 1.00 47.84 750 PRO A CA 1
ATOM 5712 C C . PRO A 1 750 ? -72.787 2.372 152.558 1.00 47.84 750 PRO A C 1
ATOM 5714 O O . PRO A 1 750 ? -73.000 1.440 151.778 1.00 47.84 750 PRO A O 1
ATOM 5717 N N . PRO A 1 751 ? -73.153 3.635 152.286 1.00 44.53 751 PRO A N 1
ATOM 5718 C CA . PRO A 1 751 ? -74.045 4.037 151.209 1.00 44.53 751 PRO A CA 1
ATOM 5719 C C . PRO A 1 751 ? -73.357 4.174 149.846 1.00 44.53 751 PRO A C 1
ATOM 5721 O O . PRO A 1 751 ? -72.181 4.509 149.722 1.00 44.53 751 PRO A O 1
ATOM 5724 N N . THR A 1 752 ? -74.188 3.983 148.827 1.00 43.75 752 THR A N 1
ATOM 5725 C CA . THR A 1 752 ? -74.040 4.348 147.420 1.00 43.75 752 THR A CA 1
ATOM 5726 C C . THR A 1 752 ? -73.322 5.690 147.229 1.00 43.75 752 THR A C 1
ATOM 5728 O O . THR A 1 752 ? -73.837 6.736 147.624 1.00 43.75 752 THR A O 1
ATOM 5731 N N . GLN A 1 753 ? -72.151 5.667 146.587 1.00 37.06 753 GLN A N 1
ATOM 5732 C CA . GLN A 1 753 ? -71.487 6.876 146.096 1.00 37.06 753 GLN A CA 1
ATOM 5733 C C . GLN A 1 753 ? -72.097 7.344 144.760 1.00 37.06 753 GLN A C 1
ATOM 5735 O O . GLN A 1 753 ? -72.515 6.515 143.947 1.00 37.06 753 GLN A O 1
ATOM 5740 N N . PRO A 1 754 ? -72.169 8.669 144.535 1.00 44.00 754 PRO A N 1
ATOM 5741 C CA . PRO A 1 754 ? -72.905 9.270 143.431 1.00 44.00 754 PRO A CA 1
ATOM 5742 C C . PRO A 1 754 ? -72.148 9.207 142.098 1.00 44.00 754 PRO A C 1
ATOM 5744 O O . PRO A 1 754 ? -70.936 9.401 142.028 1.00 44.00 754 PRO A O 1
ATOM 5747 N N . GLN A 1 755 ? -72.913 8.999 141.024 1.00 38.69 755 GLN A N 1
ATOM 5748 C CA . GLN A 1 755 ? -72.485 9.196 139.642 1.00 38.69 755 GLN A CA 1
ATOM 5749 C C . GLN A 1 755 ? -72.039 10.649 139.426 1.00 38.69 755 GLN A C 1
ATOM 5751 O O . GLN A 1 755 ? -72.858 11.566 139.465 1.00 38.69 755 GLN A O 1
ATOM 5756 N N . VAL A 1 756 ? -70.755 10.853 139.134 1.00 36.88 756 VAL A N 1
ATOM 5757 C CA . VAL A 1 756 ? -70.257 12.096 138.536 1.00 36.88 756 VAL A CA 1
ATOM 5758 C C . VAL A 1 756 ? -70.277 11.912 137.022 1.00 36.88 756 VAL A C 1
ATOM 5760 O O . VAL A 1 756 ? -69.420 11.247 136.444 1.00 36.88 756 VAL A O 1
ATOM 5763 N N . GLN A 1 757 ? -71.299 12.479 136.381 1.00 38.72 757 GLN A N 1
ATOM 5764 C CA . GLN A 1 757 ? -71.322 12.698 134.939 1.00 38.72 757 GLN A CA 1
ATOM 5765 C C . GLN A 1 757 ? -70.329 13.820 134.611 1.00 38.72 757 GLN A C 1
ATOM 5767 O O . GLN A 1 757 ? -70.604 14.992 134.848 1.00 38.72 757 GLN A O 1
ATOM 5772 N N . LEU A 1 758 ? -69.164 13.458 134.075 1.00 34.53 758 LEU A N 1
ATOM 5773 C CA . LEU A 1 758 ? -68.260 14.390 133.407 1.00 34.53 758 LEU A CA 1
ATOM 5774 C C . LEU A 1 758 ? -68.656 14.464 131.930 1.00 34.53 758 LEU A C 1
ATOM 5776 O O . LEU A 1 758 ? -68.231 13.659 131.103 1.00 34.53 758 LEU A O 1
ATOM 5780 N N . THR A 1 759 ? -69.502 15.439 131.609 1.00 37.19 759 THR A N 1
ATOM 5781 C CA . THR A 1 759 ? -69.640 15.979 130.256 1.00 37.19 759 THR A CA 1
ATOM 5782 C C . THR A 1 759 ? -68.350 16.720 129.912 1.00 37.19 759 THR A C 1
ATOM 5784 O O . THR A 1 759 ? -68.124 17.822 130.406 1.00 37.19 759 THR A O 1
ATOM 5787 N N . ALA A 1 760 ? -67.485 16.108 129.104 1.00 36.66 760 ALA A N 1
ATOM 5788 C CA . ALA A 1 760 ? -66.319 16.776 128.538 1.00 36.66 760 ALA A CA 1
ATOM 5789 C C . ALA A 1 760 ? -66.652 17.250 127.121 1.00 36.66 760 ALA A C 1
ATOM 5791 O O . ALA A 1 760 ? -66.858 16.455 126.200 1.00 36.66 760 ALA A O 1
ATOM 5792 N N . GLU A 1 761 ? -66.742 18.571 127.008 1.00 34.53 761 GLU A N 1
ATOM 5793 C CA . GLU A 1 761 ? -66.873 19.344 125.786 1.00 34.53 761 GLU A CA 1
ATOM 5794 C C . GLU A 1 761 ? -65.807 18.975 124.751 1.00 34.53 761 GLU A C 1
ATOM 5796 O O . GLU A 1 761 ? -64.623 18.776 125.032 1.00 34.53 761 GLU A O 1
ATOM 5801 N N . ARG A 1 762 ? -66.279 18.901 123.511 1.00 34.75 762 ARG A N 1
ATOM 5802 C CA . ARG A 1 762 ? -65.531 18.610 122.298 1.00 34.75 762 ARG A CA 1
ATOM 5803 C C . ARG A 1 762 ? -64.744 19.862 121.894 1.00 34.75 762 ARG A C 1
ATOM 5805 O O . ARG A 1 762 ? -65.270 20.726 121.205 1.00 34.75 762 ARG A O 1
ATOM 5812 N N . LEU A 1 763 ? -63.494 19.949 122.342 1.00 34.12 763 LEU A N 1
ATOM 5813 C CA . LEU A 1 763 ? -62.506 20.907 121.844 1.00 34.12 763 LEU A CA 1
ATOM 5814 C C . LEU A 1 763 ? -62.056 20.494 120.433 1.00 34.12 763 LEU A C 1
ATOM 5816 O O . LEU A 1 763 ? -61.415 19.458 120.251 1.00 34.12 763 LEU A O 1
ATOM 5820 N N . GLU A 1 764 ? -62.411 21.304 119.438 1.00 45.66 764 GLU A N 1
ATOM 5821 C CA . GLU A 1 764 ? -61.830 21.260 118.094 1.00 45.66 764 GLU A CA 1
ATOM 5822 C C . GLU A 1 764 ? -60.361 21.723 118.123 1.00 45.66 764 GLU A C 1
ATOM 5824 O O . GLU A 1 764 ? -60.057 22.733 118.763 1.00 45.66 764 GLU A O 1
ATOM 5829 N N . PRO A 1 765 ? -59.443 21.045 117.410 1.00 46.50 765 PRO A N 1
ATOM 5830 C CA . PRO A 1 765 ? -58.139 21.603 117.078 1.00 46.50 765 PRO A CA 1
ATOM 5831 C C . PRO A 1 765 ? -58.076 22.169 115.639 1.00 46.50 765 PRO A C 1
ATOM 5833 O O . PRO A 1 765 ? -58.894 21.824 114.785 1.00 46.50 765 PRO A O 1
ATOM 5836 N N . PRO A 1 766 ? -57.104 23.062 115.370 1.00 47.97 766 PRO A N 1
ATOM 5837 C CA . PRO A 1 766 ? -57.275 24.221 114.497 1.00 47.97 766 PRO A CA 1
ATOM 5838 C C . PRO A 1 766 ? -56.892 24.003 113.026 1.00 47.97 766 PRO A C 1
ATOM 5840 O O . PRO A 1 766 ? -55.930 23.314 112.690 1.00 47.97 766 PRO A O 1
ATOM 5843 N N . THR A 1 767 ? -57.601 24.719 112.155 1.00 41.34 767 THR A N 1
ATOM 5844 C CA . THR A 1 767 ? -57.223 25.065 110.776 1.00 41.34 767 THR A CA 1
ATOM 5845 C C . THR A 1 767 ? -55.976 25.951 110.720 1.00 41.34 767 THR A C 1
ATOM 5847 O O . THR A 1 767 ? -55.964 27.011 111.340 1.00 41.34 767 THR A O 1
ATOM 5850 N N . MET A 1 768 ? -54.992 25.571 109.896 1.00 36.69 768 MET A N 1
ATOM 5851 C CA . MET A 1 768 ? -53.917 26.419 109.345 1.00 36.69 768 MET A CA 1
ATOM 5852 C C . MET A 1 768 ? -53.473 25.866 107.954 1.00 36.69 768 MET A C 1
ATOM 5854 O O . MET A 1 768 ? -53.791 24.718 107.642 1.00 36.69 768 MET A O 1
ATOM 5858 N N . PRO A 1 769 ? -52.819 26.676 107.090 1.00 50.94 769 PRO A N 1
ATOM 5859 C CA . PRO A 1 769 ? -53.177 26.896 105.672 1.00 50.94 769 PRO A CA 1
ATOM 5860 C C . PRO A 1 769 ? -52.287 26.157 104.634 1.00 50.94 769 PRO A C 1
ATOM 5862 O O . PRO A 1 769 ? -51.302 25.521 105.015 1.00 50.94 769 PRO A O 1
ATOM 5865 N N . PRO A 1 770 ? -52.598 26.216 103.312 1.00 48.25 770 PRO A N 1
ATOM 5866 C CA . PRO A 1 770 ? -51.928 25.394 102.303 1.00 48.25 770 PRO A CA 1
ATOM 5867 C C . PRO A 1 770 ? -50.560 25.962 101.910 1.00 48.25 770 PRO A C 1
ATOM 5869 O O . PRO A 1 770 ? -50.419 27.157 101.656 1.00 48.25 770 PRO A O 1
ATOM 5872 N N . THR A 1 771 ? -49.559 25.085 101.798 1.00 38.97 771 THR A N 1
ATOM 5873 C CA . THR A 1 771 ? -48.245 25.421 101.232 1.00 38.97 771 THR A CA 1
ATOM 5874 C C . THR A 1 771 ? -48.122 24.815 99.836 1.00 38.97 771 THR A C 1
ATOM 5876 O O . THR A 1 771 ? -48.237 23.606 99.646 1.00 38.97 771 THR A O 1
ATOM 5879 N N . ILE A 1 772 ? -47.925 25.707 98.869 1.00 38.97 772 ILE A N 1
ATOM 5880 C CA . ILE A 1 772 ? -47.680 25.494 97.441 1.00 38.97 772 ILE A CA 1
ATOM 5881 C C . ILE A 1 772 ? -46.178 25.746 97.177 1.00 38.97 772 ILE A C 1
ATOM 5883 O O . ILE A 1 772 ? -45.604 26.621 97.820 1.00 38.97 772 ILE A O 1
ATOM 5887 N N . LEU A 1 773 ? -45.609 25.043 96.179 1.00 35.00 773 LEU A N 1
ATOM 5888 C CA . LEU A 1 773 ? -44.243 25.131 95.595 1.00 35.00 773 LEU A CA 1
ATOM 5889 C C . LEU A 1 773 ? -43.122 24.440 96.401 1.00 35.00 773 LEU A C 1
ATOM 5891 O O . LEU A 1 773 ? -43.026 24.600 97.605 1.00 35.00 773 LEU A O 1
ATOM 5895 N N . GLY A 1 774 ? -42.197 23.677 95.815 1.00 32.50 774 GLY A N 1
ATOM 5896 C CA . GLY A 1 774 ? -41.932 23.347 94.417 1.00 32.50 774 GLY A CA 1
ATOM 5897 C C . GLY A 1 774 ? -40.868 22.240 94.334 1.00 32.50 774 GLY A C 1
ATOM 5898 O O . GLY A 1 774 ? -40.012 22.123 95.208 1.00 32.50 774 GLY A O 1
ATOM 5899 N N . SER A 1 775 ? -40.941 21.414 93.289 1.00 35.06 775 SER A N 1
ATOM 5900 C CA . SER A 1 775 ? -39.949 20.385 92.960 1.00 35.06 775 SER A CA 1
ATOM 5901 C C . SER A 1 775 ? -39.281 20.769 91.638 1.00 35.06 775 SER A C 1
ATOM 5903 O O . SER A 1 775 ? -39.964 21.025 90.647 1.00 35.06 775 SER A O 1
ATOM 5905 N N . LEU A 1 776 ? -37.952 20.877 91.657 1.00 35.75 776 LEU A N 1
ATOM 5906 C CA . LEU A 1 776 ? -37.096 21.240 90.530 1.00 35.75 776 LEU A CA 1
ATOM 5907 C C . LEU A 1 776 ? -36.256 20.017 90.105 1.00 35.75 776 LEU A C 1
ATOM 5909 O O . LEU A 1 776 ? -35.531 19.467 90.929 1.00 35.75 776 LEU A O 1
ATOM 5913 N N . TYR A 1 777 ? -36.321 19.720 88.795 1.00 33.53 777 TYR A N 1
ATOM 5914 C CA . TYR A 1 777 ? -35.464 18.869 87.934 1.00 33.53 777 TYR A CA 1
ATOM 5915 C C . TYR A 1 777 ? -35.621 17.329 87.945 1.00 33.53 777 TYR A C 1
ATOM 5917 O O . TYR A 1 777 ? -35.850 16.749 89.002 1.00 33.53 777 TYR A O 1
ATOM 5925 N N . PRO A 1 778 ? -35.311 16.622 86.823 1.00 47.75 778 PRO A N 1
ATOM 5926 C CA . PRO A 1 778 ? -35.390 16.987 85.387 1.00 47.75 778 PRO A CA 1
ATOM 5927 C C . PRO A 1 778 ? -36.064 15.898 84.492 1.00 47.75 778 PRO A C 1
ATOM 5929 O O . PRO A 1 778 ? -36.119 14.733 84.883 1.00 47.75 778 PRO A O 1
ATOM 5932 N N . PRO A 1 779 ? -36.492 16.209 83.248 1.00 44.88 779 PRO A N 1
ATOM 5933 C CA . PRO A 1 779 ? -36.717 15.207 82.194 1.00 44.88 779 PRO A CA 1
ATOM 5934 C C . PRO A 1 779 ? -35.612 15.206 81.103 1.00 44.88 779 PRO A C 1
ATOM 5936 O O . PRO A 1 779 ? -34.851 16.171 80.999 1.00 44.88 779 PRO A O 1
ATOM 5939 N N . PRO A 1 780 ? -35.506 14.138 80.280 1.00 47.53 780 PRO A N 1
ATOM 5940 C CA . PRO A 1 780 ? -34.440 13.959 79.292 1.00 47.53 780 PRO A CA 1
ATOM 5941 C C . PRO A 1 780 ? -34.742 14.637 77.945 1.00 47.53 780 PRO A C 1
ATOM 5943 O O . PRO A 1 780 ? -35.843 14.523 77.405 1.00 47.53 780 PRO A O 1
ATOM 5946 N N . SER A 1 781 ? -33.729 15.285 77.366 1.00 40.19 781 SER A N 1
ATOM 5947 C CA . SER A 1 781 ? -33.779 15.883 76.028 1.00 40.19 781 SER A CA 1
ATOM 5948 C C . SER A 1 781 ? -33.394 14.865 74.955 1.00 40.19 781 SER A C 1
ATOM 5950 O O . SER A 1 781 ? -32.316 14.273 74.990 1.00 40.19 781 SER A O 1
ATOM 5952 N N . GLN A 1 782 ? -34.294 14.689 73.992 1.00 37.06 782 GLN A N 1
ATOM 5953 C CA . GLN A 1 782 ? -34.118 13.911 72.772 1.00 37.06 782 GLN A CA 1
ATOM 5954 C C . GLN A 1 782 ? -33.119 14.576 71.816 1.00 37.06 782 GLN A C 1
ATOM 5956 O O . GLN A 1 782 ? -33.124 15.791 71.626 1.00 37.06 782 GLN A O 1
ATOM 5961 N N . CYS A 1 783 ? -32.307 13.751 71.158 1.00 34.19 783 CYS A N 1
ATOM 5962 C CA . CYS A 1 783 ? -31.502 14.123 70.003 1.00 34.19 783 CYS A CA 1
ATOM 5963 C C . CYS A 1 783 ? -32.365 14.083 68.726 1.00 34.19 783 CYS A C 1
ATOM 5965 O O . CYS A 1 783 ? -32.945 13.044 68.403 1.00 34.19 783 CYS A O 1
ATOM 5967 N N . HIS A 1 784 ? -32.400 15.177 67.967 1.00 35.75 784 HIS A N 1
ATOM 5968 C CA . HIS A 1 784 ? -32.720 15.186 66.536 1.00 35.75 784 HIS A CA 1
ATOM 5969 C C . HIS A 1 784 ? -31.567 15.884 65.811 1.00 35.75 784 HIS A C 1
ATOM 5971 O O . HIS A 1 784 ? -31.283 17.052 66.067 1.00 35.75 784 HIS A O 1
ATOM 5977 N N . GLY A 1 785 ? -30.868 15.132 64.959 1.00 37.41 785 GLY A N 1
ATOM 5978 C CA . GLY A 1 785 ? -29.894 15.663 64.010 1.00 37.41 785 GLY A CA 1
ATOM 5979 C C . GLY A 1 785 ? -30.626 16.267 62.815 1.00 37.41 785 GLY A C 1
ATOM 5980 O O . GLY A 1 785 ? -31.550 15.651 62.287 1.00 37.41 785 GLY A O 1
ATOM 5981 N N . GLY A 1 786 ? -30.235 17.485 62.445 1.00 32.75 786 GLY A N 1
ATOM 5982 C CA . GLY A 1 786 ? -30.736 18.208 61.283 1.00 32.75 786 GLY A CA 1
ATOM 5983 C C . GLY A 1 786 ? -29.948 17.882 60.015 1.00 32.75 786 GLY A C 1
ATOM 5984 O O . GLY A 1 786 ? -28.720 17.806 60.044 1.00 32.75 786 GLY A O 1
ATOM 5985 N N . ASP A 1 787 ? -30.693 17.733 58.922 1.00 33.62 787 ASP A N 1
ATOM 5986 C CA . ASP A 1 787 ? -30.224 17.737 57.539 1.00 33.62 787 ASP A CA 1
ATOM 5987 C C . ASP A 1 787 ? -29.962 19.176 57.062 1.00 33.62 787 ASP A C 1
ATOM 5989 O O . ASP A 1 787 ? -30.777 20.082 57.261 1.00 33.62 787 ASP A O 1
ATOM 5993 N N . ALA A 1 788 ? -28.821 19.361 56.399 1.00 37.84 788 ALA A N 1
ATOM 5994 C CA . ALA A 1 788 ? -28.522 20.474 55.500 1.00 37.84 788 ALA A CA 1
ATOM 5995 C C . ALA A 1 788 ? -29.164 20.173 54.129 1.00 37.84 788 ALA A C 1
ATOM 5997 O O . ALA A 1 788 ? -29.285 19.017 53.747 1.00 37.84 788 ALA A O 1
ATOM 5998 N N . GLY A 1 789 ? -29.591 21.110 53.294 1.00 32.78 789 GLY A N 1
ATOM 5999 C CA . GLY A 1 789 ? -29.279 22.524 53.181 1.00 32.78 789 GLY A CA 1
ATOM 6000 C C . GLY A 1 789 ? -29.320 22.831 51.683 1.00 32.78 789 GLY A C 1
ATOM 6001 O O . GLY A 1 789 ? -28.469 22.365 50.934 1.00 32.78 789 GLY A O 1
ATOM 6002 N N . ASP A 1 790 ? -30.339 23.569 51.262 1.00 40.25 790 ASP A N 1
ATOM 6003 C CA . ASP A 1 790 ? -30.478 24.181 49.937 1.00 40.25 790 ASP A CA 1
ATOM 6004 C C . ASP A 1 790 ? -30.272 25.695 50.137 1.00 40.25 790 ASP A C 1
ATOM 6006 O O . ASP A 1 790 ? -30.692 26.212 51.183 1.00 40.25 790 ASP A O 1
ATOM 6010 N N . PRO A 1 791 ? -29.587 26.422 49.231 1.00 54.78 791 PRO A N 1
ATOM 6011 C CA . PRO A 1 791 ? -30.345 27.435 48.487 1.00 54.78 791 PRO A CA 1
ATOM 6012 C C . PRO A 1 791 ? -29.810 27.792 47.077 1.00 54.78 791 PRO A C 1
ATOM 6014 O O . PRO A 1 791 ? -28.628 28.046 46.863 1.00 54.78 791 PRO A O 1
ATOM 6017 N N . GLY A 1 792 ? -30.739 27.952 46.131 1.00 36.28 792 GLY A N 1
ATOM 6018 C CA . GLY A 1 792 ? -31.212 29.270 45.665 1.00 36.28 792 GLY A CA 1
ATOM 6019 C C . GLY A 1 792 ? -30.243 30.292 45.028 1.00 36.28 792 GLY A C 1
ATOM 6020 O O . GLY A 1 792 ? -29.595 31.056 45.728 1.00 36.28 792 GLY A O 1
ATOM 6021 N N . PHE A 1 793 ? -30.349 30.409 43.693 1.00 46.03 793 PHE A N 1
ATOM 6022 C CA . PHE A 1 793 ? -30.556 31.638 42.883 1.00 46.03 793 PHE A CA 1
ATOM 6023 C C . PHE A 1 793 ? -29.672 32.899 43.077 1.00 46.03 793 PHE A C 1
ATOM 6025 O O . PHE A 1 793 ? -29.853 33.635 44.039 1.00 46.03 793 PHE A O 1
ATOM 6032 N N . TYR A 1 794 ? -28.891 33.281 42.047 1.00 36.53 794 TYR A N 1
ATOM 6033 C CA . TYR A 1 794 ? -29.196 34.341 41.046 1.00 36.53 794 TYR A CA 1
ATOM 6034 C C . TYR A 1 794 ? -27.989 34.606 40.098 1.00 36.53 794 TYR A C 1
ATOM 6036 O O . TYR A 1 794 ? -26.842 34.521 40.516 1.00 36.53 794 TYR A O 1
ATOM 6044 N N . GLN A 1 795 ? -28.288 35.058 38.864 1.00 34.38 795 GLN A N 1
ATOM 6045 C CA . GLN A 1 795 ? -27.575 36.126 38.116 1.00 34.38 795 GLN A CA 1
ATOM 6046 C C . GLN A 1 795 ? -26.658 35.812 36.894 1.00 34.38 795 GLN A C 1
ATOM 6048 O O . GLN A 1 795 ? -25.572 35.263 36.994 1.00 34.38 795 GLN A O 1
ATOM 6053 N N . GLN A 1 796 ? -27.123 36.361 35.757 1.00 34.12 796 GLN A N 1
ATOM 6054 C CA . GLN A 1 796 ? -26.446 37.086 34.658 1.00 34.12 796 GLN A CA 1
ATOM 6055 C C . GLN A 1 796 ? -25.510 36.445 33.612 1.00 34.12 796 GLN A C 1
ATOM 6057 O O . GLN A 1 796 ? -24.544 35.743 33.868 1.00 34.12 796 GLN A O 1
ATOM 6062 N N . LEU A 1 797 ? -25.825 36.881 32.384 1.00 43.41 797 LEU A N 1
ATOM 6063 C CA . LEU A 1 797 ? -25.153 36.804 31.087 1.00 43.41 797 LEU A CA 1
ATOM 6064 C C . LEU A 1 797 ? -23.679 37.251 31.098 1.00 43.41 797 LEU A C 1
ATOM 6066 O O . LEU A 1 797 ? -23.401 38.350 31.573 1.00 43.41 797 LEU A O 1
ATOM 6070 N N . GLN A 1 798 ? -22.801 36.507 30.407 1.00 33.66 798 GLN A N 1
ATOM 6071 C CA . GLN A 1 798 ? -21.769 37.035 29.489 1.00 33.66 798 GLN A CA 1
ATOM 6072 C C . GLN A 1 798 ? -21.078 35.915 28.673 1.00 33.66 798 GLN A C 1
ATOM 6074 O O . GLN A 1 798 ? -21.054 34.753 29.060 1.00 33.66 798 GLN A O 1
ATOM 6079 N N . GLN A 1 799 ? -20.598 36.298 27.487 1.00 33.66 799 GLN A N 1
ATOM 6080 C CA . GLN A 1 799 ? -20.112 35.496 26.350 1.00 33.66 799 GLN A CA 1
ATOM 6081 C C . GLN A 1 799 ? -18.779 34.752 26.610 1.00 33.66 799 GLN A C 1
ATOM 6083 O O . GLN A 1 799 ? -17.999 35.208 27.445 1.00 33.66 799 GLN A O 1
ATOM 6088 N N . PRO A 1 800 ? -18.429 33.685 25.853 1.00 42.97 800 PRO A N 1
ATOM 6089 C CA . PRO A 1 800 ? -17.120 33.047 25.972 1.00 42.97 800 PRO A CA 1
ATOM 6090 C C . PRO A 1 800 ? -16.052 33.704 25.078 1.00 42.97 800 PRO A C 1
ATOM 6092 O O . PRO A 1 800 ? -16.215 33.856 23.865 1.00 42.97 800 PRO A O 1
ATOM 6095 N N . ALA A 1 801 ? -14.921 34.042 25.700 1.00 32.62 801 ALA A N 1
ATOM 6096 C CA . ALA A 1 801 ? -13.679 34.434 25.048 1.00 32.62 801 ALA A CA 1
ATOM 6097 C C . ALA A 1 801 ? -12.871 33.210 24.565 1.00 32.62 801 ALA A C 1
ATOM 6099 O O . ALA A 1 801 ? -12.930 32.122 25.133 1.00 32.62 801 ALA A O 1
ATOM 6100 N N . ARG A 1 802 ? -12.104 33.429 23.491 1.00 39.59 802 ARG A N 1
ATOM 6101 C CA . ARG A 1 802 ? -11.204 32.491 22.795 1.00 39.59 802 ARG A CA 1
ATOM 6102 C C . ARG A 1 802 ? -10.067 31.966 23.694 1.00 39.59 802 ARG A C 1
ATOM 6104 O O . ARG A 1 802 ? -9.551 32.748 24.491 1.00 39.59 802 ARG A O 1
ATOM 6111 N N . PRO A 1 803 ? -9.552 30.738 23.484 1.00 44.06 803 PRO A N 1
ATOM 6112 C CA . PRO A 1 803 ? -8.293 30.318 24.089 1.00 44.06 803 PRO A CA 1
ATOM 6113 C C . PRO A 1 803 ? -7.092 30.754 23.234 1.00 44.06 803 PRO A C 1
ATOM 6115 O O . PRO A 1 803 ? -7.012 30.480 22.034 1.00 44.06 803 PRO A O 1
ATOM 6118 N N . GLY A 1 804 ? -6.155 31.451 23.878 1.00 33.28 804 GLY A N 1
ATOM 6119 C CA . GLY A 1 804 ? -4.839 31.787 23.346 1.00 33.28 804 GLY A CA 1
ATOM 6120 C C . GLY A 1 804 ? -3.882 30.597 23.424 1.00 33.28 804 GLY A C 1
ATOM 6121 O O . GLY A 1 804 ? -3.800 29.905 24.434 1.00 33.28 804 GLY A O 1
ATOM 6122 N N . VAL A 1 805 ? -3.154 30.382 22.332 1.00 37.38 805 VAL A N 1
ATOM 6123 C CA . VAL A 1 805 ? -2.113 29.364 22.169 1.00 37.38 805 VAL A CA 1
ATOM 6124 C C . VAL A 1 805 ? -0.830 29.836 22.860 1.00 37.38 805 VAL A C 1
ATOM 6126 O O . VAL A 1 805 ? -0.187 30.780 22.403 1.00 37.38 805 VAL A O 1
ATOM 6129 N N . GLN A 1 806 ? -0.434 29.165 23.941 1.00 37.06 806 GLN A N 1
ATOM 6130 C CA . GLN A 1 806 ? 0.897 29.288 24.540 1.00 37.06 806 GLN A CA 1
ATOM 6131 C C . GLN A 1 806 ? 1.848 28.290 23.860 1.00 37.06 806 GLN A C 1
ATOM 6133 O O . GLN A 1 806 ? 1.740 27.080 24.041 1.00 37.06 806 GLN A O 1
ATOM 6138 N N . ARG A 1 807 ? 2.794 28.806 23.064 1.00 34.66 807 ARG A N 1
ATOM 6139 C CA . ARG A 1 807 ? 3.974 28.061 22.599 1.00 34.66 807 ARG A CA 1
ATOM 6140 C C . ARG A 1 807 ? 4.974 27.957 23.752 1.00 34.66 807 ARG A C 1
ATOM 6142 O O . ARG A 1 807 ? 5.610 28.952 24.087 1.00 34.66 807 ARG A O 1
ATOM 6149 N N . GLN A 1 808 ? 5.156 26.761 24.305 1.00 35.50 808 GLN A N 1
ATOM 6150 C CA . GLN A 1 808 ? 6.373 26.411 25.038 1.00 35.50 808 GLN A CA 1
ATOM 6151 C C . GLN A 1 808 ? 7.404 25.847 24.056 1.00 35.50 808 GLN A C 1
ATOM 6153 O O . GLN A 1 808 ? 7.117 24.942 23.276 1.00 35.50 808 GLN A O 1
ATOM 6158 N N . GLN A 1 809 ? 8.597 26.437 24.076 1.00 37.72 809 GLN A N 1
ATOM 6159 C CA . GLN A 1 809 ? 9.779 25.963 23.370 1.00 37.72 809 GLN A CA 1
ATOM 6160 C C . GLN A 1 809 ? 10.403 24.819 24.178 1.00 37.72 809 GLN A C 1
ATOM 6162 O O . GLN A 1 809 ? 10.855 25.037 25.299 1.00 37.72 809 GLN A O 1
ATOM 6167 N N . SER A 1 810 ? 10.441 23.615 23.611 1.00 37.31 810 SER A N 1
ATOM 6168 C CA . SER A 1 810 ? 11.209 22.481 24.132 1.00 37.31 810 SER A CA 1
ATOM 6169 C C . SER A 1 810 ? 12.470 22.281 23.290 1.00 37.31 810 SER A C 1
ATOM 6171 O O . SER A 1 810 ? 12.397 22.181 22.065 1.00 37.31 810 SER A O 1
ATOM 6173 N N . TRP A 1 811 ? 13.622 22.235 23.958 1.00 43.50 811 TRP A N 1
ATOM 6174 C CA . TRP A 1 811 ? 14.922 21.868 23.392 1.00 43.50 811 TRP A CA 1
ATOM 6175 C C . TRP A 1 811 ? 14.957 20.378 22.987 1.00 43.50 811 TRP A C 1
ATOM 6177 O O . TRP A 1 811 ? 14.243 19.579 23.598 1.00 43.50 811 TRP A O 1
ATOM 6187 N N . PRO A 1 812 ? 15.772 19.971 21.992 1.00 46.34 812 PRO A N 1
ATOM 6188 C CA . PRO A 1 812 ? 15.847 18.577 21.556 1.00 46.34 812 PRO A CA 1
ATOM 6189 C C . PRO A 1 812 ? 16.773 17.734 22.457 1.00 46.34 812 PRO A C 1
ATOM 6191 O O . PRO A 1 812 ? 17.796 18.244 22.922 1.00 46.34 812 PRO A O 1
ATOM 6194 N N . PRO A 1 813 ? 16.481 16.437 22.674 1.00 44.00 813 PRO A N 1
ATOM 6195 C CA . PRO A 1 813 ? 17.413 15.526 23.319 1.00 44.00 813 PRO A CA 1
ATOM 6196 C C . PRO A 1 813 ? 18.450 14.983 22.323 1.00 44.00 813 PRO A C 1
ATOM 6198 O O . PRO A 1 813 ? 18.156 14.666 21.171 1.00 44.00 813 PRO A O 1
ATOM 6201 N N . ILE A 1 814 ? 19.676 14.874 22.824 1.00 41.84 814 ILE A N 1
ATOM 6202 C CA . ILE A 1 814 ? 20.862 14.288 22.199 1.00 41.84 814 ILE A CA 1
ATOM 6203 C C . ILE A 1 814 ? 20.654 12.771 22.049 1.00 41.84 814 ILE A C 1
ATOM 6205 O O . ILE A 1 814 ? 20.321 12.097 23.022 1.00 41.84 814 ILE A O 1
ATOM 6209 N N . GLN A 1 815 ? 20.851 12.231 20.842 1.00 45.03 815 GLN A N 1
ATOM 6210 C CA . GLN A 1 815 ? 20.858 10.785 20.592 1.00 45.03 815 GLN A CA 1
ATOM 6211 C C . GLN A 1 815 ? 22.235 10.172 20.904 1.00 45.03 815 GLN A C 1
ATOM 6213 O O . GLN A 1 815 ? 23.251 10.805 20.602 1.00 45.03 815 GLN A O 1
ATOM 6218 N N . PRO A 1 816 ? 22.301 8.945 21.456 1.00 45.97 816 PRO A N 1
ATOM 6219 C CA . PRO A 1 816 ? 23.552 8.220 21.613 1.00 45.97 816 PRO A CA 1
ATOM 6220 C C . PRO A 1 816 ? 23.936 7.446 20.341 1.00 45.97 816 PRO A C 1
ATOM 6222 O O . PRO A 1 816 ? 23.101 6.889 19.629 1.00 45.97 816 PRO A O 1
ATOM 6225 N N . VAL A 1 817 ? 25.244 7.424 20.106 1.00 43.59 817 VAL A N 1
ATOM 6226 C CA . VAL A 1 817 ? 25.990 6.640 19.114 1.00 43.59 817 VAL A CA 1
ATOM 6227 C C . VAL A 1 817 ? 25.790 5.136 19.349 1.00 43.59 817 VAL A C 1
ATOM 6229 O O . VAL A 1 817 ? 25.840 4.717 20.506 1.00 43.59 817 VAL A O 1
ATOM 6232 N N . PRO A 1 818 ? 25.644 4.300 18.305 1.00 50.28 818 PRO A N 1
ATOM 6233 C CA . PRO A 1 818 ? 25.892 2.873 18.433 1.00 50.28 818 PRO A CA 1
ATOM 6234 C C . PRO A 1 818 ? 27.300 2.509 17.947 1.00 50.28 818 PRO A C 1
ATOM 6236 O O . PRO A 1 818 ? 27.691 2.780 16.810 1.00 50.28 818 PRO A O 1
ATOM 6239 N N . ASP A 1 819 ? 28.035 1.868 18.850 1.00 37.25 819 ASP A N 1
ATOM 6240 C CA . ASP A 1 819 ? 29.308 1.206 18.614 1.00 37.25 819 ASP A CA 1
ATOM 6241 C C . ASP A 1 819 ? 29.188 0.048 17.611 1.00 37.25 819 ASP A C 1
ATOM 6243 O O . ASP A 1 819 ? 28.196 -0.682 17.549 1.00 37.25 819 ASP A O 1
ATOM 6247 N N . SER A 1 820 ? 30.263 -0.134 16.847 1.00 39.16 820 SER A N 1
ATOM 6248 C CA . SER A 1 820 ? 30.536 -1.329 16.042 1.00 39.16 820 SER A CA 1
ATOM 6249 C C . SER A 1 820 ? 30.803 -2.552 16.930 1.00 39.16 820 SER A C 1
ATOM 6251 O O . SER A 1 820 ? 31.298 -2.403 18.048 1.00 39.16 820 SER A O 1
ATOM 6253 N N . PRO A 1 821 ? 30.635 -3.775 16.394 1.00 53.84 821 PRO A N 1
ATOM 6254 C CA . PRO A 1 821 ? 31.846 -4.588 16.263 1.00 53.84 821 PRO A CA 1
ATOM 6255 C C . PRO A 1 821 ? 31.932 -5.447 14.985 1.00 53.84 821 PRO A C 1
ATOM 6257 O O . PRO A 1 821 ? 30.999 -6.131 14.582 1.00 53.84 821 PRO A O 1
ATOM 6260 N N . LEU A 1 822 ? 33.130 -5.399 14.395 1.00 36.75 822 LEU A N 1
ATOM 6261 C CA . LEU A 1 822 ? 33.973 -6.507 13.919 1.00 36.75 822 LEU A CA 1
ATOM 6262 C C . LEU A 1 822 ? 33.322 -7.754 13.274 1.00 36.75 822 LEU A C 1
ATOM 6264 O O . LEU A 1 822 ? 32.835 -8.660 13.939 1.00 36.75 822 LEU A O 1
ATOM 6268 N N . SER A 1 823 ? 33.505 -7.830 11.953 1.00 37.38 823 SER A N 1
ATOM 6269 C CA . SER A 1 823 ? 34.176 -8.898 11.189 1.00 37.38 823 SER A CA 1
ATOM 6270 C C . SER A 1 823 ? 34.177 -10.344 11.714 1.00 37.38 823 SER A C 1
ATOM 6272 O O . SER A 1 823 ? 34.973 -10.680 12.586 1.00 37.38 823 SER A O 1
ATOM 6274 N N . VAL A 1 824 ? 33.497 -11.241 10.986 1.00 36.03 824 VAL A N 1
ATOM 6275 C CA . VAL A 1 824 ? 33.987 -12.603 10.683 1.00 36.03 824 VAL A CA 1
ATOM 6276 C C . VAL A 1 824 ? 33.592 -12.945 9.243 1.00 36.03 824 VAL A C 1
ATOM 6278 O O . VAL A 1 824 ? 32.415 -12.946 8.896 1.00 36.03 824 VAL A O 1
ATOM 6281 N N . GLY A 1 825 ? 34.586 -13.200 8.391 1.00 36.69 825 GLY A N 1
ATOM 6282 C CA . GLY A 1 825 ? 34.389 -13.680 7.026 1.00 36.69 825 GLY A CA 1
ATOM 6283 C C . GLY A 1 825 ? 34.351 -15.203 6.964 1.00 36.69 825 GLY A C 1
ATOM 6284 O O . GLY A 1 825 ? 35.137 -15.852 7.646 1.00 36.69 825 GLY A O 1
ATOM 6285 N N . VAL A 1 826 ? 33.497 -15.763 6.103 1.00 36.69 826 VAL A N 1
ATOM 6286 C CA . VAL A 1 826 ? 33.619 -17.144 5.612 1.00 36.69 826 VAL A CA 1
ATOM 6287 C C . VAL A 1 826 ? 33.128 -17.219 4.160 1.00 36.69 826 VAL A C 1
ATOM 6289 O O . VAL A 1 826 ? 31.960 -17.005 3.860 1.00 36.69 826 VAL A O 1
ATOM 6292 N N . LEU A 1 827 ? 34.106 -17.460 3.288 1.00 33.28 827 LEU A N 1
ATOM 6293 C CA . LEU A 1 827 ? 34.144 -18.290 2.078 1.00 33.28 827 LEU A CA 1
ATOM 6294 C C . LEU A 1 827 ? 32.830 -18.702 1.378 1.00 33.28 827 LEU A C 1
ATOM 6296 O O . LEU A 1 827 ? 31.962 -19.375 1.926 1.00 33.28 827 LEU A O 1
ATOM 6300 N N . THR A 1 828 ? 32.820 -18.411 0.076 1.00 38.25 828 THR A N 1
ATOM 6301 C CA . THR A 1 828 ? 32.050 -19.071 -0.988 1.00 38.25 828 THR A CA 1
ATOM 6302 C C . THR A 1 828 ? 32.273 -20.594 -1.012 1.00 38.25 828 THR A C 1
ATOM 6304 O O . THR A 1 828 ? 33.303 -21.086 -0.545 1.00 38.25 828 THR A O 1
ATOM 6307 N N . PRO A 1 829 ? 31.358 -21.354 -1.645 1.00 52.09 829 PRO A N 1
ATOM 6308 C CA . PRO A 1 829 ? 31.761 -21.867 -2.953 1.00 52.09 829 PRO A CA 1
ATOM 6309 C C . PRO A 1 829 ? 30.666 -21.885 -4.031 1.00 52.09 829 PRO A C 1
ATOM 6311 O O . PRO A 1 829 ? 29.470 -22.020 -3.790 1.00 52.09 829 PRO A O 1
ATOM 6314 N N . PHE A 1 830 ? 31.178 -21.793 -5.255 1.00 35.75 830 PHE A N 1
ATOM 6315 C CA . PHE A 1 830 ? 30.610 -22.230 -6.525 1.00 35.75 830 PHE A CA 1
ATOM 6316 C C . PHE A 1 830 ? 29.921 -23.605 -6.457 1.00 35.75 830 PHE A C 1
ATOM 6318 O O . PHE A 1 830 ? 30.531 -24.567 -5.994 1.00 35.75 830 PHE A O 1
ATOM 6325 N N . ALA A 1 831 ? 28.751 -23.737 -7.093 1.00 38.75 831 ALA A N 1
ATOM 6326 C CA . ALA A 1 831 ? 28.349 -24.977 -7.760 1.00 38.75 831 ALA A CA 1
ATOM 6327 C C . ALA A 1 831 ? 27.354 -24.707 -8.904 1.00 38.75 831 ALA A C 1
ATOM 6329 O O . ALA A 1 831 ? 26.267 -24.170 -8.714 1.00 38.75 831 ALA A O 1
ATOM 6330 N N . ASN A 1 832 ? 27.778 -25.112 -10.099 1.00 35.16 832 ASN A N 1
ATOM 6331 C CA . ASN A 1 832 ? 27.019 -25.221 -11.339 1.00 35.16 832 ASN A CA 1
ATOM 6332 C C . ASN A 1 832 ? 25.873 -26.243 -11.229 1.00 35.16 832 ASN A C 1
ATOM 6334 O O . ASN A 1 832 ? 26.111 -27.353 -10.757 1.00 35.16 832 ASN A O 1
ATOM 6338 N N . SER A 1 833 ? 24.712 -25.969 -11.837 1.00 33.12 833 SER A N 1
ATOM 6339 C CA . SER A 1 833 ? 24.186 -26.793 -12.950 1.00 33.12 833 SER A CA 1
ATOM 6340 C C . SER A 1 833 ? 22.816 -26.325 -13.473 1.00 33.12 833 SER A C 1
ATOM 6342 O O . SER A 1 833 ? 22.013 -25.801 -12.704 1.00 33.12 833 SER A O 1
ATOM 6344 N N . PRO A 1 834 ? 22.531 -26.528 -14.778 1.00 51.56 834 PRO A N 1
ATOM 6345 C CA . PRO A 1 834 ? 21.355 -25.998 -15.462 1.00 51.56 834 PRO A CA 1
ATOM 6346 C C . PRO A 1 834 ? 20.190 -27.001 -15.507 1.00 51.56 834 PRO A C 1
ATOM 6348 O O . PRO A 1 834 ? 20.369 -28.174 -15.840 1.00 51.56 834 PRO A O 1
ATOM 6351 N N . ALA A 1 835 ? 18.968 -26.523 -15.272 1.00 35.06 835 ALA A N 1
ATOM 6352 C CA . ALA A 1 835 ? 17.755 -27.281 -15.558 1.00 35.06 835 ALA A CA 1
ATOM 6353 C C . ALA A 1 835 ? 17.382 -27.129 -17.044 1.00 35.06 835 ALA A C 1
ATOM 6355 O O . ALA A 1 835 ? 16.918 -26.081 -17.491 1.00 35.06 835 ALA A O 1
ATOM 6356 N N . LYS A 1 836 ? 17.606 -28.202 -17.811 1.00 37.38 836 LYS A N 1
ATOM 6357 C CA . LYS A 1 836 ? 17.066 -28.414 -19.159 1.00 37.38 836 LYS A CA 1
ATOM 6358 C C . LYS A 1 836 ? 15.536 -28.491 -19.096 1.00 37.38 836 LYS A C 1
ATOM 6360 O O . LYS A 1 836 ? 14.995 -29.429 -18.518 1.00 37.38 836 LYS A O 1
ATOM 6365 N N . GLN A 1 837 ? 14.856 -27.551 -19.745 1.00 40.97 837 GLN A N 1
ATOM 6366 C CA . GLN A 1 837 ? 13.468 -27.716 -20.176 1.00 40.97 837 GLN A CA 1
ATOM 6367 C C . GLN A 1 837 ? 13.445 -28.572 -21.451 1.00 40.97 837 GLN A C 1
ATOM 6369 O O . GLN A 1 837 ? 14.118 -28.260 -22.432 1.00 40.97 837 GLN A O 1
ATOM 6374 N N . VAL A 1 838 ? 12.687 -29.667 -21.416 1.00 39.91 838 VAL A N 1
ATOM 6375 C CA . VAL A 1 838 ? 12.322 -30.496 -22.576 1.00 39.91 838 VAL A CA 1
ATOM 6376 C C . VAL A 1 838 ? 10.891 -30.106 -22.989 1.00 39.91 838 VAL A C 1
ATOM 6378 O O . VAL A 1 838 ? 10.077 -29.838 -22.103 1.00 39.91 838 VAL A O 1
ATOM 6381 N N . PRO A 1 839 ? 10.578 -30.024 -24.298 1.00 54.34 839 PRO A N 1
ATOM 6382 C CA . PRO A 1 839 ? 9.347 -29.417 -24.803 1.00 54.34 839 PRO A CA 1
ATOM 6383 C C . PRO A 1 839 ? 8.139 -30.367 -24.797 1.00 54.34 839 PRO A C 1
ATOM 6385 O O . PRO A 1 839 ? 8.271 -31.582 -24.933 1.00 54.34 839 PRO A O 1
ATOM 6388 N N . ALA A 1 840 ? 6.947 -29.774 -24.696 1.00 38.97 840 ALA A N 1
ATOM 6389 C CA . ALA A 1 840 ? 5.662 -30.430 -24.924 1.00 38.97 840 ALA A CA 1
ATOM 6390 C C . ALA A 1 840 ? 5.448 -30.744 -26.424 1.00 38.97 840 ALA A C 1
ATOM 6392 O O . ALA A 1 840 ? 5.876 -29.954 -27.270 1.00 38.97 840 ALA A O 1
ATOM 6393 N N . PRO A 1 841 ? 4.779 -31.858 -26.782 1.00 59.09 841 PRO A N 1
ATOM 6394 C CA . PRO A 1 841 ? 4.537 -32.215 -28.174 1.00 59.09 841 PRO A CA 1
ATOM 6395 C C . PRO A 1 841 ? 3.278 -31.547 -28.747 1.00 59.09 841 PRO A C 1
ATOM 6397 O O . PRO A 1 841 ? 2.209 -31.540 -28.137 1.00 59.09 841 PRO A O 1
ATOM 6400 N N . HIS A 1 842 ? 3.428 -31.051 -29.976 1.00 41.84 842 HIS A N 1
ATOM 6401 C CA . HIS A 1 842 ? 2.354 -30.716 -30.904 1.00 41.84 842 HIS A CA 1
ATOM 6402 C C . HIS A 1 842 ? 1.446 -31.928 -31.163 1.00 41.84 842 HIS A C 1
ATOM 6404 O O . HIS A 1 842 ? 1.927 -33.000 -31.525 1.00 41.84 842 HIS A O 1
ATOM 6410 N N . TRP A 1 843 ? 0.134 -31.716 -31.070 1.00 44.62 843 TRP A N 1
ATOM 6411 C CA . TRP A 1 843 ? -0.879 -32.530 -31.736 1.00 44.62 843 TRP A CA 1
ATOM 6412 C C . TRP A 1 843 ? -1.563 -31.660 -32.793 1.00 44.62 843 TRP A C 1
ATOM 6414 O O . TRP A 1 843 ? -2.158 -30.635 -32.470 1.00 44.62 843 TRP A O 1
ATOM 6424 N N . THR A 1 844 ? -1.463 -32.076 -34.054 1.00 55.38 844 THR A N 1
ATOM 6425 C CA . THR A 1 844 ? -2.267 -31.587 -35.182 1.00 55.38 844 THR A CA 1
ATOM 6426 C C . THR A 1 844 ? -2.915 -32.780 -35.871 1.00 55.38 844 THR A C 1
ATOM 6428 O O . THR A 1 844 ? -2.208 -33.643 -36.386 1.00 55.38 844 THR A O 1
ATOM 6431 N N . ALA A 1 845 ? -4.246 -32.790 -35.850 1.00 49.84 845 ALA A N 1
ATOM 6432 C CA . ALA A 1 845 ? -5.212 -33.364 -36.796 1.00 49.84 845 ALA A CA 1
ATOM 6433 C C . ALA A 1 845 ? -6.577 -32.924 -36.217 1.00 49.84 845 ALA A C 1
ATOM 6435 O O . ALA A 1 845 ? -6.836 -33.206 -35.050 1.00 49.84 845 ALA A O 1
ATOM 6436 N N . ILE A 1 846 ? -7.433 -32.128 -36.859 1.00 46.62 846 ILE A N 1
ATOM 6437 C CA . ILE A 1 846 ? -7.875 -32.022 -38.260 1.00 46.62 846 ILE A CA 1
ATOM 6438 C C . ILE A 1 846 ? -7.926 -30.552 -38.683 1.00 46.62 846 ILE A C 1
ATOM 6440 O O . ILE A 1 846 ? -8.272 -29.717 -37.815 1.00 46.62 846 ILE A O 1
#

Radius of gyration: 98.08 Å; chains: 1; bounding box: 189×83×306 Å